Protein AF-0000000086846928 (afdb_homodimer)

Sequence (1374 aa):
MERRYPPLRPLAPAAESDSENLTSAAFEYKRRRVGVSVACNACRRRKIRCDGQRPTCANCRDQTSHCEYRDDAPLSDESKKLVVEMVKLFNTLPAADLIRIMPSLGEEPEASTILSILRGDPTSHQTFKSAAATNITSGNFEHVELAAQHPIAYPVLTPFDPKALQSEPYRRLTEPAIGNIPIFTAWHRSTTPETNELNINRWTNVNIDNYMAAKCISLYLETDHPLLGHFDPELFVSHLTAGQGEFCSSLLVNALLYWACQMYSGIDPETEGQTTSLCAEAERLWNHERSKNRDSIQTMAAAEFLSLGYLGQGRDHKMLVYLSEATDMGIRLGLFGVERRALPDEDSKLSAEAKGARGYAAWGVFNWITLMSLFYHQPGLKCPQHPPQVPIPETQPNSADSTTDGPPTPASLGAPHVSLLPWYMGQTFPHLCRFWSIVHEVSWVYYAGGQPPMGSRGYLPFAEYKFRELLAWSNGLPVQLTQRDQSPHHVQILHLWFHAAILDIFRPCIKEDAKTRLRTFSHVGGSPEVVSAASVAQLKRLIFDYRFRYQSSSYSILWHTALMYVANAILDSVMDENWYSCLLLCIYGYESLGRSWRVAEAITKALLSMTLRKKDVSSDAARRIVRDLENKNWARIPGSIRATFMADLDLAMSDPGSATVECLAAQFEENAMLRDYTNLLDDDEIEMERRYPPLRPLAPAAESDSENLTSAAFEYKRRRVGVSVACNACRRRKIRCDGQRPTCANCRDQTSHCEYRDDAPLSDESKKLVVEMVKLFNTLPAADLIRIMPSLGEEPEASTILSILRGDPTSHQTFKSAAATNITSGNFEHVELAAQHPIAYPVLTPFDPKALQSEPYRRLTEPAIGNIPIFTAWHRSTTPETNELNINRWTNVNIDNYMAAKCISLYLETDHPLLGHFDPELFVSHLTAGQGEFCSSLLVNALLYWACQMYSGIDPETEGQTTSLCAEAERLWNHERSKNRDSIQTMAAAEFLSLGYLGQGRDHKMLVYLSEATDMGIRLGLFGVERRALPDEDSKLSAEAKGARGYAAWGVFNWITLMSLFYHQPGLKCPQHPPQVPIPETQPNSADSTTDGPPTPASLGAPHVSLLPWYMGQTFPHLCRFWSIVHEVSWVYYAGGQPPMGSRGYLPFAEYKFRELLAWSNGLPVQLTQRDQSPHHVQILHLWFHAAILDIFRPCIKEDAKTRLRTFSHVGGSPEVVSAASVAQLKRLIFDYRFRYQSSSYSILWHTALMYVANAILDSVMDENWYSCLLLCIYGYESLGRSWRVAEAITKALLSMTLRKKDVSSDAARRIVRDLENKNWARIPGSIRATFMADLDLAMSDPGSATVECLAAQFEENAMLRDYTNLLDDDEIE

Structure (mmCIF, N/CA/C/O backbone):
data_AF-0000000086846928-model_v1
#
loop_
_entity.id
_entity.type
_entity.pdbx_description
1 polymer 'Zn(2)-C6 fungal-type domain-containing protein'
#
loop_
_atom_site.group_PDB
_atom_site.id
_atom_site.type_symbol
_atom_site.label_atom_id
_atom_site.label_alt_id
_atom_site.label_comp_id
_atom_site.label_asym_id
_atom_site.label_entity_id
_atom_site.label_seq_id
_atom_site.pdbx_PDB_ins_code
_atom_site.Cartn_x
_atom_site.Cartn_y
_atom_site.Cartn_z
_atom_site.occupancy
_atom_site.B_iso_or_equiv
_atom_site.auth_seq_id
_atom_site.auth_comp_id
_atom_site.auth_asym_id
_atom_site.auth_atom_id
_atom_site.pdbx_PDB_model_num
ATOM 1 N N . MET A 1 1 ? 82.938 34.406 -9.336 1 22.78 1 MET A N 1
ATOM 2 C CA . MET A 1 1 ? 82.688 35.094 -10.594 1 22.78 1 MET A CA 1
ATOM 3 C C . MET A 1 1 ? 81.188 35.188 -10.852 1 22.78 1 MET A C 1
ATOM 5 O O . MET A 1 1 ? 80.438 34.188 -10.695 1 22.78 1 MET A O 1
ATOM 9 N N . GLU A 1 2 ? 80.562 36.438 -10.977 1 20.27 2 GLU A N 1
ATOM 10 C CA . GLU A 1 2 ? 79.438 37.281 -10.695 1 20.27 2 GLU A CA 1
ATOM 11 C C . GLU A 1 2 ? 78.375 37.156 -11.797 1 20.27 2 GLU A C 1
ATOM 13 O O . GLU A 1 2 ? 78.438 37.906 -12.789 1 20.27 2 GLU A O 1
ATOM 18 N N . ARG A 1 3 ? 78.25 35.812 -12.312 1 24.53 3 ARG A N 1
ATOM 19 C CA . ARG A 1 3 ? 77.562 35.75 -13.617 1 24.53 3 ARG A CA 1
ATOM 20 C C . ARG A 1 3 ? 76.312 36.562 -13.602 1 24.53 3 ARG A C 1
ATOM 22 O O . ARG A 1 3 ? 75.438 36.344 -12.75 1 24.53 3 ARG A O 1
ATOM 29 N N . ARG A 1 4 ? 76.188 37.719 -14.211 1 21.36 4 ARG A N 1
ATOM 30 C CA . ARG A 1 4 ? 75.5 39 -14.258 1 21.36 4 ARG A CA 1
ATOM 31 C C . ARG A 1 4 ? 74.062 38.875 -14.828 1 21.36 4 ARG A C 1
ATOM 33 O O . ARG A 1 4 ? 73.875 39.031 -16.031 1 21.36 4 ARG A O 1
ATOM 40 N N . TYR A 1 5 ? 73.438 37.688 -14.625 1 26.45 5 TYR A N 1
ATOM 41 C CA . TYR A 1 5 ? 72.25 37.312 -15.461 1 26.45 5 TYR A CA 1
ATOM 42 C C . TYR A 1 5 ? 71.188 38.375 -15.367 1 26.45 5 TYR A C 1
ATOM 44 O O . TYR A 1 5 ? 70.875 38.875 -14.281 1 26.45 5 TYR A O 1
ATOM 52 N N . PRO A 1 6 ? 70.938 39.094 -16.469 1 26.91 6 PRO A N 1
ATOM 53 C CA . PRO A 1 6 ? 70.188 40.375 -16.484 1 26.91 6 PRO A CA 1
ATOM 54 C C . PRO A 1 6 ? 68.75 40.25 -15.953 1 26.91 6 PRO A C 1
ATOM 56 O O . PRO A 1 6 ? 68.125 39.219 -16.094 1 26.91 6 PRO A O 1
ATOM 59 N N . PRO A 1 7 ? 68.375 40.969 -14.906 1 24.42 7 PRO A N 1
ATOM 60 C CA . PRO A 1 7 ? 67.188 40.906 -14.07 1 24.42 7 PRO A CA 1
ATOM 61 C C . PRO A 1 7 ? 65.938 41.25 -14.836 1 24.42 7 PRO A C 1
ATOM 63 O O . PRO A 1 7 ? 65.875 42.281 -15.523 1 24.42 7 PRO A O 1
ATOM 66 N N . LEU A 1 8 ? 65.312 40.219 -15.461 1 26.19 8 LEU A N 1
ATOM 67 C CA . LEU A 1 8 ? 64.188 40.375 -16.391 1 26.19 8 LEU A CA 1
ATOM 68 C C . LEU A 1 8 ? 63.219 41.406 -15.875 1 26.19 8 LEU A C 1
ATOM 70 O O . LEU A 1 8 ? 62.875 41.406 -14.688 1 26.19 8 LEU A O 1
ATOM 74 N N . ARG A 1 9 ? 63.125 42.5 -16.484 1 25 9 ARG A N 1
ATOM 75 C CA . ARG A 1 9 ? 62.469 43.781 -16.234 1 25 9 ARG A CA 1
ATOM 76 C C . ARG A 1 9 ? 61 43.625 -15.93 1 25 9 ARG A C 1
ATOM 78 O O . ARG A 1 9 ? 60.312 42.75 -16.516 1 25 9 ARG A O 1
ATOM 85 N N . PRO A 1 10 ? 60.531 44.188 -14.844 1 23.77 10 PRO A N 1
ATOM 86 C CA . PRO A 1 10 ? 59.219 44.156 -14.195 1 23.77 10 PRO A CA 1
ATOM 87 C C . PRO A 1 10 ? 58.094 44.625 -15.109 1 23.77 10 PRO A C 1
ATOM 89 O O . PRO A 1 10 ? 58.219 45.656 -15.742 1 23.77 10 PRO A O 1
ATOM 92 N N . LEU A 1 11 ? 57.562 43.719 -15.922 1 24.84 11 LEU A N 1
ATOM 93 C CA . LEU A 1 11 ? 56.625 44.062 -16.984 1 24.84 11 LEU A CA 1
ATOM 94 C C . LEU A 1 11 ? 55.656 45.156 -16.5 1 24.84 11 LEU A C 1
ATOM 96 O O . LEU A 1 11 ? 55.156 45.094 -15.367 1 24.84 11 LEU A O 1
ATOM 100 N N . ALA A 1 12 ? 55.719 46.25 -17.094 1 24.41 12 ALA A N 1
ATOM 101 C CA . ALA A 1 12 ? 55.094 47.562 -16.844 1 24.41 12 ALA A CA 1
ATOM 102 C C . ALA A 1 12 ? 53.594 47.438 -16.609 1 24.41 12 ALA A C 1
ATOM 104 O O . ALA A 1 12 ? 52.969 46.469 -17.078 1 24.41 12 ALA A O 1
ATOM 105 N N . PRO A 1 13 ? 53.094 48.375 -15.812 1 23.84 13 PRO A N 1
ATOM 106 C CA . PRO A 1 13 ? 51.75 48.5 -15.25 1 23.84 13 PRO A CA 1
ATOM 107 C C . PRO A 1 13 ? 50.688 48.656 -16.328 1 23.84 13 PRO A C 1
ATOM 109 O O . PRO A 1 13 ? 50.844 49.406 -17.297 1 23.84 13 PRO A O 1
ATOM 112 N N . ALA A 1 14 ? 50.094 47.625 -16.781 1 23.27 14 ALA A N 1
ATOM 113 C CA . ALA A 1 14 ? 49.188 47.594 -17.922 1 23.27 14 ALA A CA 1
ATOM 114 C C . ALA A 1 14 ? 48.312 48.844 -17.969 1 23.27 14 ALA A C 1
ATOM 116 O O . ALA A 1 14 ? 47.812 49.281 -16.938 1 23.27 14 ALA A O 1
ATOM 117 N N . ALA A 1 15 ? 48.438 49.562 -18.969 1 24.08 15 ALA A N 1
ATOM 118 C CA . ALA A 1 15 ? 47.844 50.812 -19.453 1 24.08 15 ALA A CA 1
ATOM 119 C C . ALA A 1 15 ? 46.344 50.875 -19.172 1 24.08 15 ALA A C 1
ATOM 121 O O . ALA A 1 15 ? 45.656 49.844 -19.219 1 24.08 15 ALA A O 1
ATOM 122 N N . GLU A 1 16 ? 45.812 51.906 -18.594 1 23.59 16 GLU A N 1
ATOM 123 C CA . GLU A 1 16 ? 44.531 52.406 -18.094 1 23.59 16 GLU A CA 1
ATOM 124 C C . GLU A 1 16 ? 43.469 52.406 -19.188 1 23.59 16 GLU A C 1
ATOM 126 O O . GLU A 1 16 ? 43.219 53.438 -19.828 1 23.59 16 GLU A O 1
ATOM 131 N N . SER A 1 17 ? 43.594 51.531 -20.219 1 24.31 17 SER A N 1
ATOM 132 C CA . SER A 1 17 ? 42.812 51.75 -21.422 1 24.31 17 SER A CA 1
ATOM 133 C C . SER A 1 17 ? 41.375 52.188 -21.078 1 24.31 17 SER A C 1
ATOM 135 O O . SER A 1 17 ? 40.812 51.719 -20.094 1 24.31 17 SER A O 1
ATOM 137 N N . ASP A 1 18 ? 40.969 53.375 -21.625 1 24.02 18 ASP A N 1
ATOM 138 C CA . ASP A 1 18 ? 39.75 54.188 -21.688 1 24.02 18 ASP A CA 1
ATOM 139 C C . ASP A 1 18 ? 38.531 53.344 -21.969 1 24.02 18 ASP A C 1
ATOM 141 O O . ASP A 1 18 ? 38.438 52.688 -23 1 24.02 18 ASP A O 1
ATOM 145 N N . SER A 1 19 ? 38.062 52.688 -21.062 1 24.48 19 SER A N 1
ATOM 146 C CA . SER A 1 19 ? 36.906 51.812 -21 1 24.48 19 SER A CA 1
ATOM 147 C C . SER A 1 19 ? 35.656 52.469 -21.609 1 24.48 19 SER A C 1
ATOM 149 O O . SER A 1 19 ? 35.031 53.312 -20.984 1 24.48 19 SER A O 1
ATOM 151 N N . GLU A 1 20 ? 35.875 53.062 -22.859 1 24.28 20 GLU A N 1
ATOM 152 C CA . GLU A 1 20 ? 34.75 53.656 -23.547 1 24.28 20 GLU A CA 1
ATOM 153 C C . GLU A 1 20 ? 33.469 52.844 -23.312 1 24.28 20 GLU A C 1
ATOM 155 O O . GLU A 1 20 ? 33.5 51.625 -23.297 1 24.28 20 GLU A O 1
ATOM 160 N N . ASN A 1 21 ? 32.531 53.531 -22.703 1 22.69 21 ASN A N 1
ATOM 161 C CA . ASN A 1 21 ? 31.141 53.25 -22.328 1 22.69 21 ASN A CA 1
ATOM 162 C C . ASN A 1 21 ? 30.344 52.656 -23.484 1 22.69 21 ASN A C 1
ATOM 164 O O . ASN A 1 21 ? 29.812 53.406 -24.312 1 22.69 21 ASN A O 1
ATOM 168 N N . LEU A 1 22 ? 31 51.844 -24.281 1 24.31 22 LEU A N 1
ATOM 169 C CA . LEU A 1 22 ? 30.219 51.281 -25.375 1 24.31 22 LEU A CA 1
ATOM 170 C C . LEU A 1 22 ? 28.812 50.938 -24.922 1 24.31 22 LEU A C 1
ATOM 172 O O . LEU A 1 22 ? 28.641 50.062 -24.062 1 24.31 22 LEU A O 1
ATOM 176 N N . THR A 1 23 ? 27.938 51.938 -24.891 1 23.73 23 THR A N 1
ATOM 177 C CA . THR A 1 23 ? 26.484 51.938 -24.781 1 23.73 23 THR A CA 1
ATOM 178 C C . THR A 1 23 ? 25.859 50.844 -25.641 1 23.73 23 THR A C 1
ATOM 180 O O . THR A 1 23 ? 25.906 50.906 -26.875 1 23.73 23 THR A O 1
ATOM 183 N N . SER A 1 24 ? 26.266 49.688 -25.422 1 23.91 24 SER A N 1
ATOM 184 C CA . SER A 1 24 ? 25.734 48.562 -26.141 1 23.91 24 SER A CA 1
ATOM 185 C C . SER A 1 24 ? 24.25 48.75 -26.469 1 23.91 24 SER A C 1
ATOM 187 O O . SER A 1 24 ? 23.422 48.875 -25.547 1 23.91 24 SER A O 1
ATOM 189 N N . ALA A 1 25 ? 23.938 49.5 -27.469 1 26.52 25 ALA A N 1
ATOM 190 C CA . ALA A 1 25 ? 22.641 49.719 -28.094 1 26.52 25 ALA A CA 1
ATOM 191 C C . ALA A 1 25 ? 21.844 48.406 -28.125 1 26.52 25 ALA A C 1
ATOM 193 O O . ALA A 1 25 ? 22.328 47.375 -28.594 1 26.52 25 ALA A O 1
ATOM 194 N N . ALA A 1 26 ? 20.938 48.312 -27.281 1 27.95 26 ALA A N 1
ATOM 195 C CA . ALA A 1 26 ? 19.859 47.344 -27.094 1 27.95 26 ALA A CA 1
ATOM 196 C C . ALA A 1 26 ? 19.281 46.906 -28.438 1 27.95 26 ALA A C 1
ATOM 198 O O . ALA A 1 26 ? 18.688 47.719 -29.156 1 27.95 26 ALA A O 1
ATOM 199 N N . PHE A 1 27 ? 20.078 46.25 -29.234 1 25.45 27 PHE A N 1
ATOM 200 C CA . PHE A 1 27 ? 19.438 45.656 -30.422 1 25.45 27 PHE A CA 1
ATOM 201 C C . PHE A 1 27 ? 18.016 45.25 -30.125 1 25.45 27 PHE A C 1
ATOM 203 O O . PHE A 1 27 ? 17.781 44.375 -29.297 1 25.45 27 PHE A O 1
ATOM 210 N N . GLU A 1 28 ? 17.156 46.219 -30.156 1 24.56 28 GLU A N 1
ATOM 211 C CA . GLU A 1 28 ? 15.719 45.969 -30.094 1 24.56 28 GLU A CA 1
ATOM 212 C C . GLU A 1 28 ? 15.32 44.812 -30.984 1 24.56 28 GLU A C 1
ATOM 214 O O . GLU A 1 28 ? 15.438 44.875 -32.219 1 24.56 28 GLU A O 1
ATOM 219 N N . TYR A 1 29 ? 15.766 43.688 -30.625 1 25.84 29 TYR A N 1
ATOM 220 C CA . TYR A 1 29 ? 15.219 42.531 -31.328 1 25.84 29 TYR A CA 1
ATOM 221 C C . TYR A 1 29 ? 13.781 42.812 -31.781 1 25.84 29 TYR A C 1
ATOM 223 O O . TYR A 1 29 ? 12.93 43.188 -30.953 1 25.84 29 TYR A O 1
ATOM 231 N N . LYS A 1 30 ? 13.648 43.344 -32.938 1 29.16 30 LYS A N 1
ATOM 232 C CA . LYS A 1 30 ? 12.305 43.438 -33.5 1 29.16 30 LYS A CA 1
ATOM 233 C C . LYS A 1 30 ? 11.484 42.188 -33.188 1 29.16 30 LYS A C 1
ATOM 235 O O . LYS A 1 30 ? 11.875 41.062 -33.562 1 29.16 30 LYS A O 1
ATOM 240 N N . ARG A 1 31 ? 10.859 42.188 -32.125 1 28.89 31 ARG A N 1
ATOM 241 C CA . ARG A 1 31 ? 9.875 41.156 -31.844 1 28.89 31 ARG A CA 1
ATOM 242 C C . ARG A 1 31 ? 9.125 40.781 -33.125 1 28.89 31 ARG A C 1
ATOM 244 O O . ARG A 1 31 ? 8.453 41.594 -33.719 1 28.89 31 ARG A O 1
ATOM 251 N N . ARG A 1 32 ? 9.703 39.938 -33.844 1 30.53 32 ARG A N 1
ATOM 252 C CA . ARG A 1 32 ? 8.852 39.438 -34.906 1 30.53 32 ARG A CA 1
ATOM 253 C C . ARG A 1 32 ? 7.422 39.25 -34.438 1 30.53 32 ARG A C 1
ATOM 255 O O . ARG A 1 32 ? 7.199 38.719 -33.344 1 30.53 32 ARG A O 1
ATOM 262 N N . ARG A 1 33 ? 6.531 40.062 -34.969 1 30.73 33 ARG A N 1
ATOM 263 C CA . ARG A 1 33 ? 5.09 40 -34.719 1 30.73 33 ARG A CA 1
ATOM 264 C C . ARG A 1 33 ? 4.617 38.531 -34.688 1 30.73 33 ARG A C 1
ATOM 266 O O . ARG A 1 33 ? 4.758 37.812 -35.688 1 30.73 33 ARG A O 1
ATOM 273 N N . VAL A 1 34 ? 4.953 37.906 -33.75 1 33.12 34 VAL A N 1
ATOM 274 C CA . VAL A 1 34 ? 4.266 36.625 -33.688 1 33.12 34 VAL A CA 1
ATOM 275 C C . VAL A 1 34 ? 2.799 36.781 -34.062 1 33.12 34 VAL A C 1
ATOM 277 O O . VAL A 1 34 ? 2.041 37.469 -33.375 1 33.12 34 VAL A O 1
ATOM 280 N N . GLY A 1 35 ? 2.566 37.125 -35.344 1 35.09 35 GLY A N 1
ATOM 281 C CA . GLY A 1 35 ? 1.206 37.125 -35.875 1 35.09 35 GLY A CA 1
ATOM 282 C C . GLY A 1 35 ? 0.354 36 -35.281 1 35.09 35 GLY A C 1
ATOM 283 O O . GLY A 1 35 ? 0.746 34.844 -35.281 1 35.09 35 GLY A O 1
ATOM 284 N N . VAL A 1 36 ? -0.229 36.344 -34.219 1 41.19 36 VAL A N 1
ATOM 285 C CA . VAL A 1 36 ? -1.248 35.438 -33.719 1 41.19 36 VAL A CA 1
ATOM 286 C C . VAL A 1 36 ? -2.121 34.938 -34.875 1 41.19 36 VAL A C 1
ATOM 288 O O . VAL A 1 36 ? -2.732 35.75 -35.562 1 41.19 36 VAL A O 1
ATOM 291 N N . SER A 1 37 ? -1.793 34 -35.531 1 47.34 37 SER A N 1
ATOM 292 C CA . SER A 1 37 ? -2.453 33.531 -36.75 1 47.34 37 SER A CA 1
ATOM 293 C C . SER A 1 37 ? -3.965 33.469 -36.562 1 47.34 37 SER A C 1
ATOM 295 O O . SER A 1 37 ? -4.723 33.625 -37.5 1 47.34 37 SER A O 1
ATOM 297 N N . VAL A 1 38 ? -4.562 33.125 -35.344 1 53.12 38 VAL A N 1
ATOM 298 C CA . VAL A 1 38 ? -6.02 33.031 -35.312 1 53.12 38 VAL A CA 1
ATOM 299 C C . VAL A 1 38 ? -6.574 33.906 -34.188 1 53.12 38 VAL A C 1
ATOM 301 O O . VAL A 1 38 ? -6.285 33.656 -33.031 1 53.12 38 VAL A O 1
ATOM 304 N N . ALA A 1 39 ? -6.988 35.062 -34.438 1 63.75 39 ALA A N 1
ATOM 305 C CA . ALA A 1 39 ? -7.668 36 -33.562 1 63.75 39 ALA A CA 1
ATOM 306 C C . ALA A 1 39 ? -9.109 35.562 -33.312 1 63.75 39 ALA A C 1
ATOM 308 O O . ALA A 1 39 ? -9.742 34.969 -34.188 1 63.75 39 ALA A O 1
ATOM 309 N N . CYS A 1 40 ? -9.562 35.719 -32.094 1 66.19 40 CYS A N 1
ATOM 310 C CA . CYS A 1 40 ? -10.977 35.469 -31.859 1 66.19 40 CYS A CA 1
ATOM 311 C C . CYS A 1 40 ? -11.859 36.375 -32.656 1 66.19 40 CYS A C 1
ATOM 313 O O . CYS A 1 40 ? -11.406 37.438 -33.125 1 66.19 40 CYS A O 1
ATOM 315 N N . ASN A 1 41 ? -13.023 35.938 -33 1 68.62 41 ASN A N 1
ATOM 316 C CA . ASN A 1 41 ? -13.922 36.719 -33.844 1 68.62 41 ASN A CA 1
ATOM 317 C C . ASN A 1 41 ? -14.148 38.125 -33.281 1 68.62 41 ASN A C 1
ATOM 319 O O . ASN A 1 41 ? -14.258 39.094 -34 1 68.62 41 ASN A O 1
ATOM 323 N N . ALA A 1 42 ? -14.031 38.219 -31.969 1 71.19 42 ALA A N 1
ATOM 324 C CA . ALA A 1 42 ? -14.289 39.531 -31.344 1 71.19 42 ALA A CA 1
ATOM 325 C C . ALA A 1 42 ? -13.094 40.469 -31.516 1 71.19 42 ALA A C 1
ATOM 327 O O . ALA A 1 42 ? -13.266 41.656 -31.828 1 71.19 42 ALA A O 1
ATOM 328 N N . CYS A 1 43 ? -12.039 39.875 -31.375 1 71.31 43 CYS A N 1
ATOM 329 C CA . CYS A 1 43 ? -10.844 40.688 -31.531 1 71.31 43 CYS A CA 1
ATOM 330 C C . CYS A 1 43 ? -10.625 41.062 -33 1 71.31 43 CYS A C 1
ATOM 332 O O . CYS A 1 43 ? -10.164 42.156 -33.281 1 71.31 43 CYS A O 1
ATOM 334 N N . ARG A 1 44 ? -11.031 40.188 -33.875 1 70 44 ARG A N 1
ATOM 335 C CA . ARG A 1 44 ? -10.969 40.438 -35.312 1 70 44 ARG A CA 1
ATOM 336 C C . ARG A 1 44 ? -11.922 41.562 -35.688 1 70 44 ARG A C 1
ATOM 338 O O . ARG A 1 44 ? -11.578 42.438 -36.5 1 70 44 ARG A O 1
ATOM 345 N N . ARG A 1 45 ? -13.047 41.438 -35.125 1 70.25 45 ARG A N 1
ATOM 346 C CA . ARG A 1 45 ? -14.047 42.469 -35.438 1 70.25 45 ARG A CA 1
ATOM 347 C C . ARG A 1 45 ? -13.594 43.844 -34.938 1 70.25 45 ARG A C 1
ATOM 349 O O . ARG A 1 45 ? -13.836 44.844 -35.625 1 70.25 45 ARG A O 1
ATOM 356 N N . ARG A 1 46 ? -12.883 43.781 -33.875 1 71.56 46 ARG A N 1
ATOM 357 C CA . ARG A 1 46 ? -12.492 45.062 -33.281 1 71.56 46 ARG A CA 1
ATOM 358 C C . ARG A 1 46 ? -11.102 45.469 -33.75 1 71.56 46 ARG A C 1
ATOM 360 O O . ARG A 1 46 ? -10.625 46.562 -33.406 1 71.56 46 ARG A O 1
ATOM 367 N N . LYS A 1 47 ? -10.508 44.625 -34.625 1 64.19 47 LYS A N 1
ATOM 368 C CA . LYS A 1 47 ? -9.203 44.875 -35.219 1 64.19 47 LYS A CA 1
ATOM 369 C C . LYS A 1 47 ? -8.156 45.188 -34.156 1 64.19 47 LYS A C 1
ATOM 371 O O . LYS A 1 47 ? -7.348 46.094 -34.312 1 64.19 47 LYS A O 1
ATOM 376 N N . ILE A 1 48 ? -8.344 44.531 -32.938 1 74.19 48 ILE A N 1
ATOM 377 C CA . ILE A 1 48 ? -7.355 44.719 -31.891 1 74.19 48 ILE A CA 1
ATOM 378 C C . ILE A 1 48 ? -6.457 43.469 -31.812 1 74.19 48 ILE A C 1
ATOM 380 O O . ILE A 1 48 ? -6.832 42.406 -32.281 1 74.19 48 ILE A O 1
ATOM 384 N N . ARG A 1 49 ? -5.34 43.625 -31.281 1 68.75 49 ARG A N 1
ATOM 385 C CA . ARG A 1 49 ? -4.367 42.562 -31.141 1 68.75 49 ARG A CA 1
ATOM 386 C C . ARG A 1 49 ? -4.844 41.5 -30.125 1 68.75 49 ARG A C 1
ATOM 388 O O . ARG A 1 49 ? -5.109 41.844 -28.969 1 68.75 49 ARG A O 1
ATOM 395 N N . CYS A 1 50 ? -5.199 40.25 -30.609 1 64.81 50 CYS A N 1
ATOM 396 C CA . CYS A 1 50 ? -5.633 39.125 -29.797 1 64.81 50 CYS A CA 1
ATOM 397 C C . CYS A 1 50 ? -4.445 38.312 -29.328 1 64.81 50 CYS A C 1
ATOM 399 O O . CYS A 1 50 ? -3.504 38.062 -30.094 1 64.81 50 CYS A O 1
ATOM 401 N N . ASP A 1 51 ? -4.203 38.094 -28.172 1 67.19 51 ASP A N 1
ATOM 402 C CA . ASP A 1 51 ? -3.08 37.312 -27.672 1 67.19 51 ASP A CA 1
ATOM 403 C C . ASP A 1 51 ? -3.262 35.844 -28 1 67.19 51 ASP A C 1
ATOM 405 O O . ASP A 1 51 ? -2.396 35.031 -27.688 1 67.19 51 ASP A O 1
ATOM 409 N N . GLY A 1 52 ? -4.391 35.406 -28.703 1 62.53 52 GLY A N 1
ATOM 410 C CA . GLY A 1 52 ? -4.66 34.062 -29.203 1 62.53 52 GLY A CA 1
ATOM 411 C C . GLY A 1 52 ? -4.887 33.062 -28.109 1 62.53 52 GLY A C 1
ATOM 412 O O . GLY A 1 52 ? -4.938 31.844 -28.375 1 62.53 52 GLY A O 1
ATOM 413 N N . GLN A 1 53 ? -5 33.562 -26.953 1 66.12 53 GLN A N 1
ATOM 414 C CA . GLN A 1 53 ? -5.191 32.625 -25.844 1 66.12 53 GLN A CA 1
ATOM 415 C C . GLN A 1 53 ? -6.609 32.062 -25.844 1 66.12 53 GLN A C 1
ATOM 417 O O . GLN A 1 53 ? -7.574 32.812 -26.078 1 66.12 53 GLN A O 1
ATOM 422 N N . ARG A 1 54 ? -6.766 30.672 -25.906 1 61.22 54 ARG A N 1
ATOM 423 C CA . ARG A 1 54 ? -8.047 29.984 -25.828 1 61.22 54 ARG A CA 1
ATOM 424 C C . ARG A 1 54 ? -8.312 29.469 -24.422 1 61.22 54 ARG A C 1
ATOM 426 O O . ARG A 1 54 ? -7.379 29.188 -23.672 1 61.22 54 ARG A O 1
ATOM 433 N N . PRO A 1 55 ? -9.586 29.516 -24.016 1 61.06 55 PRO A N 1
ATOM 434 C CA . PRO A 1 55 ? -10.734 29.75 -24.875 1 61.06 55 PRO A CA 1
ATOM 435 C C . PRO A 1 55 ? -11.031 31.234 -25.062 1 61.06 55 PRO A C 1
ATOM 437 O O . PRO A 1 55 ? -11.781 31.609 -25.969 1 61.06 55 PRO A O 1
ATOM 440 N N . THR A 1 56 ? -10.492 31.984 -24.141 1 68.62 56 THR A N 1
ATOM 441 C CA . THR A 1 56 ? -10.766 33.406 -24.219 1 68.62 56 THR A CA 1
ATOM 442 C C . THR A 1 56 ? -9.461 34.219 -24.234 1 68.62 56 THR A C 1
ATOM 444 O O . THR A 1 56 ? -8.594 34 -23.391 1 68.62 56 THR A O 1
ATOM 447 N N . CYS A 1 57 ? -9.359 34.938 -25.234 1 68.12 57 CYS A N 1
ATOM 448 C CA . CYS A 1 57 ? -8.164 35.781 -25.344 1 68.12 57 CYS A CA 1
ATOM 449 C C . CYS A 1 57 ? -8.188 36.875 -24.297 1 68.12 57 CYS A C 1
ATOM 451 O O . CYS A 1 57 ? -9.234 37.188 -23.719 1 68.12 57 CYS A O 1
ATOM 453 N N . ALA A 1 58 ? -7.055 37.344 -23.906 1 71.12 58 ALA A N 1
ATOM 454 C CA . ALA A 1 58 ? -6.906 38.344 -22.844 1 71.12 58 ALA A CA 1
ATOM 455 C C . ALA A 1 58 ? -7.836 39.531 -23.078 1 71.12 58 ALA A C 1
ATOM 457 O O . ALA A 1 58 ? -8.367 40.125 -22.109 1 71.12 58 ALA A O 1
ATOM 458 N N . ASN A 1 59 ? -8.055 39.875 -24.328 1 71.12 59 ASN A N 1
ATOM 459 C CA . ASN A 1 59 ? -8.891 41 -24.656 1 71.12 59 ASN A CA 1
ATOM 460 C C . ASN A 1 59 ? -10.367 40.719 -24.422 1 71.12 59 ASN A C 1
ATOM 462 O O . ASN A 1 59 ? -11.133 41.625 -24.094 1 71.12 59 ASN A O 1
ATOM 466 N N . CYS A 1 60 ? -10.742 39.438 -24.734 1 64.56 60 CYS A N 1
ATOM 467 C CA . CYS A 1 60 ? -12.141 39.062 -24.562 1 64.56 60 CYS A CA 1
ATOM 468 C C . CYS A 1 60 ? -12.438 38.688 -23.109 1 64.56 60 CYS A C 1
ATOM 470 O O . CYS A 1 60 ? -13.602 38.656 -22.703 1 64.56 60 CYS A O 1
ATOM 472 N N . ARG A 1 61 ? -11.5 38.375 -22.375 1 65.69 61 ARG A N 1
ATOM 473 C CA . ARG A 1 61 ? -11.68 38.031 -20.969 1 65.69 61 ARG A CA 1
ATOM 474 C C . ARG A 1 61 ? -12.219 39.219 -20.172 1 65.69 61 ARG A C 1
ATOM 476 O O . ARG A 1 61 ? -13.023 39.062 -19.266 1 65.69 61 ARG A O 1
ATOM 483 N N . ASP A 1 62 ? -11.719 40.438 -20.438 1 57.78 62 ASP A N 1
ATOM 484 C CA . ASP A 1 62 ? -12.094 41.656 -19.734 1 57.78 62 ASP A CA 1
ATOM 485 C C . ASP A 1 62 ? -13.438 42.188 -20.234 1 57.78 62 ASP A C 1
ATOM 487 O O . ASP A 1 62 ? -14.008 43.094 -19.641 1 57.78 62 ASP A O 1
ATOM 491 N N . GLN A 1 63 ? -13.852 41.875 -21.484 1 54.59 63 GLN A N 1
ATOM 492 C CA . GLN A 1 63 ? -15.094 42.375 -22.047 1 54.59 63 GLN A CA 1
ATOM 493 C C . GLN A 1 63 ? -16.156 41.281 -22.141 1 54.59 63 GLN A C 1
ATOM 495 O O . GLN A 1 63 ? -15.82 40.094 -22.266 1 54.59 63 GLN A O 1
ATOM 500 N N . THR A 1 64 ? -17.422 41.562 -21.656 1 50.66 64 THR A N 1
ATOM 501 C CA . THR A 1 64 ? -18.625 40.719 -21.656 1 50.66 64 THR A CA 1
ATOM 502 C C . THR A 1 64 ? -18.844 40.094 -23.031 1 50.66 64 THR A C 1
ATOM 504 O O . THR A 1 64 ? -19.922 39.562 -23.312 1 50.66 64 THR A O 1
ATOM 507 N N . SER A 1 65 ? -17.906 40.281 -24.047 1 52.25 65 SER A N 1
ATOM 508 C CA . SER A 1 65 ? -18.219 39.781 -25.375 1 52.25 65 SER A CA 1
ATOM 509 C C . SER A 1 65 ? -17.766 38.312 -25.547 1 52.25 65 SER A C 1
ATOM 511 O O . SER A 1 65 ? -16.828 37.875 -24.875 1 52.25 65 SER A O 1
ATOM 513 N N . HIS A 1 66 ? -18.625 37.438 -26.172 1 55.53 66 HIS A N 1
ATOM 514 C CA . HIS A 1 66 ? -18.375 36.031 -26.5 1 55.53 66 HIS A CA 1
ATOM 515 C C . HIS A 1 66 ? -17.109 35.875 -27.328 1 55.53 66 HIS A C 1
ATOM 517 O O . HIS A 1 66 ? -17.031 36.406 -28.438 1 55.53 66 HIS A O 1
ATOM 523 N N . CYS A 1 67 ? -16.031 35.625 -26.766 1 59.31 67 CYS A N 1
ATOM 524 C CA . CYS A 1 67 ? -14.758 35.375 -27.453 1 59.31 67 CYS A CA 1
ATOM 525 C C . CYS A 1 67 ? -14.859 34.125 -28.328 1 59.31 67 CYS A C 1
ATOM 527 O O . CYS A 1 67 ? -14.891 33 -27.797 1 59.31 67 CYS A O 1
ATOM 529 N N . GLU A 1 68 ? -15.438 34.25 -29.531 1 60.66 68 GLU A N 1
ATOM 530 C CA . GLU A 1 68 ? -15.578 33.156 -30.484 1 60.66 68 GLU A CA 1
ATOM 531 C C . GLU A 1 68 ? -14.43 33.125 -31.484 1 60.66 68 GLU A C 1
ATOM 533 O O . GLU A 1 68 ? -14.062 34.188 -32.031 1 60.66 68 GLU A O 1
ATOM 538 N N . TYR A 1 69 ? -13.672 32.25 -31.438 1 54.69 69 TYR A N 1
ATOM 539 C CA . TYR A 1 69 ? -12.664 32.094 -32.5 1 54.69 69 TYR A CA 1
ATOM 540 C C . TYR A 1 69 ? -13.258 31.484 -33.75 1 54.69 69 TYR A C 1
ATOM 542 O O . TYR A 1 69 ? -14.125 30.609 -33.656 1 54.69 69 TYR A O 1
ATOM 550 N N . ARG A 1 70 ? -13.359 32.156 -34.812 1 46.06 70 ARG A N 1
ATOM 551 C CA . ARG A 1 70 ? -13.812 31.531 -36.062 1 46.06 70 ARG A CA 1
ATOM 552 C C . ARG A 1 70 ? -13.289 30.094 -36.156 1 46.06 70 ARG A C 1
ATOM 554 O O . ARG A 1 70 ? -12.125 29.828 -35.844 1 46.06 70 ARG A O 1
ATOM 561 N N . ASP A 1 71 ? -14.211 29.188 -36.156 1 43.44 71 ASP A N 1
ATOM 562 C CA . ASP A 1 71 ? -13.922 27.812 -36.531 1 43.44 71 ASP A CA 1
ATOM 563 C C . ASP A 1 71 ? -12.797 27.734 -37.562 1 43.44 71 ASP A C 1
ATOM 565 O O . ASP A 1 71 ? -12.844 28.422 -38.594 1 43.44 71 ASP A O 1
ATOM 569 N N . ASP A 1 72 ? -11.57 27.625 -37.188 1 44.53 72 ASP A N 1
ATOM 570 C CA . ASP A 1 72 ? -10.445 27.484 -38.094 1 44.53 72 ASP A CA 1
ATOM 571 C C . ASP A 1 72 ? -10.922 26.984 -39.469 1 44.53 72 ASP A C 1
ATOM 573 O O . ASP A 1 72 ? -11.953 26.312 -39.562 1 44.53 72 ASP A O 1
ATOM 577 N N . ALA A 1 73 ? -10.477 27.547 -40.531 1 45.5 73 ALA A N 1
ATOM 578 C CA . ALA A 1 73 ? -10.578 26.953 -41.875 1 45.5 73 ALA A CA 1
ATOM 579 C C . AL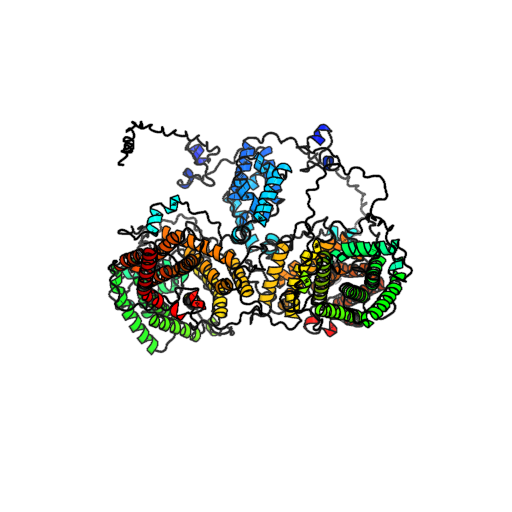A A 1 73 ? -10.734 25.438 -41.781 1 45.5 73 ALA A C 1
ATOM 581 O O . ALA A 1 73 ? -10.156 24.797 -40.906 1 45.5 73 ALA A O 1
ATOM 582 N N . PRO A 1 74 ? -11.836 24.938 -42.344 1 53.09 74 PRO A N 1
ATOM 583 C CA . PRO A 1 74 ? -11.945 23.469 -42.344 1 53.09 74 PRO A CA 1
ATOM 584 C C . PRO A 1 74 ? -10.586 22.781 -42.5 1 53.09 74 PRO A C 1
ATOM 586 O O . PRO A 1 74 ? -9.773 23.188 -43.344 1 53.09 74 PRO A O 1
ATOM 589 N N . LEU A 1 75 ? -10.18 22.203 -41.406 1 62.03 75 LEU A N 1
ATOM 590 C CA . LEU A 1 75 ? -8.961 21.422 -41.531 1 62.03 75 LEU A CA 1
ATOM 591 C C . LEU A 1 75 ? -8.867 20.781 -42.906 1 62.03 75 LEU A C 1
ATOM 593 O O . LEU A 1 75 ? -9.875 20.344 -43.469 1 62.03 75 LEU A O 1
ATOM 597 N N . SER A 1 76 ? -7.848 21.125 -43.531 1 71.25 76 SER A N 1
ATOM 598 C CA . SER A 1 76 ? -7.645 20.406 -44.781 1 71.25 76 SER A CA 1
ATOM 599 C C . SER A 1 76 ? -7.84 18.906 -44.562 1 71.25 76 SER A C 1
ATOM 601 O O . SER A 1 76 ? -7.758 18.406 -43.438 1 71.25 76 SER A O 1
ATOM 603 N N . ASP A 1 77 ? -8.266 18.297 -45.5 1 70.06 77 ASP A N 1
ATOM 604 C CA . ASP A 1 77 ? -8.477 16.844 -45.438 1 70.06 77 ASP A CA 1
ATOM 605 C C . ASP A 1 77 ? -7.23 16.125 -44.906 1 70.06 77 ASP A C 1
ATOM 607 O O . ASP A 1 77 ? -7.328 15.148 -44.188 1 70.06 77 ASP A O 1
ATOM 611 N N . GLU A 1 78 ? -6.148 16.766 -45.188 1 72.12 78 GLU A N 1
ATOM 612 C CA . GLU A 1 78 ? -4.898 16.188 -44.719 1 72.12 78 GLU A CA 1
ATOM 613 C C . GLU A 1 78 ? -4.746 16.375 -43.188 1 72.12 78 GLU A C 1
ATOM 615 O O . GLU A 1 78 ? -4.328 15.445 -42.5 1 72.12 78 GLU A O 1
ATOM 620 N N . SER A 1 79 ? -5.168 17.469 -42.75 1 73.88 79 SER A N 1
ATOM 621 C CA . SER A 1 79 ? -5.066 17.766 -41.312 1 73.88 79 SER A CA 1
ATOM 622 C C . SER A 1 79 ? -6.051 16.938 -40.5 1 73.88 79 SER A C 1
ATOM 624 O O . SER A 1 79 ? -5.723 16.469 -39.406 1 73.88 79 SER A O 1
ATOM 626 N N . LYS A 1 80 ? -7.121 16.719 -41.062 1 75.12 80 LYS A N 1
ATOM 627 C CA . LYS A 1 80 ? -8.117 15.891 -40.406 1 75.12 80 LYS A CA 1
ATOM 628 C C . LYS A 1 80 ? -7.625 14.453 -40.25 1 75.12 80 LYS A C 1
ATOM 630 O O . LYS A 1 80 ? -7.746 13.859 -39.188 1 75.12 80 LYS A O 1
ATOM 635 N N . LYS A 1 81 ? -7.117 13.992 -41.312 1 77.56 81 LYS A N 1
ATOM 636 C CA . LYS A 1 81 ? -6.594 12.633 -41.281 1 77.56 81 LYS A CA 1
ATOM 637 C C . LYS A 1 81 ? -5.434 12.508 -40.312 1 77.56 81 LYS A C 1
ATOM 639 O O . LYS A 1 81 ? -5.312 11.5 -39.594 1 77.56 81 LYS A O 1
ATOM 644 N N . LEU A 1 82 ? -4.695 13.539 -40.219 1 77.25 82 LEU A N 1
ATOM 645 C CA . LEU A 1 82 ? -3.537 13.523 -39.344 1 77.25 82 LEU A CA 1
ATOM 646 C C . LEU A 1 82 ? -3.969 13.523 -37.875 1 77.25 82 LEU A C 1
ATOM 648 O O . LEU A 1 82 ? -3.377 12.828 -37.062 1 77.25 82 LEU A O 1
ATOM 652 N N . VAL A 1 83 ? -4.969 14.258 -37.562 1 78.38 83 VAL A N 1
ATOM 653 C CA . VAL A 1 83 ? -5.492 14.305 -36.188 1 78.38 83 VAL A CA 1
ATOM 654 C C . VAL A 1 83 ? -5.988 12.922 -35.781 1 78.38 83 VAL A C 1
ATOM 656 O O . VAL A 1 83 ? -5.652 12.43 -34.719 1 78.38 83 VAL A O 1
ATOM 659 N N . VAL A 1 84 ? -6.715 12.359 -36.656 1 77.38 84 VAL A N 1
ATOM 660 C CA . VAL A 1 84 ? -7.27 11.039 -36.375 1 77.38 84 VAL A CA 1
ATOM 661 C C . VAL A 1 84 ? -6.141 10.016 -36.312 1 77.38 84 VAL A C 1
ATOM 663 O O . VAL A 1 84 ? -6.137 9.164 -35.406 1 77.38 84 VAL A O 1
ATOM 666 N N . GLU A 1 85 ? -5.207 10.156 -37.125 1 77.88 85 GLU A N 1
ATOM 667 C CA . GLU A 1 85 ? -4.059 9.25 -37.125 1 77.88 85 GLU A CA 1
ATOM 668 C C . GLU A 1 85 ? -3.268 9.391 -35.812 1 77.88 85 GLU A C 1
ATOM 670 O O . GLU A 1 85 ? -2.867 8.398 -35.219 1 77.88 85 GLU A O 1
ATOM 675 N N . MET A 1 86 ? -3.049 10.578 -35.344 1 77.5 86 MET A N 1
ATOM 676 C CA . MET A 1 86 ? -2.283 10.812 -34.125 1 77.5 86 MET A CA 1
ATOM 677 C C . MET A 1 86 ? -2.992 10.219 -32.906 1 77.5 86 MET A C 1
ATOM 679 O O . MET A 1 86 ? -2.361 9.57 -32.062 1 77.5 86 MET A O 1
ATOM 683 N N . VAL A 1 87 ? -4.23 10.469 -32.938 1 77.75 87 VAL A N 1
ATOM 684 C CA . VAL A 1 87 ? -5.008 9.922 -31.828 1 77.75 87 VAL A CA 1
ATOM 685 C C . VAL A 1 87 ? -4.973 8.391 -31.875 1 77.75 87 VAL A C 1
ATOM 687 O O . VAL A 1 87 ? -4.824 7.738 -30.844 1 77.75 87 VAL A O 1
ATOM 690 N N . LYS A 1 88 ? -5.039 7.836 -33.062 1 74.62 88 LYS A N 1
ATOM 691 C CA . LYS A 1 88 ? -4.949 6.387 -33.219 1 74.62 88 LYS A CA 1
ATOM 692 C C . LYS A 1 88 ? -3.57 5.879 -32.812 1 74.62 88 LYS A C 1
ATOM 694 O O . LYS A 1 88 ? -3.453 4.848 -32.156 1 74.62 88 LYS A O 1
ATOM 699 N N . LEU A 1 89 ? -2.562 6.613 -33.156 1 74.06 89 LEU A N 1
ATOM 700 C CA . LEU A 1 89 ? -1.198 6.238 -32.781 1 74.06 89 LEU A CA 1
ATOM 701 C C . LEU A 1 89 ? -0.995 6.297 -31.281 1 74.06 89 LEU A C 1
ATOM 703 O O . LEU A 1 89 ? -0.39 5.395 -30.703 1 74.06 89 LEU A O 1
ATOM 707 N N . PHE A 1 90 ? -1.579 7.293 -30.703 1 76.56 90 PHE A N 1
ATOM 708 C CA . PHE A 1 90 ? -1.487 7.418 -29.25 1 76.56 90 PHE A CA 1
ATOM 709 C C . PHE A 1 90 ? -2.232 6.281 -28.562 1 76.56 90 PHE A C 1
ATOM 711 O O . PHE A 1 90 ? -1.776 5.762 -27.531 1 76.56 90 PHE A O 1
ATOM 718 N N . ASN A 1 91 ? -3.262 5.895 -29.219 1 67.69 91 ASN A N 1
ATOM 719 C CA . ASN A 1 91 ? -4.105 4.848 -28.641 1 67.69 91 ASN A CA 1
ATOM 720 C C . ASN A 1 91 ? -3.477 3.467 -28.812 1 67.69 91 ASN A C 1
ATOM 722 O O . ASN A 1 91 ? -3.895 2.508 -28.156 1 67.69 91 ASN A O 1
ATOM 726 N N . THR A 1 92 ? -2.51 3.393 -29.672 1 66.88 92 THR A N 1
ATOM 727 C CA . THR A 1 92 ? -1.782 2.141 -29.844 1 66.88 92 THR A CA 1
ATOM 728 C C . THR A 1 92 ? -0.698 1.992 -28.781 1 66.88 92 THR A C 1
ATOM 730 O O . THR A 1 92 ? -0.174 0.896 -28.562 1 66.88 92 THR A O 1
ATOM 733 N N . LEU A 1 93 ? -0.392 3.113 -28.141 1 64 93 LEU A N 1
ATOM 734 C CA . LEU A 1 93 ? 0.635 3.107 -27.109 1 64 93 LEU A CA 1
ATOM 735 C C . LEU A 1 93 ? 0.038 2.736 -25.75 1 64 93 LEU A C 1
ATOM 737 O O . LEU A 1 93 ? -1.046 3.207 -25.391 1 64 93 LEU A O 1
ATOM 741 N N . PRO A 1 94 ? 0.746 1.805 -25.141 1 58.91 94 PRO A N 1
ATOM 742 C CA . PRO A 1 94 ? 0.291 1.576 -23.766 1 58.91 94 PRO A CA 1
ATOM 743 C C . PRO A 1 94 ? 0.228 2.861 -22.938 1 58.91 94 PRO A C 1
ATOM 745 O O . PRO A 1 94 ? 1.017 3.783 -23.156 1 58.91 94 PRO A O 1
ATOM 748 N N . ALA A 1 95 ? -0.736 2.955 -22.109 1 58.41 95 ALA A N 1
ATOM 749 C CA . ALA A 1 95 ? -0.988 4.16 -21.312 1 58.41 95 ALA A CA 1
ATOM 750 C C . ALA A 1 95 ? 0.281 4.629 -20.609 1 58.41 95 ALA A C 1
ATOM 752 O O . ALA A 1 95 ? 0.57 5.828 -20.578 1 58.41 95 ALA A O 1
ATOM 753 N N . ALA A 1 96 ? 0.974 3.713 -20.141 1 58 96 ALA A N 1
ATOM 754 C CA . ALA A 1 96 ? 2.223 4.055 -19.469 1 58 96 ALA A CA 1
ATOM 755 C C . ALA A 1 96 ? 3.195 4.742 -20.422 1 58 96 ALA A C 1
ATOM 757 O O . ALA A 1 96 ? 3.859 5.711 -20.047 1 58 96 ALA A O 1
ATOM 758 N N . ASP A 1 97 ? 3.203 4.238 -21.578 1 60.38 97 ASP A N 1
ATOM 759 C CA . ASP A 1 97 ? 4.094 4.801 -22.594 1 60.38 97 ASP A CA 1
ATOM 760 C C . ASP A 1 97 ? 3.611 6.18 -23.047 1 60.38 97 ASP A C 1
ATOM 762 O O . ASP A 1 97 ? 4.418 7.082 -23.281 1 60.38 97 ASP A O 1
ATOM 766 N N . LEU A 1 98 ? 2.426 6.273 -23.094 1 66.81 98 LEU A N 1
ATOM 767 C CA . LEU A 1 98 ? 1.837 7.547 -23.484 1 66.81 98 LEU A CA 1
ATOM 768 C C . LEU A 1 98 ? 2.195 8.641 -22.484 1 66.81 98 LEU A C 1
ATOM 770 O O . LEU A 1 98 ? 2.602 9.742 -22.875 1 66.81 98 LEU A O 1
ATOM 774 N N . ILE A 1 99 ? 2.072 8.32 -21.328 1 63.31 99 ILE A N 1
ATOM 775 C CA . ILE A 1 99 ? 2.352 9.281 -20.266 1 63.31 99 ILE A CA 1
ATOM 776 C C . ILE A 1 99 ? 3.84 9.617 -20.25 1 63.31 99 ILE A C 1
ATOM 778 O O . ILE A 1 99 ? 4.219 10.766 -20.016 1 63.31 99 ILE A O 1
ATOM 782 N N . ARG A 1 100 ? 4.531 8.648 -20.578 1 60.47 100 ARG A N 1
ATOM 783 C CA . ARG A 1 100 ? 5.98 8.805 -20.594 1 60.47 100 ARG A CA 1
ATOM 784 C C . ARG A 1 100 ? 6.438 9.656 -21.766 1 60.47 100 ARG A C 1
ATOM 786 O O . ARG A 1 100 ? 7.336 10.492 -21.641 1 60.47 100 ARG A O 1
ATOM 793 N N . ILE A 1 101 ? 5.797 9.484 -2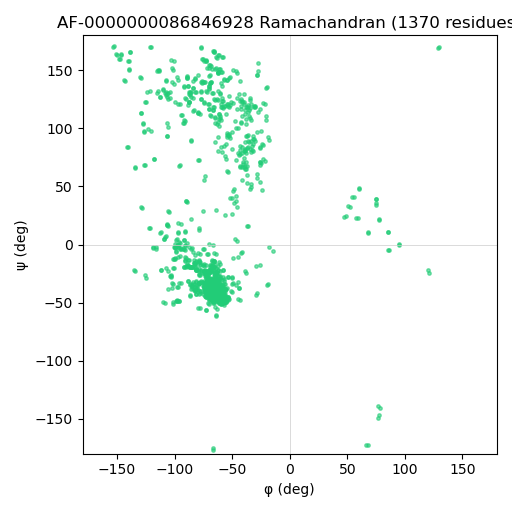2.812 1 65.75 101 ILE A N 1
ATOM 794 C CA . ILE A 1 101 ? 6.309 10.062 -24.062 1 65.75 101 ILE A CA 1
ATOM 795 C C . ILE A 1 101 ? 5.742 11.469 -24.234 1 65.75 101 ILE A C 1
ATOM 797 O O . ILE A 1 101 ? 6.371 12.32 -24.875 1 65.75 101 ILE A O 1
ATOM 801 N N . MET A 1 102 ? 4.742 11.68 -23.562 1 71.44 102 MET A N 1
ATOM 802 C CA . MET A 1 102 ? 3.984 12.891 -23.875 1 71.44 102 MET A CA 1
ATOM 803 C C . MET A 1 102 ? 4.77 14.133 -23.484 1 71.44 102 MET A C 1
ATOM 805 O O . MET A 1 102 ? 4.859 15.086 -24.266 1 71.44 102 MET A O 1
ATOM 809 N N . PRO A 1 103 ? 5.34 14.102 -22.344 1 68.5 103 PRO A N 1
ATOM 810 C CA . PRO A 1 103 ? 6.117 15.305 -22.031 1 68.5 103 PRO A CA 1
ATOM 811 C C . PRO A 1 103 ? 7.262 15.539 -23.016 1 68.5 103 PRO A C 1
ATOM 813 O O . PRO A 1 103 ? 7.531 16.688 -23.391 1 68.5 103 PRO A O 1
ATOM 816 N N . SER A 1 104 ? 7.922 14.508 -23.406 1 68.06 104 SER A N 1
ATOM 817 C CA . SER A 1 104 ? 9.008 14.625 -24.375 1 68.06 104 SER A CA 1
ATOM 818 C C . SER A 1 104 ? 8.492 15.078 -25.734 1 68.06 104 SER A C 1
ATOM 820 O O . SER A 1 104 ? 9.148 15.859 -26.438 1 68.06 104 SER A O 1
ATOM 822 N N . LEU A 1 105 ? 7.379 14.594 -26.031 1 74.25 105 LEU A N 1
ATOM 823 C CA . LEU A 1 105 ? 6.77 14.992 -27.297 1 74.25 105 LEU A CA 1
ATOM 824 C C . LEU A 1 105 ? 6.375 16.469 -27.266 1 74.25 105 LEU A C 1
ATOM 826 O O . LEU A 1 105 ? 6.438 17.156 -28.281 1 74.25 105 LEU A O 1
ATOM 830 N N . GLY A 1 106 ? 6.051 16.859 -26.094 1 72.88 106 GLY A N 1
ATOM 831 C CA . GLY A 1 106 ? 5.656 18.25 -25.922 1 72.88 106 GLY A CA 1
ATOM 832 C C . GLY A 1 106 ? 6.809 19.219 -26.094 1 72.88 106 GLY A C 1
ATOM 833 O O . GLY A 1 106 ? 6.598 20.375 -26.438 1 72.88 106 GLY A O 1
ATOM 834 N N . GLU A 1 107 ? 7.945 18.703 -25.891 1 66.06 107 GLU A N 1
ATOM 835 C CA . GLU A 1 107 ? 9.141 19.531 -26.016 1 66.06 107 GLU A CA 1
ATOM 836 C C . GLU A 1 107 ? 9.688 19.5 -27.438 1 66.06 107 GLU A C 1
ATOM 838 O O . GLU A 1 107 ? 10.578 20.281 -27.797 1 66.06 107 GLU A O 1
ATOM 843 N N . GLU A 1 108 ? 9.25 18.688 -28.219 1 66 108 GLU A N 1
ATOM 844 C CA . GLU A 1 108 ? 9.695 18.562 -29.609 1 66 108 GLU A CA 1
ATOM 845 C C . GLU A 1 108 ? 9.031 19.625 -30.484 1 66 108 GLU A C 1
ATOM 847 O O . GLU A 1 108 ? 7.805 19.656 -30.625 1 66 108 GLU A O 1
ATOM 852 N N . PRO A 1 109 ? 9.859 20.5 -30.938 1 70.06 109 PRO A N 1
ATOM 853 C CA . PRO A 1 109 ? 9.281 21.578 -31.734 1 70.06 109 PRO A CA 1
ATOM 854 C C . PRO A 1 109 ? 8.93 21.141 -33.156 1 70.06 109 PRO A C 1
ATOM 856 O O . PRO A 1 109 ? 8.148 21.812 -33.844 1 70.06 109 PRO A O 1
ATOM 859 N N . GLU A 1 110 ? 9.5 20.156 -33.656 1 71.69 110 GLU A N 1
ATOM 860 C CA . GLU A 1 110 ? 9.305 19.75 -35.062 1 71.69 110 GLU A CA 1
ATOM 861 C C . GLU A 1 110 ? 8.242 18.672 -35.156 1 71.69 110 GLU A C 1
ATOM 863 O O . GLU A 1 110 ? 8.391 17.578 -34.625 1 71.69 110 GLU A O 1
ATOM 868 N N . ALA A 1 111 ? 7.18 18.938 -35.906 1 75 111 ALA A N 1
ATOM 869 C CA . ALA A 1 111 ? 6.051 18.031 -36.125 1 75 111 ALA A CA 1
ATOM 870 C C . ALA A 1 111 ? 6.504 16.734 -36.781 1 75 111 ALA A C 1
ATOM 872 O O . ALA A 1 111 ? 5.992 15.656 -36.438 1 75 111 ALA A O 1
ATOM 873 N N . SER A 1 112 ? 7.449 16.828 -37.594 1 71.12 112 SER A N 1
ATOM 874 C CA . SER A 1 112 ? 7.941 15.641 -38.281 1 71.12 112 SER A CA 1
ATOM 875 C C . SER A 1 112 ? 8.602 14.664 -37.312 1 71.12 112 SER A C 1
ATOM 877 O O . SER A 1 112 ? 8.43 13.453 -37.438 1 71.12 112 SER A O 1
ATOM 879 N N . THR A 1 113 ? 9.234 15.219 -36.406 1 71.31 113 THR A N 1
ATOM 880 C CA . THR A 1 113 ? 9.883 14.398 -35.375 1 71.31 113 THR A CA 1
ATOM 881 C C . THR A 1 113 ? 8.852 13.758 -34.469 1 71.31 113 THR A C 1
ATOM 883 O O . THR A 1 113 ? 8.961 12.578 -34.125 1 71.31 113 THR A O 1
ATOM 886 N N . ILE A 1 114 ? 7.848 14.461 -34.125 1 74.75 114 ILE A N 1
ATOM 887 C CA . ILE A 1 114 ? 6.77 13.953 -33.281 1 74.75 114 ILE A CA 1
ATOM 888 C C . ILE A 1 114 ? 6.09 12.773 -33.969 1 74.75 114 ILE A C 1
ATOM 890 O O . ILE A 1 114 ? 5.891 11.719 -33.375 1 74.75 114 ILE A O 1
ATOM 894 N N . LEU A 1 115 ? 5.816 12.938 -35.219 1 72.38 115 LEU A N 1
ATOM 895 C CA . LEU A 1 115 ? 5.098 11.906 -35.969 1 72.38 115 LEU A CA 1
ATOM 896 C C . LEU A 1 115 ? 5.988 10.695 -36.188 1 72.38 115 LEU A C 1
ATOM 898 O O . LEU A 1 115 ? 5.512 9.555 -36.188 1 72.38 115 LEU A O 1
ATOM 902 N N . SER A 1 116 ? 7.254 10.93 -36.375 1 68.69 116 SER A N 1
ATOM 903 C CA . SER A 1 116 ? 8.18 9.812 -36.531 1 68.69 116 SER A CA 1
ATOM 904 C C . SER A 1 116 ? 8.281 8.977 -35.281 1 68.69 116 SER A C 1
ATOM 906 O O . SER A 1 116 ? 8.344 7.746 -35.344 1 68.69 116 SER A O 1
ATOM 908 N N . ILE A 1 117 ? 8.195 9.664 -34.156 1 67.69 117 ILE A N 1
ATOM 909 C CA . ILE A 1 117 ? 8.242 8.984 -32.875 1 67.69 117 ILE A CA 1
ATOM 910 C C . ILE A 1 117 ? 6.973 8.164 -32.688 1 67.69 117 ILE A C 1
ATOM 912 O O . ILE A 1 117 ? 7.031 7.016 -32.219 1 67.69 117 ILE A O 1
ATOM 916 N N . LEU A 1 118 ? 5.93 8.766 -33.062 1 70 118 LEU A N 1
ATOM 917 C CA . LEU A 1 118 ? 4.637 8.117 -32.875 1 70 118 LEU A CA 1
ATOM 918 C C . LEU A 1 118 ? 4.449 6.965 -33.844 1 70 118 LEU A C 1
ATOM 920 O O . LEU A 1 118 ? 3.846 5.945 -33.531 1 70 118 LEU A O 1
ATOM 924 N N . ARG A 1 119 ? 4.922 7.133 -35.156 1 63.38 119 ARG A N 1
ATOM 925 C CA . ARG A 1 119 ? 4.758 6.137 -36.219 1 63.38 119 ARG A CA 1
ATOM 926 C C . ARG A 1 119 ? 5.777 5.012 -36.062 1 63.38 119 ARG A C 1
ATOM 928 O O . ARG A 1 119 ? 5.719 4.016 -36.781 1 63.38 119 ARG A O 1
ATOM 935 N N . GLY A 1 120 ? 6.52 4.82 -34.969 1 51.66 120 GLY A N 1
ATOM 936 C CA . GLY A 1 120 ? 7.457 3.742 -34.688 1 51.66 120 GLY A CA 1
ATOM 937 C C . GLY A 1 120 ? 8.578 3.666 -35.719 1 51.66 120 GLY A C 1
ATOM 938 O O . GLY A 1 120 ? 9.086 2.582 -36 1 51.66 120 GLY A O 1
ATOM 939 N N . ASP A 1 121 ? 9.039 4.574 -36.5 1 44.16 121 ASP A N 1
ATOM 940 C CA . ASP A 1 121 ? 10.18 4.449 -37.375 1 44.16 121 ASP A CA 1
ATOM 941 C C . ASP A 1 121 ? 11.414 3.951 -36.656 1 44.16 121 ASP A C 1
ATOM 943 O O . ASP A 1 121 ? 11.75 4.465 -35.562 1 44.16 121 ASP A O 1
ATOM 947 N N . PRO A 1 122 ? 12.047 2.764 -37.031 1 39.41 122 PRO A N 1
ATOM 948 C CA . PRO A 1 122 ? 13.156 2.072 -36.344 1 39.41 122 PRO A CA 1
ATOM 949 C C . PRO A 1 122 ? 14.266 3.023 -35.906 1 39.41 122 PRO A C 1
ATOM 951 O O . PRO A 1 122 ? 14.953 2.764 -34.938 1 39.41 122 PRO A O 1
ATOM 954 N N . THR A 1 123 ? 14.797 3.957 -36.688 1 37.94 123 THR A N 1
ATOM 955 C CA . THR A 1 123 ? 15.93 4.809 -36.344 1 37.94 123 THR A CA 1
ATOM 956 C C . THR A 1 123 ? 15.578 5.68 -35.125 1 37.94 123 THR A C 1
ATOM 958 O O . THR A 1 123 ? 16.453 6.008 -34.312 1 37.94 123 THR A O 1
ATOM 961 N N . SER A 1 124 ? 14.508 6.281 -35.094 1 35.19 124 SER A N 1
ATOM 962 C CA . SER A 1 124 ? 14.117 7.219 -34.031 1 35.19 124 SER A CA 1
ATOM 963 C C . SER A 1 124 ? 13.594 6.488 -32.812 1 35.19 124 SER A C 1
ATOM 965 O O . SER A 1 124 ? 13.398 7.098 -31.75 1 35.19 124 SER A O 1
ATOM 967 N N . HIS A 1 125 ? 13.141 5.316 -32.875 1 35 125 HIS A N 1
ATOM 968 C CA . HIS A 1 125 ? 12.734 4.453 -31.766 1 35 125 HIS A CA 1
ATOM 969 C C . HIS A 1 125 ? 13.914 4.105 -30.859 1 35 125 HIS A C 1
ATOM 971 O O . HIS A 1 125 ? 13.727 3.668 -29.734 1 35 125 HIS A O 1
ATOM 977 N N . GLN A 1 126 ? 15.062 3.863 -31.406 1 34.81 126 GLN A N 1
ATOM 978 C CA . GLN A 1 126 ? 16.266 3.564 -30.656 1 34.81 126 GLN A CA 1
ATOM 979 C C . GLN A 1 126 ? 16.562 4.66 -29.641 1 34.81 126 GLN A C 1
ATOM 981 O O . GLN A 1 126 ? 17.094 4.383 -28.547 1 34.81 126 GLN A O 1
ATOM 986 N N . THR A 1 127 ? 16.516 5.902 -30.062 1 33.53 127 THR A N 1
ATOM 987 C CA . THR A 1 127 ? 16.844 6.973 -29.141 1 33.53 127 THR A CA 1
ATOM 988 C C . THR A 1 127 ? 15.82 7.039 -28 1 33.53 127 THR A C 1
ATOM 990 O O . THR A 1 127 ? 16.141 7.434 -26.891 1 33.53 127 THR A O 1
ATOM 993 N N . PHE A 1 128 ? 14.57 6.859 -28.266 1 30.94 128 PHE A N 1
ATOM 994 C CA . PHE A 1 128 ? 13.586 7.023 -27.203 1 30.94 128 PHE A CA 1
ATOM 995 C C . PHE A 1 128 ? 13.516 5.77 -26.344 1 30.94 128 PHE A C 1
ATOM 997 O O . PHE A 1 128 ? 13.195 5.844 -25.156 1 30.94 128 PHE A O 1
ATOM 1004 N N . LYS A 1 129 ? 13.523 4.539 -26.891 1 37.03 129 LYS A N 1
ATOM 1005 C CA . LYS A 1 129 ? 13.648 3.371 -26.031 1 37.03 129 LYS A CA 1
ATOM 1006 C C . LYS A 1 129 ? 14.875 3.494 -25.125 1 37.03 129 LYS A C 1
ATOM 1008 O O . LYS A 1 129 ? 14.867 2.992 -24 1 37.03 129 LYS A O 1
ATOM 1013 N N . SER A 1 130 ? 16.031 3.887 -25.625 1 31.5 130 SER A N 1
ATOM 1014 C CA . SER A 1 130 ? 17.219 4.121 -24.797 1 31.5 130 SER A CA 1
ATOM 1015 C C . SER A 1 130 ? 16.984 5.246 -23.797 1 31.5 130 SER A C 1
ATOM 1017 O O . SER A 1 130 ? 17.484 5.203 -22.672 1 31.5 130 SER A O 1
ATOM 1019 N N . ALA A 1 131 ? 16.422 6.352 -24.203 1 31.59 131 ALA A N 1
ATOM 1020 C CA . ALA A 1 131 ? 16.141 7.402 -23.219 1 31.59 131 ALA A CA 1
ATOM 1021 C C . ALA A 1 131 ? 14.969 7.027 -22.328 1 31.59 131 ALA A C 1
ATOM 1023 O O . ALA A 1 131 ? 14.969 7.336 -21.125 1 31.59 131 ALA A O 1
ATOM 1024 N N . ALA A 1 132 ? 13.906 6.441 -22.734 1 31.48 132 ALA A N 1
ATOM 1025 C CA . ALA A 1 132 ? 12.781 5.98 -21.938 1 31.48 132 ALA A CA 1
ATOM 1026 C C . ALA A 1 132 ? 13.148 4.738 -21.125 1 31.48 132 ALA A C 1
ATOM 1028 O O . ALA A 1 132 ? 12.727 4.582 -19.984 1 31.48 132 ALA A O 1
ATOM 1029 N N . ALA A 1 133 ? 13.586 3.686 -21.641 1 33.81 133 ALA A N 1
ATOM 1030 C CA . ALA A 1 133 ? 14.141 2.557 -20.906 1 33.81 133 ALA A CA 1
ATOM 1031 C C . ALA A 1 133 ? 15.258 3.014 -19.969 1 33.81 133 ALA A C 1
ATOM 1033 O O . ALA A 1 133 ? 15.391 2.496 -18.859 1 33.81 133 ALA A O 1
ATOM 1034 N N . THR A 1 134 ? 16.156 3.836 -20.406 1 32.38 134 THR A N 1
ATOM 1035 C CA . THR A 1 134 ? 17.172 4.398 -19.531 1 32.38 134 THR A CA 1
ATOM 1036 C C . THR A 1 134 ? 16.547 5.363 -18.516 1 32.38 134 THR A C 1
ATOM 1038 O O . THR A 1 134 ? 17.047 5.512 -17.406 1 32.38 134 THR A O 1
ATOM 1041 N N . ASN A 1 135 ? 15.531 6.195 -18.859 1 31.55 135 ASN A N 1
ATOM 1042 C CA . ASN A 1 135 ? 14.922 7.113 -17.891 1 31.55 135 ASN A CA 1
ATOM 1043 C C . ASN A 1 135 ? 13.836 6.426 -17.078 1 31.55 135 ASN A C 1
ATOM 1045 O O . ASN A 1 135 ? 13.414 6.941 -16.047 1 31.55 135 ASN A O 1
ATOM 1049 N N . ILE A 1 136 ? 13.008 5.531 -17.438 1 36.69 136 ILE A N 1
ATOM 1050 C CA . ILE A 1 136 ? 12.062 4.766 -16.641 1 36.69 136 ILE A CA 1
ATOM 1051 C C . ILE A 1 136 ? 12.828 3.885 -15.648 1 36.69 136 ILE A C 1
ATOM 1053 O O . ILE A 1 136 ? 12.43 3.764 -14.484 1 36.69 136 ILE A O 1
ATOM 1057 N N . THR A 1 137 ? 13.641 2.984 -16.125 1 37.94 137 THR A N 1
ATOM 1058 C CA . THR A 1 137 ? 14.508 2.201 -15.25 1 37.94 137 THR A CA 1
ATOM 1059 C C . THR A 1 137 ? 15.375 3.115 -14.391 1 37.94 137 THR A C 1
ATOM 1061 O O . THR A 1 137 ? 15.703 2.777 -13.25 1 37.94 137 THR A O 1
ATOM 1064 N N . SER A 1 138 ? 16.016 4.102 -15.047 1 44.5 138 SER A N 1
ATOM 1065 C CA . SER A 1 138 ? 17 4.922 -14.359 1 44.5 138 SER A CA 1
ATOM 1066 C C . SER A 1 138 ? 16.344 6.121 -13.68 1 44.5 138 SER A C 1
ATOM 1068 O O . SER A 1 138 ? 17.031 6.953 -13.078 1 44.5 138 SER A O 1
ATOM 1070 N N . GLY A 1 139 ? 15.07 6.387 -14.031 1 57.75 139 GLY A N 1
ATOM 1071 C CA . GLY A 1 139 ? 14.602 7.605 -13.398 1 57.75 139 GLY A CA 1
ATOM 1072 C C . GLY A 1 139 ? 14.422 7.473 -11.898 1 57.75 139 GLY A C 1
ATOM 1073 O O . GLY A 1 139 ? 14.367 6.363 -11.367 1 57.75 139 GLY A O 1
ATOM 1074 N N . ASN A 1 140 ? 14.539 8.625 -11.289 1 80.25 140 ASN A N 1
ATOM 1075 C CA . ASN A 1 140 ? 14.5 8.727 -9.836 1 80.25 140 ASN A CA 1
ATOM 1076 C C . ASN A 1 140 ? 13.125 8.367 -9.281 1 80.25 140 ASN A C 1
ATOM 1078 O O . ASN A 1 140 ? 12.109 8.617 -9.93 1 80.25 140 ASN A O 1
ATOM 1082 N N . PHE A 1 141 ? 12.961 7.414 -8.508 1 88.25 141 PHE A N 1
ATOM 1083 C CA . PHE A 1 141 ? 11.773 6.992 -7.777 1 88.25 141 PHE A CA 1
ATOM 1084 C C . PHE A 1 141 ? 10.766 8.141 -7.668 1 88.25 141 PHE A C 1
ATOM 1086 O O . PHE A 1 141 ? 9.57 7.941 -7.867 1 88.25 141 PHE A O 1
ATOM 1093 N N . GLU A 1 142 ? 11.211 9.312 -7.551 1 88.75 142 GLU A N 1
ATOM 1094 C CA . GLU A 1 142 ? 10.375 10.484 -7.348 1 88.75 142 GLU A CA 1
ATOM 1095 C C . GLU A 1 142 ? 9.57 10.82 -8.602 1 88.75 142 GLU A C 1
ATOM 1097 O O . GLU A 1 142 ? 8.375 11.094 -8.523 1 88.75 142 GLU A O 1
ATOM 1102 N N . HIS A 1 143 ? 10.133 10.68 -9.68 1 85.06 143 HIS A N 1
ATOM 1103 C CA . HIS A 1 143 ? 9.477 11.086 -10.914 1 85.06 143 HIS A CA 1
ATOM 1104 C C . HIS A 1 143 ? 8.578 9.977 -11.453 1 85.06 143 HIS A C 1
ATOM 1106 O O . HIS A 1 143 ? 7.445 10.234 -11.859 1 85.06 143 HIS A O 1
ATOM 1112 N N . VAL A 1 144 ? 9.094 8.75 -11.297 1 80.81 144 VAL A N 1
ATOM 1113 C CA . VAL A 1 144 ? 8.43 7.641 -11.969 1 80.81 144 VAL A CA 1
ATOM 1114 C C . VAL A 1 144 ? 7.258 7.148 -11.125 1 80.81 144 VAL A C 1
ATOM 1116 O O . VAL A 1 144 ? 6.223 6.746 -11.672 1 80.81 144 VAL A O 1
ATOM 1119 N N . GLU A 1 145 ? 7.414 7.219 -9.852 1 89.44 145 GLU A N 1
ATOM 1120 C CA . GLU A 1 145 ? 6.387 6.645 -8.984 1 89.44 145 GLU A CA 1
ATOM 1121 C C . GLU A 1 145 ? 5.578 7.738 -8.289 1 89.44 145 GLU A C 1
ATOM 1123 O O . GLU A 1 145 ? 4.352 7.77 -8.391 1 89.44 145 GLU A O 1
ATOM 1128 N N . LEU A 1 146 ? 6.223 8.68 -7.68 1 93.25 146 LEU A N 1
ATOM 1129 C CA . LEU A 1 146 ? 5.523 9.648 -6.844 1 93.25 146 LEU A CA 1
ATOM 1130 C C . LEU A 1 146 ? 4.863 10.727 -7.699 1 93.25 146 LEU A C 1
ATOM 1132 O O . LEU A 1 146 ? 3.641 10.875 -7.68 1 93.25 146 LEU A O 1
ATOM 1136 N N . ALA A 1 147 ? 5.605 11.398 -8.562 1 90.81 147 ALA A N 1
ATOM 1137 C CA . ALA A 1 147 ? 5.062 12.5 -9.344 1 90.81 147 ALA A CA 1
ATOM 1138 C C . ALA A 1 147 ? 4.059 12 -10.383 1 90.81 147 ALA A C 1
ATOM 1140 O O . ALA A 1 147 ? 3.041 12.648 -10.633 1 90.81 147 ALA A O 1
ATOM 1141 N N . ALA A 1 148 ? 4.348 10.867 -10.93 1 84.19 148 ALA A N 1
ATOM 1142 C CA . ALA A 1 148 ? 3.518 10.328 -12.008 1 84.19 148 ALA A CA 1
ATOM 1143 C C . ALA A 1 148 ? 2.176 9.836 -11.477 1 84.19 148 ALA A C 1
ATOM 1145 O O . ALA A 1 148 ? 1.131 10.07 -12.086 1 84.19 148 ALA A O 1
ATOM 1146 N N . GLN A 1 149 ? 2.223 9.25 -10.359 1 86.75 149 GLN A N 1
ATOM 1147 C CA . GLN A 1 149 ? 1.014 8.594 -9.867 1 86.75 149 GLN A CA 1
ATOM 1148 C C . GLN A 1 149 ? 0.312 9.453 -8.812 1 86.75 149 GLN A C 1
ATOM 1150 O O . GLN A 1 149 ? -0.874 9.258 -8.539 1 86.75 149 GLN A O 1
ATOM 1155 N N . HIS A 1 150 ? 1.021 10.375 -8.219 1 92.19 150 HIS A N 1
ATOM 1156 C CA . HIS A 1 150 ? 0.482 11.219 -7.156 1 92.19 150 HIS A CA 1
ATOM 1157 C C . HIS A 1 150 ? 0.849 12.68 -7.367 1 92.19 150 HIS A C 1
ATOM 1159 O O . HIS A 1 150 ? 1.478 13.297 -6.504 1 92.19 150 HIS A O 1
ATOM 1165 N N . PRO A 1 151 ? 0.347 13.266 -8.367 1 89.38 151 PRO A N 1
ATOM 1166 C CA . PRO A 1 151 ? 0.776 14.617 -8.75 1 89.38 151 PRO A CA 1
ATOM 1167 C C . PRO A 1 151 ? 0.272 15.688 -7.793 1 89.38 151 PRO A C 1
ATOM 1169 O O . PRO A 1 151 ? 0.844 16.781 -7.73 1 89.38 151 PRO A O 1
ATOM 1172 N N . ILE A 1 152 ? -0.771 15.445 -7.082 1 92.69 152 ILE A N 1
ATOM 1173 C CA . ILE A 1 152 ? -1.277 16.422 -6.133 1 92.69 152 ILE A CA 1
ATOM 1174 C C . ILE A 1 152 ? -0.303 16.562 -4.965 1 92.69 152 ILE A C 1
ATOM 1176 O O . ILE A 1 152 ? 0.009 17.688 -4.539 1 92.69 152 ILE A O 1
ATOM 1180 N N . ALA A 1 153 ? 0.192 15.43 -4.5 1 95.31 153 ALA A N 1
ATOM 1181 C CA . ALA A 1 153 ? 1.106 15.422 -3.361 1 95.31 153 ALA A CA 1
ATOM 1182 C C . ALA A 1 153 ? 2.529 15.758 -3.801 1 95.31 153 ALA A C 1
ATOM 1184 O O . ALA A 1 153 ? 3.279 16.406 -3.061 1 95.31 153 ALA A O 1
ATOM 1185 N N . TYR A 1 154 ? 2.871 15.219 -4.969 1 95.19 154 TYR A N 1
ATOM 1186 C CA . TYR A 1 154 ? 4.238 15.375 -5.449 1 95.19 154 TYR A CA 1
ATOM 1187 C C . TYR A 1 154 ? 4.262 15.969 -6.852 1 95.19 154 TYR A C 1
ATOM 1189 O O . TYR A 1 154 ? 4.723 15.32 -7.797 1 95.19 154 TYR A O 1
ATOM 1197 N N . PRO A 1 155 ? 3.873 17.188 -6.887 1 91.06 155 PRO A N 1
ATOM 1198 C CA . PRO A 1 155 ? 4.027 17.828 -8.188 1 91.06 155 PRO A CA 1
ATOM 1199 C C . PRO A 1 155 ? 5.488 17.969 -8.609 1 91.06 155 PRO A C 1
ATOM 1201 O O . PRO A 1 155 ? 6.375 18.078 -7.758 1 91.06 155 PRO A O 1
ATOM 1204 N N . VAL A 1 156 ? 5.711 17.969 -9.844 1 87.94 156 VAL A N 1
ATOM 1205 C CA . VAL A 1 156 ? 7.07 18.141 -10.352 1 87.94 156 VAL A CA 1
ATOM 1206 C C . VAL A 1 156 ? 7.586 19.531 -10 1 87.94 156 VAL A C 1
ATOM 1208 O O . VAL A 1 156 ? 6.914 20.531 -10.258 1 87.94 156 VAL A O 1
ATOM 1211 N N . LEU A 1 157 ? 8.664 19.531 -9.367 1 86.75 157 LEU A N 1
ATOM 1212 C CA . LEU A 1 157 ? 9.234 20.797 -8.898 1 86.75 157 LEU A CA 1
ATOM 1213 C C . LEU A 1 157 ? 10.172 21.391 -9.938 1 86.75 157 LEU A C 1
ATOM 1215 O O . LEU A 1 157 ? 11.031 20.688 -10.477 1 86.75 157 LEU A O 1
ATOM 1219 N N . THR A 1 158 ? 9.914 22.531 -10.266 1 77.38 158 THR A N 1
ATOM 1220 C CA . THR A 1 158 ? 10.836 23.266 -11.117 1 77.38 158 THR A CA 1
ATOM 1221 C C . THR A 1 158 ? 11.977 23.859 -10.297 1 77.38 158 THR A C 1
ATOM 1223 O O . THR A 1 158 ? 11.75 24.375 -9.195 1 77.38 158 THR A O 1
ATOM 1226 N N . PRO A 1 159 ? 13.188 23.641 -10.758 1 73.12 159 PRO A N 1
ATOM 1227 C CA . PRO A 1 159 ? 14.297 24.234 -10.008 1 73.12 159 PRO A CA 1
ATOM 1228 C C . PRO A 1 159 ? 14.133 25.75 -9.805 1 73.12 159 PRO A C 1
ATOM 1230 O O . PRO A 1 159 ? 13.562 26.422 -10.656 1 73.12 159 PRO A O 1
ATOM 1233 N N . PHE A 1 160 ? 14.539 26.156 -8.609 1 69.12 160 PHE A N 1
ATOM 1234 C CA . PHE A 1 160 ? 14.492 27.594 -8.352 1 69.12 160 PHE A CA 1
ATOM 1235 C C . PHE A 1 160 ? 15.422 28.344 -9.297 1 69.12 160 PHE A C 1
ATOM 1237 O O . PHE A 1 160 ? 16.547 27.891 -9.562 1 69.12 160 PHE A O 1
ATOM 1244 N N . ASP A 1 161 ? 14.945 29.25 -9.977 1 59.56 161 ASP A N 1
ATOM 1245 C CA . ASP A 1 161 ? 15.812 30.109 -10.781 1 59.56 161 ASP A CA 1
ATOM 1246 C C . ASP A 1 161 ? 16.828 30.828 -9.906 1 59.56 161 ASP A C 1
ATOM 1248 O O . ASP A 1 161 ? 16.453 31.594 -9.016 1 59.56 161 ASP A O 1
ATOM 1252 N N . PRO A 1 162 ? 18.078 30.375 -10.008 1 58 162 PRO A N 1
ATOM 1253 C CA . PRO A 1 162 ? 19.094 31.047 -9.195 1 58 162 PRO A CA 1
ATOM 1254 C C . PRO A 1 162 ? 18.969 32.562 -9.219 1 58 162 PRO A C 1
ATOM 1256 O O . PRO A 1 162 ? 19.219 33.219 -8.211 1 58 162 PRO A O 1
ATOM 1259 N N . LYS A 1 163 ? 18.625 33.031 -10.367 1 60.19 163 LYS A N 1
ATOM 1260 C CA . LYS A 1 163 ? 18.406 34.469 -10.469 1 60.19 163 LYS A CA 1
ATOM 1261 C C . LYS A 1 163 ? 17.25 34.938 -9.602 1 60.19 163 LYS A C 1
ATOM 1263 O O . LYS A 1 163 ? 17.297 36 -9 1 60.19 163 LYS A O 1
ATOM 1268 N N . ALA A 1 164 ? 16.328 34.062 -9.492 1 62.59 164 ALA A N 1
ATOM 1269 C CA . ALA A 1 164 ? 15.156 34.375 -8.672 1 62.59 164 ALA A CA 1
ATOM 1270 C C . ALA A 1 164 ? 15.523 34.406 -7.188 1 62.59 164 ALA A C 1
ATOM 1272 O O . ALA A 1 164 ? 15.008 35.25 -6.441 1 62.59 164 ALA A O 1
ATOM 1273 N N . LEU A 1 165 ? 16.469 33.625 -6.883 1 65.69 165 LEU A N 1
ATOM 1274 C CA . LEU A 1 165 ? 16.891 33.562 -5.492 1 65.69 165 LEU A CA 1
ATOM 1275 C C . LEU A 1 165 ? 17.688 34.812 -5.109 1 65.69 165 LEU A C 1
ATOM 1277 O O . LEU A 1 165 ? 17.812 35.156 -3.926 1 65.69 165 LEU A O 1
ATOM 1281 N N . GLN A 1 166 ? 18.109 35.469 -6.191 1 61.91 166 GLN A N 1
ATOM 1282 C CA . GLN A 1 166 ? 18.875 36.688 -5.949 1 61.91 166 GLN A CA 1
ATOM 1283 C C . GLN A 1 166 ? 17.984 37.938 -6.074 1 61.91 166 GLN A C 1
ATOM 1285 O O . GLN A 1 166 ? 18.391 39.031 -5.684 1 61.91 166 GLN A O 1
ATOM 1290 N N . SER A 1 167 ? 16.844 37.625 -6.484 1 65.38 167 SER A N 1
ATOM 1291 C CA . SER A 1 167 ? 15.93 38.75 -6.695 1 65.38 167 SER A CA 1
ATOM 1292 C C . SER A 1 167 ? 15.461 39.312 -5.367 1 65.38 167 SER A C 1
ATOM 1294 O O . SER A 1 167 ? 15.578 38.688 -4.324 1 65.38 167 SER A O 1
ATOM 1296 N N . GLU A 1 168 ? 15.008 40.594 -5.418 1 64.56 168 GLU A N 1
ATOM 1297 C CA . GLU A 1 168 ? 14.609 41.375 -4.234 1 64.56 168 GLU A CA 1
ATOM 1298 C C . GLU A 1 168 ? 13.5 40.656 -3.469 1 64.56 168 GLU A C 1
ATOM 1300 O O . GLU A 1 168 ? 13.539 40.562 -2.24 1 64.56 168 GLU A O 1
ATOM 1305 N N . PRO A 1 169 ? 12.641 40.062 -4.203 1 67.56 169 PRO A N 1
ATOM 1306 C CA . PRO A 1 169 ? 11.578 39.375 -3.453 1 67.56 169 PRO A CA 1
ATOM 1307 C C . PRO A 1 169 ? 12.094 38.188 -2.631 1 67.56 169 PRO A C 1
ATOM 1309 O O . PRO A 1 169 ? 11.602 37.938 -1.528 1 67.56 169 PRO A O 1
ATOM 1312 N N . TYR A 1 170 ? 13.055 37.594 -3.084 1 69.75 170 TYR A N 1
ATOM 1313 C CA . TYR A 1 170 ? 13.633 36.5 -2.354 1 69.75 170 TYR A CA 1
ATOM 1314 C C . TYR A 1 170 ? 14.516 36.969 -1.212 1 69.75 170 TYR A C 1
ATOM 1316 O O . TYR A 1 170 ? 14.5 36.406 -0.119 1 69.75 170 TYR A O 1
ATOM 1324 N N . ARG A 1 171 ? 15.242 37.938 -1.502 1 72.19 171 ARG A N 1
ATOM 1325 C CA . ARG A 1 171 ? 16.125 38.469 -0.48 1 72.19 171 ARG A CA 1
ATOM 1326 C C . ARG A 1 171 ? 15.328 38.938 0.742 1 72.19 171 ARG A C 1
ATOM 1328 O O . ARG A 1 171 ? 15.789 38.781 1.875 1 72.19 171 ARG A O 1
ATOM 1335 N N . ARG A 1 172 ? 14.188 39.344 0.481 1 74.12 172 ARG A N 1
ATOM 1336 C CA . ARG A 1 172 ? 13.352 39.812 1.585 1 74.12 172 ARG A CA 1
ATOM 1337 C C . ARG A 1 172 ? 12.953 38.656 2.492 1 74.12 172 ARG A C 1
ATOM 1339 O O . ARG A 1 172 ? 12.656 38.844 3.67 1 74.12 172 ARG A O 1
ATOM 1346 N N . LEU A 1 173 ? 13.016 37.562 1.935 1 77.19 173 LEU A N 1
ATOM 1347 C CA . LEU A 1 173 ? 12.617 36.375 2.697 1 77.19 173 LEU A CA 1
ATOM 1348 C C . LEU A 1 173 ? 13.773 35.844 3.533 1 77.19 173 LEU A C 1
ATOM 1350 O O . LEU A 1 173 ? 13.57 35.125 4.5 1 77.19 173 LEU A O 1
ATOM 1354 N N . THR A 1 174 ? 15.039 36.25 3.143 1 71 174 THR A N 1
ATOM 1355 C CA . THR A 1 174 ? 16.219 35.656 3.779 1 71 174 THR A CA 1
ATOM 1356 C C . THR A 1 174 ? 17.047 36.719 4.492 1 71 174 THR A C 1
ATOM 1358 O O . THR A 1 174 ? 18.156 36.469 4.938 1 71 174 THR A O 1
ATOM 1361 N N . GLU A 1 175 ? 16.625 37.906 4.387 1 69.44 175 GLU A N 1
ATOM 1362 C CA . GLU A 1 175 ? 17.312 39 5.07 1 69.44 175 GLU A CA 1
ATOM 1363 C C . GLU A 1 175 ? 16.406 39.625 6.133 1 69.44 175 GLU A C 1
ATOM 1365 O O . GLU A 1 175 ? 15.18 39.562 6.039 1 69.44 175 GLU A O 1
ATOM 1370 N N . PRO A 1 176 ? 17.156 40.094 7.148 1 62.72 176 PRO A N 1
ATOM 1371 C CA . PRO A 1 176 ? 16.359 40.719 8.211 1 62.72 176 PRO A CA 1
ATOM 1372 C C . PRO A 1 176 ? 15.453 41.812 7.688 1 62.72 176 PRO A C 1
ATOM 1374 O O . PRO A 1 176 ? 15.82 42.531 6.75 1 62.72 176 PRO A O 1
ATOM 1377 N N . ALA A 1 177 ? 14.227 41.812 7.797 1 56.62 177 ALA A N 1
ATOM 1378 C CA . ALA A 1 177 ? 13.281 42.844 7.363 1 56.62 177 ALA A CA 1
ATOM 1379 C C . ALA A 1 177 ? 13.789 44.25 7.723 1 56.62 177 ALA A C 1
ATOM 1381 O O . ALA A 1 177 ? 13.969 44.562 8.898 1 56.62 177 ALA A O 1
ATOM 1382 N N . ILE A 1 178 ? 14.812 44.719 6.828 1 44.84 178 I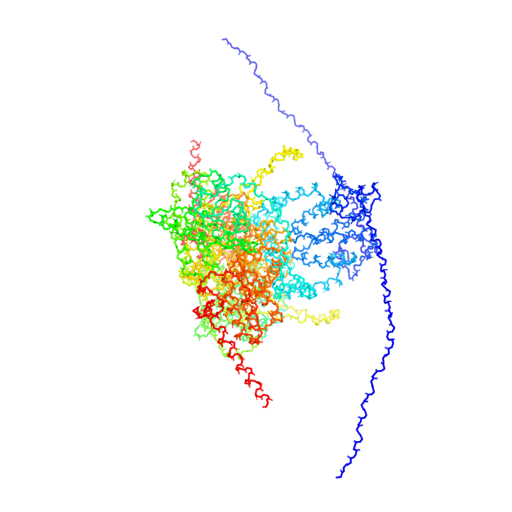LE A N 1
ATOM 1383 C CA . ILE A 1 178 ? 15.109 46.156 7.008 1 44.84 178 ILE A CA 1
ATOM 1384 C C . ILE A 1 178 ? 13.852 46.969 6.766 1 44.84 178 ILE A C 1
ATOM 1386 O O . ILE A 1 178 ? 13.266 46.906 5.68 1 44.84 178 ILE A O 1
ATOM 1390 N N . GLY A 1 179 ? 13.266 47.75 7.707 1 41.91 179 GLY A N 1
ATOM 1391 C CA . GLY A 1 179 ? 12.094 48.594 7.746 1 41.91 179 GLY A CA 1
ATOM 1392 C C . GLY A 1 179 ? 10.789 47.844 7.656 1 41.91 179 GLY A C 1
ATOM 1393 O O . GLY A 1 179 ? 10.789 46.594 7.652 1 41.91 179 GLY A O 1
ATOM 1394 N N . ASN A 1 180 ? 9.531 48.688 7.516 1 37.44 180 ASN A N 1
ATOM 1395 C CA . ASN A 1 180 ? 8.133 48.25 7.512 1 37.44 180 ASN A CA 1
ATOM 1396 C C . ASN A 1 180 ? 7.871 47.219 6.43 1 37.44 180 ASN A C 1
ATOM 1398 O O . ASN A 1 180 ? 8.133 47.438 5.25 1 37.44 180 ASN A O 1
ATOM 1402 N N . ILE A 1 181 ? 8.234 46.031 6.551 1 41.47 181 ILE A N 1
ATOM 1403 C CA . ILE A 1 181 ? 7.695 45.094 5.574 1 41.47 181 ILE A CA 1
ATOM 1404 C C . ILE A 1 181 ? 6.465 45.688 4.898 1 41.47 181 ILE A C 1
ATOM 1406 O O . ILE A 1 181 ? 5.484 46.031 5.57 1 41.47 181 ILE A O 1
ATOM 1410 N N . PRO A 1 182 ? 6.711 46.375 3.812 1 36.31 182 PRO A N 1
ATOM 1411 C CA . PRO A 1 182 ? 5.406 46.75 3.273 1 36.31 182 PRO A CA 1
ATOM 1412 C C . PRO A 1 182 ? 4.363 45.656 3.373 1 36.31 182 PRO A C 1
ATOM 1414 O O . PRO A 1 182 ? 4.613 44.531 2.943 1 36.31 182 PRO A O 1
ATOM 1417 N N . ILE A 1 183 ? 3.801 45.531 4.5 1 36.41 183 ILE A N 1
ATOM 1418 C CA . ILE A 1 183 ? 2.582 44.75 4.5 1 36.41 183 ILE A CA 1
ATOM 1419 C C . ILE A 1 183 ? 1.931 44.781 3.119 1 36.41 183 ILE A C 1
ATOM 1421 O O . ILE A 1 183 ? 1.527 45.844 2.656 1 36.41 183 ILE A O 1
ATOM 1425 N N . PHE A 1 184 ? 2.521 44.156 2.162 1 33.75 184 PHE A N 1
ATOM 1426 C CA . PHE A 1 184 ? 1.639 44.094 1.004 1 33.75 184 PHE A CA 1
ATOM 1427 C C . PHE A 1 184 ? 0.181 44.25 1.427 1 33.75 184 PHE A C 1
ATOM 1429 O O . PHE A 1 184 ? -0.349 43.375 2.139 1 33.75 184 PHE A O 1
ATOM 1436 N N . THR A 1 185 ? -0.155 45.406 1.767 1 34.56 185 THR A N 1
ATOM 1437 C CA . THR A 1 185 ? -1.56 45.781 1.907 1 34.56 185 THR A CA 1
ATOM 1438 C C . THR A 1 185 ? -2.406 45.094 0.837 1 34.56 185 THR A C 1
ATOM 1440 O O . THR A 1 185 ? -2.682 45.688 -0.212 1 34.56 185 THR A O 1
ATOM 1443 N N . ALA A 1 186 ? -1.929 44.156 0.229 1 35.16 186 ALA A N 1
ATOM 1444 C CA . ALA A 1 186 ? -2.994 43.625 -0.628 1 35.16 186 ALA A CA 1
ATOM 1445 C C . ALA A 1 186 ? -4.367 43.906 -0.016 1 35.16 186 ALA A C 1
ATOM 1447 O O . ALA A 1 186 ? -4.488 44.062 1.2 1 35.16 186 ALA A O 1
ATOM 1448 N N . TRP A 1 187 ? -5.285 44.062 -0.96 1 32.94 187 TRP A N 1
ATOM 1449 C CA . TRP A 1 187 ? -6.711 44.375 -0.861 1 32.94 187 TRP A CA 1
ATOM 1450 C C . TRP A 1 187 ? -7.375 43.5 0.205 1 32.94 187 TRP A C 1
ATOM 1452 O O . TRP A 1 187 ? -7.645 42.344 -0.024 1 32.94 187 TRP A O 1
ATOM 1462 N N . HIS A 1 188 ? -6.688 43.344 1.289 1 36.94 188 HIS A N 1
ATOM 1463 C CA . HIS A 1 188 ? -7.734 42.906 2.199 1 36.94 188 HIS A CA 1
ATOM 1464 C C . HIS A 1 188 ? -9.062 43.562 1.882 1 36.94 188 HIS A C 1
ATOM 1466 O O . HIS A 1 188 ? -9.273 44.75 2.213 1 36.94 188 HIS A O 1
ATOM 1472 N N . ARG A 1 189 ? -9.43 43.469 0.742 1 36.09 189 ARG A N 1
ATOM 1473 C CA . ARG A 1 189 ? -10.82 43.906 0.662 1 36.09 189 ARG A CA 1
ATOM 1474 C C . ARG A 1 189 ? -11.523 43.719 2.004 1 36.09 189 ARG A C 1
ATOM 1476 O O . ARG A 1 189 ? -11.758 42.594 2.449 1 36.09 189 ARG A O 1
ATOM 1483 N N . SER A 1 190 ? -11.039 44.562 2.908 1 36.41 190 SER A N 1
ATOM 1484 C CA . SER A 1 190 ? -11.844 44.75 4.113 1 36.41 190 SER A CA 1
ATOM 1485 C C . SER A 1 190 ? -13.32 44.469 3.84 1 36.41 190 SER A C 1
ATOM 1487 O O . SER A 1 190 ? -13.992 45.25 3.176 1 36.41 190 SER A O 1
ATOM 1489 N N . THR A 1 191 ? -13.578 43.438 3.365 1 37.53 191 THR A N 1
ATOM 1490 C CA . THR A 1 191 ? -15.016 43.344 3.586 1 37.53 191 THR A CA 1
ATOM 1491 C C . THR A 1 191 ? -15.391 43.938 4.941 1 37.53 191 THR A C 1
ATOM 1493 O O . THR A 1 191 ? -14.961 43.438 5.984 1 37.53 191 THR A O 1
ATOM 1496 N N . THR A 1 192 ? -15.219 45.25 5.039 1 41.09 192 THR A N 1
ATOM 1497 C CA . THR A 1 192 ? -15.742 45.906 6.234 1 41.09 192 THR A CA 1
ATOM 1498 C C . THR A 1 192 ? -16.875 45.094 6.844 1 41.09 192 THR A C 1
ATOM 1500 O O . THR A 1 192 ? -17.938 44.906 6.223 1 41.09 192 THR A O 1
ATOM 1503 N N . PRO A 1 193 ? -16.578 44.188 7.648 1 44.22 193 PRO A N 1
ATOM 1504 C CA . PRO A 1 193 ? -17.672 43.438 8.266 1 44.22 193 PRO A CA 1
ATOM 1505 C C . PRO A 1 193 ? -18.875 44.312 8.617 1 44.22 193 PRO A C 1
ATOM 1507 O O . PRO A 1 193 ? -18.703 45.469 9.047 1 44.22 193 PRO A O 1
ATOM 1510 N N . GLU A 1 194 ? -19.797 44.469 7.922 1 42.81 194 GLU A N 1
ATOM 1511 C CA . GLU A 1 194 ? -21 45.094 8.43 1 42.81 194 GLU A CA 1
ATOM 1512 C C . GLU A 1 194 ? -21.188 44.875 9.922 1 42.81 194 GLU A C 1
ATOM 1514 O O . GLU A 1 194 ? -21.656 43.812 10.336 1 42.81 194 GLU A O 1
ATOM 1519 N N . THR A 1 195 ? -20.203 45.281 10.656 1 50.75 195 THR A N 1
ATOM 1520 C CA . THR A 1 195 ? -20.125 45.312 12.117 1 50.75 195 THR A CA 1
ATOM 1521 C C . THR A 1 195 ? -21.438 45.781 12.727 1 50.75 195 THR A C 1
ATOM 1523 O O . THR A 1 195 ? -21.562 45.844 13.945 1 50.75 195 THR A O 1
ATOM 1526 N N . ASN A 1 196 ? -22.312 46.188 11.82 1 54 196 ASN A N 1
ATOM 1527 C CA . ASN A 1 196 ? -23.406 46.938 12.398 1 54 196 ASN A CA 1
ATOM 1528 C C . ASN A 1 196 ? -24.25 46.094 13.336 1 54 196 ASN A C 1
ATOM 1530 O O . ASN A 1 196 ? -24.984 46.625 14.172 1 54 196 ASN A O 1
ATOM 1534 N N . GLU A 1 197 ? -23.875 44.75 13.273 1 73.25 197 GLU A N 1
ATOM 1535 C CA . GLU A 1 197 ? -24.812 44 14.109 1 73.25 197 GLU A CA 1
ATOM 1536 C C . GLU A 1 197 ? -24.094 43.344 15.297 1 73.25 197 GLU A C 1
ATOM 1538 O O . GLU A 1 197 ? -24.75 42.812 16.203 1 73.25 197 GLU A O 1
ATOM 1543 N N . LEU A 1 198 ? -22.688 43.531 15.352 1 87.62 198 LEU A N 1
ATOM 1544 C CA . LEU A 1 198 ? -22.047 42.906 16.5 1 87.62 198 LEU A CA 1
ATOM 1545 C C . LEU A 1 198 ? -22.047 43.844 17.703 1 87.62 198 LEU A C 1
ATOM 1547 O O . LEU A 1 198 ? -21.656 45 17.594 1 87.62 198 LEU A O 1
ATOM 1551 N N . ASN A 1 199 ? -22.609 43.375 18.719 1 92.31 199 ASN A N 1
ATOM 1552 C CA . ASN A 1 199 ? -22.469 44 20.016 1 92.31 199 ASN A CA 1
ATOM 1553 C C . ASN A 1 199 ? -21.562 43.219 20.953 1 92.31 199 ASN A C 1
ATOM 1555 O O . ASN A 1 199 ? -22.047 42.406 21.75 1 92.31 199 ASN A O 1
ATOM 1559 N N . ILE A 1 200 ? -20.281 43.562 20.984 1 95.44 200 ILE A N 1
ATOM 1560 C CA . ILE A 1 200 ? -19.266 42.75 21.641 1 95.44 200 ILE A CA 1
ATOM 1561 C C . ILE A 1 200 ? -19.391 42.906 23.156 1 95.44 200 ILE A C 1
ATOM 1563 O O . ILE A 1 200 ? -18.969 42.031 23.922 1 95.44 200 ILE A O 1
ATOM 1567 N N . ASN A 1 201 ? -19.969 43.969 23.562 1 94.69 201 ASN A N 1
ATOM 1568 C CA . ASN A 1 201 ? -20.094 44.25 24.984 1 94.69 201 ASN A CA 1
ATOM 1569 C C . ASN A 1 201 ? -21 43.25 25.688 1 94.69 201 ASN A C 1
ATOM 1571 O O . ASN A 1 201 ? -20.969 43.125 26.906 1 94.69 201 ASN A O 1
ATOM 1575 N N . ARG A 1 202 ? -21.734 42.656 24.953 1 95 202 ARG A N 1
ATOM 1576 C CA . ARG A 1 202 ? -22.609 41.625 25.5 1 95 202 ARG A CA 1
ATOM 1577 C C . ARG A 1 202 ? -21.812 40.406 25.969 1 95 202 ARG A C 1
ATOM 1579 O O . ARG A 1 202 ? -22.281 39.625 26.797 1 95 202 ARG A O 1
ATOM 1586 N N . TRP A 1 203 ? -20.656 40.25 25.422 1 97.38 203 TRP A N 1
ATOM 1587 C CA . TRP A 1 203 ? -19.938 39 25.594 1 97.38 203 TRP A CA 1
ATOM 1588 C C . TRP A 1 203 ? -18.688 39.188 26.438 1 97.38 203 TRP A C 1
ATOM 1590 O O . TRP A 1 203 ? -18.141 38.219 27 1 97.38 203 TRP A O 1
ATOM 1600 N N . THR A 1 204 ? -18.188 40.375 26.516 1 97.19 204 THR A N 1
ATOM 1601 C CA . THR A 1 204 ? -16.922 40.594 27.203 1 97.19 204 THR A CA 1
ATOM 1602 C C . THR A 1 204 ? -16.953 41.875 28.031 1 97.19 204 THR A C 1
ATOM 1604 O O . THR A 1 204 ? -17.641 42.844 27.656 1 97.19 204 THR A O 1
ATOM 1607 N N . ASN A 1 205 ? -16.203 41.875 29.109 1 95.5 205 ASN A N 1
ATOM 1608 C CA . ASN A 1 205 ? -16.031 43.062 29.938 1 95.5 205 ASN A CA 1
ATOM 1609 C C . ASN A 1 205 ? -14.797 43.875 29.531 1 95.5 205 ASN A C 1
ATOM 1611 O O . ASN A 1 205 ? -14.523 44.938 30.094 1 95.5 205 ASN A O 1
ATOM 1615 N N . VAL A 1 206 ? -14.07 43.344 28.594 1 96.44 206 VAL A N 1
ATOM 1616 C CA . VAL A 1 206 ? -12.867 44 28.125 1 96.44 206 VAL A CA 1
ATOM 1617 C C . VAL A 1 206 ? -13.266 45.156 27.188 1 96.44 206 VAL A C 1
ATOM 1619 O O . VAL A 1 206 ? -14.195 45.031 26.391 1 96.44 206 VAL A O 1
ATOM 1622 N N . ASN A 1 207 ? -12.578 46.281 27.297 1 92.94 207 ASN A N 1
ATOM 1623 C CA . ASN A 1 207 ? -12.883 47.469 26.5 1 92.94 207 ASN A CA 1
ATOM 1624 C C . ASN A 1 207 ? -12.336 47.344 25.078 1 92.94 207 ASN A C 1
ATOM 1626 O O . ASN A 1 207 ? -11.344 48 24.734 1 92.94 207 ASN A O 1
ATOM 1630 N N . ILE A 1 208 ? -12.938 46.531 24.297 1 93.19 208 ILE A N 1
ATOM 1631 C CA . ILE A 1 208 ? -12.617 46.375 22.875 1 93.19 208 ILE A CA 1
ATOM 1632 C C . ILE A 1 208 ? -13.812 46.844 22.031 1 93.19 208 ILE A C 1
ATOM 1634 O O . ILE A 1 208 ? -14.961 46.594 22.391 1 93.19 208 ILE A O 1
ATOM 1638 N N . ASP A 1 209 ? -13.602 47.656 21.016 1 90.75 209 ASP A N 1
ATOM 1639 C CA . ASP A 1 209 ? -14.703 48.156 20.203 1 90.75 209 ASP A CA 1
ATOM 1640 C C . ASP A 1 209 ? -15.227 47.062 19.266 1 90.75 209 ASP A C 1
ATOM 1642 O O . ASP A 1 209 ? -14.508 46.094 18.969 1 90.75 209 ASP A O 1
ATOM 1646 N N . ASN A 1 210 ? -16.453 47.219 18.828 1 92 210 ASN A N 1
ATOM 1647 C CA . ASN A 1 210 ? -17.125 46.25 17.984 1 92 210 ASN A CA 1
ATOM 1648 C C . ASN A 1 210 ? -16.359 46.031 16.688 1 92 210 ASN A C 1
ATOM 1650 O O . ASN A 1 210 ? -16.266 44.875 16.188 1 92 210 ASN A O 1
ATOM 1654 N N . TYR A 1 211 ? -15.867 47.031 16.219 1 89.5 211 TYR A N 1
ATOM 1655 C CA . TYR A 1 211 ? -15.172 46.969 14.938 1 89.5 211 TYR A CA 1
ATOM 1656 C C . TYR A 1 211 ? -13.898 46.125 15.047 1 89.5 211 TYR A C 1
ATOM 1658 O O . TYR A 1 211 ? -13.656 45.25 14.227 1 89.5 211 TYR A O 1
ATOM 1666 N N . MET A 1 212 ? -13.141 46.406 16.047 1 91.38 212 MET A N 1
ATOM 1667 C CA . MET A 1 212 ? -11.898 45.656 16.25 1 91.38 212 MET A CA 1
ATOM 1668 C C . MET A 1 212 ? -12.172 44.188 16.562 1 91.38 212 MET A C 1
ATOM 1670 O O . MET A 1 212 ? -11.492 43.312 16.047 1 91.38 212 MET A O 1
ATOM 1674 N N . ALA A 1 213 ? -13.086 44 17.359 1 94.31 213 ALA A N 1
ATOM 1675 C CA . ALA A 1 213 ? -13.453 42.625 17.688 1 94.31 213 ALA A CA 1
ATOM 1676 C C . ALA A 1 213 ? -13.883 41.844 16.438 1 94.31 213 ALA A C 1
ATOM 1678 O O . ALA A 1 213 ? -13.492 40.688 16.234 1 94.31 213 ALA A O 1
ATOM 1679 N N . ALA A 1 214 ? -14.664 42.469 15.625 1 93.25 214 ALA A N 1
ATOM 1680 C CA . ALA A 1 214 ? -15.148 41.875 14.398 1 93.25 214 ALA A CA 1
ATOM 1681 C C . ALA A 1 214 ? -13.992 41.531 13.453 1 93.25 214 ALA A C 1
ATOM 1683 O O . ALA A 1 214 ? -13.992 40.5 12.797 1 93.25 214 ALA A O 1
ATOM 1684 N N . LYS A 1 215 ? -13.086 42.406 13.422 1 92.06 215 LYS A N 1
ATOM 1685 C CA . LYS A 1 215 ? -11.93 42.188 12.562 1 92.06 215 LYS A CA 1
ATOM 1686 C C . LYS A 1 215 ? -11.109 40.969 13.039 1 92.06 215 LYS A C 1
ATOM 1688 O O . LYS A 1 215 ? -10.656 40.156 12.234 1 92.06 215 LYS A O 1
ATOM 1693 N N . CYS A 1 216 ? -10.922 40.938 14.289 1 94.44 216 CYS A N 1
ATOM 1694 C CA . CYS A 1 216 ? -10.164 39.812 14.859 1 94.44 216 CYS A CA 1
ATOM 1695 C C . CYS A 1 216 ? -10.875 38.5 14.617 1 94.44 216 CYS A C 1
ATOM 1697 O O . CYS A 1 216 ? -10.25 37.531 14.188 1 94.44 216 CYS A O 1
ATOM 1699 N N . ILE A 1 217 ? -12.102 38.469 14.883 1 95.31 217 ILE A N 1
ATOM 1700 C CA . ILE A 1 217 ? -12.883 37.25 14.719 1 95.31 217 ILE A CA 1
ATOM 1701 C C . ILE A 1 217 ? -12.914 36.844 13.242 1 95.31 217 ILE A C 1
ATOM 1703 O O . ILE A 1 217 ? -12.758 35.656 12.898 1 95.31 217 ILE A O 1
ATOM 1707 N N . SER A 1 218 ? -13.102 37.844 12.391 1 93.5 218 SER A N 1
ATOM 1708 C CA . SER A 1 218 ? -13.109 37.562 10.961 1 93.5 218 SER A CA 1
ATOM 1709 C C . SER A 1 218 ? -11.781 37 10.484 1 93.5 218 SER A C 1
ATOM 1711 O O . SER A 1 218 ? -11.742 36.125 9.609 1 93.5 218 SER A O 1
ATOM 1713 N N . LEU A 1 219 ? -10.742 37.5 11.039 1 94.69 219 LEU A N 1
ATOM 1714 C CA . LEU A 1 219 ? -9.422 37 10.672 1 94.69 219 LEU A CA 1
ATOM 1715 C C . LEU A 1 219 ? -9.289 35.531 11.031 1 94.69 219 LEU A C 1
ATOM 1717 O O . LEU A 1 219 ? -8.781 34.75 10.227 1 94.69 219 LEU A O 1
ATOM 1721 N N . TYR A 1 220 ? -9.727 35.188 12.188 1 96.44 220 TYR A N 1
ATOM 1722 C CA . TYR A 1 220 ? -9.688 33.781 12.594 1 96.44 220 TYR A CA 1
ATOM 1723 C C . TYR A 1 220 ? -10.523 32.906 11.656 1 96.44 220 TYR A C 1
ATOM 1725 O O . TYR A 1 220 ? -10.086 31.844 11.258 1 96.44 220 TYR A O 1
ATOM 1733 N N . LEU A 1 221 ? -11.68 33.344 11.383 1 95.56 221 LEU A N 1
ATOM 1734 C CA . LEU A 1 221 ? -12.586 32.594 10.547 1 95.56 221 LEU A CA 1
ATOM 1735 C C . LEU A 1 221 ? -12.016 32.406 9.141 1 95.56 221 LEU A C 1
ATOM 1737 O O . LEU A 1 221 ? -12.242 31.375 8.5 1 95.56 221 LEU A O 1
ATOM 1741 N N . GLU A 1 222 ? -11.281 33.312 8.758 1 93.25 222 GLU A N 1
ATOM 1742 C CA . GLU A 1 222 ? -10.703 33.281 7.418 1 93.25 222 GLU A CA 1
ATOM 1743 C C . GLU A 1 222 ? -9.445 32.406 7.391 1 93.25 222 GLU A C 1
ATOM 1745 O O . GLU A 1 222 ? -9.227 31.672 6.43 1 93.25 222 GLU A O 1
ATOM 1750 N N . THR A 1 223 ? -8.656 32.469 8.383 1 94.94 223 THR A N 1
ATOM 1751 C CA . THR A 1 223 ? -7.312 31.922 8.297 1 94.94 223 THR A CA 1
ATOM 1752 C C . THR A 1 223 ? -7.238 30.562 8.992 1 94.94 223 THR A C 1
ATOM 1754 O O . THR A 1 223 ? -6.785 29.578 8.406 1 94.94 223 THR A O 1
ATOM 1757 N N . ASP A 1 224 ? -7.707 30.5 10.211 1 96.81 224 ASP A N 1
ATOM 1758 C CA . ASP A 1 224 ? -7.41 29.344 11.031 1 96.81 224 ASP A CA 1
ATOM 1759 C C . ASP A 1 224 ? -8.602 28.391 11.078 1 96.81 224 ASP A C 1
ATOM 1761 O O . ASP A 1 224 ? -8.43 27.172 11.211 1 96.81 224 ASP A O 1
ATOM 1765 N N . HIS A 1 225 ? -9.781 28.922 11.047 1 96.88 225 HIS A N 1
ATOM 1766 C CA . HIS A 1 225 ? -10.953 28.078 11.25 1 96.88 225 HIS A CA 1
ATOM 1767 C C . HIS A 1 225 ? -11.016 26.953 10.211 1 96.88 225 HIS A C 1
ATOM 1769 O O . HIS A 1 225 ? -11.359 25.828 10.539 1 96.88 225 HIS A O 1
ATOM 1775 N N . PRO A 1 226 ? -10.727 27.234 8.953 1 95.69 226 PRO A N 1
ATOM 1776 C CA . PRO A 1 226 ? -10.789 26.156 7.965 1 95.69 226 PRO A CA 1
ATOM 1777 C C . PRO A 1 226 ? -9.867 24.984 8.305 1 95.69 226 PRO A C 1
ATOM 1779 O O . PRO A 1 226 ? -10.094 23.875 7.848 1 95.69 226 PRO A O 1
ATOM 1782 N N . LEU A 1 227 ? -8.867 25.266 9.102 1 97.31 227 LEU A N 1
ATOM 1783 C CA . LEU A 1 227 ? -7.863 24.266 9.445 1 97.31 227 LEU A CA 1
ATOM 1784 C C . LEU A 1 227 ? -8.188 23.609 10.789 1 97.31 227 LEU A C 1
ATOM 1786 O O . LEU A 1 227 ? -8.016 22.391 10.945 1 97.31 227 LEU A O 1
ATOM 1790 N N . LEU A 1 228 ? -8.703 24.359 11.734 1 97 228 LEU A N 1
ATOM 1791 C CA . LEU A 1 228 ? -8.883 23.891 13.102 1 97 228 LEU A CA 1
ATOM 1792 C C . LEU A 1 228 ? -10.32 23.422 13.328 1 97 228 LEU A C 1
ATOM 1794 O O . LEU A 1 228 ? -10.547 22.375 13.93 1 97 228 LEU A O 1
ATOM 1798 N N . GLY A 1 229 ? -11.266 24.203 12.922 1 96.44 229 GLY A N 1
ATOM 1799 C CA . GLY A 1 229 ? -12.672 23.828 12.93 1 96.44 229 GLY A CA 1
ATOM 1800 C C . GLY A 1 229 ? -13.195 23.5 14.312 1 96.44 229 GLY A C 1
ATOM 1801 O O . GLY A 1 229 ? -13.898 22.5 14.5 1 96.44 229 GLY A O 1
ATOM 1802 N N . HIS A 1 230 ? -12.977 24.266 15.359 1 97 230 HIS A N 1
ATOM 1803 C CA . HIS A 1 230 ? -13.312 23.953 16.75 1 97 230 HIS A CA 1
ATOM 1804 C C . HIS A 1 230 ? -14.797 24.156 17.016 1 97 230 HIS A C 1
ATOM 1806 O O . HIS A 1 230 ? -15.32 23.703 18.031 1 97 230 HIS A O 1
ATOM 1812 N N . PHE A 1 231 ? -15.492 24.859 16.188 1 97.38 231 PHE A N 1
ATOM 1813 C CA . PHE A 1 231 ? -16.922 25.078 16.281 1 97.38 231 PHE A CA 1
ATOM 1814 C C . PHE A 1 231 ? -17.547 25.266 14.906 1 97.38 231 PHE A C 1
ATOM 1816 O O . PHE A 1 231 ? -16.828 25.484 13.93 1 97.38 231 PHE A O 1
ATOM 1823 N N . ASP A 1 232 ? -18.844 25.125 14.875 1 95.56 232 ASP A N 1
ATOM 1824 C CA . ASP A 1 232 ? -19.562 25.438 13.641 1 95.56 232 ASP A CA 1
ATOM 1825 C C . ASP A 1 232 ? -19.562 26.938 13.359 1 95.56 232 ASP A C 1
ATOM 1827 O O . ASP A 1 232 ? -20.141 27.719 14.117 1 95.56 232 ASP A O 1
ATOM 1831 N N . PRO A 1 233 ? -18.938 27.328 12.242 1 94.56 233 PRO A N 1
ATOM 1832 C CA . PRO A 1 233 ? -18.75 28.75 12.023 1 94.56 233 PRO A CA 1
ATOM 1833 C C . PRO A 1 233 ? -20.062 29.5 11.758 1 94.56 233 PRO A C 1
ATOM 1835 O O . PRO A 1 233 ? -20.219 30.641 12.195 1 94.56 233 PRO A O 1
ATOM 1838 N N . GLU A 1 234 ? -21.031 28.891 11.109 1 91.81 234 GLU A N 1
ATOM 1839 C CA . GLU A 1 234 ? -22.297 29.547 10.797 1 91.81 234 GLU A CA 1
ATOM 1840 C C . GLU A 1 234 ? -23.141 29.734 12.055 1 91.81 234 GLU A C 1
ATOM 1842 O O . GLU A 1 234 ? -23.688 30.812 12.273 1 91.81 234 GLU A O 1
ATOM 1847 N N . LEU A 1 235 ? -23.172 28.719 12.797 1 94 235 LEU A N 1
ATOM 1848 C CA . LEU A 1 235 ? -23.969 28.797 14.023 1 94 235 LEU A CA 1
ATOM 1849 C C . LEU A 1 235 ? -23.328 29.766 15.008 1 94 235 LEU A C 1
ATOM 1851 O O . LEU A 1 235 ? -24.031 30.531 15.688 1 94 235 LEU A O 1
ATOM 1855 N N . PHE A 1 236 ? -22.078 29.766 15.086 1 95.69 236 PHE A N 1
ATOM 1856 C CA . PHE A 1 236 ? -21.375 30.672 15.984 1 95.69 236 PHE A CA 1
ATOM 1857 C C . PHE A 1 236 ? -21.656 32.125 15.609 1 95.69 236 PHE A C 1
ATOM 1859 O O . PHE A 1 236 ? -22.016 32.938 16.469 1 95.69 236 PHE A O 1
ATOM 1866 N N . VAL A 1 237 ? -21.484 32.438 14.359 1 94 237 VAL A N 1
ATOM 1867 C CA . VAL A 1 237 ? -21.641 33.812 13.898 1 94 237 VAL A CA 1
ATOM 1868 C C . VAL A 1 237 ? -23.078 34.25 14.109 1 94 237 VAL A C 1
ATOM 1870 O O . VAL A 1 237 ? -23.328 35.375 14.547 1 94 237 VAL A O 1
ATOM 1873 N N . SER A 1 238 ? -23.984 33.375 13.781 1 91.75 238 SER A N 1
ATOM 1874 C CA . SER A 1 238 ? -25.406 33.719 13.953 1 91.75 238 SER A CA 1
ATOM 1875 C C . SER A 1 238 ? -25.734 34 15.414 1 91.75 238 SER A C 1
ATOM 1877 O O . SER A 1 238 ? -26.391 35 15.727 1 91.75 238 SER A O 1
ATOM 1879 N N . HIS A 1 239 ? -25.203 33.188 16.297 1 94.44 239 HIS A N 1
ATOM 1880 C CA . HIS A 1 239 ? -25.5 33.375 17.703 1 94.44 239 HIS A CA 1
ATOM 1881 C C . HIS A 1 239 ? -24.703 34.531 18.312 1 94.44 239 HIS A C 1
ATOM 1883 O O . HIS A 1 239 ? -25.188 35.219 19.219 1 94.44 239 HIS A O 1
ATOM 1889 N N . LEU A 1 240 ? -23.547 34.75 17.844 1 95.44 240 LEU A N 1
ATOM 1890 C CA . LEU A 1 240 ? -22.719 35.844 18.281 1 95.44 240 LEU A CA 1
ATOM 1891 C C . LEU A 1 240 ? -23.422 37.188 18 1 95.44 240 LEU A C 1
ATOM 1893 O O . LEU A 1 240 ? -23.469 38.062 18.875 1 95.44 240 LEU A O 1
ATOM 1897 N N . THR A 1 241 ? -24 37.312 16.812 1 92.44 241 THR A N 1
ATOM 1898 C CA . THR A 1 241 ? -24.625 38.562 16.391 1 92.44 241 THR A CA 1
ATOM 1899 C C . THR A 1 241 ? -26 38.719 17.031 1 92.44 241 THR A C 1
ATOM 1901 O O . THR A 1 241 ? -26.422 39.812 17.359 1 92.44 241 THR A O 1
ATOM 1904 N N . ALA A 1 242 ? -26.656 37.562 17.219 1 91.69 242 ALA A N 1
ATOM 1905 C CA . ALA A 1 242 ? -28.016 37.594 17.781 1 91.69 242 ALA A CA 1
ATOM 1906 C C . ALA A 1 242 ? -27.969 37.688 19.297 1 91.69 242 ALA A C 1
ATOM 1908 O O . ALA A 1 242 ? -28.984 37.969 19.938 1 91.69 242 ALA A O 1
ATOM 1909 N N . GLY A 1 243 ? -26.922 37.438 19.859 1 92.94 243 GLY A N 1
ATOM 1910 C CA . GLY A 1 243 ? -26.797 37.438 21.297 1 92.94 243 GLY A CA 1
ATOM 1911 C C . GLY A 1 243 ? -27.422 36.219 21.953 1 92.94 243 GLY A C 1
ATOM 1912 O O . GLY A 1 243 ? -28 36.312 23.031 1 92.94 243 GLY A O 1
ATOM 1913 N N . GLN A 1 244 ? -27.328 35.125 21.312 1 93.5 244 GLN A N 1
ATOM 1914 C CA . GLN A 1 244 ? -27.891 33.875 21.828 1 93.5 244 GLN A CA 1
ATOM 1915 C C . GLN A 1 244 ? -26.797 33 22.422 1 93.5 244 GLN A C 1
ATOM 1917 O O . GLN A 1 244 ? -25.688 32.938 21.906 1 93.5 244 GLN A O 1
ATOM 1922 N N . GLY A 1 245 ? -27.125 32.156 23.406 1 92.62 245 GLY A N 1
ATOM 1923 C CA . GLY A 1 245 ? -26.109 31.453 24.172 1 92.62 245 GLY A CA 1
ATOM 1924 C C . GLY A 1 245 ? -26.062 29.969 23.844 1 92.62 245 GLY A C 1
ATOM 1925 O O . GLY A 1 245 ? -25.344 29.203 24.5 1 92.62 245 GLY A O 1
ATOM 1926 N N . GLU A 1 246 ? -26.766 29.531 22.906 1 92.56 246 GLU A N 1
ATOM 1927 C CA . GLU A 1 246 ? -26.812 28.109 22.625 1 92.56 246 GLU A CA 1
ATOM 1928 C C . GLU A 1 246 ? -25.516 27.625 21.969 1 92.56 246 GLU A C 1
ATOM 1930 O O . GLU A 1 246 ? -25.016 26.547 22.297 1 92.56 246 GLU A O 1
ATOM 1935 N N . PHE A 1 247 ? -25 28.391 20.984 1 95.44 247 PHE A N 1
ATOM 1936 C CA . PHE A 1 247 ? -23.797 27.984 20.281 1 95.44 247 PHE A CA 1
ATOM 1937 C C . PHE A 1 247 ? -22.703 29.047 20.422 1 95.44 247 PHE A C 1
ATOM 1939 O O . PHE A 1 247 ? -21.75 29.062 19.641 1 95.44 247 PHE A O 1
ATOM 1946 N N . CYS A 1 248 ? -22.891 29.906 21.297 1 95.94 248 CYS A N 1
ATOM 1947 C CA . CYS A 1 248 ? -21.938 30.953 21.641 1 95.94 248 CYS A CA 1
ATOM 1948 C C . CYS A 1 248 ? -21.938 31.234 23.141 1 95.94 248 CYS A C 1
ATOM 1950 O O . CYS A 1 248 ? -22.969 31.062 23.812 1 95.94 248 CYS A O 1
ATOM 1952 N N . SER A 1 249 ? -20.859 31.469 23.734 1 97.12 249 SER A N 1
ATOM 1953 C CA . SER A 1 249 ? -20.75 31.828 25.141 1 97.12 249 SER A CA 1
ATOM 1954 C C . SER A 1 249 ? -19.703 32.906 25.359 1 97.12 249 SER A C 1
ATOM 1956 O O . SER A 1 249 ? -18.828 33.125 24.531 1 97.12 249 SER A O 1
ATOM 1958 N N . SER A 1 250 ? -19.859 33.594 26.484 1 97.88 250 SER A N 1
ATOM 1959 C CA . SER A 1 250 ? -18.891 34.625 26.828 1 97.88 250 SER A CA 1
ATOM 1960 C C . SER A 1 250 ? -17.484 34.031 26.938 1 97.88 250 SER A C 1
ATOM 1962 O O . SER A 1 250 ? -16.516 34.688 26.5 1 97.88 250 SER A O 1
ATOM 1964 N N . LEU A 1 251 ? -17.375 32.875 27.5 1 98.06 251 LEU A N 1
ATOM 1965 C CA . LEU A 1 251 ? -16.078 32.219 27.625 1 98.06 251 LEU A CA 1
ATOM 1966 C C . LEU A 1 251 ? -15.477 31.953 26.25 1 98.06 251 LEU A C 1
ATOM 1968 O O . LEU A 1 251 ? -14.305 32.25 26.016 1 98.06 251 LEU A O 1
ATOM 1972 N N . LEU A 1 252 ? -16.266 31.359 25.344 1 98.44 252 LEU A N 1
ATOM 1973 C CA . LEU A 1 252 ? -15.781 31.031 24.016 1 98.44 252 LEU A CA 1
ATOM 1974 C C . LEU A 1 252 ? -15.336 32.312 23.281 1 98.44 252 LEU A C 1
ATOM 1976 O O . LEU A 1 252 ? -14.281 32.312 22.641 1 98.44 252 LEU A O 1
ATOM 1980 N N . VAL A 1 253 ? -16.125 33.344 23.359 1 98.31 253 VAL A N 1
ATOM 1981 C CA . VAL A 1 253 ? -15.828 34.594 22.656 1 98.31 253 VAL A CA 1
ATOM 1982 C C . VAL A 1 253 ? -14.531 35.188 23.188 1 98.31 253 VAL A C 1
ATOM 1984 O O . VAL A 1 253 ? -13.672 35.625 22.422 1 98.31 253 VAL A O 1
ATOM 1987 N N . ASN A 1 254 ? -14.352 35.25 24.484 1 98.5 254 ASN A N 1
ATOM 1988 C CA . ASN A 1 254 ? -13.141 35.812 25.062 1 98.5 254 ASN A CA 1
ATOM 1989 C C . ASN A 1 254 ? -11.906 34.969 24.766 1 98.5 254 ASN A C 1
ATOM 1991 O O . ASN A 1 254 ? -10.828 35.531 24.5 1 98.5 254 ASN A O 1
ATOM 1995 N N . ALA A 1 255 ? -12.055 33.656 24.875 1 98.5 255 ALA A N 1
ATOM 1996 C CA . ALA A 1 255 ? -10.938 32.781 24.531 1 98.5 255 ALA A CA 1
ATOM 1997 C C . ALA A 1 255 ? -10.547 32.938 23.062 1 98.5 255 ALA A C 1
ATOM 1999 O O . ALA A 1 255 ? -9.359 33 22.734 1 98.5 255 ALA A O 1
ATOM 2000 N N . LEU A 1 256 ? -11.539 32.969 22.203 1 98.44 256 LEU A N 1
ATOM 2001 C CA . LEU A 1 256 ? -11.305 33.156 20.781 1 98.44 256 LEU A CA 1
ATOM 2002 C C . LEU A 1 256 ? -10.617 34.5 20.516 1 98.44 256 LEU A C 1
ATOM 2004 O O . LEU A 1 256 ? -9.656 34.562 19.75 1 98.44 256 LEU A O 1
ATOM 2008 N N . LEU A 1 257 ? -11.125 35.531 21.109 1 97.94 257 LEU A N 1
ATOM 2009 C CA . LEU A 1 257 ? -10.547 36.844 20.922 1 97.94 257 LEU A CA 1
ATOM 2010 C C . LEU A 1 257 ? -9.117 36.906 21.453 1 97.94 257 LEU A C 1
ATOM 2012 O O . LEU A 1 257 ? -8.266 37.594 20.891 1 97.94 257 LEU A O 1
ATOM 2016 N N . TYR A 1 258 ? -8.875 36.156 22.547 1 97.19 258 TYR A N 1
ATOM 2017 C CA . TYR A 1 258 ? -7.508 36.062 23.062 1 97.19 258 TYR A CA 1
ATOM 2018 C C . TYR A 1 258 ? -6.562 35.531 21.984 1 97.19 258 TYR A C 1
ATOM 2020 O O . TYR A 1 258 ? -5.488 36.094 21.766 1 97.19 258 TYR A O 1
ATOM 2028 N N . TRP A 1 259 ? -6.965 34.531 21.297 1 97 259 TRP A N 1
ATOM 2029 C CA . TRP A 1 259 ? -6.172 33.938 20.219 1 97 259 TRP A CA 1
ATOM 2030 C C . TRP A 1 259 ? -6.117 34.875 19.016 1 97 259 TRP A C 1
ATOM 2032 O O . TRP A 1 259 ? -5.039 35.156 18.5 1 97 259 TRP A O 1
ATOM 2042 N N . ALA A 1 260 ? -7.254 35.344 18.578 1 96.62 260 ALA A N 1
ATOM 2043 C CA . ALA A 1 260 ? -7.379 36.125 17.359 1 96.62 260 ALA A CA 1
ATOM 2044 C C . ALA A 1 260 ? -6.668 37.469 17.484 1 96.62 260 ALA A C 1
ATOM 2046 O O . ALA A 1 260 ? -6.09 37.969 16.516 1 96.62 260 ALA A O 1
ATOM 2047 N N . CYS A 1 261 ? -6.73 38.062 18.641 1 95.38 261 CYS A N 1
ATOM 2048 C CA . CYS A 1 261 ? -6.074 39.344 18.859 1 95.38 261 CYS A CA 1
ATOM 2049 C C . CYS A 1 261 ? -4.559 39.188 18.781 1 95.38 261 CYS A C 1
ATOM 2051 O O . CYS A 1 261 ? -3.865 40.094 18.312 1 95.38 261 CYS A O 1
ATOM 2053 N N . GLN A 1 262 ? -4.066 38.125 19.328 1 94.25 262 GLN A N 1
ATOM 2054 C CA . GLN A 1 262 ? -2.635 37.875 19.203 1 94.25 262 GLN A CA 1
ATOM 2055 C C . GLN A 1 262 ? -2.225 37.781 17.734 1 94.25 262 GLN A C 1
ATOM 2057 O O . GLN A 1 262 ? -1.238 38.406 17.328 1 94.25 262 GLN A O 1
ATOM 2062 N N . MET A 1 263 ? -3.004 37.094 17 1 95 263 MET A N 1
ATOM 2063 C CA . MET A 1 263 ? -2.729 36.938 15.578 1 95 263 MET A CA 1
ATOM 2064 C C . MET A 1 263 ? -2.828 38.281 14.859 1 95 263 MET A C 1
ATOM 2066 O O . MET A 1 263 ? -1.966 38.625 14.055 1 95 263 MET A O 1
ATOM 2070 N N . TYR A 1 264 ? -3.854 39 15.234 1 94.19 264 TYR A N 1
ATOM 2071 C CA . TYR A 1 264 ? -4.129 40.281 14.578 1 94.19 264 TYR A CA 1
ATOM 2072 C C . TYR A 1 264 ? -3.062 41.312 14.93 1 94.19 264 TYR A C 1
ATOM 2074 O O . TYR A 1 264 ? -2.883 42.312 14.211 1 94.19 264 TYR A O 1
ATOM 2082 N N . SER A 1 265 ? -2.359 41.188 15.953 1 90.88 265 SER A N 1
ATOM 2083 C CA . SER A 1 265 ? -1.302 42.094 16.344 1 90.88 265 SER A CA 1
ATOM 2084 C C . SER A 1 265 ? -0.198 42.156 15.297 1 90.88 265 SER A C 1
ATOM 2086 O O . SER A 1 265 ? 0.549 43.156 15.234 1 90.88 265 SER A O 1
ATOM 2088 N N . GLY A 1 266 ? -0.112 41.125 14.508 1 88.19 266 GLY A N 1
ATOM 2089 C CA . GLY A 1 266 ? 0.815 41.156 13.391 1 88.19 266 GLY A CA 1
ATOM 2090 C C . GLY A 1 266 ? 0.405 42.125 12.289 1 88.19 266 GLY A C 1
ATOM 2091 O O . GLY A 1 266 ? 1.245 42.594 11.516 1 88.19 266 GLY A O 1
ATOM 2092 N N . ILE A 1 267 ? -0.825 42.406 12.273 1 88.81 267 ILE A N 1
ATOM 2093 C CA . ILE A 1 267 ? -1.371 43.344 11.281 1 88.81 267 ILE A CA 1
ATOM 2094 C C . ILE A 1 267 ? -1.48 44.75 11.883 1 88.81 267 ILE A C 1
ATOM 2096 O O . ILE A 1 267 ? -1.045 45.719 11.273 1 88.81 267 ILE A O 1
ATOM 2100 N N . ASP A 1 268 ? -2.08 44.75 13.078 1 88.75 268 ASP A N 1
ATOM 2101 C CA . ASP A 1 268 ? -2.256 46 13.812 1 88.75 268 ASP A CA 1
ATOM 2102 C C . ASP A 1 268 ? -1.704 45.875 15.227 1 88.75 268 ASP A C 1
ATOM 2104 O O . ASP A 1 268 ? -2.385 45.375 16.125 1 88.75 268 ASP A O 1
ATOM 2108 N N . PRO A 1 269 ? -0.608 46.406 15.484 1 84.75 269 PRO A N 1
ATOM 2109 C CA . PRO A 1 269 ? 0.073 46.281 16.766 1 84.75 269 PRO A CA 1
ATOM 2110 C C . PRO A 1 269 ? -0.72 46.875 17.922 1 84.75 269 PRO A C 1
ATOM 2112 O O . PRO A 1 269 ? -0.492 46.531 19.094 1 84.75 269 PRO A O 1
ATOM 2115 N N . GLU A 1 270 ? -1.636 47.688 17.625 1 78.94 270 GLU A N 1
ATOM 2116 C CA . GLU A 1 270 ? -2.41 48.344 18.672 1 78.94 270 GLU A CA 1
ATOM 2117 C C . GLU A 1 270 ? -3.309 47.375 19.406 1 78.94 270 GLU A C 1
ATOM 2119 O O . GLU A 1 270 ? -3.729 47.625 20.547 1 78.94 270 GLU A O 1
ATOM 2124 N N . THR A 1 271 ? -3.516 46.312 18.828 1 85.56 271 THR A N 1
ATOM 2125 C CA . THR A 1 271 ? -4.406 45.312 19.422 1 85.56 271 THR A CA 1
ATOM 2126 C C . THR A 1 271 ? -3.688 44.531 20.516 1 85.56 271 THR A C 1
ATOM 2128 O O . THR A 1 271 ? -4.324 43.812 21.297 1 85.56 271 THR A O 1
ATOM 2131 N N . GLU A 1 272 ? -2.422 44.594 20.625 1 83 272 GLU A N 1
ATOM 2132 C CA . GLU A 1 272 ? -1.618 43.844 21.578 1 83 272 GLU A CA 1
ATOM 2133 C C . GLU A 1 272 ? -2.016 44.156 23.016 1 83 272 GLU A C 1
ATOM 2135 O O . GLU A 1 272 ? -1.981 43.281 23.875 1 83 272 GLU A O 1
ATOM 2140 N N . GLY A 1 273 ? -2.336 45.375 23.188 1 81.44 273 GLY A N 1
ATOM 2141 C CA . GLY A 1 273 ? -2.695 45.781 24.531 1 81.44 273 GLY A CA 1
ATOM 2142 C C . GLY A 1 273 ? -3.938 45.094 25.062 1 81.44 273 GLY A C 1
ATOM 2143 O O . GLY A 1 273 ? -4.078 44.906 26.281 1 81.44 273 GLY A O 1
ATOM 2144 N N . GLN A 1 274 ? -4.75 44.656 24.219 1 89 274 GLN A N 1
ATOM 2145 C CA . GLN A 1 274 ? -6.008 44.031 24.609 1 89 274 GLN A CA 1
ATOM 2146 C C . GLN A 1 274 ? -5.812 42.562 24.922 1 89 274 GLN A C 1
ATOM 2148 O O . GLN A 1 274 ? -6.637 41.938 25.609 1 89 274 GLN A O 1
ATOM 2153 N N . THR A 1 275 ? -4.773 41.969 24.484 1 90.69 275 THR A N 1
ATOM 2154 C CA . THR A 1 275 ? -4.539 40.531 24.578 1 90.69 275 THR A CA 1
ATOM 2155 C C . THR A 1 275 ? -4.469 40.094 26.031 1 90.69 275 THR A C 1
ATOM 2157 O O . THR A 1 275 ? -5.066 39.062 26.406 1 90.69 275 THR A O 1
ATOM 2160 N N . THR A 1 276 ? -3.83 40.844 26.828 1 89.12 276 THR A N 1
ATOM 2161 C CA . THR A 1 276 ? -3.676 40.469 28.219 1 89.12 276 THR A CA 1
ATOM 2162 C C . THR A 1 276 ? -5.016 40.562 28.953 1 89.12 276 THR A C 1
ATOM 2164 O O . THR A 1 276 ? -5.332 39.688 29.766 1 89.12 276 THR A O 1
ATOM 2167 N N . SER A 1 277 ? -5.73 41.625 28.625 1 94.31 277 SER A N 1
ATOM 2168 C CA . SER A 1 277 ? -7.039 41.781 29.25 1 94.31 277 SER A CA 1
ATOM 2169 C C . SER A 1 277 ? -7.996 40.656 28.828 1 94.31 277 SER A C 1
ATOM 2171 O O . SER A 1 277 ? -8.773 40.156 29.641 1 94.31 277 SER A O 1
ATOM 2173 N N . LEU A 1 278 ? -7.902 40.344 27.609 1 96.62 278 LEU A N 1
ATOM 2174 C CA . LEU A 1 278 ? -8.758 39.25 27.094 1 96.62 278 LEU A CA 1
ATOM 2175 C C . LEU A 1 278 ? -8.375 37.906 27.703 1 96.62 278 LEU A C 1
ATOM 2177 O O . LEU A 1 278 ? -9.25 37.094 28 1 96.62 278 LEU A O 1
ATOM 2181 N N . CYS A 1 279 ? -7.141 37.656 27.875 1 95.25 279 CYS A N 1
ATOM 2182 C CA . CYS A 1 279 ? -6.664 36.438 28.531 1 95.25 279 CYS A CA 1
ATOM 2183 C C . CYS A 1 279 ? -7.191 36.344 29.953 1 95.25 279 CYS A C 1
ATOM 2185 O O . CYS A 1 279 ? -7.734 35.312 30.344 1 95.25 279 CYS A O 1
ATOM 2187 N N . ALA A 1 280 ? -7.055 37.438 30.641 1 95.81 280 ALA A N 1
ATOM 2188 C CA . ALA A 1 280 ? -7.496 37.438 32.031 1 95.81 280 ALA A CA 1
ATOM 2189 C C . ALA A 1 280 ? -9 37.219 32.125 1 95.81 280 ALA A C 1
ATOM 2191 O O . ALA A 1 280 ? -9.461 36.469 33.031 1 95.81 280 ALA A O 1
ATOM 2192 N N . GLU A 1 281 ? -9.703 37.875 31.266 1 98.06 281 GLU A N 1
ATOM 2193 C CA . GLU A 1 281 ? -11.156 37.719 31.266 1 98.06 281 GLU A CA 1
ATOM 2194 C C . GLU A 1 281 ? -11.539 36.281 30.922 1 98.06 281 GLU A C 1
ATOM 2196 O O . GLU A 1 281 ? -12.445 35.688 31.531 1 98.06 281 GLU A O 1
ATOM 2201 N N . ALA A 1 282 ? -10.898 35.688 29.953 1 98.12 282 ALA A N 1
ATOM 2202 C CA . ALA A 1 282 ? -11.164 34.281 29.562 1 98.12 282 ALA A CA 1
ATOM 2203 C C . ALA A 1 282 ? -10.875 33.344 30.719 1 98.12 282 ALA A C 1
ATOM 2205 O O . ALA A 1 282 ? -11.641 32.406 30.953 1 98.12 282 ALA A O 1
ATOM 2206 N N . GLU A 1 283 ? -9.797 33.562 31.438 1 97.75 283 GLU A N 1
ATOM 2207 C CA . GLU A 1 283 ? -9.453 32.719 32.594 1 97.75 283 GLU A CA 1
ATOM 2208 C C . GLU A 1 283 ? -10.484 32.844 33.688 1 97.75 283 GLU A C 1
ATOM 2210 O O . GLU A 1 283 ? -10.828 31.844 34.344 1 97.75 283 GLU A O 1
ATOM 2215 N N . ARG A 1 284 ? -10.867 34.031 33.938 1 97.75 284 ARG A N 1
ATOM 2216 C CA . ARG A 1 284 ? -11.898 34.25 34.938 1 97.75 284 ARG A CA 1
ATOM 2217 C C . ARG A 1 284 ? -13.172 33.469 34.594 1 97.75 284 ARG A C 1
ATOM 2219 O O . ARG A 1 284 ? -13.742 32.812 35.438 1 97.75 284 ARG A O 1
ATOM 2226 N N . LEU A 1 285 ? -13.609 33.656 33.406 1 97.94 285 LEU A N 1
ATOM 2227 C CA . LEU A 1 285 ? -14.812 32.969 32.938 1 97.94 285 LEU A CA 1
ATOM 2228 C C . LEU A 1 285 ? -14.633 31.453 32.969 1 97.94 285 LEU A C 1
ATOM 2230 O O . LEU A 1 285 ? -15.562 30.719 33.281 1 97.94 285 LEU A O 1
ATOM 2234 N N . TRP A 1 286 ? -13.422 30.969 32.625 1 97.88 286 TRP A N 1
ATOM 2235 C CA . TRP A 1 286 ? -13.094 29.547 32.656 1 97.88 286 TRP A CA 1
ATOM 2236 C C . TRP A 1 286 ? -13.273 29 34.062 1 97.88 286 TRP A C 1
ATOM 2238 O O . TRP A 1 286 ? -13.93 27.969 34.281 1 97.88 286 TRP A O 1
ATOM 2248 N N . ASN A 1 287 ? -12.695 29.703 35 1 96.81 287 ASN A N 1
ATOM 2249 C CA . ASN A 1 287 ? -12.789 29.281 36.375 1 96.81 287 ASN A CA 1
ATOM 2250 C C . ASN A 1 287 ? -14.234 29.25 36.875 1 96.81 287 ASN A C 1
ATOM 2252 O O . ASN A 1 287 ? -14.633 28.359 37.625 1 96.81 287 ASN A O 1
ATOM 2256 N N . HIS A 1 288 ? -14.93 30.203 36.438 1 95.88 288 HIS A N 1
ATOM 2257 C CA . HIS A 1 288 ? -16.344 30.266 36.781 1 95.88 288 HIS A CA 1
ATOM 2258 C C . HIS A 1 288 ? -17.109 29.062 36.219 1 95.88 288 HIS A C 1
ATOM 2260 O O . HIS A 1 288 ? -17.906 28.438 36.938 1 95.88 288 HIS A O 1
ATOM 2266 N N . GLU A 1 289 ? -16.844 28.734 34.969 1 94.88 289 GLU A N 1
ATOM 2267 C CA . GLU A 1 289 ? -17.531 27.625 34.312 1 94.88 289 GLU A CA 1
ATOM 2268 C C . GLU A 1 289 ? -17.125 26.297 34.938 1 94.88 289 GLU A C 1
ATOM 2270 O O . GLU A 1 289 ? -17.953 25.391 35.062 1 94.88 289 GLU A O 1
ATOM 2275 N N . ARG A 1 290 ? -15.891 26.141 35.219 1 94.38 290 ARG A N 1
ATOM 2276 C CA . ARG A 1 290 ? -15.391 24.875 35.781 1 94.38 290 ARG A CA 1
ATOM 2277 C C . ARG A 1 290 ? -15.93 24.641 37.188 1 94.38 290 ARG A C 1
ATOM 2279 O O . ARG A 1 290 ? -16.078 23.5 37.625 1 94.38 290 ARG A O 1
ATOM 2286 N N . SER A 1 291 ? -16.156 25.672 37.844 1 93.62 291 SER A N 1
ATOM 2287 C CA . SER A 1 291 ? -16.734 25.547 39.188 1 93.62 291 SER A CA 1
ATOM 2288 C C . SER A 1 291 ? -18.141 24.953 39.125 1 93.62 291 SER A C 1
ATOM 2290 O O . SER A 1 291 ? -18.578 24.312 40.094 1 93.62 291 SER A O 1
ATOM 2292 N N . LYS A 1 292 ? -18.75 25.172 38.062 1 91.31 292 LYS A N 1
ATOM 2293 C CA . LYS A 1 292 ? -20.094 24.641 37.906 1 91.31 292 LYS A CA 1
ATOM 2294 C C . LYS A 1 292 ? -20.047 23.188 37.438 1 91.31 292 LYS A C 1
ATOM 2296 O O . LYS A 1 292 ? -21.078 22.5 37.438 1 91.31 292 LYS A O 1
ATOM 2301 N N . ASN A 1 293 ? -18.938 22.672 37.125 1 87.94 293 ASN A N 1
ATOM 2302 C CA . ASN A 1 293 ? -18.672 21.297 36.688 1 87.94 293 ASN A CA 1
ATOM 2303 C C . ASN A 1 293 ? -19.531 20.906 35.5 1 87.94 293 ASN A C 1
ATOM 2305 O O . ASN A 1 293 ? -20.109 19.812 35.5 1 87.94 293 ASN A O 1
ATOM 2309 N N . ARG A 1 294 ? -19.688 21.812 34.594 1 88.62 294 ARG A N 1
ATOM 2310 C CA . ARG A 1 294 ? -20.5 21.5 33.438 1 88.62 294 ARG A CA 1
ATOM 2311 C C . ARG A 1 294 ? -19.641 21.438 32.156 1 88.62 294 ARG A C 1
ATOM 2313 O O . ARG A 1 294 ? -18.859 22.344 31.891 1 88.62 294 ARG A O 1
ATOM 2320 N N . ASP A 1 295 ? -19.812 20.297 31.5 1 94 295 ASP A N 1
ATOM 2321 C CA . ASP A 1 295 ? -19.125 20.125 30.219 1 94 295 ASP A CA 1
ATOM 2322 C C . ASP A 1 295 ? -20 20.578 29.062 1 94 295 ASP A C 1
ATOM 2324 O O . ASP A 1 295 ? -21.219 20.359 29.062 1 94 295 ASP A O 1
ATOM 2328 N N . SER A 1 296 ? -19.453 21.281 28.172 1 95.44 296 SER A N 1
ATOM 2329 C CA . SER A 1 296 ? -20.141 21.703 26.953 1 95.44 296 SER A CA 1
ATOM 2330 C C . SER A 1 296 ? -19.156 21.797 25.781 1 95.44 296 SER A C 1
ATOM 2332 O O . SER A 1 296 ? -17.953 21.906 25.984 1 95.44 296 SER A O 1
ATOM 2334 N N . ILE A 1 297 ? -19.719 21.75 24.578 1 96.19 297 ILE A N 1
ATOM 2335 C CA . ILE A 1 297 ? -18.859 21.828 23.406 1 96.19 297 ILE A CA 1
ATOM 2336 C C . ILE A 1 297 ? -18.25 23.234 23.312 1 96.19 297 ILE A C 1
ATOM 2338 O O . ILE A 1 297 ? -17.125 23.375 22.828 1 96.19 297 ILE A O 1
ATOM 2342 N N . GLN A 1 298 ? -18.922 24.281 23.797 1 96.56 298 GLN A N 1
ATOM 2343 C CA . GLN A 1 298 ? -18.391 25.641 23.797 1 96.56 298 GLN A CA 1
ATOM 2344 C C . GLN A 1 298 ? -17.203 25.766 24.75 1 96.56 298 GLN A C 1
ATOM 2346 O O . GLN A 1 298 ? -16.203 26.391 24.406 1 96.56 298 GLN A O 1
ATOM 2351 N N . THR A 1 299 ? -17.391 25.141 25.906 1 97.69 299 THR A N 1
ATOM 2352 C CA . THR A 1 299 ? -16.328 25.188 26.891 1 97.69 299 THR A CA 1
ATOM 2353 C C . THR A 1 299 ? -15.094 24.422 26.406 1 97.69 299 THR A C 1
ATOM 2355 O O . THR A 1 299 ? -13.961 24.844 26.641 1 97.69 299 THR A O 1
ATOM 2358 N N . MET A 1 300 ? -15.328 23.328 25.766 1 97.69 300 MET A N 1
ATOM 2359 C CA . MET A 1 300 ? -14.242 22.547 25.188 1 97.69 300 MET A CA 1
ATOM 2360 C C . MET A 1 300 ? -13.484 23.359 24.141 1 97.69 300 MET A C 1
ATOM 2362 O O . MET A 1 300 ? -12.25 23.375 24.141 1 97.69 300 MET A O 1
ATOM 2366 N N . ALA A 1 301 ? -14.234 23.969 23.266 1 97.88 301 ALA A N 1
ATOM 2367 C CA . ALA A 1 301 ? -13.625 24.828 22.25 1 97.88 301 ALA A CA 1
ATOM 2368 C C . ALA A 1 301 ? -12.836 25.969 22.891 1 97.88 301 ALA A C 1
ATOM 2370 O O . ALA A 1 301 ? -11.75 26.312 22.422 1 97.88 301 ALA A O 1
ATOM 2371 N N . ALA A 1 302 ? -13.367 26.547 23.891 1 98.31 302 ALA A N 1
ATOM 2372 C CA . ALA A 1 302 ? -12.688 27.625 24.594 1 98.31 302 ALA A CA 1
ATOM 2373 C C . ALA A 1 302 ? -11.359 27.156 25.172 1 98.31 302 ALA A C 1
ATOM 2375 O O . ALA A 1 302 ? -10.367 27.891 25.141 1 98.31 302 ALA A O 1
ATOM 2376 N N . ALA A 1 303 ? -11.406 25.984 25.734 1 97.94 303 ALA A N 1
ATOM 2377 C CA . ALA A 1 303 ? -10.172 25.406 26.281 1 97.94 303 ALA A CA 1
ATOM 2378 C C . ALA A 1 303 ? -9.102 25.281 25.203 1 97.94 303 ALA A C 1
ATOM 2380 O O . ALA A 1 303 ? -7.922 25.531 25.469 1 97.94 303 ALA A O 1
ATOM 2381 N N . GLU A 1 304 ? -9.492 24.922 24.047 1 97.31 304 GLU A N 1
ATOM 2382 C CA . GLU A 1 304 ? -8.555 24.812 22.938 1 97.31 304 GLU A CA 1
ATOM 2383 C C . GLU A 1 304 ? -7.953 26.172 22.594 1 97.31 304 GLU A C 1
ATOM 2385 O O . GLU A 1 304 ? -6.758 26.266 22.312 1 97.31 304 GLU A O 1
ATOM 2390 N N . PHE A 1 305 ? -8.789 27.172 22.547 1 98.19 305 PHE A N 1
ATOM 2391 C CA . PHE A 1 305 ? -8.289 28.5 22.219 1 98.19 305 PHE A CA 1
ATOM 2392 C C . PHE A 1 305 ? -7.34 29 23.312 1 98.19 305 PHE A C 1
ATOM 2394 O O . PHE A 1 305 ? -6.344 29.672 23 1 98.19 305 PHE A O 1
ATOM 2401 N N . LEU A 1 306 ? -7.684 28.719 24.547 1 97.75 306 LEU A N 1
ATOM 2402 C CA . LEU A 1 306 ? -6.766 29.078 25.625 1 97.75 306 LEU A CA 1
ATOM 2403 C C . LEU A 1 306 ? -5.441 28.344 25.469 1 97.75 306 LEU A C 1
ATOM 2405 O O . LEU A 1 306 ? -4.371 28.938 25.625 1 97.75 306 LEU A O 1
ATOM 2409 N N . SER A 1 307 ? -5.57 27.078 25.141 1 95.38 307 SER A N 1
ATOM 2410 C CA . SER A 1 307 ? -4.371 26.281 24.922 1 95.38 307 SER A CA 1
ATOM 2411 C C . SER A 1 307 ? -3.527 26.875 23.781 1 95.38 307 SER A C 1
ATOM 2413 O O . SER A 1 307 ? -2.314 27.031 23.938 1 95.38 307 SER A O 1
ATOM 2415 N N . LEU A 1 308 ? -4.137 27.234 22.719 1 95.81 308 LEU A N 1
ATOM 2416 C CA . LEU A 1 308 ? -3.461 27.812 21.578 1 95.81 308 LEU A CA 1
ATOM 2417 C C . LEU A 1 308 ? -2.791 29.141 21.953 1 95.81 308 LEU A C 1
ATOM 2419 O O . LEU A 1 308 ? -1.64 29.375 21.578 1 95.81 308 LEU A O 1
ATOM 2423 N N . GLY A 1 309 ? -3.551 29.938 22.609 1 94.62 309 GLY A N 1
ATOM 2424 C CA . GLY A 1 309 ? -3.012 31.234 23.016 1 94.62 309 GLY A CA 1
ATOM 2425 C C . GLY A 1 309 ? -1.755 31.109 23.859 1 94.62 309 GLY A C 1
ATOM 2426 O O . GLY A 1 309 ? -0.78 31.828 23.641 1 94.62 309 GLY A O 1
ATOM 2427 N N . TYR A 1 310 ? -1.79 30.188 24.766 1 93.75 310 TYR A N 1
ATOM 2428 C CA . TYR A 1 310 ? -0.643 29.984 25.641 1 93.75 310 TYR A CA 1
ATOM 2429 C C . TYR A 1 310 ? 0.52 29.359 24.891 1 93.75 310 TYR A C 1
ATOM 2431 O O . TYR A 1 310 ? 1.685 29.625 25.188 1 93.75 310 TYR A O 1
ATOM 2439 N N . LEU A 1 311 ? 0.221 28.531 23.969 1 91.88 311 LEU A N 1
ATOM 2440 C CA . LEU A 1 311 ? 1.263 27.953 23.125 1 91.88 311 LEU A CA 1
ATOM 2441 C C . LEU A 1 311 ? 2.039 29.047 22.391 1 91.88 311 LEU A C 1
ATOM 2443 O O . LEU A 1 311 ? 3.271 29.016 22.344 1 91.88 311 LEU A O 1
ATOM 2447 N N . GLY A 1 312 ? 1.321 29.984 21.828 1 91 312 GLY A N 1
ATOM 2448 C CA . GLY A 1 312 ? 1.942 31.078 21.094 1 91 312 GLY A CA 1
ATOM 2449 C C . GLY A 1 312 ? 2.816 31.953 21.969 1 91 312 GLY A C 1
ATOM 2450 O O . GLY A 1 312 ? 3.764 32.562 21.484 1 91 312 GLY A O 1
ATOM 2451 N N . GLN A 1 313 ? 2.498 31.938 23.234 1 90.62 313 GLN A N 1
ATOM 2452 C CA . GLN A 1 313 ? 3.23 32.781 24.172 1 90.62 313 GLN A CA 1
ATOM 2453 C C . GLN A 1 313 ? 4.363 32.031 24.844 1 90.62 313 GLN A C 1
ATOM 2455 O O . GLN A 1 313 ? 5.133 32.594 25.609 1 90.62 313 GLN A O 1
ATOM 2460 N N . GLY A 1 314 ? 4.457 30.781 24.562 1 89.88 314 GLY A N 1
ATOM 2461 C CA . GLY A 1 314 ? 5.512 29.969 25.141 1 89.88 314 GLY A CA 1
ATOM 2462 C C . GLY A 1 314 ? 5.27 29.625 26.609 1 89.88 314 GLY A C 1
ATOM 2463 O O . GLY A 1 314 ? 6.18 29.734 27.438 1 89.88 314 GLY A O 1
ATOM 2464 N N . ARG A 1 315 ? 4.113 29.359 26.922 1 90.25 315 ARG A N 1
ATOM 2465 C CA . ARG A 1 315 ? 3.723 28.938 28.25 1 90.25 315 ARG A CA 1
ATOM 2466 C C . ARG A 1 315 ? 3.137 27.531 28.234 1 90.25 315 ARG A C 1
ATOM 2468 O O . ARG A 1 315 ? 1.955 27.328 28.516 1 90.25 315 ARG A O 1
ATOM 2475 N N . ASP A 1 316 ? 3.949 26.594 28.078 1 86.38 316 ASP A N 1
ATOM 2476 C CA . ASP A 1 316 ? 3.562 25.234 27.75 1 86.38 316 ASP A CA 1
ATOM 2477 C C . ASP A 1 316 ? 2.854 24.562 28.922 1 86.38 316 ASP A C 1
ATOM 2479 O O . ASP A 1 316 ? 1.979 23.719 28.719 1 86.38 316 ASP A O 1
ATOM 2483 N N . HIS A 1 317 ? 3.225 24.938 30.125 1 87.56 317 HIS A N 1
ATOM 2484 C CA . HIS A 1 317 ? 2.564 24.312 31.266 1 87.56 317 HIS A CA 1
ATOM 2485 C C . HIS A 1 317 ? 1.067 24.594 31.266 1 87.56 317 HIS A C 1
ATOM 2487 O O . HIS A 1 317 ? 0.254 23.703 31.469 1 87.56 317 HIS A O 1
ATOM 2493 N N . LYS A 1 318 ? 0.734 25.859 31.016 1 91.19 318 LYS A N 1
ATOM 2494 C CA . LYS A 1 318 ? -0.676 26.234 30.953 1 91.19 318 LYS A CA 1
ATOM 2495 C C . LYS A 1 318 ? -1.347 25.641 29.719 1 91.19 318 LYS A C 1
ATOM 2497 O O . LYS A 1 318 ? -2.492 25.188 29.781 1 91.19 318 LYS A O 1
ATOM 2502 N N . MET A 1 319 ? -0.603 25.703 28.656 1 92.69 319 MET A N 1
ATOM 2503 C CA . MET A 1 319 ? -1.117 25.156 27.406 1 92.69 319 MET A CA 1
ATOM 2504 C C . MET A 1 319 ? -1.523 23.688 27.594 1 92.69 319 MET A C 1
ATOM 2506 O O . MET A 1 319 ? -2.615 23.297 27.172 1 92.69 319 MET A O 1
ATOM 2510 N N . LEU A 1 320 ? -0.693 22.859 28.203 1 91.75 320 LEU A N 1
ATOM 2511 C CA . LEU A 1 320 ? -0.919 21.422 28.375 1 91.75 320 LEU A CA 1
ATOM 2512 C C . LEU A 1 320 ? -2.1 21.172 29.312 1 91.75 320 LEU A C 1
ATOM 2514 O O . LEU A 1 320 ? -2.834 20.203 29.125 1 91.75 320 LEU A O 1
ATOM 2518 N N . VAL A 1 321 ? -2.301 22.078 30.25 1 93.44 321 VAL A N 1
ATOM 2519 C CA . VAL A 1 321 ? -3.424 21.938 31.172 1 93.44 321 VAL A CA 1
ATOM 2520 C C . VAL A 1 321 ? -4.738 22.078 30.406 1 93.44 321 VAL A C 1
ATOM 2522 O O . VAL A 1 321 ? -5.637 21.25 30.547 1 93.44 321 VAL A O 1
ATOM 2525 N N . TYR A 1 322 ? -4.844 23.094 29.641 1 95.5 322 TYR A N 1
ATOM 2526 C CA . TYR A 1 322 ? -6.078 23.328 28.906 1 95.5 322 TYR A CA 1
ATOM 2527 C C . TYR A 1 322 ? -6.293 22.266 27.828 1 95.5 322 TYR A C 1
ATOM 2529 O O . TYR A 1 322 ? -7.426 21.859 27.578 1 95.5 322 TYR A O 1
ATOM 2537 N N . LEU A 1 323 ? -5.219 21.844 27.25 1 94.44 323 LEU A N 1
ATOM 2538 C CA . LEU A 1 323 ? -5.324 20.797 26.25 1 94.44 323 LEU A CA 1
ATOM 2539 C C . LEU A 1 323 ? -5.836 19.5 26.875 1 94.44 323 LEU A C 1
ATOM 2541 O O . LEU A 1 323 ? -6.699 18.828 26.312 1 94.44 323 LEU A O 1
ATOM 2545 N N . SER A 1 324 ? -5.281 19.156 27.969 1 93.25 324 SER A N 1
ATOM 2546 C CA . SER A 1 324 ? -5.707 17.953 28.688 1 93.25 324 SER A CA 1
ATOM 2547 C C . SER A 1 324 ? -7.172 18.047 29.094 1 93.25 324 SER A C 1
ATOM 2549 O O . SER A 1 324 ? -7.91 17.062 29.016 1 93.25 324 SER A O 1
ATOM 2551 N N . GLU A 1 325 ? -7.512 19.219 29.562 1 94.81 325 GLU A N 1
ATOM 2552 C CA . GLU A 1 325 ? -8.906 19.422 29.969 1 94.81 325 GLU A CA 1
ATOM 2553 C C . GLU A 1 325 ? -9.844 19.281 28.766 1 94.81 325 GLU A C 1
ATOM 2555 O O . GLU A 1 325 ? -10.93 18.719 28.891 1 94.81 325 GLU A O 1
ATOM 2560 N N . ALA A 1 326 ? -9.461 19.859 27.688 1 95.69 326 ALA A N 1
ATOM 2561 C CA . ALA A 1 326 ? -10.273 19.734 26.484 1 95.69 326 ALA A CA 1
ATOM 2562 C C . ALA A 1 326 ? -10.414 18.281 26.078 1 95.69 326 ALA A C 1
ATOM 2564 O O . ALA A 1 326 ? -11.508 17.844 25.703 1 95.69 326 ALA A O 1
ATOM 2565 N N . THR A 1 327 ? -9.344 17.531 26.156 1 94.19 327 THR A N 1
ATOM 2566 C CA . THR A 1 327 ? -9.344 16.125 25.781 1 94.19 327 THR A CA 1
ATOM 2567 C C . THR A 1 327 ? -10.266 15.32 26.703 1 94.19 327 THR A C 1
ATOM 2569 O O . THR A 1 327 ? -11.109 14.555 26.234 1 94.19 327 THR A O 1
ATOM 2572 N N . ASP A 1 328 ? -10.094 15.539 27.938 1 93.94 328 ASP A N 1
ATOM 2573 C CA . ASP A 1 328 ? -10.906 14.82 28.922 1 93.94 328 ASP A CA 1
ATOM 2574 C C . ASP A 1 328 ? -12.383 15.172 28.781 1 93.94 328 ASP A C 1
ATOM 2576 O O . ASP A 1 328 ? -13.25 14.305 28.891 1 93.94 328 ASP A O 1
ATOM 2580 N N . MET A 1 329 ? -12.609 16.422 28.594 1 95 329 MET A N 1
ATOM 2581 C CA . MET A 1 329 ? -13.992 16.859 28.406 1 95 329 MET A CA 1
ATOM 2582 C C . MET A 1 329 ? -14.617 16.188 27.188 1 95 329 MET A C 1
ATOM 2584 O O . MET A 1 329 ? -15.773 15.758 27.25 1 95 329 MET A O 1
ATOM 2588 N N . GLY A 1 330 ? -13.875 16.156 26.078 1 94.75 330 GLY A N 1
ATOM 2589 C CA . GLY A 1 330 ? -14.375 15.469 24.906 1 94.75 330 GLY A CA 1
ATOM 2590 C C . GLY A 1 330 ? -14.688 14.008 25.141 1 94.75 330 GLY A C 1
ATOM 2591 O O . GLY A 1 330 ? -15.695 13.492 24.641 1 94.75 330 GLY A O 1
ATOM 2592 N N . ILE A 1 331 ? -13.891 13.352 25.875 1 92.69 331 ILE A N 1
ATOM 2593 C CA . ILE A 1 331 ? -14.094 11.945 26.219 1 92.69 331 ILE A CA 1
ATOM 2594 C C . ILE A 1 331 ? -15.336 11.805 27.094 1 92.69 331 ILE A C 1
ATOM 2596 O O . ILE A 1 331 ? -16.172 10.938 26.859 1 92.69 331 ILE A O 1
ATOM 2600 N N . ARG A 1 332 ? -15.484 12.727 28.078 1 92.88 332 ARG A N 1
ATOM 2601 C CA . ARG A 1 332 ? -16.625 12.68 28.984 1 92.88 332 ARG A CA 1
ATOM 2602 C C . ARG A 1 332 ? -17.922 12.953 28.234 1 92.88 332 ARG A C 1
ATOM 2604 O O . ARG A 1 332 ? -18.969 12.398 28.578 1 92.88 332 ARG A O 1
ATOM 2611 N N . LEU A 1 333 ? -17.812 13.805 27.234 1 92.69 333 LEU A N 1
ATOM 2612 C CA . LEU A 1 333 ? -18.984 14.141 26.438 1 92.69 333 LEU A CA 1
ATOM 2613 C C . LEU A 1 333 ? -19.297 13.031 25.438 1 92.69 333 LEU A C 1
ATOM 2615 O O . LEU A 1 333 ? -20.312 13.086 24.734 1 92.69 333 LEU A O 1
ATOM 2619 N N . GLY A 1 334 ? -18.344 12.031 25.344 1 90.38 334 GLY A N 1
ATOM 2620 C CA . GLY A 1 334 ? -18.531 10.898 24.453 1 90.38 334 GLY A CA 1
ATOM 2621 C C . GLY A 1 334 ? -18.25 11.227 23 1 90.38 334 GLY A C 1
ATOM 2622 O O . GLY A 1 334 ? -18.766 10.57 22.094 1 90.38 334 GLY A O 1
ATOM 2623 N N . LEU A 1 335 ? -17.5 12.242 22.797 1 92.75 335 LEU A N 1
ATOM 2624 C CA . LEU A 1 335 ? -17.25 12.688 21.422 1 92.75 335 LEU A CA 1
ATOM 2625 C C . LEU A 1 335 ? -16.188 11.836 20.766 1 92.75 335 LEU A C 1
ATOM 2627 O O . LEU A 1 335 ? -16.266 11.562 19.562 1 92.75 335 LEU A O 1
ATOM 2631 N N . PHE A 1 336 ? -15.156 11.43 21.422 1 91.12 336 PHE A N 1
ATOM 2632 C CA . PHE A 1 336 ? -14.086 10.562 20.938 1 91.12 336 PHE A CA 1
ATOM 2633 C C . PHE A 1 336 ? -13.461 9.789 22.094 1 91.12 336 PHE A C 1
ATOM 2635 O O . PHE A 1 336 ? -13.828 9.977 23.25 1 91.12 336 PHE A O 1
ATOM 2642 N N . GLY A 1 337 ? -12.586 8.797 21.75 1 86.38 337 GLY A N 1
ATOM 2643 C CA . GLY A 1 337 ? -11.875 8.023 22.766 1 86.38 337 GLY A CA 1
ATOM 2644 C C . GLY A 1 337 ? -12.672 6.844 23.281 1 86.38 337 GLY A C 1
ATOM 2645 O O . GLY A 1 337 ? -12.18 6.082 24.125 1 86.38 337 GLY A O 1
ATOM 2646 N N . VAL A 1 338 ? -13.805 6.789 22.828 1 80.12 338 VAL A N 1
ATOM 2647 C CA . VAL A 1 338 ? -14.664 5.715 23.312 1 80.12 338 VAL A CA 1
ATOM 2648 C C . VAL A 1 338 ? -14.898 4.703 22.188 1 80.12 338 VAL A C 1
ATOM 2650 O O . VAL A 1 338 ? -14.969 5.074 21.016 1 80.12 338 VAL A O 1
ATOM 2653 N N . GLU A 1 339 ? -14.758 3.438 22.562 1 71.56 339 GLU A N 1
ATOM 2654 C CA . GLU A 1 339 ? -14.977 2.367 21.594 1 71.56 339 GLU A CA 1
ATOM 2655 C C . GLU A 1 339 ? -16.391 2.416 21.031 1 71.56 339 GLU A C 1
ATOM 2657 O O . GLU A 1 339 ? -17.328 2.795 21.734 1 71.56 339 GLU A O 1
ATOM 2662 N N . ARG A 1 340 ? -16.484 2.174 19.656 1 60.06 340 ARG A N 1
ATOM 2663 C CA . ARG A 1 340 ? -17.719 2.223 18.859 1 60.06 340 ARG A CA 1
ATOM 2664 C C . ARG A 1 340 ? -18.875 1.597 19.625 1 60.06 340 ARG A C 1
ATOM 2666 O O . ARG A 1 340 ? -18.906 0.381 19.828 1 60.06 340 ARG A O 1
ATOM 2673 N N . ARG A 1 341 ? -19.359 2.137 20.625 1 53.34 341 ARG A N 1
ATOM 2674 C CA . ARG A 1 341 ? -20.641 1.62 21.109 1 53.34 341 ARG A CA 1
ATOM 2675 C C . ARG A 1 341 ? -21.797 2.168 20.281 1 53.34 341 ARG A C 1
ATOM 2677 O O . ARG A 1 341 ? -21.656 3.188 19.609 1 53.34 341 ARG A O 1
ATOM 2684 N N . ALA A 1 342 ? -22.906 1.354 20.047 1 50.28 342 ALA A N 1
ATOM 2685 C CA . ALA A 1 342 ? -24.203 1.774 19.484 1 50.28 342 ALA A CA 1
ATOM 2686 C C . ALA A 1 342 ? -24.484 3.238 19.812 1 50.28 342 ALA A C 1
ATOM 2688 O O . ALA A 1 342 ? -24.312 3.672 20.953 1 50.28 342 ALA A O 1
ATOM 2689 N N . LEU A 1 343 ? -24.188 4.074 18.891 1 51.34 343 LEU A N 1
ATOM 2690 C CA . LEU A 1 343 ? -24.5 5.484 19.094 1 51.34 343 LEU A CA 1
ATOM 2691 C C . LEU A 1 343 ? -25.578 5.652 20.156 1 51.34 343 LEU A C 1
ATOM 2693 O O . LEU A 1 343 ? -26.641 5.02 20.078 1 51.34 343 LEU A O 1
ATOM 2697 N N . PRO A 1 344 ? -25.219 6.09 21.25 1 49.97 344 PRO A N 1
ATOM 2698 C CA . PRO A 1 344 ? -26.312 6.281 22.188 1 49.97 344 PRO A CA 1
ATOM 2699 C C . PRO A 1 344 ? -27.547 6.891 21.547 1 49.97 344 PRO A C 1
ATOM 2701 O O . PRO A 1 344 ? -27.438 7.645 20.578 1 49.97 344 PRO A O 1
ATOM 2704 N N . ASP A 1 345 ? -28.656 6.273 21.672 1 54.62 345 ASP A N 1
ATOM 2705 C CA . ASP A 1 345 ? -30 6.746 21.422 1 54.62 345 ASP A CA 1
ATOM 2706 C C . ASP A 1 345 ? -30.094 8.258 21.562 1 54.62 345 ASP A C 1
ATOM 2708 O O . ASP A 1 345 ? -30.984 8.891 21 1 54.62 345 ASP A O 1
ATOM 2712 N N . GLU A 1 346 ? -29.141 8.836 22.203 1 57.28 346 GLU A N 1
ATOM 2713 C CA . GLU A 1 346 ? -29.281 10.25 22.516 1 57.28 346 GLU A CA 1
ATOM 2714 C C . GLU A 1 346 ? -28.984 11.125 21.312 1 57.28 346 GLU A C 1
ATOM 2716 O O . GLU A 1 346 ? -29.531 12.219 21.172 1 57.28 346 GLU A O 1
ATOM 2721 N N . ASP A 1 347 ? -28.219 10.742 20.359 1 60.81 347 ASP A N 1
ATOM 2722 C CA . ASP A 1 347 ? -27.875 11.531 19.188 1 60.81 347 ASP A CA 1
ATOM 2723 C C . ASP A 1 347 ? -29.062 11.617 18.219 1 60.81 347 ASP A C 1
ATOM 2725 O O . ASP A 1 347 ? -29.188 12.586 17.469 1 60.81 347 ASP A O 1
ATOM 2729 N N . SER A 1 348 ? -29.781 10.648 18.328 1 64.69 348 SER A N 1
ATOM 2730 C CA . SER A 1 348 ? -30.953 10.633 17.469 1 64.69 348 SER A CA 1
ATOM 2731 C C . SER A 1 348 ? -31.938 11.734 17.844 1 64.69 348 SER A C 1
ATOM 2733 O O . SER A 1 348 ? -32.75 12.172 17.031 1 64.69 348 SER A O 1
ATOM 2735 N N . LYS A 1 349 ? -31.766 12.297 19.047 1 72.56 349 LYS A N 1
ATOM 2736 C CA . LYS A 1 349 ? -32.719 13.289 19.516 1 72.56 349 LYS A CA 1
ATOM 2737 C C . LYS A 1 349 ? -32.219 14.703 19.266 1 72.56 349 LYS A C 1
ATOM 2739 O O . LYS A 1 349 ? -32.938 15.68 19.438 1 72.56 349 LYS A O 1
ATOM 2744 N N . LEU A 1 350 ? -31.078 14.844 18.703 1 83.5 350 LEU A N 1
ATOM 2745 C CA . LEU A 1 350 ? -30.484 16.172 18.516 1 83.5 350 LEU A CA 1
ATOM 2746 C C . LEU A 1 350 ? -30.922 16.766 17.188 1 83.5 350 LEU A C 1
ATOM 2748 O O . LEU A 1 350 ? -31.172 16.047 16.219 1 83.5 350 LEU A O 1
ATOM 2752 N N . SER A 1 351 ? -31.078 18.094 17.25 1 86.56 351 SER A N 1
ATOM 2753 C CA . SER A 1 351 ? -31.359 18.797 16 1 86.56 351 SER A CA 1
ATOM 2754 C C . SER A 1 351 ? -30.203 18.688 15.023 1 86.56 351 SER A C 1
ATOM 2756 O O . SER A 1 351 ? -29.078 18.375 15.422 1 86.56 351 SER A O 1
ATOM 2758 N N . ALA A 1 352 ? -30.516 18.953 13.789 1 85.25 352 ALA A N 1
ATOM 2759 C CA . ALA A 1 352 ? -29.484 18.906 12.758 1 85.25 352 ALA A CA 1
ATOM 2760 C C . ALA A 1 352 ? -28.375 19.922 13.047 1 85.25 352 ALA A C 1
ATOM 2762 O O . ALA A 1 352 ? -27.188 19.641 12.812 1 85.25 352 ALA A O 1
ATOM 2763 N N . GLU A 1 353 ? -28.812 20.969 13.57 1 88.31 353 GLU A N 1
ATOM 2764 C CA . GLU A 1 353 ? -27.844 22.016 13.938 1 88.31 353 GLU A CA 1
ATOM 2765 C C . GLU A 1 353 ? -26.938 21.547 15.07 1 88.31 353 GLU A C 1
ATOM 2767 O O . GLU A 1 353 ? -25.719 21.75 15.023 1 88.31 353 GLU A O 1
ATOM 2772 N N . ALA A 1 354 ? -27.531 20.938 15.953 1 91 354 ALA A N 1
ATOM 2773 C CA . ALA A 1 354 ? -26.781 20.453 17.109 1 91 354 ALA A CA 1
ATOM 2774 C C . ALA A 1 354 ? -25.812 19.359 16.703 1 91 354 ALA A C 1
ATOM 2776 O O . ALA A 1 354 ? -24.703 19.266 17.234 1 91 354 ALA A O 1
ATOM 2777 N N . LYS A 1 355 ? -26.25 18.562 15.797 1 90.31 355 LYS A N 1
ATOM 2778 C CA . LYS A 1 355 ? -25.391 17.5 15.305 1 90.31 355 LYS A CA 1
ATOM 2779 C C . LYS A 1 355 ? -24.188 18.062 14.555 1 90.31 355 LYS A C 1
ATOM 2781 O O . LYS A 1 355 ? -23.062 17.578 14.719 1 90.31 355 LYS A O 1
ATOM 2786 N N . GLY A 1 356 ? -24.453 19.047 13.781 1 91.19 356 GLY A N 1
ATOM 2787 C CA . GLY A 1 356 ? -23.375 19.719 13.07 1 91.19 356 GLY A CA 1
ATOM 2788 C C . GLY A 1 356 ? -22.359 20.375 14 1 91.19 356 GLY A C 1
ATOM 2789 O O . GLY A 1 356 ? -21.156 20.25 13.797 1 91.19 356 GLY A O 1
ATOM 2790 N N . ALA A 1 357 ? -22.859 21.047 14.961 1 94.44 357 ALA A N 1
ATOM 2791 C CA . ALA A 1 357 ? -22 21.703 15.945 1 94.44 357 ALA A CA 1
ATOM 2792 C C . ALA A 1 357 ? -21.172 20.672 16.703 1 94.44 357 ALA A C 1
ATOM 2794 O O . ALA A 1 357 ? -19.984 20.922 16.984 1 94.44 357 ALA A O 1
ATOM 2795 N N . ARG A 1 358 ? -21.781 19.594 16.984 1 94.31 358 ARG A N 1
ATOM 2796 C CA . ARG A 1 358 ? -21.078 18.516 17.688 1 94.31 358 ARG A CA 1
ATOM 2797 C C . ARG A 1 358 ? -19.984 17.922 16.828 1 94.31 358 ARG A C 1
ATOM 2799 O O . ARG A 1 358 ? -18.922 17.562 17.312 1 94.31 358 ARG A O 1
ATOM 2806 N N . GLY A 1 359 ? -20.281 17.797 15.57 1 95.38 359 GLY A N 1
ATOM 2807 C CA . GLY A 1 359 ? -19.281 17.297 14.633 1 95.38 359 GLY A CA 1
ATOM 2808 C C . GLY A 1 359 ? -18.047 18.172 14.57 1 95.38 359 GLY A C 1
ATOM 2809 O O . GLY A 1 359 ? -16.922 17.672 14.68 1 95.38 359 GLY A O 1
ATOM 2810 N N . TYR A 1 360 ? -18.25 19.453 14.477 1 96.69 360 TYR A N 1
ATOM 2811 C CA . TYR A 1 360 ? -17.141 20.391 14.461 1 96.69 360 TYR A CA 1
ATOM 2812 C C . TYR A 1 360 ? -16.344 20.312 15.75 1 96.69 360 TYR A C 1
ATOM 2814 O O . TYR A 1 360 ? -15.109 20.234 15.727 1 96.69 360 TYR A O 1
ATOM 2822 N N . ALA A 1 361 ? -17.016 20.297 16.797 1 96.62 361 ALA A N 1
ATOM 2823 C CA . ALA A 1 361 ? -16.359 20.266 18.094 1 96.62 361 ALA A CA 1
ATOM 2824 C C . ALA A 1 361 ? -15.531 19 18.281 1 96.62 361 ALA A C 1
ATOM 2826 O O . ALA A 1 361 ? -14.383 19.047 18.719 1 96.62 361 ALA A O 1
ATOM 2827 N N . ALA A 1 362 ? -16.094 17.906 17.953 1 96.62 362 ALA A N 1
ATOM 2828 C CA . ALA A 1 362 ? -15.445 16.625 18.141 1 96.62 362 ALA A CA 1
ATOM 2829 C C . ALA A 1 362 ? -14.203 16.516 17.25 1 96.62 362 ALA A C 1
ATOM 2831 O O . ALA A 1 362 ? -13.102 16.234 17.75 1 96.62 362 ALA A O 1
ATOM 2832 N N . TRP A 1 363 ? -14.391 16.734 16.016 1 97.56 363 TRP A N 1
ATOM 2833 C CA . TRP A 1 363 ? -13.305 16.547 15.062 1 97.56 363 TRP A CA 1
ATOM 2834 C C . TRP A 1 363 ? -12.258 17.641 15.211 1 97.56 363 TRP A C 1
ATOM 2836 O O . TRP A 1 363 ? -11.055 17.391 15.07 1 97.56 363 TRP A O 1
ATOM 2846 N N . GLY A 1 364 ? -12.727 18.859 15.469 1 97.5 364 GLY A N 1
ATOM 2847 C CA . GLY A 1 364 ? -11.781 19.953 15.664 1 97.5 364 GLY A CA 1
ATOM 2848 C C . GLY A 1 364 ? -10.797 19.688 16.781 1 97.5 364 GLY A C 1
ATOM 2849 O O . GLY A 1 364 ? -9.586 19.844 16.609 1 97.5 364 GLY A O 1
ATOM 2850 N N . VAL A 1 365 ? -11.281 19.266 17.859 1 96.25 365 VAL A N 1
ATOM 2851 C CA . VAL A 1 365 ? -10.43 19.016 19.016 1 96.25 365 VAL A CA 1
ATOM 2852 C C . VAL A 1 365 ? -9.578 17.781 18.781 1 96.25 365 VAL A C 1
ATOM 2854 O O . VAL A 1 365 ? -8.383 17.766 19.078 1 96.25 365 VAL A O 1
ATOM 2857 N N . PHE A 1 366 ? -10.172 16.781 18.234 1 95.94 366 PHE A N 1
ATOM 2858 C CA . PHE A 1 366 ? -9.453 15.547 17.922 1 95.94 366 PHE A CA 1
ATOM 2859 C C . PHE A 1 366 ? -8.273 15.828 17 1 95.94 366 PHE A C 1
ATOM 2861 O O . PHE A 1 366 ? -7.168 15.344 17.234 1 95.94 366 PHE A O 1
ATOM 2868 N N . ASN A 1 367 ? -8.547 16.578 15.953 1 96.5 367 ASN A N 1
ATOM 2869 C CA . ASN A 1 367 ? -7.504 16.922 14.984 1 96.5 367 ASN A CA 1
ATOM 2870 C C . ASN A 1 367 ? -6.352 17.672 15.641 1 96.5 367 ASN A C 1
ATOM 2872 O O . ASN A 1 367 ? -5.184 17.375 15.383 1 96.5 367 ASN A O 1
ATOM 2876 N N . TRP A 1 368 ? -6.727 18.562 16.406 1 94.69 368 TRP A N 1
ATOM 2877 C CA . TRP A 1 368 ? -5.699 19.375 17.047 1 94.69 368 TRP A CA 1
ATOM 2878 C C . TRP A 1 368 ? -4.852 18.547 18 1 94.69 368 TRP A C 1
ATOM 2880 O O . TRP A 1 368 ? -3.625 18.688 18.031 1 94.69 368 TRP A O 1
ATOM 2890 N N . ILE A 1 369 ? -5.449 17.703 18.719 1 92.31 369 ILE A N 1
ATOM 2891 C CA . ILE A 1 369 ? -4.723 16.859 19.656 1 92.31 369 ILE A CA 1
ATOM 2892 C C . ILE A 1 369 ? -3.775 15.938 18.891 1 92.31 369 ILE A C 1
ATOM 2894 O O . ILE A 1 369 ? -2.654 15.68 19.344 1 92.31 369 ILE A O 1
ATOM 2898 N N . THR A 1 370 ? -4.254 15.461 17.828 1 92.75 370 THR A N 1
ATOM 2899 C CA . THR A 1 370 ? -3.416 14.609 17 1 92.75 370 THR A CA 1
ATOM 2900 C C . THR A 1 370 ? -2.197 15.383 16.5 1 92.75 370 THR A C 1
ATOM 2902 O O . THR A 1 370 ? -1.071 14.883 16.562 1 92.75 370 THR A O 1
ATOM 2905 N N . LEU A 1 371 ? -2.438 16.562 15.992 1 92.69 371 LEU A N 1
ATOM 2906 C CA . LEU A 1 371 ? -1.341 17.406 15.516 1 92.69 371 LEU A CA 1
ATOM 2907 C C . LEU A 1 371 ? -0.351 17.688 16.641 1 92.69 371 LEU A C 1
ATOM 2909 O O . LEU A 1 371 ? 0.863 17.625 16.438 1 92.69 371 LEU A O 1
ATOM 2913 N N . MET A 1 372 ? -0.869 17.969 17.781 1 90.56 372 MET A N 1
ATOM 2914 C CA . MET A 1 372 ? -0.016 18.281 18.922 1 90.56 372 MET A CA 1
ATOM 2915 C C . MET A 1 372 ? 0.812 17.078 19.344 1 90.56 372 MET A C 1
ATOM 2917 O O . MET A 1 372 ? 1.972 17.219 19.734 1 90.56 372 MET A O 1
ATOM 2921 N N . SER A 1 373 ? 0.208 15.969 19.234 1 86.19 373 SER A N 1
ATOM 2922 C CA . SER A 1 373 ? 0.933 14.758 19.594 1 86.19 373 SER A CA 1
ATOM 2923 C C . SER A 1 373 ? 2.109 14.516 18.656 1 86.19 373 SER A C 1
ATOM 2925 O O . SER A 1 373 ? 3.178 14.07 19.078 1 86.19 373 SER A O 1
ATOM 2927 N N . LEU A 1 374 ? 1.934 14.773 17.469 1 83.19 374 LEU A N 1
ATOM 2928 C CA . LEU A 1 374 ? 2.992 14.586 16.484 1 83.19 374 LEU A CA 1
ATOM 2929 C C . LEU A 1 374 ? 4.059 15.672 16.609 1 83.19 374 LEU A C 1
ATOM 2931 O O . LEU A 1 374 ? 5.238 15.422 16.359 1 83.19 374 LEU A O 1
ATOM 2935 N N . PHE A 1 375 ? 3.586 16.844 16.953 1 80.44 375 PHE A N 1
ATOM 2936 C CA . PHE A 1 375 ? 4.484 17.984 17.062 1 80.44 375 PHE A CA 1
ATOM 2937 C C . PHE A 1 375 ? 5.324 17.891 18.328 1 80.44 375 PHE A C 1
ATOM 2939 O O . PHE A 1 375 ? 6.516 18.203 18.312 1 80.44 375 PHE A O 1
ATOM 2946 N N . TYR A 1 376 ? 4.727 17.5 19.359 1 77 376 TYR A N 1
ATOM 2947 C CA . TYR A 1 376 ? 5.422 17.469 20.641 1 77 376 TYR A CA 1
ATOM 2948 C C . TYR A 1 376 ? 6.273 16.203 20.766 1 77 376 TYR A C 1
ATOM 2950 O O . TYR A 1 376 ? 7.289 16.203 21.469 1 77 376 TYR A O 1
ATOM 2958 N N . HIS A 1 377 ? 5.977 15.211 20.047 1 71.88 377 HIS A N 1
ATOM 2959 C CA . HIS A 1 377 ? 6.703 13.945 20.062 1 71.88 377 HIS A CA 1
ATOM 2960 C C . HIS A 1 377 ? 6.91 13.438 21.484 1 71.88 377 HIS A C 1
ATOM 2962 O O . HIS A 1 377 ? 8.016 13.016 21.844 1 71.88 377 HIS A O 1
ATOM 2968 N N . GLN A 1 378 ? 6.113 13.836 22.328 1 65.19 378 GLN A N 1
ATOM 2969 C CA . GLN A 1 378 ? 6.324 13.461 23.734 1 65.19 378 GLN A CA 1
ATOM 2970 C C . GLN A 1 378 ? 5.352 12.359 24.156 1 65.19 378 GLN A C 1
ATOM 2972 O O . GLN A 1 378 ? 4.145 12.469 23.906 1 65.19 378 GLN A O 1
ATOM 2977 N N . PRO A 1 379 ? 6.008 11.414 24.625 1 61.38 379 PRO A N 1
ATOM 2978 C CA . PRO A 1 379 ? 5.137 10.414 25.25 1 61.38 379 PRO A CA 1
ATOM 2979 C C . PRO A 1 379 ? 4.312 10.977 26.406 1 61.38 379 PRO A C 1
ATOM 2981 O O . PRO A 1 379 ? 4.793 11.844 27.141 1 61.38 379 PRO A O 1
ATOM 2984 N N . GLY A 1 380 ? 3.131 10.789 26.422 1 61.5 380 GLY A N 1
ATOM 2985 C CA . GLY A 1 380 ? 2.309 11.203 27.547 1 61.5 380 GLY A CA 1
ATOM 2986 C C . GLY A 1 380 ? 1.211 12.172 27.172 1 61.5 380 GLY A C 1
ATOM 2987 O O . GLY A 1 380 ? 0.289 12.422 27.953 1 61.5 380 GLY A O 1
ATOM 2988 N N . LEU A 1 381 ? 1.497 12.883 26.031 1 76.5 381 LEU A N 1
ATOM 2989 C CA . LEU A 1 381 ? 0.335 13.648 25.594 1 76.5 381 LEU A CA 1
ATOM 2990 C C . LEU A 1 381 ? -0.857 12.734 25.344 1 76.5 381 LEU A C 1
ATOM 2992 O O . LEU A 1 381 ? -0.724 11.711 24.672 1 76.5 381 LEU A O 1
ATOM 2996 N N . LYS A 1 382 ? -1.843 12.969 26.094 1 76.12 382 LYS A N 1
ATOM 2997 C CA . LYS A 1 382 ? -3.02 12.109 26 1 76.12 382 LYS A CA 1
ATOM 2998 C C . LYS A 1 382 ? -3.621 12.156 24.594 1 76.12 382 LYS A C 1
ATOM 3000 O O . LYS A 1 382 ? -3.979 13.227 24.094 1 76.12 382 LYS A O 1
ATOM 3005 N N . CYS A 1 383 ? -3.504 11.117 23.938 1 78.12 383 CYS A N 1
ATOM 3006 C CA . CYS A 1 383 ? -4.156 10.969 22.641 1 78.12 383 CYS A CA 1
ATOM 3007 C C . CYS A 1 383 ? -5.359 10.031 22.734 1 78.12 383 CYS A C 1
ATOM 3009 O O . CYS A 1 383 ? -5.273 8.969 23.359 1 78.12 383 CYS A O 1
ATOM 3011 N N . PRO A 1 384 ? -6.418 10.586 22.188 1 86.44 384 PRO A N 1
ATOM 3012 C CA . PRO A 1 384 ? -7.59 9.703 22.25 1 86.44 384 PRO A CA 1
ATOM 3013 C C . PRO A 1 384 ? -7.34 8.359 21.578 1 86.44 384 PRO A C 1
ATOM 3015 O O . PRO A 1 384 ? -6.66 8.289 20.547 1 86.44 384 PRO A O 1
ATOM 3018 N N . GLN A 1 385 ? -7.859 7.355 22.141 1 83.5 385 GLN A N 1
ATOM 3019 C CA . GLN A 1 385 ? -7.652 6.008 21.625 1 83.5 385 GLN A CA 1
ATOM 3020 C C . GLN A 1 385 ? -8.383 5.809 20.297 1 83.5 385 GLN A C 1
ATOM 3022 O O . GLN A 1 385 ? -7.914 5.066 19.422 1 83.5 385 GLN A O 1
ATOM 3027 N N . HIS A 1 386 ? -9.547 6.48 20.25 1 88.38 386 HIS A N 1
ATOM 3028 C CA . HIS A 1 386 ? -10.367 6.289 19.062 1 88.38 386 HIS A CA 1
ATOM 3029 C C . HIS A 1 386 ? -10.812 7.625 18.469 1 88.38 386 HIS A C 1
ATOM 3031 O O . HIS A 1 386 ? -11.07 8.578 19.219 1 88.38 386 HIS A O 1
ATOM 3037 N N . PRO A 1 387 ? -10.875 7.66 17.141 1 92.94 387 PRO A N 1
ATOM 3038 C CA . PRO A 1 387 ? -11.406 8.867 16.516 1 92.94 387 PRO A CA 1
ATOM 3039 C C . PRO A 1 387 ? -12.883 9.094 16.828 1 92.94 387 PRO A C 1
ATOM 3041 O O . PRO A 1 387 ? -13.547 8.195 17.359 1 92.94 387 PRO A O 1
ATOM 3044 N N . PRO A 1 388 ? -13.336 10.266 16.547 1 94.5 388 PRO A N 1
ATOM 3045 C CA . PRO A 1 388 ? -14.758 10.547 16.781 1 94.5 388 PRO A CA 1
ATOM 3046 C C . PRO A 1 388 ? -15.68 9.609 15.984 1 94.5 388 PRO A C 1
ATOM 3048 O O . PRO A 1 388 ? -15.352 9.227 14.859 1 94.5 388 PRO A O 1
ATOM 3051 N N . GLN A 1 389 ? -16.75 9.352 16.531 1 87.31 389 GLN A N 1
ATOM 3052 C CA . GLN A 1 389 ? -17.734 8.492 15.867 1 87.31 389 GLN A CA 1
ATOM 3053 C C . GLN A 1 389 ? -18.844 9.312 15.211 1 87.31 389 GLN A C 1
ATOM 3055 O O . GLN A 1 389 ? -19.625 8.789 14.422 1 87.31 389 GLN A O 1
ATOM 3060 N N . VAL A 1 390 ? -18.828 10.57 15.594 1 90.31 390 VAL A N 1
ATOM 3061 C CA . VAL A 1 390 ? -19.812 11.461 14.977 1 90.31 390 VAL A CA 1
ATOM 3062 C C . VAL A 1 390 ? -19.422 11.719 13.523 1 90.31 390 VAL A C 1
ATOM 3064 O O . VAL A 1 390 ? -18.25 11.664 13.164 1 90.31 390 VAL A O 1
ATOM 3067 N N . PRO A 1 391 ? -20.344 11.984 12.711 1 90.69 391 PRO A N 1
ATOM 3068 C CA . PRO A 1 391 ? -20.031 12.234 11.297 1 90.69 391 PRO A CA 1
ATOM 3069 C C . PRO A 1 391 ? -19.141 13.453 11.094 1 90.69 391 PRO A C 1
ATOM 3071 O O . PRO A 1 391 ? -19.25 14.43 11.844 1 90.69 391 PRO A O 1
ATOM 3074 N N . ILE A 1 392 ? -18.312 13.453 10.102 1 94.62 392 ILE A N 1
ATOM 3075 C CA . ILE A 1 392 ? -17.5 14.594 9.688 1 94.62 392 ILE A CA 1
ATOM 3076 C C . ILE A 1 392 ? -18.406 15.688 9.133 1 94.62 392 ILE A C 1
ATOM 3078 O O . ILE A 1 392 ? -19.297 15.422 8.328 1 94.62 392 ILE A O 1
ATOM 3082 N N . PRO A 1 393 ? -18.188 16.797 9.609 1 91 393 PRO A N 1
ATOM 3083 C CA . PRO A 1 393 ? -19.031 17.891 9.102 1 91 393 PRO A CA 1
ATOM 3084 C C . PRO A 1 393 ? -18.859 18.109 7.602 1 91 393 PRO A C 1
ATOM 3086 O O . PRO A 1 393 ? -17.734 18.188 7.109 1 91 393 PRO A O 1
ATOM 3089 N N . GLU A 1 394 ? -19.906 17.828 6.766 1 79.06 394 GLU A N 1
ATOM 3090 C CA . GLU A 1 394 ? -19.828 18.031 5.324 1 79.06 394 GLU A CA 1
ATOM 3091 C C . GLU A 1 394 ? -20.672 19.234 4.895 1 79.06 394 GLU A C 1
ATOM 3093 O O . GLU A 1 394 ? -21.688 19.547 5.527 1 79.06 394 GLU A O 1
ATOM 3098 N N . THR A 1 395 ? -20.062 20.156 4.129 1 61.03 395 THR A N 1
ATOM 3099 C CA . THR A 1 395 ? -20.875 21.219 3.57 1 61.03 395 THR A CA 1
ATOM 3100 C C . THR A 1 395 ? -21.891 20.656 2.574 1 61.03 395 THR A C 1
ATOM 3102 O O . THR A 1 395 ? -21.547 19.828 1.735 1 61.03 395 THR A O 1
ATOM 3105 N N . GLN A 1 396 ? -23.172 20.625 2.867 1 49.12 396 GLN A N 1
ATOM 3106 C CA . GLN A 1 396 ? -24.203 20.312 1.876 1 49.12 396 GLN A CA 1
ATOM 3107 C C . GLN A 1 396 ? -23.922 21.016 0.555 1 49.12 396 GLN A C 1
ATOM 3109 O O . GLN A 1 396 ? -23.594 22.203 0.541 1 49.12 396 GLN A O 1
ATOM 3114 N N . PRO A 1 397 ? -23.719 20.297 -0.604 1 42.31 397 PRO A N 1
ATOM 3115 C CA . PRO A 1 397 ? -23.609 21.062 -1.853 1 42.31 397 PRO A CA 1
ATOM 3116 C C . PRO A 1 397 ? -24.641 22.188 -1.954 1 42.31 397 PRO A C 1
ATOM 3118 O O . PRO A 1 397 ? -25.812 21.969 -1.62 1 42.31 397 PRO A O 1
ATOM 3121 N N . ASN A 1 398 ? -24.406 23.328 -1.822 1 35.78 398 ASN A N 1
ATOM 3122 C CA . ASN A 1 398 ? -25.391 24.297 -2.299 1 35.78 398 ASN A CA 1
ATOM 3123 C C . ASN A 1 398 ? -26.062 23.812 -3.582 1 35.78 398 ASN A C 1
ATOM 3125 O O . ASN A 1 398 ? -25.406 23.281 -4.473 1 35.78 398 ASN A O 1
ATOM 3129 N N . SER A 1 399 ? -27.344 23.625 -3.67 1 33.03 399 SER A N 1
ATOM 3130 C CA . SER A 1 399 ? -28.109 23.547 -4.914 1 33.03 399 SER A CA 1
ATOM 3131 C C . SER A 1 399 ? -27.609 24.547 -5.938 1 33.03 399 SER A C 1
ATOM 3133 O O . SER A 1 399 ? -27.812 25.75 -5.785 1 33.03 399 SER A O 1
ATOM 3135 N N . ALA A 1 400 ? -26.719 24.391 -6.574 1 34.03 400 ALA A N 1
ATOM 3136 C CA . ALA A 1 400 ? -26.453 25.188 -7.773 1 34.03 400 ALA A CA 1
ATOM 3137 C C . ALA A 1 400 ? -27.75 25.469 -8.539 1 34.03 400 ALA A C 1
ATOM 3139 O O . ALA A 1 400 ? -27.719 26.141 -9.57 1 34.03 400 ALA A O 1
ATOM 3140 N N . ASP A 1 401 ? -28.859 24.719 -8.445 1 31.5 401 ASP A N 1
ATOM 3141 C CA . ASP A 1 401 ? -29.891 25.125 -9.398 1 31.5 401 ASP A CA 1
ATOM 3142 C C . ASP A 1 401 ? -30.375 26.547 -9.109 1 31.5 401 ASP A C 1
ATOM 3144 O O . ASP A 1 401 ? -31.375 26.984 -9.68 1 31.5 401 ASP A O 1
ATOM 3148 N N . SER A 1 402 ? -30.25 27.141 -8.031 1 30.14 402 SER A N 1
ATOM 3149 C CA . SER A 1 402 ? -30.828 28.469 -8.195 1 30.14 402 SER A CA 1
ATOM 3150 C C . SER A 1 402 ? -29.938 29.375 -9.031 1 30.14 402 SER A C 1
ATOM 3152 O O . SER A 1 402 ? -29.094 30.094 -8.492 1 30.14 402 SER A O 1
ATOM 3154 N N . THR A 1 403 ? -29.672 28.953 -10.266 1 30.69 403 THR A N 1
ATOM 3155 C CA . THR A 1 403 ? -29.438 29.859 -11.383 1 30.69 403 THR A CA 1
ATOM 3156 C C . THR A 1 403 ? -30.547 30.906 -11.469 1 30.69 403 THR A C 1
ATOM 3158 O O . THR A 1 403 ? -31.562 30.703 -12.148 1 30.69 403 THR A O 1
ATOM 3161 N N . THR A 1 404 ? -31.125 31.531 -10.523 1 29.53 404 THR A N 1
ATOM 3162 C CA . THR A 1 404 ? -31.656 32.781 -11.094 1 29.53 404 THR A CA 1
ATOM 3163 C C . THR A 1 404 ? -30.609 33.469 -11.961 1 29.53 404 THR A C 1
ATOM 3165 O O . THR A 1 404 ? -29.5 33.719 -11.508 1 29.53 404 THR A O 1
ATOM 3168 N N . ASP A 1 405 ? -30.719 33.312 -13.281 1 30.92 405 ASP A N 1
ATOM 3169 C CA . ASP A 1 405 ? -30.219 34.031 -14.461 1 30.92 405 ASP A CA 1
ATOM 3170 C C . ASP A 1 405 ? -30.031 35.5 -14.188 1 30.92 405 ASP A C 1
ATOM 3172 O O . ASP A 1 405 ? -29.625 36.281 -15.07 1 30.92 405 ASP A O 1
ATOM 3176 N N . GLY A 1 406 ? -31.062 36.094 -13.469 1 28.7 406 GLY A N 1
ATOM 3177 C CA . GLY A 1 406 ? -30.953 37.531 -13.617 1 28.7 406 GLY A CA 1
ATOM 3178 C C . GLY A 1 406 ? -29.672 38.094 -13.062 1 28.7 406 GLY A C 1
ATOM 3179 O O . GLY A 1 406 ? -28.984 37.438 -12.273 1 28.7 406 GLY A O 1
ATOM 3180 N N . PRO A 1 407 ? -29.031 38.969 -13.945 1 28.67 407 PRO A N 1
ATOM 3181 C CA . PRO A 1 407 ? -27.984 39.812 -13.367 1 28.67 407 PRO A CA 1
ATOM 3182 C C . PRO A 1 407 ? -28.203 40.094 -11.883 1 28.67 407 PRO A C 1
ATOM 3184 O O . PRO A 1 407 ? -29.344 40.094 -11.406 1 28.67 407 PRO A O 1
ATOM 3187 N N . PRO A 1 408 ? -27.312 39.594 -11.039 1 30.23 408 PRO A N 1
ATOM 3188 C CA . PRO A 1 408 ? -27.719 40.125 -9.742 1 30.23 408 PRO A CA 1
ATOM 3189 C C . PRO A 1 408 ? -28.484 41.438 -9.867 1 30.23 408 PRO A C 1
ATOM 3191 O O . PRO A 1 408 ? -28.047 42.344 -10.586 1 30.23 408 PRO A O 1
ATOM 3194 N N . THR A 1 409 ? -29.781 41.312 -10.117 1 28.17 409 THR A N 1
ATOM 3195 C CA . THR A 1 409 ? -30.375 42.625 -9.969 1 28.17 409 THR A CA 1
ATOM 3196 C C . THR A 1 409 ? -29.625 43.469 -8.93 1 28.17 409 THR A C 1
ATOM 3198 O O . THR A 1 409 ? -29.203 42.938 -7.898 1 28.17 409 THR A O 1
ATOM 3201 N N . PRO A 1 410 ? -29.047 44.656 -9.414 1 26.33 410 PRO A N 1
ATOM 3202 C CA . PRO A 1 410 ? -28.484 45.594 -8.422 1 26.33 410 PRO A CA 1
ATOM 3203 C C . PRO A 1 410 ? -29.266 45.594 -7.109 1 26.33 410 PRO A C 1
ATOM 3205 O O . PRO A 1 410 ? -30.406 46.094 -7.062 1 26.33 410 PRO A O 1
ATOM 3208 N N . ALA A 1 411 ? -29.531 44.469 -6.562 1 28.61 411 ALA A N 1
ATOM 3209 C CA . ALA A 1 411 ? -30.344 44.719 -5.367 1 28.61 411 ALA A CA 1
ATOM 3210 C C . ALA A 1 411 ? -30.031 46.094 -4.766 1 28.61 411 ALA A C 1
ATOM 3212 O O . ALA A 1 411 ? -28.953 46.625 -5 1 28.61 411 ALA A O 1
ATOM 3213 N N . SER A 1 412 ? -31.109 46.688 -4.223 1 27.25 412 SER A N 1
ATOM 3214 C CA . SER A 1 412 ? -31.062 48.062 -3.752 1 27.25 412 SER A CA 1
ATOM 3215 C C . SER A 1 412 ? -29.703 48.406 -3.164 1 27.25 412 SER A C 1
ATOM 3217 O O . SER A 1 412 ? -28.984 47.531 -2.674 1 27.25 412 SER A O 1
ATOM 3219 N N . LEU A 1 413 ? -28.906 49.406 -3.494 1 29.27 413 LEU A N 1
ATOM 3220 C CA . LEU A 1 413 ? -27.844 50.281 -2.986 1 29.27 413 LEU A CA 1
ATOM 3221 C C . LEU A 1 413 ? -27.75 50.188 -1.466 1 29.27 413 LEU A C 1
ATOM 3223 O O . LEU A 1 413 ? -27.219 51.094 -0.82 1 29.27 413 LEU A O 1
ATOM 3227 N N . GLY A 1 414 ? -28.703 49.438 -0.812 1 30.3 414 GLY A N 1
ATOM 3228 C CA . GLY A 1 414 ? -28.547 49.594 0.624 1 30.3 414 GLY A CA 1
ATOM 3229 C C . GLY A 1 414 ? -27.25 49 1.145 1 30.3 414 GLY A C 1
ATOM 3230 O O . GLY A 1 414 ? -26.516 48.344 0.396 1 30.3 414 GLY A O 1
ATOM 3231 N N . ALA A 1 415 ? -26.969 48.969 2.498 1 33.16 415 ALA A N 1
ATOM 3232 C CA . ALA A 1 415 ? -25.672 48.781 3.154 1 33.16 415 ALA A CA 1
ATOM 3233 C C . ALA A 1 415 ? -25.109 47.375 2.861 1 33.16 415 ALA A C 1
ATOM 3235 O O . ALA A 1 415 ? -25.844 46.375 2.861 1 33.16 415 ALA A O 1
ATOM 3236 N N . PRO A 1 416 ? -24.172 47.156 2.045 1 34.66 416 PRO A N 1
ATOM 3237 C CA . PRO A 1 416 ? -23.516 45.906 1.637 1 34.66 416 PRO A CA 1
ATOM 3238 C C . PRO A 1 416 ? -23.469 44.875 2.762 1 34.66 416 PRO A C 1
ATOM 3240 O O . PRO A 1 416 ? -22.938 45.156 3.84 1 34.66 416 PRO A O 1
ATOM 3243 N N . HIS A 1 417 ? -24.281 43.938 3.035 1 35.84 417 HIS A N 1
ATOM 3244 C CA . HIS A 1 417 ? -24.375 42.844 3.992 1 35.84 417 HIS A CA 1
ATOM 3245 C C . HIS A 1 417 ? -23.094 42.031 4.02 1 35.84 417 HIS A C 1
ATOM 3247 O O . HIS A 1 417 ? -22.703 41.438 3.008 1 35.84 417 HIS A O 1
ATOM 3253 N N . VAL A 1 418 ? -21.875 42.344 4.762 1 39.41 418 VAL A N 1
ATOM 3254 C CA . VAL A 1 418 ? -20.609 41.656 4.949 1 39.41 418 VAL A CA 1
ATOM 3255 C C . VAL A 1 418 ? -20.859 40.219 5.441 1 39.41 418 VAL A C 1
ATOM 3257 O O . VAL A 1 418 ? -21.375 40.031 6.543 1 39.41 418 VAL A O 1
ATOM 3260 N N . SER A 1 419 ? -20.953 39.25 4.859 1 58.25 419 SER A N 1
ATOM 3261 C CA . SER A 1 419 ? -20.969 37.844 5.32 1 58.25 419 SER A CA 1
ATOM 3262 C C . SER A 1 419 ? -19.641 37.5 5.984 1 58.25 419 SER A C 1
ATOM 3264 O O . SER A 1 419 ? -18.578 37.719 5.422 1 58.25 419 SER A O 1
ATOM 3266 N N . LEU A 1 420 ? -19.406 37.375 7.441 1 70.75 420 LEU A N 1
ATOM 3267 C CA . LEU A 1 420 ? -18.234 37 8.234 1 70.75 420 LEU A CA 1
ATOM 3268 C C . LEU A 1 420 ? -17.609 35.719 7.719 1 70.75 420 LEU A C 1
ATOM 3270 O O . LEU A 1 420 ? -16.438 35.438 8 1 70.75 420 LEU A O 1
ATOM 3274 N N . LEU A 1 421 ? -18.266 35.094 6.902 1 80 421 LEU A N 1
ATOM 3275 C CA . LEU A 1 421 ? -17.734 33.812 6.52 1 80 421 LEU A CA 1
ATOM 3276 C C . LEU A 1 421 ? -17.141 33.844 5.117 1 80 421 LEU A C 1
ATOM 3278 O O . LEU A 1 421 ? -17.75 34.375 4.191 1 80 421 LEU A O 1
ATOM 3282 N N . PRO A 1 422 ? -15.875 33.406 4.961 1 80.88 422 PRO A N 1
ATOM 3283 C CA . PRO A 1 422 ? -15.289 33.312 3.619 1 80.88 422 PRO A CA 1
ATOM 3284 C C . PRO A 1 422 ? -16.031 32.312 2.727 1 80.88 422 PRO A C 1
ATOM 3286 O O . PRO A 1 422 ? -16.719 31.438 3.229 1 80.88 422 PRO A O 1
ATOM 3289 N N . TRP A 1 423 ? -15.812 32.406 1.4 1 76.25 423 TRP A N 1
ATOM 3290 C CA . TRP A 1 423 ? -16.531 31.594 0.431 1 76.25 423 TRP A CA 1
ATOM 3291 C C . TRP A 1 423 ? -16.109 30.125 0.524 1 76.25 423 TRP A C 1
ATOM 3293 O O . TRP A 1 423 ? -16.844 29.234 0.126 1 76.25 423 TRP A O 1
ATOM 3303 N N . TYR A 1 424 ? -14.93 29.953 1.067 1 83.62 424 TYR A N 1
ATOM 3304 C CA . TYR A 1 424 ? -14.383 28.594 1.092 1 83.62 424 TYR A CA 1
ATOM 3305 C C . TYR A 1 424 ? -14.656 27.938 2.434 1 83.62 424 TYR A C 1
ATOM 3307 O O . TYR A 1 424 ? -14.148 26.844 2.703 1 83.62 424 TYR A O 1
ATOM 3315 N N . MET A 1 425 ? -15.445 28.547 3.213 1 86.06 425 MET A N 1
ATOM 3316 C CA . MET A 1 425 ? -15.727 28 4.535 1 86.06 425 MET A CA 1
ATOM 3317 C C . MET A 1 425 ? -16.297 26.594 4.434 1 86.06 425 MET A C 1
ATOM 3319 O O . MET A 1 425 ? -17.234 26.344 3.652 1 86.06 425 MET A O 1
ATOM 3323 N N . GLY A 1 426 ? -15.641 25.609 5.09 1 86.81 426 GLY A N 1
ATOM 3324 C CA . GLY A 1 426 ? -16.156 24.266 5.16 1 86.81 426 GLY A CA 1
ATOM 3325 C C . GLY A 1 426 ? -15.602 23.344 4.09 1 86.81 426 GLY A C 1
ATOM 3326 O O . GLY A 1 426 ? -15.883 22.141 4.082 1 86.81 426 GLY A O 1
ATOM 3327 N N . GLN A 1 427 ? -14.773 23.828 3.277 1 87.44 427 GLN A N 1
ATOM 3328 C CA . GLN A 1 427 ? -14.305 23.031 2.146 1 87.44 427 GLN A CA 1
ATOM 3329 C C . GLN A 1 427 ? -13.102 22.172 2.535 1 87.44 427 GLN A C 1
ATOM 3331 O O . GLN A 1 427 ? -12.969 21.031 2.088 1 87.44 427 GLN A O 1
ATOM 3336 N N . THR A 1 428 ? -12.297 22.641 3.355 1 94.25 428 THR A N 1
ATOM 3337 C CA . THR A 1 428 ? -11.023 22 3.643 1 94.25 428 THR A CA 1
ATOM 3338 C C . THR A 1 428 ? -11.141 21.094 4.863 1 94.25 428 THR A C 1
ATOM 3340 O O . THR A 1 428 ? -10.57 20 4.887 1 94.25 428 THR A O 1
ATOM 3343 N N . PHE A 1 429 ? -11.969 21.469 5.801 1 96.19 429 PHE A N 1
ATOM 3344 C CA . PHE A 1 429 ? -11.992 20.875 7.129 1 96.19 429 PHE A CA 1
ATOM 3345 C C . PHE A 1 429 ? -12.367 19.391 7.051 1 96.19 429 PHE A C 1
ATOM 3347 O O . PHE A 1 429 ? -11.75 18.547 7.703 1 96.19 429 PHE A O 1
ATOM 3354 N N . PRO A 1 430 ? -13.328 19.016 6.238 1 95.75 430 PRO A N 1
ATOM 3355 C CA . PRO A 1 430 ? -13.68 17.594 6.172 1 95.75 430 PRO A CA 1
ATOM 3356 C C . PRO A 1 430 ? -12.523 16.719 5.703 1 95.75 430 PRO A C 1
ATOM 3358 O O . PRO A 1 430 ? -12.359 15.594 6.195 1 95.75 430 PRO A O 1
ATOM 3361 N N . HIS A 1 431 ? -11.781 17.219 4.809 1 96.25 431 HIS A N 1
ATOM 3362 C CA . HIS A 1 431 ? -10.648 16.453 4.301 1 96.25 431 HIS A CA 1
ATOM 3363 C C . HIS A 1 431 ? -9.531 16.359 5.344 1 96.25 431 HIS A C 1
ATOM 3365 O O . HIS A 1 431 ? -8.844 15.344 5.43 1 96.25 431 HIS A O 1
ATOM 3371 N N . LEU A 1 432 ? -9.438 17.375 6.117 1 97.69 432 LEU A N 1
ATOM 3372 C CA . LEU A 1 432 ? -8.445 17.344 7.191 1 97.69 432 LEU A CA 1
ATOM 3373 C C . LEU A 1 432 ? -8.844 16.344 8.273 1 97.69 432 LEU A C 1
ATOM 3375 O O . LEU A 1 432 ? -7.977 15.719 8.883 1 97.69 432 LEU A O 1
ATOM 3379 N N . CYS A 1 433 ? -10.117 16.234 8.484 1 97.56 433 CYS A N 1
ATOM 3380 C CA . CYS A 1 433 ? -10.578 15.25 9.461 1 97.56 433 CYS A CA 1
ATOM 3381 C C . CYS A 1 433 ? -10.141 13.852 9.062 1 97.56 433 CYS A C 1
ATOM 3383 O O . CYS A 1 433 ? -9.641 13.086 9.898 1 97.56 433 CYS A O 1
ATOM 3385 N N . ARG A 1 434 ? -10.242 13.555 7.84 1 96.38 434 ARG A N 1
ATOM 3386 C CA . ARG A 1 434 ? -9.82 12.25 7.344 1 96.38 434 ARG A CA 1
ATOM 3387 C C . ARG A 1 434 ? -8.297 12.109 7.398 1 96.38 434 ARG A C 1
ATOM 3389 O O . ARG A 1 434 ? -7.781 11.047 7.746 1 96.38 434 ARG A O 1
ATOM 3396 N N . PHE A 1 435 ? -7.676 13.156 7.016 1 97.62 435 PHE A N 1
ATOM 3397 C CA . PHE A 1 435 ? -6.215 13.188 7.043 1 97.62 435 PHE A CA 1
ATOM 3398 C C . PHE A 1 435 ? -5.695 12.891 8.445 1 97.62 435 PHE A C 1
ATOM 3400 O O . PHE A 1 435 ? -4.855 12 8.625 1 97.62 435 PHE A O 1
ATOM 3407 N N . TRP A 1 436 ? -6.219 13.547 9.383 1 96.81 436 TRP A N 1
ATOM 3408 C CA . TRP A 1 436 ? -5.723 13.414 10.75 1 96.81 436 TRP A CA 1
ATOM 3409 C C . TRP A 1 436 ? -6.133 12.07 11.352 1 96.81 436 TRP A C 1
ATOM 3411 O O . TRP A 1 436 ? -5.457 11.547 12.242 1 96.81 436 TRP A O 1
ATOM 3421 N N . SER A 1 437 ? -7.195 11.508 10.883 1 95.81 437 SER A N 1
ATOM 3422 C CA . SER A 1 437 ? -7.555 10.156 11.312 1 95.81 437 SER A CA 1
ATOM 3423 C C . SER A 1 437 ? -6.477 9.148 10.922 1 95.81 437 SER A C 1
ATOM 3425 O O . SER A 1 437 ? -6.168 8.234 11.695 1 95.81 437 SER A O 1
ATOM 3427 N N . ILE A 1 438 ? -5.922 9.32 9.75 1 95.56 438 ILE A N 1
ATOM 3428 C CA . ILE A 1 438 ? -4.852 8.445 9.289 1 95.56 438 ILE A CA 1
ATOM 3429 C C . ILE A 1 438 ? -3.605 8.656 10.148 1 95.56 438 ILE A C 1
ATOM 3431 O O . ILE A 1 438 ? -2.994 7.691 10.617 1 95.56 438 ILE A O 1
ATOM 3435 N N . VAL A 1 439 ? -3.289 9.898 10.406 1 95.5 439 VAL A N 1
ATOM 3436 C CA . VAL A 1 439 ? -2.062 10.242 11.117 1 95.5 439 VAL A CA 1
ATOM 3437 C C . VAL A 1 439 ? -2.189 9.852 12.586 1 95.5 439 VAL A C 1
ATOM 3439 O O . VAL A 1 439 ? -1.196 9.523 13.234 1 95.5 439 VAL A O 1
ATOM 3442 N N . HIS A 1 440 ? -3.439 9.922 13.078 1 93.31 440 HIS A N 1
ATOM 3443 C CA . HIS A 1 440 ? -3.684 9.523 14.461 1 93.31 440 HIS A CA 1
ATOM 3444 C C . HIS A 1 440 ? -3.211 8.094 14.711 1 93.31 440 HIS A C 1
ATOM 3446 O O . HIS A 1 440 ? -2.67 7.797 15.781 1 93.31 440 HIS A O 1
ATOM 3452 N N . GLU A 1 441 ? -3.4 7.227 13.781 1 89.75 441 GLU A N 1
ATOM 3453 C CA . GLU A 1 441 ? -2.965 5.84 13.93 1 89.75 441 GLU A CA 1
ATOM 3454 C C . GLU A 1 441 ? -1.446 5.75 14.055 1 89.75 441 GLU A C 1
ATOM 3456 O O . GLU A 1 441 ? -0.927 4.887 14.766 1 89.75 441 GLU A O 1
ATOM 3461 N N . VAL A 1 442 ? -0.751 6.609 13.367 1 89.38 442 VAL A N 1
ATOM 3462 C CA . VAL A 1 442 ? 0.705 6.668 13.445 1 89.38 442 VAL A CA 1
ATOM 3463 C C . VAL A 1 442 ? 1.132 7.105 14.844 1 89.38 442 VAL A C 1
ATOM 3465 O O . VAL A 1 442 ? 2.004 6.48 15.461 1 89.38 442 VAL A O 1
ATOM 3468 N N . SER A 1 443 ? 0.443 8.219 15.258 1 86.88 443 SER A N 1
ATOM 3469 C CA . SER A 1 443 ? 0.754 8.727 16.578 1 86.88 443 SER A CA 1
ATOM 3470 C C . SER A 1 443 ? 0.498 7.676 17.656 1 86.88 443 SER A C 1
ATOM 3472 O O . SER A 1 443 ? 1.249 7.578 18.625 1 86.88 443 SER A O 1
ATOM 3474 N N . TRP A 1 444 ? -0.513 6.984 17.453 1 83.94 444 TRP A N 1
ATOM 3475 C CA . TRP A 1 444 ? -0.887 5.977 18.438 1 83.94 444 TRP A CA 1
ATOM 3476 C C . TRP A 1 444 ? 0.145 4.855 18.5 1 83.94 444 TRP A C 1
ATOM 3478 O O . TRP A 1 444 ? 0.51 4.391 19.578 1 83.94 444 TRP A O 1
ATOM 3488 N N . VAL A 1 445 ? 0.633 4.402 17.375 1 82.5 445 VAL A N 1
ATOM 3489 C CA . VAL A 1 445 ? 1.597 3.309 17.281 1 82.5 445 VAL A CA 1
ATOM 3490 C C . VAL A 1 445 ? 2.955 3.779 17.797 1 82.5 445 VAL A C 1
ATOM 3492 O O . VAL A 1 445 ? 3.637 3.051 18.531 1 82.5 445 VAL A O 1
ATOM 3495 N N . TYR A 1 446 ? 3.312 4.957 17.453 1 80.69 446 TYR A N 1
ATOM 3496 C CA . TYR A 1 446 ? 4.664 5.426 17.766 1 80.69 446 TYR A CA 1
ATOM 3497 C C . TYR A 1 446 ? 4.766 5.91 19.203 1 80.69 446 TYR A C 1
ATOM 3499 O O . TYR A 1 446 ? 5.809 5.754 19.844 1 80.69 446 TYR A O 1
ATOM 3507 N N . TYR A 1 447 ? 3.646 6.457 19.734 1 77.12 447 TYR A N 1
ATOM 3508 C CA . TYR A 1 447 ? 3.836 7.191 20.984 1 77.12 447 TYR A CA 1
ATOM 3509 C C . TYR A 1 447 ? 2.9 6.676 22.062 1 77.12 447 TYR A C 1
ATOM 3511 O O . TYR A 1 447 ? 3.111 6.938 23.25 1 77.12 447 TYR A O 1
ATOM 3519 N N . ALA A 1 448 ? 1.826 6.129 21.75 1 70.06 448 ALA A N 1
ATOM 3520 C CA . ALA A 1 448 ? 0.854 5.758 22.781 1 70.06 448 ALA A CA 1
ATOM 3521 C C . ALA A 1 448 ? 0.994 4.285 23.156 1 70.06 448 ALA A C 1
ATOM 3523 O O . ALA A 1 448 ? 0.081 3.701 23.75 1 70.06 448 ALA A O 1
ATOM 3524 N N . GLY A 1 449 ? 2.262 3.686 22.766 1 63.47 449 GLY A N 1
ATOM 3525 C CA . GLY A 1 449 ? 2.5 2.316 23.203 1 63.47 449 GLY A CA 1
ATOM 3526 C C . GLY A 1 449 ? 1.915 1.284 22.25 1 63.47 449 GLY A C 1
ATOM 3527 O O . GLY A 1 449 ? 1.718 0.128 22.641 1 63.47 449 GLY A O 1
ATOM 3528 N N . GLY A 1 450 ? 1.528 1.744 21.188 1 61.5 450 GLY A N 1
ATOM 3529 C CA . GLY A 1 450 ? 1.037 0.771 20.219 1 61.5 450 GLY A CA 1
ATOM 3530 C C . GLY A 1 450 ? 2.135 -0.103 19.641 1 61.5 450 GLY A C 1
ATOM 3531 O O . GLY A 1 450 ? 3.311 0.265 19.688 1 61.5 450 GLY A O 1
ATOM 3532 N N . GLN A 1 451 ? 1.973 -1.407 19.547 1 60.75 451 GLN A N 1
ATOM 3533 C CA . GLN A 1 451 ? 2.943 -2.307 18.938 1 60.75 451 GLN A CA 1
ATOM 3534 C C . GLN A 1 451 ? 2.873 -2.234 17.422 1 60.75 451 GLN A C 1
ATOM 3536 O O . GLN A 1 451 ? 1.799 -2.029 16.844 1 60.75 451 GLN A O 1
ATOM 3541 N N . PRO A 1 452 ? 4.23 -2.064 16.891 1 60.25 452 PRO A N 1
ATOM 3542 C CA . PRO A 1 452 ? 4.145 -2.109 15.438 1 60.25 452 PRO A CA 1
ATOM 3543 C C . PRO A 1 452 ? 3.434 -3.361 14.93 1 60.25 452 PRO A C 1
ATOM 3545 O O . PRO A 1 452 ? 3.74 -4.473 15.367 1 60.25 452 PRO A O 1
ATOM 3548 N N . PRO A 1 453 ? 2.326 -3.076 14.234 1 55.44 453 PRO A N 1
ATOM 3549 C CA . PRO A 1 453 ? 1.435 -4.191 13.914 1 55.44 453 PRO A CA 1
ATOM 3550 C C . PRO A 1 453 ? 2.096 -5.238 13.016 1 55.44 453 PRO A C 1
ATOM 3552 O O . PRO A 1 453 ? 1.569 -6.34 12.859 1 55.44 453 PRO A O 1
ATOM 3555 N N . MET A 1 454 ? 3.055 -4.762 12.062 1 56 454 MET A N 1
ATOM 3556 C CA . MET A 1 454 ? 3.336 -5.738 11.008 1 56 454 MET A CA 1
ATOM 3557 C C . MET A 1 454 ? 4.492 -6.648 11.406 1 56 454 MET A C 1
ATOM 3559 O O . MET A 1 454 ? 5.25 -7.105 10.555 1 56 454 MET A O 1
ATOM 3563 N N . GLY A 1 455 ? 4.605 -7.074 12.773 1 52.75 455 GLY A N 1
ATOM 3564 C CA . GLY A 1 455 ? 5.438 -8.148 13.289 1 52.75 455 GLY A CA 1
ATOM 3565 C C . GLY A 1 455 ? 6.902 -7.777 13.391 1 52.75 455 GLY A C 1
ATOM 3566 O O . GLY A 1 455 ? 7.238 -6.652 13.766 1 52.75 455 GLY A O 1
ATOM 3567 N N . SER A 1 456 ? 7.785 -8.812 12.992 1 52.66 456 SER A N 1
ATOM 3568 C CA . SER A 1 456 ? 9.234 -8.828 13.141 1 52.66 456 SER A CA 1
ATOM 3569 C C . SER A 1 456 ? 9.906 -7.859 12.18 1 52.66 456 SER A C 1
ATOM 3571 O O . SER A 1 456 ? 11.094 -7.566 12.312 1 52.66 456 SER A O 1
ATOM 3573 N N . ARG A 1 457 ? 9.125 -7.324 11.312 1 62.56 457 ARG A N 1
ATOM 3574 C CA . ARG A 1 457 ? 9.781 -6.551 10.266 1 62.56 457 ARG A CA 1
ATOM 3575 C C . ARG A 1 457 ? 9.906 -5.082 10.664 1 62.56 457 ARG A C 1
ATOM 3577 O O . ARG A 1 457 ? 10.281 -4.242 9.844 1 62.56 457 ARG A O 1
ATOM 3584 N N . GLY A 1 458 ? 9.641 -4.84 11.938 1 72.88 458 GLY A N 1
ATOM 3585 C CA . GLY A 1 458 ? 9.859 -3.484 12.414 1 72.88 458 GLY A CA 1
ATOM 3586 C C . GLY A 1 458 ? 8.773 -2.518 11.992 1 72.88 458 GLY A C 1
ATOM 3587 O O . GLY A 1 458 ? 7.621 -2.918 11.805 1 72.88 458 GLY A O 1
ATOM 3588 N N . TYR A 1 459 ? 9.102 -1.294 11.805 1 85.31 459 TYR A N 1
ATOM 3589 C CA . TYR A 1 459 ? 8.141 -0.225 11.578 1 85.31 459 TYR A CA 1
ATOM 3590 C C . TYR A 1 459 ? 7.953 0.04 10.094 1 85.31 459 TYR A C 1
ATOM 3592 O O . TYR A 1 459 ? 7 0.708 9.688 1 85.31 459 TYR A O 1
ATOM 3600 N N . LEU A 1 460 ? 8.781 -0.548 9.32 1 90.88 460 LEU A N 1
ATOM 3601 C CA . LEU A 1 460 ? 8.828 -0.132 7.922 1 90.88 460 LEU A CA 1
ATOM 3602 C C . LEU A 1 460 ? 7.559 -0.55 7.191 1 90.88 460 LEU A C 1
ATOM 3604 O O . LEU A 1 460 ? 6.957 0.253 6.473 1 90.88 460 LEU A O 1
ATOM 3608 N N . PRO A 1 461 ? 7.078 -1.833 7.34 1 88.75 461 PRO A N 1
ATOM 3609 C CA . PRO A 1 461 ? 5.832 -2.178 6.652 1 88.75 461 PRO A CA 1
ATOM 3610 C C . PRO A 1 461 ? 4.664 -1.294 7.078 1 88.75 461 PRO A C 1
ATOM 3612 O O . PRO A 1 461 ? 3.814 -0.947 6.25 1 88.75 461 PRO A O 1
ATOM 3615 N N . PHE A 1 462 ? 4.625 -0.892 8.336 1 90.06 462 PHE A N 1
ATOM 3616 C CA . PHE A 1 462 ? 3.586 0.001 8.836 1 90.06 462 PHE A CA 1
ATOM 3617 C C . PHE A 1 462 ? 3.721 1.388 8.219 1 90.06 462 PHE A C 1
ATOM 3619 O O . PHE A 1 462 ? 2.732 1.972 7.77 1 90.06 462 PHE A O 1
ATOM 3626 N N . ALA A 1 463 ? 4.926 1.877 8.258 1 93.75 463 ALA A N 1
ATOM 3627 C CA . ALA A 1 463 ? 5.188 3.191 7.676 1 93.75 463 ALA A CA 1
ATOM 3628 C C . ALA A 1 463 ? 4.805 3.223 6.199 1 93.75 463 ALA A C 1
ATOM 3630 O O . ALA A 1 463 ? 4.188 4.18 5.73 1 93.75 463 ALA A O 1
ATOM 3631 N N . GLU A 1 464 ? 5.199 2.154 5.535 1 95.06 464 GLU A N 1
ATOM 3632 C CA . GLU A 1 464 ? 4.891 2.061 4.109 1 95.06 464 GLU A CA 1
ATOM 3633 C C . GLU A 1 464 ? 3.383 1.994 3.877 1 95.06 464 GLU A C 1
ATOM 3635 O O . GLU A 1 464 ? 2.867 2.613 2.943 1 95.06 464 GLU A O 1
ATOM 3640 N N . TYR A 1 465 ? 2.682 1.269 4.672 1 93.12 465 TYR A N 1
ATOM 3641 C CA . TYR A 1 465 ? 1.229 1.165 4.578 1 93.12 465 TYR A CA 1
ATOM 3642 C C . TYR A 1 465 ? 0.571 2.523 4.785 1 93.12 465 TYR A C 1
ATOM 3644 O O . TYR A 1 465 ? -0.328 2.906 4.031 1 93.12 465 TYR A O 1
ATOM 3652 N N . LYS A 1 466 ? 0.965 3.203 5.801 1 94.62 466 LYS A N 1
ATOM 3653 C CA . LYS A 1 466 ? 0.403 4.52 6.094 1 94.62 466 LYS A CA 1
ATOM 3654 C C . LYS A 1 466 ? 0.756 5.523 5 1 94.62 466 LYS A C 1
ATOM 3656 O O . LYS A 1 466 ? -0.046 6.398 4.672 1 94.62 466 LYS A O 1
ATOM 3661 N N . PHE A 1 467 ? 1.98 5.402 4.5 1 97.44 467 PHE A N 1
ATOM 3662 C CA . PHE A 1 467 ? 2.383 6.25 3.381 1 97.44 467 PHE A CA 1
ATOM 3663 C C . PHE A 1 467 ? 1.466 6.035 2.184 1 97.44 467 PHE A C 1
ATOM 3665 O O . PHE A 1 467 ? 1.002 7 1.571 1 97.44 467 PHE A O 1
ATOM 3672 N N . ARG A 1 468 ? 1.154 4.77 1.871 1 97.19 468 ARG A N 1
ATOM 3673 C CA . ARG A 1 468 ? 0.234 4.449 0.785 1 97.19 468 ARG A CA 1
ATOM 3674 C C . ARG A 1 468 ? -1.155 5.016 1.058 1 97.19 468 ARG A C 1
ATOM 3676 O O . ARG A 1 468 ? -1.832 5.48 0.138 1 97.19 468 ARG A O 1
ATOM 3683 N N . GLU A 1 469 ? -1.599 4.934 2.242 1 96.75 469 GLU A N 1
ATOM 3684 C CA . GLU A 1 469 ? -2.9 5.477 2.617 1 96.75 469 GLU A CA 1
ATOM 3685 C C . GLU A 1 469 ? -2.953 6.984 2.393 1 96.75 469 GLU A C 1
ATOM 3687 O O . GLU A 1 469 ? -3.949 7.508 1.888 1 96.75 469 GLU A O 1
ATOM 3692 N N . LEU A 1 470 ? -1.898 7.672 2.814 1 98.25 470 LEU A N 1
ATOM 3693 C CA . LEU A 1 470 ? -1.841 9.117 2.639 1 98.25 470 LEU A CA 1
ATOM 3694 C C . LEU A 1 470 ? -1.812 9.484 1.158 1 98.25 470 LEU A C 1
ATOM 3696 O O . LEU A 1 470 ? -2.434 10.469 0.745 1 98.25 470 LEU A O 1
ATOM 3700 N N . LEU A 1 471 ? -1.047 8.703 0.391 1 97.44 471 LEU A N 1
ATOM 3701 C CA . LEU A 1 471 ? -1.015 8.945 -1.046 1 97.44 471 LEU A CA 1
ATOM 3702 C C . LEU A 1 471 ? -2.4 8.766 -1.659 1 97.44 471 LEU A C 1
A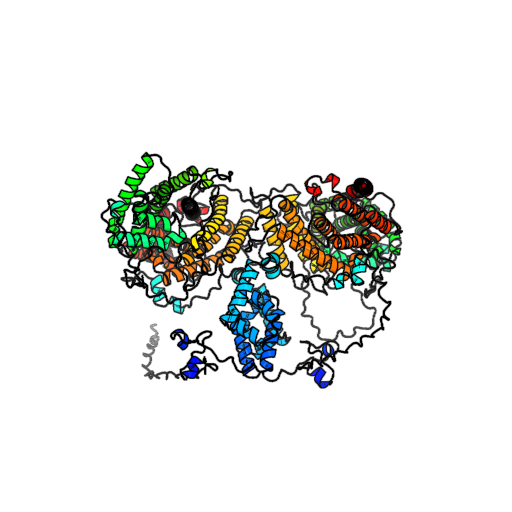TOM 3704 O O . LEU A 1 471 ? -2.822 9.57 -2.492 1 97.44 471 LEU A O 1
ATOM 3708 N N . ALA A 1 472 ? -3.105 7.715 -1.256 1 95.38 472 ALA A N 1
ATOM 3709 C CA . ALA A 1 472 ? -4.469 7.492 -1.729 1 95.38 472 ALA A CA 1
ATOM 3710 C C . ALA A 1 472 ? -5.383 8.648 -1.339 1 95.38 472 ALA A C 1
ATOM 3712 O O . ALA A 1 472 ? -6.195 9.109 -2.146 1 95.38 472 ALA A O 1
ATOM 3713 N N . TRP A 1 473 ? -5.25 9.109 -0.115 1 96.75 473 TRP A N 1
ATOM 3714 C CA . TRP A 1 473 ? -6.012 10.266 0.357 1 96.75 473 TRP A CA 1
ATOM 3715 C C . TRP A 1 473 ? -5.75 11.484 -0.52 1 96.75 473 TRP A C 1
ATOM 3717 O O . TRP A 1 473 ? -6.688 12.18 -0.922 1 96.75 473 TRP A O 1
ATOM 3727 N N . SER A 1 474 ? -4.5 11.758 -0.834 1 96.81 474 SER A N 1
ATOM 3728 C CA . SER A 1 474 ? -4.141 12.93 -1.631 1 96.81 474 SER A CA 1
ATOM 3729 C C . SER A 1 474 ? -4.738 12.852 -3.031 1 96.81 474 SER A C 1
ATOM 3731 O O . SER A 1 474 ? -5.168 13.859 -3.586 1 96.81 474 SER A O 1
ATOM 3733 N N . ASN A 1 475 ? -4.734 11.641 -3.547 1 91.19 475 ASN A N 1
ATOM 3734 C CA . ASN A 1 475 ? -5.309 11.453 -4.875 1 91.19 475 ASN A CA 1
ATOM 3735 C C . ASN A 1 475 ? -6.809 11.734 -4.883 1 91.19 475 ASN A C 1
ATOM 3737 O O . ASN A 1 475 ? -7.371 12.086 -5.922 1 91.19 475 ASN A O 1
ATOM 3741 N N . GLY A 1 476 ? -7.418 11.625 -3.742 1 88.81 476 GLY A N 1
ATOM 3742 C CA . GLY A 1 476 ? -8.859 11.805 -3.639 1 88.81 476 GLY A CA 1
ATOM 3743 C C . GLY A 1 476 ? -9.258 13.242 -3.334 1 88.81 476 GLY A C 1
ATOM 3744 O O . GLY A 1 476 ? -10.445 13.555 -3.258 1 88.81 476 GLY A O 1
ATOM 3745 N N . LEU A 1 477 ? -8.289 14.141 -3.193 1 92.88 477 LEU A N 1
ATOM 3746 C CA . LEU A 1 477 ? -8.594 15.531 -2.891 1 92.88 477 LEU A CA 1
ATOM 3747 C C . LEU A 1 477 ? -9.273 16.203 -4.078 1 92.88 477 LEU A C 1
ATOM 3749 O O . LEU A 1 477 ? -8.898 15.977 -5.23 1 92.88 477 LEU A O 1
ATOM 3753 N N . PRO A 1 478 ? -10.258 17.016 -3.82 1 88.31 478 PRO A N 1
ATOM 3754 C CA . PRO A 1 478 ? -10.875 17.781 -4.906 1 88.31 478 PRO A CA 1
ATOM 3755 C C . PRO A 1 478 ? -9.93 18.797 -5.523 1 88.31 478 PRO A C 1
ATOM 3757 O O . PRO A 1 478 ? -8.914 19.156 -4.918 1 88.31 478 PRO A O 1
ATOM 3760 N N . VAL A 1 479 ? -10.273 19.297 -6.613 1 83 479 VAL A N 1
ATOM 3761 C CA . VAL A 1 479 ? -9.422 20.172 -7.41 1 83 479 VAL A CA 1
ATOM 3762 C C . VAL A 1 479 ? -9.172 21.469 -6.656 1 83 479 VAL A C 1
ATOM 3764 O O . VAL A 1 479 ? -8.094 22.062 -6.758 1 83 479 VAL A O 1
ATOM 3767 N N . GLN A 1 480 ? -10.156 21.828 -5.84 1 86.56 480 GLN A N 1
ATOM 3768 C CA . GLN A 1 480 ? -10.047 23.078 -5.09 1 86.56 480 GLN A CA 1
ATOM 3769 C C . GLN A 1 480 ? -8.945 23 -4.039 1 86.56 480 GLN A C 1
ATOM 3771 O O . GLN A 1 480 ? -8.461 24.031 -3.561 1 86.56 480 GLN A O 1
ATOM 3776 N N . LEU A 1 481 ? -8.57 21.797 -3.732 1 93.62 481 LEU A N 1
ATOM 3777 C CA . LEU A 1 481 ? -7.562 21.625 -2.689 1 93.62 481 LEU A CA 1
ATOM 3778 C C . LEU A 1 481 ? -6.219 21.219 -3.291 1 93.62 481 LEU A C 1
ATOM 3780 O O . LEU A 1 481 ? -5.332 20.75 -2.578 1 93.62 481 LEU A O 1
ATOM 3784 N N . THR A 1 482 ? -6.125 21.453 -4.57 1 89.75 482 THR A N 1
ATOM 3785 C CA . THR A 1 482 ? -4.836 21.266 -5.23 1 89.75 482 THR A CA 1
ATOM 3786 C C . THR A 1 482 ? -4.016 22.547 -5.188 1 89.75 482 THR A C 1
ATOM 3788 O O . THR A 1 482 ? -4.574 23.641 -5.242 1 89.75 482 THR A O 1
ATOM 3791 N N . GLN A 1 483 ? -2.762 22.328 -5.035 1 88.06 483 GLN A N 1
ATOM 3792 C CA . GLN A 1 483 ? -1.877 23.5 -4.984 1 88.06 483 GLN A CA 1
ATOM 3793 C C . GLN A 1 483 ? -1.842 24.219 -6.328 1 88.06 483 GLN A C 1
ATOM 3795 O O . GLN A 1 483 ? -1.444 23.641 -7.34 1 88.06 483 GLN A O 1
ATOM 3800 N N . ARG A 1 484 ? -2.318 25.406 -6.277 1 77.25 484 ARG A N 1
ATOM 3801 C CA . ARG A 1 484 ? -2.266 26.297 -7.445 1 77.25 484 ARG A CA 1
ATOM 3802 C C . ARG A 1 484 ? -1.903 27.719 -7.039 1 77.25 484 ARG A C 1
ATOM 3804 O O . ARG A 1 484 ? -1.896 28.047 -5.855 1 77.25 484 ARG A O 1
ATOM 3811 N N . ASP A 1 485 ? -1.572 28.469 -7.941 1 72.5 485 ASP A N 1
ATOM 3812 C CA . ASP A 1 485 ? -1.158 29.844 -7.664 1 72.5 485 ASP A CA 1
ATOM 3813 C C . ASP A 1 485 ? -2.279 30.625 -6.988 1 72.5 485 ASP A C 1
ATOM 3815 O O . ASP A 1 485 ? -2.023 31.453 -6.109 1 72.5 485 ASP A O 1
ATOM 3819 N N . GLN A 1 486 ? -3.441 30.203 -7.324 1 79.81 486 GLN A N 1
ATOM 3820 C CA . GLN A 1 486 ? -4.559 30.984 -6.805 1 79.81 486 GLN A CA 1
ATOM 3821 C C . GLN A 1 486 ? -5.27 30.25 -5.676 1 79.81 486 GLN A C 1
ATOM 3823 O O . GLN A 1 486 ? -6.344 30.672 -5.234 1 79.81 486 GLN A O 1
ATOM 3828 N N . SER A 1 487 ? -4.656 29.312 -5.184 1 88.31 487 SER A N 1
ATOM 3829 C CA . SER A 1 487 ? -5.285 28.562 -4.098 1 88.31 487 SER A CA 1
ATOM 3830 C C . SER A 1 487 ? -5.242 29.359 -2.793 1 88.31 487 SER A C 1
ATOM 3832 O O . SER A 1 487 ? -4.281 30.078 -2.531 1 88.31 487 SER A O 1
ATOM 3834 N N . PRO A 1 488 ? -6.34 29.281 -2.07 1 90.94 488 PRO A N 1
ATOM 3835 C CA . PRO A 1 488 ? -6.32 29.969 -0.776 1 90.94 488 PRO A CA 1
ATOM 3836 C C . PRO A 1 488 ? -5.215 29.469 0.145 1 90.94 488 PRO A C 1
ATOM 3838 O O . PRO A 1 488 ? -4.68 28.375 -0.07 1 90.94 488 PRO A O 1
ATOM 3841 N N . HIS A 1 489 ? -4.852 30.234 1.158 1 93.94 489 HIS A N 1
ATOM 3842 C CA . HIS A 1 489 ? -3.719 29.969 2.039 1 93.94 489 HIS A CA 1
ATOM 3843 C C . HIS A 1 489 ? -3.861 28.625 2.74 1 93.94 489 HIS A C 1
ATOM 3845 O O . HIS A 1 489 ? -2.871 27.922 2.951 1 93.94 489 HIS A O 1
ATOM 3851 N N . HIS A 1 490 ? -5.074 28.297 3.102 1 94.38 490 HIS A N 1
ATOM 3852 C CA . HIS A 1 490 ? -5.293 27.094 3.889 1 94.38 490 HIS A CA 1
ATOM 3853 C C . HIS A 1 490 ? -4.934 25.844 3.09 1 94.38 490 HIS A C 1
ATOM 3855 O O . HIS A 1 490 ? -4.574 24.812 3.668 1 94.38 490 HIS A O 1
ATOM 3861 N N . VAL A 1 491 ? -4.992 25.906 1.795 1 95.94 491 VAL A N 1
ATOM 3862 C CA . VAL A 1 491 ? -4.609 24.781 0.939 1 95.94 491 VAL A CA 1
ATOM 3863 C C . VAL A 1 491 ? -3.105 24.547 1.043 1 95.94 491 VAL A C 1
ATOM 3865 O O . VAL A 1 491 ? -2.652 23.406 1.09 1 95.94 491 VAL A O 1
ATOM 3868 N N . GLN A 1 492 ? -2.355 25.594 1.115 1 95.44 492 GLN A N 1
ATOM 3869 C CA . GLN A 1 492 ? -0.911 25.469 1.278 1 95.44 492 GLN A CA 1
ATOM 3870 C C . GLN A 1 492 ? -0.56 24.812 2.605 1 95.44 492 GLN A C 1
ATOM 3872 O O . GLN A 1 492 ? 0.305 23.938 2.656 1 95.44 492 GLN A O 1
ATOM 3877 N N . ILE A 1 493 ? -1.256 25.234 3.57 1 96.88 493 ILE A N 1
ATOM 3878 C CA . ILE A 1 493 ? -0.968 24.719 4.906 1 96.88 493 ILE A CA 1
ATOM 3879 C C . ILE A 1 493 ? -1.317 23.234 4.973 1 96.88 493 ILE A C 1
ATOM 3881 O O . ILE A 1 493 ? -0.603 22.453 5.602 1 96.88 493 ILE A O 1
ATOM 3885 N N . LEU A 1 494 ? -2.406 22.875 4.324 1 97.56 494 LEU A N 1
ATOM 3886 C CA . LEU A 1 494 ? -2.785 21.469 4.234 1 97.56 494 LEU A CA 1
ATOM 3887 C C . LEU A 1 494 ? -1.646 20.641 3.658 1 97.56 494 LEU A C 1
ATOM 3889 O O . LEU A 1 494 ? -1.304 19.578 4.203 1 97.56 494 LEU A O 1
ATOM 3893 N N . HIS A 1 495 ? -1.045 21.078 2.652 1 97.69 495 HIS A N 1
ATOM 3894 C CA . HIS A 1 495 ? 0.024 20.328 1.995 1 97.69 495 HIS A CA 1
ATOM 3895 C C . HIS A 1 495 ? 1.31 20.375 2.814 1 97.69 495 HIS A C 1
ATOM 3897 O O . HIS A 1 495 ? 2.092 19.422 2.799 1 97.69 495 HIS A O 1
ATOM 3903 N N . LEU A 1 496 ? 1.525 21.484 3.5 1 97.44 496 LEU A N 1
ATOM 3904 C CA . LEU A 1 496 ? 2.648 21.531 4.43 1 97.44 496 LEU A CA 1
ATOM 3905 C C . LEU A 1 496 ? 2.518 20.453 5.5 1 97.44 496 LEU A C 1
ATOM 3907 O O . LEU A 1 496 ? 3.475 19.719 5.777 1 97.44 496 LEU A O 1
ATOM 3911 N N . TRP A 1 497 ? 1.305 20.344 6.031 1 97.5 497 TRP A N 1
ATOM 3912 C CA . TRP A 1 497 ? 1.056 19.328 7.051 1 97.5 497 TRP A CA 1
ATOM 3913 C C . TRP A 1 497 ? 1.206 17.938 6.473 1 97.5 497 TRP A C 1
ATOM 3915 O O . TRP A 1 497 ? 1.696 17.031 7.148 1 97.5 497 TRP A O 1
ATOM 3925 N N . PHE A 1 498 ? 0.831 17.766 5.25 1 97.88 498 PHE A N 1
ATOM 3926 C CA . PHE A 1 498 ? 0.91 16.469 4.578 1 97.88 498 PHE A CA 1
ATOM 3927 C C . PHE A 1 498 ? 2.35 15.977 4.535 1 97.88 498 PHE A C 1
ATOM 3929 O O . PHE A 1 498 ? 2.637 14.852 4.957 1 97.88 498 PHE A O 1
ATOM 3936 N N . HIS A 1 499 ? 3.193 16.781 4.094 1 97.81 499 HIS A N 1
ATOM 3937 C CA . HIS A 1 499 ? 4.578 16.359 3.924 1 97.81 499 HIS A CA 1
ATOM 3938 C C . HIS A 1 499 ? 5.293 16.25 5.27 1 97.81 499 HIS A C 1
ATOM 3940 O O . HIS A 1 499 ? 6.164 15.398 5.449 1 97.81 499 HIS A O 1
ATOM 3946 N N . ALA A 1 500 ? 4.91 17.094 6.18 1 96 500 ALA A N 1
ATOM 3947 C CA . ALA A 1 500 ? 5.453 16.953 7.527 1 96 500 ALA A CA 1
ATOM 3948 C C . ALA A 1 500 ? 5.074 15.602 8.133 1 96 500 ALA A C 1
ATOM 3950 O O . ALA A 1 500 ? 5.895 14.945 8.773 1 96 500 ALA A O 1
ATOM 3951 N N . ALA A 1 501 ? 3.85 15.219 7.891 1 96.44 501 ALA A N 1
ATOM 3952 C CA . ALA A 1 501 ? 3.379 13.93 8.398 1 96.44 501 ALA A CA 1
ATOM 3953 C C . ALA A 1 501 ? 4.18 12.781 7.793 1 96.44 501 ALA A C 1
ATOM 3955 O O . ALA A 1 501 ? 4.492 11.805 8.477 1 96.44 501 ALA A O 1
ATOM 3956 N N . ILE A 1 502 ? 4.477 12.906 6.527 1 97.19 502 ILE A N 1
ATOM 3957 C CA . ILE A 1 502 ? 5.242 11.859 5.859 1 97.19 502 ILE A CA 1
ATOM 3958 C C . ILE A 1 502 ? 6.613 11.727 6.52 1 97.19 502 ILE A C 1
ATOM 3960 O O . ILE A 1 502 ? 7.094 10.617 6.754 1 97.19 502 ILE A O 1
ATOM 3964 N N . LEU A 1 503 ? 7.227 12.828 6.828 1 95.06 503 LEU A N 1
ATOM 3965 C CA . LEU A 1 503 ? 8.531 12.789 7.484 1 95.06 503 LEU A CA 1
ATOM 3966 C C . LEU A 1 503 ? 8.43 12.125 8.852 1 95.06 503 LEU A C 1
ATOM 3968 O O . LEU A 1 503 ? 9.32 11.375 9.258 1 95.06 503 LEU A O 1
ATOM 3972 N N . ASP A 1 504 ? 7.336 12.32 9.492 1 92 504 ASP A N 1
ATOM 3973 C CA . ASP A 1 504 ? 7.129 11.703 10.797 1 92 504 ASP A CA 1
ATOM 3974 C C . ASP A 1 504 ? 6.902 10.195 10.656 1 92 504 ASP A C 1
ATOM 3976 O O . ASP A 1 504 ? 7.355 9.414 11.492 1 92 504 ASP A O 1
ATOM 3980 N N . ILE A 1 505 ? 6.211 9.836 9.711 1 93.94 505 ILE A N 1
ATOM 3981 C CA . ILE A 1 505 ? 5.879 8.438 9.484 1 93.94 505 ILE A CA 1
ATOM 3982 C C . ILE A 1 505 ? 7.156 7.625 9.273 1 93.94 505 ILE A C 1
ATOM 3984 O O . ILE A 1 505 ? 7.285 6.516 9.789 1 93.94 505 ILE A O 1
ATOM 3988 N N . PHE A 1 506 ? 8.125 8.156 8.578 1 94.25 506 PHE A N 1
ATOM 3989 C CA . PHE A 1 506 ? 9.312 7.398 8.211 1 94.25 506 PHE A CA 1
ATOM 3990 C C . PHE A 1 506 ? 10.453 7.668 9.18 1 94.25 506 PHE A C 1
ATOM 3992 O O . PHE A 1 506 ? 11.531 7.078 9.062 1 94.25 506 PHE A O 1
ATOM 3999 N N . ARG A 1 507 ? 10.266 8.516 10.125 1 89.06 507 ARG A N 1
ATOM 4000 C CA . ARG A 1 507 ? 11.328 8.93 11.031 1 89.06 507 ARG A CA 1
ATOM 4001 C C . ARG A 1 507 ? 11.969 7.727 11.719 1 89.06 507 ARG A C 1
ATOM 4003 O O . ARG A 1 507 ? 13.188 7.605 11.766 1 89.06 507 ARG A O 1
ATOM 4010 N N . PRO A 1 508 ? 11.172 6.812 12.211 1 85.94 508 PRO A N 1
ATOM 4011 C CA . PRO A 1 508 ? 11.789 5.672 12.883 1 85.94 508 PRO A CA 1
ATOM 4012 C C . PRO A 1 508 ? 12.602 4.789 11.938 1 85.94 508 PRO A C 1
ATOM 4014 O O . PRO A 1 508 ? 13.445 4.016 12.383 1 85.94 508 PRO A O 1
ATOM 4017 N N . CYS A 1 509 ? 12.336 4.898 10.68 1 90.62 509 CYS A N 1
ATOM 4018 C CA . CYS A 1 509 ? 12.938 4.008 9.695 1 90.62 509 CYS A CA 1
ATOM 4019 C C . CYS A 1 509 ? 14.242 4.598 9.156 1 90.62 509 CYS A C 1
ATOM 4021 O O . CYS A 1 509 ? 15.031 3.896 8.523 1 90.62 509 CYS A O 1
ATOM 4023 N N . ILE A 1 510 ? 14.531 5.801 9.352 1 88.12 510 ILE A N 1
ATOM 4024 C CA . ILE A 1 510 ? 15.648 6.5 8.727 1 88.12 510 ILE A CA 1
ATOM 4025 C C . ILE A 1 510 ? 16.953 6.031 9.352 1 88.12 510 ILE A C 1
ATOM 4027 O O . ILE A 1 510 ? 18 6 8.68 1 88.12 510 ILE A O 1
ATOM 4031 N N . LYS A 1 511 ? 17 5.551 10.461 1 79 511 LYS A N 1
ATOM 4032 C CA . LYS A 1 511 ? 18.25 5.121 11.07 1 79 511 LYS A CA 1
ATOM 4033 C C . LYS A 1 511 ? 18.594 3.684 10.68 1 79 511 LYS A C 1
ATOM 4035 O O . LYS A 1 511 ? 19.703 3.402 10.25 1 79 511 LYS A O 1
ATOM 4040 N N . GLU A 1 512 ? 17.594 2.836 10.719 1 81.06 512 GLU A N 1
ATOM 4041 C CA . GLU A 1 512 ? 17.875 1.414 10.539 1 81.06 512 GLU A CA 1
ATOM 4042 C C . GLU A 1 512 ? 17.484 0.953 9.141 1 81.06 512 GLU A C 1
ATOM 4044 O O . GLU A 1 512 ? 18.141 0.075 8.57 1 81.06 512 GLU A O 1
ATOM 4049 N N . ASP A 1 513 ? 16.562 1.599 8.539 1 86.75 513 ASP A N 1
ATOM 4050 C CA . ASP A 1 513 ? 15.992 1.099 7.285 1 86.75 513 ASP A CA 1
ATOM 4051 C C . ASP A 1 513 ? 15.992 2.182 6.211 1 86.75 513 ASP A C 1
ATOM 4053 O O . ASP A 1 513 ? 15.125 2.195 5.336 1 86.75 513 ASP A O 1
ATOM 4057 N N . ALA A 1 514 ? 16.969 3.027 6.258 1 90.69 514 ALA A N 1
ATOM 4058 C CA . ALA A 1 514 ? 16.953 4.207 5.398 1 90.69 514 ALA A CA 1
ATOM 4059 C C . ALA A 1 514 ? 16.984 3.814 3.924 1 90.69 514 ALA A C 1
ATOM 4061 O O . ALA A 1 514 ? 16.312 4.426 3.092 1 90.69 514 ALA A O 1
ATOM 4062 N N . LYS A 1 515 ? 17.719 2.754 3.611 1 92.62 515 LYS A N 1
ATOM 4063 C CA . LYS A 1 515 ? 17.938 2.398 2.211 1 92.62 515 LYS A CA 1
ATOM 4064 C C . LYS A 1 515 ? 17.172 1.129 1.842 1 92.62 515 LYS A C 1
ATOM 4066 O O . LYS A 1 515 ? 17.297 0.623 0.726 1 92.62 515 LYS A O 1
ATOM 4071 N N . THR A 1 516 ? 16.406 0.661 2.756 1 93.31 516 THR A N 1
ATOM 4072 C CA . THR A 1 516 ? 15.625 -0.539 2.492 1 93.31 516 THR A CA 1
ATOM 4073 C C . THR A 1 516 ? 14.531 -0.254 1.467 1 93.31 516 THR A C 1
ATOM 4075 O O . THR A 1 516 ? 13.852 0.77 1.547 1 93.31 516 THR A O 1
ATOM 4078 N N . ARG A 1 517 ? 14.344 -1.164 0.588 1 93.44 517 ARG A N 1
ATOM 4079 C CA . ARG A 1 517 ? 13.398 -0.985 -0.507 1 93.44 517 ARG A CA 1
ATOM 4080 C C . ARG A 1 517 ? 11.961 -1.007 0.003 1 93.44 517 ARG A C 1
ATOM 4082 O O . ARG A 1 517 ? 11.609 -1.835 0.845 1 93.44 517 ARG A O 1
ATOM 4089 N N . LEU A 1 518 ? 11.18 -0.077 -0.505 1 95.25 518 LEU A N 1
ATOM 4090 C CA . LEU A 1 518 ? 9.742 -0.115 -0.264 1 95.25 518 LEU A CA 1
ATOM 4091 C C . LEU A 1 518 ? 9.07 -1.157 -1.151 1 95.25 518 LEU A C 1
ATOM 4093 O O . LEU A 1 518 ? 9.062 -1.024 -2.377 1 95.25 518 LEU A O 1
ATOM 4097 N N . ARG A 1 519 ? 8.383 -2.033 -0.619 1 93.62 519 ARG A N 1
ATOM 4098 C CA . ARG A 1 519 ? 7.969 -3.248 -1.312 1 93.62 519 ARG A CA 1
ATOM 4099 C C . ARG A 1 519 ? 6.668 -3.025 -2.074 1 93.62 519 ARG A C 1
ATOM 4101 O O . ARG A 1 519 ? 6.32 -3.811 -2.959 1 93.62 519 ARG A O 1
ATOM 4108 N N . THR A 1 520 ? 5.91 -2.037 -1.758 1 95.56 520 THR A N 1
ATOM 4109 C CA . THR A 1 520 ? 4.617 -1.823 -2.391 1 95.56 520 THR A CA 1
ATOM 4110 C C . THR A 1 520 ? 4.754 -0.913 -3.609 1 95.56 520 THR A C 1
ATOM 4112 O O . THR A 1 520 ? 3.752 -0.526 -4.215 1 95.56 520 THR A O 1
ATOM 4115 N N . PHE A 1 521 ? 5.961 -0.553 -3.938 1 94.12 521 PHE A N 1
ATOM 4116 C CA . PHE A 1 521 ? 6.242 0.241 -5.129 1 94.12 521 PHE A CA 1
ATOM 4117 C C . PHE A 1 521 ? 7.043 -0.569 -6.141 1 94.12 521 PHE A C 1
ATOM 4119 O O . PHE A 1 521 ? 7.828 -1.441 -5.766 1 94.12 521 PHE A O 1
ATOM 4126 N N . SER A 1 522 ? 6.852 -0.281 -7.363 1 88.19 522 SER A N 1
ATOM 4127 C CA . SER A 1 522 ? 7.484 -1.061 -8.422 1 88.19 522 SER A CA 1
ATOM 4128 C C . SER A 1 522 ? 8.945 -0.666 -8.602 1 88.19 522 SER A C 1
ATOM 4130 O O . SER A 1 522 ? 9.797 -1.515 -8.883 1 88.19 522 SER A O 1
ATOM 4132 N N . HIS A 1 523 ? 9.211 0.583 -8.383 1 88.88 523 HIS A N 1
ATOM 4133 C CA . HIS A 1 523 ? 10.57 1.07 -8.578 1 88.88 523 HIS A CA 1
ATOM 4134 C C . HIS A 1 523 ? 11.492 0.574 -7.469 1 88.88 523 HIS A C 1
ATOM 4136 O O . HIS A 1 523 ? 11.195 0.741 -6.285 1 88.88 523 HIS A O 1
ATOM 4142 N N . VAL A 1 524 ? 12.602 0.07 -7.797 1 87.31 524 VAL A N 1
ATOM 4143 C CA . VAL A 1 524 ? 13.508 -0.571 -6.855 1 87.31 524 VAL A CA 1
ATOM 4144 C C . VAL A 1 524 ? 14.219 0.492 -6.02 1 87.31 524 VAL A C 1
ATOM 4146 O O . VAL A 1 524 ? 14.672 0.215 -4.906 1 87.31 524 VAL A O 1
ATOM 4149 N N . GLY A 1 525 ? 14.219 1.732 -6.473 1 89.94 525 GLY A N 1
ATOM 4150 C CA . GLY A 1 525 ? 14.93 2.793 -5.781 1 89.94 525 GLY A CA 1
ATOM 4151 C C . GLY A 1 525 ? 14.117 3.438 -4.676 1 89.94 525 GLY A C 1
ATOM 4152 O O . GLY A 1 525 ? 14.617 4.305 -3.953 1 89.94 525 GLY A O 1
ATOM 4153 N N . GLY A 1 526 ? 12.898 3.035 -4.527 1 93.75 526 GLY A N 1
ATOM 4154 C CA . GLY A 1 526 ? 12.07 3.604 -3.471 1 93.75 526 GLY A CA 1
ATOM 4155 C C . GLY A 1 526 ? 12.5 3.17 -2.082 1 93.75 526 GLY A C 1
ATOM 4156 O O . GLY A 1 526 ? 12.609 1.973 -1.805 1 93.75 526 GLY A O 1
ATOM 4157 N N . SER A 1 527 ? 12.828 4.078 -1.253 1 96.06 527 SER A N 1
ATOM 4158 C CA . SER A 1 527 ? 13.242 3.834 0.124 1 96.06 527 SER A CA 1
ATOM 4159 C C . SER A 1 527 ? 12.789 4.961 1.046 1 96.06 527 SER A C 1
ATOM 4161 O O . SER A 1 527 ? 12.391 6.027 0.579 1 96.06 527 SER A O 1
ATOM 4163 N N . PRO A 1 528 ? 12.797 4.734 2.35 1 95.75 528 PRO A N 1
ATOM 4164 C CA . PRO A 1 528 ? 12.438 5.809 3.283 1 95.75 528 PRO A CA 1
ATOM 4165 C C . PRO A 1 528 ? 13.281 7.066 3.086 1 95.75 528 PRO A C 1
ATOM 4167 O O . PRO A 1 528 ? 12.758 8.18 3.154 1 95.75 528 PRO A O 1
ATOM 4170 N N . GLU A 1 529 ? 14.508 6.875 2.809 1 94.69 529 GLU A N 1
ATOM 4171 C CA . GLU A 1 529 ? 15.406 8.008 2.602 1 94.69 529 GLU A CA 1
ATOM 4172 C C . GLU A 1 529 ? 15 8.82 1.374 1 94.69 529 GLU A C 1
ATOM 4174 O O . GLU A 1 529 ? 14.969 10.055 1.415 1 94.69 529 GLU A O 1
ATOM 4179 N N . VAL A 1 530 ? 14.68 8.148 0.336 1 95.44 530 VAL A N 1
ATOM 4180 C CA . VAL A 1 530 ? 14.32 8.805 -0.916 1 95.44 530 VAL A CA 1
ATOM 4181 C C . VAL A 1 530 ? 12.977 9.516 -0.761 1 95.44 530 VAL A C 1
ATOM 4183 O O . VAL A 1 530 ? 12.797 10.633 -1.25 1 95.44 530 VAL A O 1
ATOM 4186 N N . VAL A 1 531 ? 12.016 8.898 -0.118 1 97.19 531 VAL A N 1
ATOM 4187 C CA . VAL A 1 531 ? 10.703 9.484 0.122 1 97.19 531 VAL A CA 1
ATOM 4188 C C . VAL A 1 531 ? 10.852 10.734 0.99 1 97.19 531 VAL A C 1
ATOM 4190 O O . VAL A 1 531 ? 10.234 11.766 0.714 1 97.19 531 VAL A O 1
ATOM 4193 N N . SER A 1 532 ? 11.648 10.617 2.041 1 96.06 532 SER A N 1
ATOM 4194 C CA . SER A 1 532 ? 11.875 11.75 2.934 1 96.06 532 SER A CA 1
ATOM 4195 C C . SER A 1 532 ? 12.516 12.914 2.195 1 96.06 532 SER A C 1
ATOM 4197 O O . SER A 1 532 ? 12.125 14.07 2.387 1 96.06 532 SER A O 1
ATOM 4199 N N . ALA A 1 533 ? 13.445 12.578 1.374 1 93.31 533 ALA A N 1
ATOM 4200 C CA . ALA A 1 533 ? 14.102 13.617 0.594 1 93.31 533 ALA A CA 1
ATOM 4201 C C . ALA A 1 533 ? 13.117 14.312 -0.346 1 93.31 533 ALA A C 1
ATOM 4203 O O . ALA A 1 533 ? 13.164 15.531 -0.515 1 93.31 533 ALA A O 1
ATOM 4204 N N . ALA A 1 534 ? 12.305 13.547 -0.946 1 95.56 534 ALA A N 1
ATOM 4205 C CA . ALA A 1 534 ? 11.289 14.094 -1.845 1 95.56 534 ALA A CA 1
ATOM 4206 C C . ALA A 1 534 ? 10.328 15.008 -1.093 1 95.56 534 ALA A C 1
ATOM 4208 O O . ALA A 1 534 ? 9.953 16.078 -1.592 1 95.56 534 ALA A O 1
ATOM 4209 N N . SER A 1 535 ? 9.914 14.617 0.04 1 97.12 535 SER A N 1
ATOM 4210 C CA . SER A 1 535 ? 8.984 15.414 0.837 1 97.12 535 SER A CA 1
ATOM 4211 C C . SER A 1 535 ? 9.648 16.688 1.355 1 97.12 535 SER A C 1
ATOM 4213 O O . SER A 1 535 ? 9 17.734 1.447 1 97.12 535 SER A O 1
ATOM 4215 N N . VAL A 1 536 ? 10.883 16.594 1.717 1 94.62 536 VAL A N 1
ATOM 4216 C CA . VAL A 1 536 ? 11.617 17.781 2.141 1 94.62 536 VAL A CA 1
ATOM 4217 C C . VAL A 1 536 ? 11.688 18.781 0.99 1 94.62 536 VAL A C 1
ATOM 4219 O O . VAL A 1 536 ? 11.516 19.984 1.195 1 94.62 536 VAL A O 1
ATOM 4222 N N . ALA A 1 537 ? 11.922 18.25 -0.167 1 93.25 537 ALA A N 1
ATOM 4223 C CA . ALA A 1 537 ? 11.969 19.125 -1.339 1 93.25 537 ALA A CA 1
ATOM 4224 C C . ALA A 1 537 ? 10.633 19.828 -1.551 1 93.25 537 ALA A C 1
ATOM 4226 O O . ALA A 1 537 ? 10.594 21.016 -1.861 1 93.25 537 ALA A O 1
ATOM 4227 N N . GLN A 1 538 ? 9.602 19.094 -1.399 1 95.88 538 GLN A N 1
ATOM 4228 C CA . GLN A 1 538 ? 8.273 19.688 -1.512 1 95.88 538 GLN A CA 1
ATOM 4229 C C . GLN A 1 538 ? 8.055 20.75 -0.437 1 95.88 538 GLN A C 1
ATOM 4231 O O . GLN A 1 538 ? 7.508 21.812 -0.716 1 95.88 538 GLN A O 1
ATOM 4236 N N . LEU A 1 539 ? 8.445 20.469 0.786 1 96.5 539 LEU A N 1
ATOM 4237 C CA . LEU A 1 539 ? 8.266 21.391 1.899 1 96.5 539 LEU A CA 1
ATOM 4238 C C . LEU A 1 539 ? 9.023 22.688 1.651 1 96.5 539 LEU A C 1
ATOM 4240 O O . LEU A 1 539 ? 8.508 23.781 1.928 1 96.5 539 LEU A O 1
ATOM 4244 N N . LYS A 1 540 ? 10.234 22.547 1.175 1 91.56 540 LYS A N 1
ATOM 4245 C CA . LYS A 1 540 ? 11.016 23.75 0.869 1 91.56 540 LYS A CA 1
ATOM 4246 C C . LYS A 1 540 ? 10.281 24.656 -0.113 1 91.56 540 LYS A C 1
ATOM 4248 O O . LYS A 1 540 ? 10.188 25.859 0.103 1 91.56 540 LYS A O 1
ATOM 4253 N N . ARG A 1 541 ? 9.758 24.047 -1.115 1 91.12 541 ARG A N 1
ATOM 4254 C CA . ARG A 1 541 ? 9.031 24.812 -2.121 1 91.12 541 ARG A CA 1
ATOM 4255 C C . ARG A 1 541 ? 7.762 25.422 -1.534 1 91.12 541 ARG A C 1
ATOM 4257 O O . ARG A 1 541 ? 7.465 26.594 -1.771 1 91.12 541 ARG A O 1
ATOM 4264 N N . LEU A 1 542 ? 7.051 24.672 -0.805 1 94.81 542 LEU A N 1
ATOM 4265 C CA . LEU A 1 542 ? 5.801 25.125 -0.206 1 94.81 542 LEU A CA 1
ATOM 4266 C C . LEU A 1 542 ? 6.051 26.281 0.758 1 94.81 542 LEU A C 1
ATOM 4268 O O . LEU A 1 542 ? 5.277 27.234 0.8 1 94.81 542 LEU A O 1
ATOM 4272 N N . ILE A 1 543 ? 7.109 26.172 1.523 1 93.56 543 ILE A N 1
ATOM 4273 C CA . ILE A 1 543 ? 7.457 27.219 2.463 1 93.56 543 ILE A CA 1
ATOM 4274 C C . ILE A 1 543 ? 7.793 28.5 1.696 1 93.56 543 ILE A C 1
ATOM 4276 O O . ILE A 1 543 ? 7.32 29.578 2.045 1 93.56 543 ILE A O 1
ATOM 4280 N N . PHE A 1 544 ? 8.562 28.297 0.688 1 88.69 544 PHE A N 1
ATOM 4281 C CA . PHE A 1 544 ? 8.922 29.438 -0.139 1 88.69 544 PHE A CA 1
ATOM 4282 C C . PHE A 1 544 ? 7.676 30.109 -0.712 1 88.69 544 PHE A C 1
ATOM 4284 O O . PHE A 1 544 ? 7.504 31.328 -0.596 1 88.69 544 PHE A O 1
ATOM 4291 N N . ASP A 1 545 ? 6.836 29.328 -1.3 1 88.56 545 ASP A N 1
ATOM 4292 C CA . ASP A 1 545 ? 5.629 29.844 -1.941 1 88.56 545 ASP A CA 1
ATOM 4293 C C . ASP A 1 545 ? 4.699 30.5 -0.92 1 88.56 545 ASP A C 1
ATOM 4295 O O . ASP A 1 545 ? 4.113 31.547 -1.188 1 88.56 545 ASP A O 1
ATOM 4299 N N . TYR A 1 546 ? 4.555 29.922 0.204 1 93.06 546 TYR A N 1
ATOM 4300 C CA . TYR A 1 546 ? 3.658 30.438 1.227 1 93.06 546 TYR A CA 1
ATOM 4301 C C . TYR A 1 546 ? 4.141 31.797 1.732 1 93.06 546 TYR A C 1
ATOM 4303 O O . TYR A 1 546 ? 3.352 32.75 1.866 1 93.06 546 TYR A O 1
ATOM 4311 N N . ARG A 1 547 ? 5.395 31.922 1.995 1 90.5 547 ARG A N 1
ATOM 4312 C CA . ARG A 1 547 ? 5.953 33.156 2.51 1 90.5 547 ARG A CA 1
ATOM 4313 C C . ARG A 1 547 ? 5.969 34.25 1.432 1 90.5 547 ARG A C 1
ATOM 4315 O O . ARG A 1 547 ? 5.836 35.438 1.733 1 90.5 547 ARG A O 1
ATOM 4322 N N . PHE A 1 548 ? 6.066 33.75 0.243 1 84.69 548 PHE A N 1
ATOM 4323 C CA . PHE A 1 548 ? 6.18 34.688 -0.87 1 84.69 548 PHE A CA 1
ATOM 4324 C C . PHE A 1 548 ? 4.809 35.25 -1.268 1 84.69 548 PHE A C 1
ATOM 4326 O O . PHE A 1 548 ? 4.672 36.406 -1.601 1 84.69 548 PHE A O 1
ATOM 4333 N N . ARG A 1 549 ? 3.824 34.406 -1.173 1 84.81 549 ARG A N 1
ATOM 4334 C CA . ARG A 1 549 ? 2.561 34.719 -1.821 1 84.81 549 ARG A CA 1
ATOM 4335 C C . ARG A 1 549 ? 1.501 35.125 -0.793 1 84.81 549 ARG A C 1
ATOM 4337 O O . ARG A 1 549 ? 0.535 35.812 -1.118 1 84.81 549 ARG A O 1
ATOM 4344 N N . TYR A 1 550 ? 1.651 34.719 0.44 1 90.94 550 TYR A N 1
ATOM 4345 C CA . TYR A 1 550 ? 0.548 34.875 1.381 1 90.94 550 TYR A CA 1
ATOM 4346 C C . TYR A 1 550 ? 0.971 35.719 2.584 1 90.94 550 TYR A C 1
ATOM 4348 O O . TYR A 1 550 ? 1.933 35.375 3.275 1 90.94 550 TYR A O 1
ATOM 4356 N N . GLN A 1 551 ? 0.167 36.625 2.891 1 89.38 551 GLN A N 1
ATOM 4357 C CA . GLN A 1 551 ? 0.431 37.5 4.047 1 89.38 551 GLN A CA 1
ATOM 4358 C C . GLN A 1 551 ? 0.219 36.719 5.352 1 89.38 551 GLN A C 1
ATOM 4360 O O . GLN A 1 551 ? 0.828 37.031 6.375 1 89.38 551 GLN A O 1
ATOM 4365 N N . SER A 1 552 ? -0.617 35.781 5.293 1 94 552 SER A N 1
ATOM 4366 C CA . SER A 1 552 ? -0.93 35 6.488 1 94 552 SER A CA 1
ATOM 4367 C C . SER A 1 552 ? 0.308 34.281 7.027 1 94 552 SER A C 1
ATOM 4369 O O . SER A 1 552 ? 0.337 33.875 8.188 1 94 552 SER A O 1
ATOM 4371 N N . SER A 1 553 ? 1.352 34.188 6.227 1 93.88 553 SER A N 1
ATOM 4372 C CA . SER A 1 553 ? 2.582 33.531 6.668 1 93.88 553 SER A CA 1
ATOM 4373 C C . SER A 1 553 ? 3.26 34.344 7.781 1 93.88 553 SER A C 1
ATOM 4375 O O . SER A 1 553 ? 4.094 33.812 8.516 1 93.88 553 SER A O 1
ATOM 4377 N N . SER A 1 554 ? 2.826 35.594 7.945 1 91.81 554 SER A N 1
ATOM 4378 C CA . SER A 1 554 ? 3.492 36.438 8.914 1 91.81 554 SER A CA 1
ATOM 4379 C C . SER A 1 554 ? 2.717 36.5 10.227 1 91.81 554 SER A C 1
ATOM 4381 O O . SER A 1 554 ? 3.24 36.969 11.242 1 91.81 554 SER A O 1
ATOM 4383 N N . TYR A 1 555 ? 1.485 36 10.219 1 94.12 555 TYR A N 1
ATOM 4384 C CA . TYR A 1 555 ? 0.766 36.156 11.469 1 94.12 555 TYR A CA 1
ATOM 4385 C C . TYR A 1 555 ? 0.055 34.875 11.875 1 94.12 555 TYR A C 1
ATOM 4387 O O . TYR A 1 555 ? -0.331 34.719 13.031 1 94.12 555 TYR A O 1
ATOM 4395 N N . SER A 1 556 ? -0.253 33.969 10.992 1 95 556 SER A N 1
ATOM 4396 C CA . SER A 1 556 ? -0.766 32.656 11.375 1 95 556 SER A CA 1
ATOM 4397 C C . SER A 1 556 ? 0.37 31.672 11.664 1 95 556 SER A C 1
ATOM 4399 O O . SER A 1 556 ? 1.248 31.469 10.828 1 95 556 SER A O 1
ATOM 4401 N N . ILE A 1 557 ? 0.388 31.016 12.734 1 94.94 557 ILE A N 1
ATOM 4402 C CA . ILE A 1 557 ? 1.536 30.219 13.156 1 94.94 557 ILE A CA 1
ATOM 4403 C C . ILE A 1 557 ? 1.289 28.75 12.844 1 94.94 557 ILE A C 1
ATOM 4405 O O . ILE A 1 557 ? 2.182 27.922 13 1 94.94 557 ILE A O 1
ATOM 4409 N N . LEU A 1 558 ? 0.196 28.359 12.336 1 95.75 558 LEU A N 1
ATOM 4410 C CA . LEU A 1 558 ? -0.219 26.969 12.188 1 95.75 558 LEU A CA 1
ATOM 4411 C C . LEU A 1 558 ? 0.682 26.219 11.203 1 95.75 558 LEU A C 1
ATOM 4413 O O . LEU A 1 558 ? 0.718 25 11.195 1 95.75 558 LEU A O 1
ATOM 4417 N N . TRP A 1 559 ? 1.494 26.891 10.406 1 96.06 559 TRP A N 1
ATOM 4418 C CA . TRP A 1 559 ? 2.307 26.266 9.367 1 96.06 559 TRP A CA 1
ATOM 4419 C C . TRP A 1 559 ? 3.744 26.078 9.836 1 96.06 559 TRP A C 1
ATOM 4421 O O . TRP A 1 559 ? 4.543 25.422 9.164 1 96.06 559 TRP A O 1
ATOM 4431 N N . HIS A 1 560 ? 4.109 26.516 11.016 1 93.75 560 HIS A N 1
ATOM 4432 C CA . HIS A 1 560 ? 5.504 26.641 11.422 1 93.75 560 HIS A CA 1
ATOM 4433 C C . HIS A 1 560 ? 6.16 25.281 11.594 1 93.75 560 HIS A C 1
ATOM 4435 O O . HIS A 1 560 ? 7.387 25.156 11.523 1 93.75 560 HIS A O 1
ATOM 4441 N N . THR A 1 561 ? 5.348 24.25 11.828 1 89.88 561 THR A N 1
ATOM 4442 C CA . THR A 1 561 ? 5.906 22.922 11.977 1 89.88 561 THR A CA 1
ATOM 4443 C C . THR A 1 561 ? 6.723 22.531 10.75 1 89.88 561 THR A C 1
ATOM 4445 O O . THR A 1 561 ? 7.73 21.828 10.859 1 89.88 561 THR A O 1
ATOM 4448 N N . ALA A 1 562 ? 6.258 23 9.672 1 94.31 562 ALA A N 1
ATOM 4449 C CA . ALA A 1 562 ? 6.984 22.719 8.438 1 94.31 562 ALA A CA 1
ATOM 4450 C C . ALA A 1 562 ? 8.383 23.328 8.477 1 94.31 562 ALA A C 1
ATOM 4452 O O . ALA A 1 562 ? 9.344 22.719 7.98 1 94.31 562 ALA A O 1
ATOM 4453 N N . LEU A 1 563 ? 8.516 24.5 9.062 1 95.5 563 LEU A N 1
ATOM 4454 C CA . LEU A 1 563 ? 9.82 25.141 9.211 1 95.5 563 LEU A CA 1
ATOM 4455 C C . LEU A 1 563 ? 10.75 24.297 10.062 1 95.5 563 LEU A C 1
ATOM 4457 O O . LEU A 1 563 ? 11.922 24.125 9.727 1 95.5 563 LEU A O 1
ATOM 4461 N N . MET A 1 564 ? 10.172 23.781 11.055 1 94.31 564 MET A N 1
ATOM 4462 C CA . MET A 1 564 ? 10.953 22.953 11.969 1 94.31 564 MET A CA 1
ATOM 4463 C C . MET A 1 564 ? 11.453 21.703 11.266 1 94.31 564 MET A C 1
ATOM 4465 O O . MET A 1 564 ? 12.609 21.312 11.422 1 94.31 564 MET A O 1
ATOM 4469 N N . TYR A 1 565 ? 10.648 21.109 10.516 1 94.62 565 TYR A N 1
ATOM 4470 C CA . TYR A 1 565 ? 11 19.875 9.82 1 94.62 565 TYR A CA 1
ATOM 4471 C C . TYR A 1 565 ? 12.07 20.141 8.758 1 94.62 565 TYR A C 1
ATOM 4473 O O . TYR A 1 565 ? 13.023 19.375 8.633 1 94.62 565 TYR A O 1
ATOM 4481 N N . VAL A 1 566 ? 11.914 21.188 8.055 1 94.62 566 VAL A N 1
ATOM 4482 C CA . VAL A 1 566 ? 12.883 21.516 7.012 1 94.62 566 VAL A CA 1
ATOM 4483 C C . VAL A 1 566 ? 14.219 21.891 7.648 1 94.62 566 VAL A C 1
ATOM 4485 O O . VAL A 1 566 ? 15.281 21.453 7.176 1 94.62 566 VAL A O 1
ATOM 4488 N N . ALA A 1 567 ? 14.148 22.641 8.695 1 94.75 567 ALA A N 1
ATOM 4489 C CA . ALA A 1 567 ? 15.383 23.016 9.391 1 94.75 567 ALA A CA 1
ATOM 4490 C C . ALA A 1 567 ? 16.141 21.781 9.875 1 94.75 567 ALA A C 1
ATOM 4492 O O . ALA A 1 567 ? 17.359 21.688 9.734 1 94.75 567 ALA A O 1
ATOM 4493 N N . ASN A 1 568 ? 15.422 20.844 10.414 1 93.62 568 ASN A N 1
ATOM 4494 C CA . ASN A 1 568 ? 16.047 19.609 10.875 1 93.62 568 ASN A CA 1
ATOM 4495 C C . ASN A 1 568 ? 16.641 18.828 9.719 1 93.62 568 ASN A C 1
ATOM 4497 O O . ASN A 1 568 ? 17.75 18.297 9.828 1 93.62 568 ASN A O 1
ATOM 4501 N N . ALA A 1 569 ? 15.914 18.797 8.672 1 91.94 569 ALA A N 1
ATOM 4502 C CA . ALA A 1 569 ? 16.375 18.031 7.516 1 91.94 569 ALA A CA 1
ATOM 4503 C C . ALA A 1 569 ? 17.656 18.641 6.938 1 91.94 569 ALA A C 1
ATOM 4505 O O . ALA A 1 569 ? 18.578 17.906 6.57 1 91.94 569 ALA A O 1
ATOM 4506 N N . ILE A 1 570 ? 17.688 19.891 6.898 1 90 570 ILE A N 1
ATOM 4507 C CA . ILE A 1 570 ? 18.812 20.594 6.289 1 90 570 ILE A CA 1
ATOM 4508 C C . ILE A 1 570 ? 20.031 20.5 7.207 1 90 570 ILE A C 1
ATOM 4510 O O . ILE A 1 570 ? 21.156 20.359 6.734 1 90 570 ILE A O 1
ATOM 4514 N N . LEU A 1 571 ? 19.812 20.578 8.406 1 91.12 571 LEU A N 1
ATOM 4515 C CA . LEU A 1 571 ? 20.906 20.562 9.359 1 91.12 571 LEU A CA 1
ATOM 4516 C C . LEU A 1 571 ? 21.484 19.156 9.5 1 91.12 571 LEU A C 1
ATOM 4518 O O . LEU A 1 571 ? 22.672 19 9.844 1 91.12 571 LEU A O 1
ATOM 4522 N N . ASP A 1 572 ? 20.75 18.156 9.18 1 86.12 572 ASP A N 1
ATOM 4523 C CA . ASP A 1 572 ? 21.219 16.766 9.289 1 86.12 572 ASP A CA 1
ATOM 4524 C C . ASP A 1 572 ? 21.844 16.297 7.973 1 86.12 572 ASP A C 1
ATOM 4526 O O . ASP A 1 572 ? 22.562 15.305 7.945 1 86.12 572 ASP A O 1
ATOM 4530 N N . SER A 1 573 ? 21.484 17.016 6.965 1 76.56 573 SER A N 1
ATOM 4531 C CA . SER A 1 573 ? 21.984 16.625 5.652 1 76.56 573 SER A CA 1
ATOM 4532 C C . SER A 1 573 ? 23.375 17.188 5.402 1 76.56 573 SER A C 1
ATOM 4534 O O . SER A 1 573 ? 23.641 18.359 5.695 1 76.56 573 SER A O 1
ATOM 4536 N N . VAL A 1 574 ? 24.25 16.391 4.902 1 58 574 VAL A N 1
ATOM 4537 C CA . VAL A 1 574 ? 25.625 16.812 4.656 1 58 574 VAL A CA 1
ATOM 4538 C C . VAL A 1 574 ? 25.734 17.406 3.252 1 58 574 VAL A C 1
ATOM 4540 O O . VAL A 1 574 ? 26.547 18.312 3.014 1 58 574 VAL A O 1
ATOM 4543 N N . MET A 1 575 ? 24.797 17.156 2.469 1 59.91 575 MET A N 1
ATOM 4544 C CA . MET A 1 575 ? 25.078 17.359 1.051 1 59.91 575 MET A CA 1
ATOM 4545 C C . MET A 1 575 ? 24.25 18.516 0.497 1 59.91 575 MET A C 1
ATOM 4547 O O . MET A 1 575 ? 24.344 18.828 -0.691 1 59.91 575 MET A O 1
ATOM 4551 N N . ASP A 1 576 ? 23.672 19.188 1.247 1 68.19 576 ASP A N 1
ATOM 4552 C CA . ASP A 1 576 ? 22.828 20.234 0.672 1 68.19 576 ASP A CA 1
ATOM 4553 C C . ASP A 1 576 ? 23.609 21.547 0.528 1 68.19 576 ASP A C 1
ATOM 4555 O O . ASP A 1 576 ? 23.922 22.203 1.525 1 68.19 576 ASP A O 1
ATOM 4559 N N . GLU A 1 577 ? 23.953 21.891 -0.687 1 66.88 577 GLU A N 1
ATOM 4560 C CA . GLU A 1 577 ? 24.766 23.078 -0.966 1 66.88 577 GLU A CA 1
ATOM 4561 C C . GLU A 1 577 ? 24.016 24.344 -0.591 1 66.88 577 GLU A C 1
ATOM 4563 O O . GLU A 1 577 ? 24.625 25.359 -0.233 1 66.88 577 GLU A O 1
ATOM 4568 N N . ASN A 1 578 ? 22.734 24.344 -0.594 1 75.81 578 ASN A N 1
ATOM 4569 C CA . ASN A 1 578 ? 21.953 25.547 -0.318 1 75.81 578 ASN A CA 1
ATOM 4570 C C . ASN A 1 578 ? 21.328 25.5 1.079 1 75.81 578 ASN A C 1
ATOM 4572 O O . ASN A 1 578 ? 20.312 26.141 1.331 1 75.81 578 ASN A O 1
ATOM 4576 N N . TRP A 1 579 ? 22 24.812 1.962 1 83.38 579 TRP A N 1
ATOM 4577 C CA . TRP A 1 579 ? 21.406 24.594 3.275 1 83.38 579 TRP A CA 1
ATOM 4578 C C . TRP A 1 579 ? 21.297 25.891 4.055 1 83.38 579 TRP A C 1
ATOM 4580 O O . TRP A 1 579 ? 20.312 26.109 4.77 1 83.38 579 TRP A O 1
ATOM 4590 N N . TYR A 1 580 ? 22.281 26.781 3.873 1 84.88 580 TYR A N 1
ATOM 4591 C CA . TYR A 1 580 ? 22.297 28 4.664 1 84.88 580 TYR A CA 1
ATOM 4592 C C . TYR A 1 580 ? 21.172 28.938 4.246 1 84.88 580 TYR A C 1
ATOM 4594 O O . TYR A 1 580 ? 20.5 29.531 5.094 1 84.88 580 TYR A O 1
ATOM 4602 N N . SER A 1 581 ? 20.969 29.078 2.939 1 83.19 581 SER A N 1
ATOM 4603 C CA . SER A 1 581 ? 19.875 29.906 2.443 1 83.19 581 SER A CA 1
ATOM 4604 C C . SER A 1 581 ? 18.531 29.375 2.902 1 83.19 581 SER A C 1
ATOM 4606 O O . SER A 1 581 ? 17.625 30.156 3.236 1 83.19 581 SER A O 1
ATOM 4608 N N . CYS A 1 582 ? 18.406 28.109 2.91 1 87.19 582 CYS A N 1
ATOM 4609 C CA . CYS A 1 582 ? 17.156 27.5 3.355 1 87.19 582 CYS A CA 1
ATOM 4610 C C . CYS A 1 582 ? 16.953 27.703 4.852 1 87.19 582 CYS A C 1
ATOM 4612 O O . CYS A 1 582 ? 15.82 27.875 5.309 1 87.19 582 CYS A O 1
ATOM 4614 N N . LEU A 1 583 ? 18.047 27.609 5.559 1 90 583 LEU A N 1
ATOM 4615 C CA . LEU A 1 583 ? 17.969 27.859 6.992 1 90 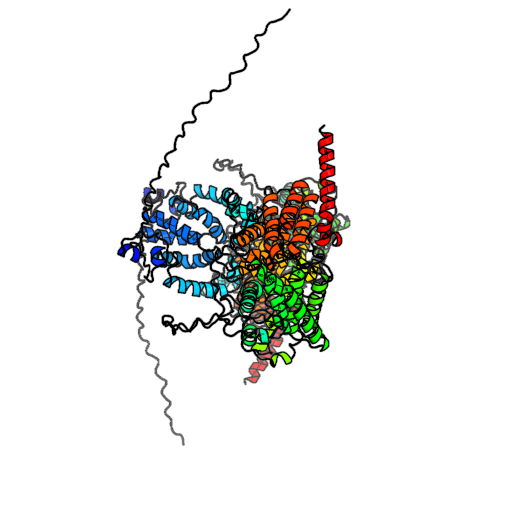583 LEU A CA 1
ATOM 4616 C C . LEU A 1 583 ? 17.516 29.281 7.273 1 90 583 LEU A C 1
ATOM 4618 O O . LEU A 1 583 ? 16.672 29.516 8.148 1 90 583 LEU A O 1
ATOM 4622 N N . LEU A 1 584 ? 18.062 30.203 6.52 1 88.06 584 LEU A N 1
ATOM 4623 C CA . LEU A 1 584 ? 17.672 31.609 6.695 1 88.06 584 LEU A CA 1
ATOM 4624 C C . LEU A 1 584 ? 16.203 31.797 6.348 1 88.06 584 LEU A C 1
ATOM 4626 O O . LEU A 1 584 ? 15.516 32.594 6.984 1 88.06 584 LEU A O 1
ATOM 4630 N N . LEU A 1 585 ? 15.781 31.078 5.332 1 88.25 585 LEU A N 1
ATOM 4631 C CA . LEU A 1 585 ? 14.367 31.125 4.98 1 88.25 585 LEU A CA 1
ATOM 4632 C C . LEU A 1 585 ? 13.5 30.703 6.168 1 88.25 585 LEU A C 1
ATOM 4634 O O . LEU A 1 585 ? 12.461 31.312 6.422 1 88.25 585 LEU A O 1
ATOM 4638 N N . CYS A 1 586 ? 13.922 29.734 6.934 1 92.88 586 CYS A N 1
ATOM 4639 C CA . CYS A 1 586 ? 13.195 29.266 8.109 1 92.88 586 CYS A CA 1
ATOM 4640 C C . CYS A 1 586 ? 13.289 30.266 9.25 1 92.88 586 CYS A C 1
ATOM 4642 O O . CYS A 1 586 ? 12.281 30.609 9.867 1 92.88 586 CYS A O 1
ATOM 4644 N N . ILE A 1 587 ? 14.477 30.75 9.461 1 91.06 587 ILE A N 1
ATOM 4645 C CA . ILE A 1 587 ? 14.742 31.641 10.586 1 91.06 587 ILE A CA 1
ATOM 4646 C C . ILE A 1 587 ? 13.938 32.938 10.414 1 91.06 587 ILE A C 1
ATOM 4648 O O . ILE A 1 587 ? 13.281 33.375 11.352 1 91.06 587 ILE A O 1
ATOM 4652 N N . TYR A 1 588 ? 13.914 33.438 9.273 1 88.94 588 TYR A N 1
ATOM 4653 C CA . TYR A 1 588 ? 13.219 34.719 9.07 1 88.94 588 TYR A CA 1
ATOM 4654 C C . TYR A 1 588 ? 11.719 34.5 8.914 1 88.94 588 TYR A C 1
ATOM 4656 O O . TYR A 1 588 ? 10.938 35.438 9.047 1 88.94 588 TYR A O 1
ATOM 4664 N N . GLY A 1 589 ? 11.375 33.281 8.586 1 91.69 589 GLY A N 1
ATOM 4665 C CA . GLY A 1 589 ? 9.969 32.938 8.75 1 91.69 589 GLY A CA 1
ATOM 4666 C C . GLY A 1 589 ? 9.492 33.062 10.18 1 91.69 589 GLY A C 1
ATOM 4667 O O . GLY A 1 589 ? 8.43 33.656 10.438 1 91.69 589 GLY A O 1
ATOM 4668 N N . TYR A 1 590 ? 10.289 32.562 11.094 1 92.75 590 TYR A N 1
ATOM 4669 C CA . TYR A 1 590 ? 9.969 32.688 12.508 1 92.75 590 TYR A CA 1
ATOM 4670 C C . TYR A 1 590 ? 10.07 34.156 12.961 1 92.75 590 TYR A C 1
ATOM 4672 O O . TYR A 1 590 ? 9.305 34.594 13.82 1 92.75 590 TYR A O 1
ATOM 4680 N N . GLU A 1 591 ? 10.984 34.844 12.406 1 89.12 591 GLU A N 1
ATOM 4681 C CA . GLU A 1 591 ? 11.102 36.281 12.75 1 89.12 591 GLU A CA 1
ATOM 4682 C C . GLU A 1 591 ? 9.82 37.031 12.398 1 89.12 591 GLU A C 1
ATOM 4684 O O . GLU A 1 591 ? 9.352 37.844 13.18 1 89.12 591 GLU A O 1
ATOM 4689 N N . SER A 1 592 ? 9.336 36.719 11.219 1 88.69 592 SER A N 1
ATOM 4690 C CA . SER A 1 592 ? 8.109 37.375 10.781 1 88.69 592 SER A CA 1
ATOM 4691 C C . SER A 1 592 ? 6.941 37.031 11.703 1 88.69 592 SER A C 1
ATOM 4693 O O . SER A 1 592 ? 6.031 37.844 11.891 1 88.69 592 SER A O 1
ATOM 4695 N N . LEU A 1 593 ? 6.945 35.906 12.266 1 92.31 593 LEU A N 1
ATOM 4696 C CA . LEU A 1 593 ? 5.891 35.438 13.164 1 92.31 593 LEU A CA 1
ATOM 4697 C C . LEU A 1 593 ? 6.086 36 14.562 1 92.31 593 LEU A C 1
ATOM 4699 O O . LEU A 1 593 ? 5.156 36 15.375 1 92.31 593 LEU A O 1
ATOM 4703 N N . GLY A 1 594 ? 7.242 36.531 14.859 1 88.94 594 GLY A N 1
ATOM 4704 C CA . GLY A 1 594 ? 7.625 36.938 16.188 1 88.94 594 GLY A CA 1
ATOM 4705 C C . GLY A 1 594 ? 6.82 38.125 16.688 1 88.94 594 GLY A C 1
ATOM 4706 O O . GLY A 1 594 ? 6.66 38.312 17.906 1 88.94 594 GLY A O 1
ATOM 4707 N N . ARG A 1 595 ? 6.273 38.844 15.828 1 84.44 595 ARG A N 1
ATOM 4708 C CA . ARG A 1 595 ? 5.457 39.969 16.234 1 84.44 595 ARG A CA 1
ATOM 4709 C C . ARG A 1 595 ? 4.195 39.5 16.969 1 84.44 595 ARG A C 1
ATOM 4711 O O . ARG A 1 595 ? 3.791 40.094 17.969 1 84.44 595 ARG A O 1
ATOM 4718 N N . SER A 1 596 ? 3.621 38.469 16.422 1 89.75 596 SER A N 1
ATOM 4719 C CA . SER A 1 596 ? 2.377 37.938 16.984 1 89.75 596 SER A CA 1
ATOM 4720 C C . SER A 1 596 ? 2.646 36.906 18.047 1 89.75 596 SER A C 1
ATOM 4722 O O . SER A 1 596 ? 1.854 36.719 18.984 1 89.75 596 SER A O 1
ATOM 4724 N N . TRP A 1 597 ? 3.77 36.188 17.875 1 92.69 597 TRP A N 1
ATOM 4725 C CA . TRP A 1 597 ? 3.967 35 18.688 1 92.69 597 TRP A CA 1
ATOM 4726 C C . TRP A 1 597 ? 5.332 35 19.359 1 92.69 597 TRP A C 1
ATOM 4728 O O . TRP A 1 597 ? 6.359 34.781 18.703 1 92.69 597 TRP A O 1
ATOM 4738 N N . ARG A 1 598 ? 5.34 35.094 20.594 1 89.44 598 ARG A N 1
ATOM 4739 C CA . ARG A 1 598 ? 6.551 35.219 21.406 1 89.44 598 ARG A CA 1
ATOM 4740 C C . ARG A 1 598 ? 7.398 33.938 21.312 1 89.44 598 ARG A C 1
ATOM 4742 O O . ARG A 1 598 ? 8.633 34 21.328 1 89.44 598 ARG A O 1
ATOM 4749 N N . VAL A 1 599 ? 6.84 32.844 21.188 1 91.94 599 VAL A N 1
ATOM 4750 C CA . VAL A 1 599 ? 7.527 31.547 21.172 1 91.94 599 VAL A CA 1
ATOM 4751 C C . VAL A 1 599 ? 8.484 31.469 19.984 1 91.94 599 VAL A C 1
ATOM 4753 O O . VAL A 1 599 ? 9.469 30.719 20.016 1 91.94 599 VAL A O 1
ATOM 4756 N N . ALA A 1 600 ? 8.203 32.188 18.922 1 91.88 600 ALA A N 1
ATOM 4757 C CA . ALA A 1 600 ? 9.047 32.188 17.734 1 91.88 600 ALA A CA 1
ATOM 4758 C C . ALA A 1 600 ? 10.477 32.625 18.078 1 91.88 600 ALA A C 1
ATOM 4760 O O . ALA A 1 600 ? 11.43 32.125 17.453 1 91.88 600 ALA A O 1
ATOM 4761 N N . GLU A 1 601 ? 10.633 33.406 19.062 1 89.25 601 GLU A N 1
ATOM 4762 C CA . GLU A 1 601 ? 11.961 33.844 19.484 1 89.25 601 GLU A CA 1
ATOM 4763 C C . GLU A 1 601 ? 12.766 32.688 20.047 1 89.25 601 GLU A C 1
ATOM 4765 O O . GLU A 1 601 ? 13.945 32.531 19.719 1 89.25 601 GLU A O 1
ATOM 4770 N N . ALA A 1 602 ? 12.094 31.984 20.891 1 91.25 602 ALA A N 1
ATOM 4771 C CA . ALA A 1 602 ? 12.766 30.828 21.469 1 91.25 602 ALA A CA 1
ATOM 4772 C C . ALA A 1 602 ? 13.109 29.781 20.406 1 91.25 602 ALA A C 1
ATOM 4774 O O . ALA A 1 602 ? 14.156 29.141 20.469 1 91.25 602 ALA A O 1
ATOM 4775 N N . ILE A 1 603 ? 12.25 29.594 19.484 1 94 603 ILE A N 1
ATOM 4776 C CA . ILE A 1 603 ? 12.469 28.609 18.422 1 94 603 ILE A CA 1
ATOM 4777 C C . ILE A 1 603 ? 13.672 29.031 17.578 1 94 603 ILE A C 1
ATOM 4779 O O . ILE A 1 603 ? 14.523 28.188 17.25 1 94 603 ILE A O 1
ATOM 4783 N N . THR A 1 604 ? 13.734 30.297 17.25 1 92.75 604 THR A N 1
ATOM 4784 C CA . THR A 1 604 ? 14.852 30.797 16.453 1 92.75 604 THR A CA 1
ATOM 4785 C C . THR A 1 604 ? 16.172 30.562 17.172 1 92.75 604 THR A C 1
ATOM 4787 O O . THR A 1 604 ? 17.141 30.094 16.562 1 92.75 604 THR A O 1
ATOM 4790 N N . LYS A 1 605 ? 16.188 30.875 18.391 1 92.69 605 LYS A N 1
ATOM 4791 C CA . LYS A 1 605 ? 17.406 30.656 19.188 1 92.69 605 LYS A CA 1
ATOM 4792 C C . LYS A 1 605 ? 17.766 29.188 19.234 1 92.69 605 LYS A C 1
ATOM 4794 O O . LYS A 1 605 ? 18.938 28.812 19.172 1 92.69 605 LYS A O 1
ATOM 4799 N N . ALA A 1 606 ? 16.797 28.391 19.422 1 95.31 606 ALA A N 1
ATOM 4800 C CA . ALA A 1 606 ? 17.016 26.938 19.453 1 95.31 606 ALA A CA 1
ATOM 4801 C C . ALA A 1 606 ? 17.594 26.453 18.125 1 95.31 606 ALA A C 1
ATOM 4803 O O . ALA A 1 606 ? 18.516 25.625 18.109 1 95.31 606 ALA A O 1
ATOM 4804 N N . LEU A 1 607 ? 17.062 26.938 17.031 1 94.75 607 LEU A N 1
ATOM 4805 C CA . LEU A 1 607 ? 17.531 26.531 15.703 1 94.75 607 LEU A CA 1
ATOM 4806 C C . LEU A 1 607 ? 18.984 26.984 15.5 1 94.75 607 LEU A C 1
ATOM 4808 O O . LEU A 1 607 ? 19.781 26.25 14.93 1 94.75 607 LEU A O 1
ATOM 4812 N N . LEU A 1 608 ? 19.25 28.156 15.961 1 94 608 LEU A N 1
ATOM 4813 C CA . LEU A 1 608 ? 20.609 28.656 15.836 1 94 608 LEU A CA 1
ATOM 4814 C C . LEU A 1 608 ? 21.562 27.859 16.719 1 94 608 LEU A C 1
ATOM 4816 O O . LEU A 1 608 ? 22.703 27.594 16.328 1 94 608 LEU A O 1
ATOM 4820 N N . SER A 1 609 ? 21.078 27.5 17.844 1 94.5 609 SER A N 1
ATOM 4821 C CA . SER A 1 609 ? 21.859 26.625 18.703 1 94.5 609 SER A CA 1
ATOM 4822 C C . SER A 1 609 ? 22.172 25.297 18.016 1 94.5 609 SER A C 1
ATOM 4824 O O . SER A 1 609 ? 23.312 24.828 18.062 1 94.5 609 SER A O 1
ATOM 4826 N N . MET A 1 610 ? 21.203 24.734 17.438 1 94.31 610 MET A N 1
ATOM 4827 C CA . MET A 1 610 ? 21.391 23.5 16.688 1 94.31 610 MET A CA 1
ATOM 4828 C C . MET A 1 610 ? 22.375 23.688 15.539 1 94.31 610 MET A C 1
ATOM 4830 O O . MET A 1 610 ? 23.188 22.812 15.266 1 94.31 610 MET A O 1
ATOM 4834 N N . THR A 1 611 ? 22.25 24.812 14.914 1 92.56 611 THR A N 1
ATOM 4835 C CA . THR A 1 611 ? 23.109 25.125 13.781 1 92.56 611 THR A CA 1
ATOM 4836 C C . THR A 1 611 ? 24.578 25.188 14.234 1 92.56 611 THR A C 1
ATOM 4838 O O . THR A 1 611 ? 25.453 24.672 13.547 1 92.56 611 THR A O 1
ATOM 4841 N N . LEU A 1 612 ? 24.797 25.734 15.344 1 92.31 612 LEU A N 1
ATOM 4842 C CA . LEU A 1 612 ? 26.156 25.859 15.883 1 92.31 612 LEU A CA 1
ATOM 4843 C C . LEU A 1 612 ? 26.719 24.5 16.234 1 92.31 612 LEU A C 1
ATOM 4845 O O . LEU A 1 612 ? 27.922 24.266 16.078 1 92.31 612 LEU A O 1
ATOM 4849 N N . ARG A 1 613 ? 25.891 23.594 16.562 1 90.25 613 ARG A N 1
ATOM 4850 C CA . ARG A 1 613 ? 26.328 22.25 16.969 1 90.25 613 ARG A CA 1
ATOM 4851 C C . ARG A 1 613 ? 26.547 21.375 15.742 1 90.25 613 ARG A C 1
ATOM 4853 O O . ARG A 1 613 ? 27.469 20.547 15.727 1 90.25 613 ARG A O 1
ATOM 4860 N N . LYS A 1 614 ? 25.734 21.562 14.75 1 89.06 614 LYS A N 1
ATOM 4861 C CA . LYS A 1 614 ? 25.688 20.578 13.672 1 89.06 614 LYS A CA 1
ATOM 4862 C C . LYS A 1 614 ? 26.422 21.078 12.438 1 89.06 614 LYS A C 1
ATOM 4864 O O . LYS A 1 614 ? 26.812 20.281 11.578 1 89.06 614 LYS A O 1
ATOM 4869 N N . LYS A 1 615 ? 26.453 22.375 12.312 1 88 615 LYS A N 1
ATOM 4870 C CA . LYS A 1 615 ? 27.062 22.938 11.117 1 88 615 LYS A CA 1
ATOM 4871 C C . LYS A 1 615 ? 28.219 23.859 11.469 1 88 615 LYS A C 1
ATOM 4873 O O . LYS A 1 615 ? 28.422 24.203 12.641 1 88 615 LYS A O 1
ATOM 4878 N N . ASP A 1 616 ? 28.969 24.25 10.453 1 79.62 616 ASP A N 1
ATOM 4879 C CA . ASP A 1 616 ? 30.141 25.109 10.633 1 79.62 616 ASP A CA 1
ATOM 4880 C C . ASP A 1 616 ? 29.766 26.578 10.414 1 79.62 616 ASP A C 1
ATOM 4882 O O . ASP A 1 616 ? 30.125 27.172 9.383 1 79.62 616 ASP A O 1
ATOM 4886 N N . VAL A 1 617 ? 28.984 27.109 11.297 1 84.06 617 VAL A N 1
ATOM 4887 C CA . VAL A 1 617 ? 28.609 28.516 11.242 1 84.06 617 VAL A CA 1
ATOM 4888 C C . VAL A 1 617 ? 29.328 29.281 12.367 1 84.06 617 VAL A C 1
ATOM 4890 O O . VAL A 1 617 ? 29.516 28.75 13.461 1 84.06 617 VAL A O 1
ATOM 4893 N N . SER A 1 618 ? 29.75 30.453 12.047 1 84.31 618 SER A N 1
ATOM 4894 C CA . SER A 1 618 ? 30.453 31.25 13.047 1 84.31 618 SER A CA 1
ATOM 4895 C C . SER A 1 618 ? 29.5 31.719 14.148 1 84.31 618 SER A C 1
ATOM 4897 O O . SER A 1 618 ? 28.344 32 13.883 1 84.31 618 SER A O 1
ATOM 4899 N N . SER A 1 619 ? 30.031 31.781 15.352 1 89.19 619 SER A N 1
ATOM 4900 C CA . SER A 1 619 ? 29.266 32.25 16.5 1 89.19 619 SER A CA 1
ATOM 4901 C C . SER A 1 619 ? 28.844 33.719 16.312 1 89.19 619 SER A C 1
ATOM 4903 O O . SER A 1 619 ? 27.75 34.125 16.719 1 89.19 619 SER A O 1
ATOM 4905 N N . ASP A 1 620 ? 29.625 34.469 15.617 1 85.5 620 ASP A N 1
ATOM 4906 C CA . ASP A 1 620 ? 29.328 35.875 15.398 1 85.5 620 ASP A CA 1
ATOM 4907 C C . ASP A 1 620 ? 28.125 36.031 14.477 1 85.5 620 ASP A C 1
ATOM 4909 O O . ASP A 1 620 ? 27.266 36.906 14.711 1 85.5 620 ASP A O 1
ATOM 4913 N N . ALA A 1 621 ? 28.141 35.281 13.516 1 83.06 621 ALA A N 1
ATOM 4914 C CA . ALA A 1 621 ? 27.016 35.344 12.594 1 83.06 621 ALA A CA 1
ATOM 4915 C C . ALA A 1 621 ? 25.719 34.938 13.289 1 83.06 621 ALA A C 1
ATOM 4917 O O . ALA A 1 621 ? 24.688 35.594 13.078 1 83.06 621 ALA A O 1
ATOM 4918 N N . ALA A 1 622 ? 25.75 33.938 14.102 1 89.62 622 ALA A N 1
ATOM 4919 C CA . ALA A 1 622 ? 24.578 33.5 14.852 1 89.62 622 ALA A CA 1
ATOM 4920 C C . ALA A 1 622 ? 24.125 34.562 15.844 1 89.62 622 ALA A C 1
ATOM 4922 O O . ALA A 1 622 ? 22.922 34.812 15.969 1 89.62 622 ALA A O 1
ATOM 4923 N N . ARG A 1 623 ? 25.094 35.188 16.5 1 89.31 623 ARG A N 1
ATOM 4924 C CA . ARG A 1 623 ? 24.766 36.25 17.453 1 89.31 623 ARG A CA 1
ATOM 4925 C C . ARG A 1 623 ? 24.156 37.469 16.766 1 89.31 623 ARG A C 1
ATOM 4927 O O . ARG A 1 623 ? 23.281 38.125 17.328 1 89.31 623 ARG A O 1
ATOM 4934 N N . ARG A 1 624 ? 24.625 37.688 15.656 1 84.38 624 ARG A N 1
ATOM 4935 C CA . ARG A 1 624 ? 24.078 38.812 14.891 1 84.38 624 ARG A CA 1
ATOM 4936 C C . ARG A 1 624 ? 22.609 38.594 14.57 1 84.38 624 ARG A C 1
ATOM 4938 O O . ARG A 1 624 ? 21.812 39.531 14.664 1 84.38 624 ARG A O 1
ATOM 4945 N N . ILE A 1 625 ? 22.312 37.438 14.227 1 84.06 625 ILE A N 1
ATOM 4946 C CA . ILE A 1 625 ? 20.922 37.125 13.906 1 84.06 625 ILE A CA 1
ATOM 4947 C C . ILE A 1 625 ? 20.047 37.25 15.148 1 84.06 625 ILE A C 1
ATOM 4949 O O . ILE A 1 625 ? 18.969 37.844 15.094 1 84.06 625 ILE A O 1
ATOM 4953 N N . VAL A 1 626 ? 20.562 36.75 16.234 1 86.12 626 VAL A N 1
ATOM 4954 C CA . VAL A 1 626 ? 19.828 36.844 17.484 1 86.12 626 VAL A CA 1
ATOM 4955 C C . VAL A 1 626 ? 19.625 38.312 17.875 1 86.12 626 VAL A C 1
ATOM 4957 O O . VAL A 1 626 ? 18.531 38.688 18.328 1 86.12 626 VAL A O 1
ATOM 4960 N N . ARG A 1 627 ? 20.656 39.094 17.688 1 81.19 627 ARG A N 1
ATOM 4961 C CA . ARG A 1 627 ? 20.562 40.5 18.016 1 81.19 627 ARG A CA 1
ATOM 4962 C C . ARG A 1 627 ? 19.547 41.219 17.141 1 81.19 627 ARG A C 1
ATOM 4964 O O . ARG A 1 627 ? 18.812 42.094 17.609 1 81.19 627 ARG A O 1
ATOM 4971 N N . ASP A 1 628 ? 19.547 40.875 15.969 1 73.31 628 ASP A N 1
ATOM 4972 C CA . ASP A 1 628 ? 18.609 41.438 15.031 1 73.31 628 ASP A CA 1
ATOM 4973 C C . ASP A 1 628 ? 17.156 41.125 15.43 1 73.31 628 ASP A C 1
ATOM 4975 O O . ASP A 1 628 ? 16.266 41.938 15.258 1 73.31 628 ASP A O 1
ATOM 4979 N N . LEU A 1 629 ? 16.969 40.062 16 1 76.62 629 LEU A N 1
ATOM 4980 C CA . LEU A 1 629 ? 15.641 39.594 16.375 1 76.62 629 LEU A CA 1
ATOM 4981 C C . LEU A 1 629 ? 15.203 40.219 17.703 1 76.62 629 LEU A C 1
ATOM 4983 O O . LEU A 1 629 ? 14.023 40.5 17.891 1 76.62 629 LEU A O 1
ATOM 4987 N N . GLU A 1 630 ? 16.172 40.344 18.641 1 74.62 630 GLU A N 1
ATOM 4988 C CA . GLU A 1 630 ? 15.859 40.875 19.969 1 74.62 630 GLU A CA 1
ATOM 4989 C C . GLU A 1 630 ? 15.633 42.375 19.938 1 74.62 630 GLU A C 1
ATOM 4991 O O . GLU A 1 630 ? 14.953 42.938 20.797 1 74.62 630 GLU A O 1
ATOM 4996 N N . ASN A 1 631 ? 16.156 43.031 19.016 1 63.78 631 ASN A N 1
ATOM 4997 C CA . ASN A 1 631 ? 16.047 44.469 18.922 1 63.78 631 ASN A CA 1
ATOM 4998 C C . ASN A 1 631 ? 14.672 44.906 18.453 1 63.78 631 ASN A C 1
ATOM 5000 O O . ASN A 1 631 ? 14.328 46.094 18.484 1 63.78 631 ASN A O 1
ATOM 5004 N N . LYS A 1 632 ? 13.938 43.969 18.172 1 65.44 632 LYS A N 1
ATOM 5005 C CA . LYS A 1 632 ? 12.586 44.375 17.766 1 65.44 632 LYS A CA 1
ATOM 5006 C C . LYS A 1 632 ? 11.672 44.562 18.969 1 65.44 632 LYS A C 1
ATOM 5008 O O . LYS A 1 632 ? 11.672 43.719 19.891 1 65.44 632 LYS A O 1
ATOM 5013 N N . ASN A 1 633 ? 11.633 45.781 19.516 1 56.56 633 ASN A N 1
ATOM 5014 C CA . ASN A 1 633 ? 10.961 46.25 20.719 1 56.56 633 ASN A CA 1
ATOM 5015 C C . ASN A 1 633 ? 9.477 45.938 20.719 1 56.56 633 ASN A C 1
ATOM 5017 O O . ASN A 1 633 ? 8.641 46.812 20.516 1 56.56 633 ASN A O 1
ATOM 5021 N N . TRP A 1 634 ? 9.227 44.625 20.719 1 61.72 634 TRP A N 1
ATOM 5022 C CA . TRP A 1 634 ? 7.801 44.312 20.828 1 61.72 634 TRP A CA 1
ATOM 5023 C C . TRP A 1 634 ? 7.352 44.312 22.281 1 61.72 634 TRP A C 1
ATOM 5025 O O . TRP A 1 634 ? 8.133 43.969 23.188 1 61.72 634 TRP A O 1
ATOM 5035 N N . ALA A 1 635 ? 6.285 45.094 22.609 1 54.97 635 ALA A N 1
ATOM 5036 C CA . ALA A 1 635 ? 5.719 45.031 23.953 1 54.97 635 ALA A CA 1
ATOM 5037 C C . ALA A 1 635 ? 5.383 43.594 24.328 1 54.97 635 ALA A C 1
ATOM 5039 O O . ALA A 1 635 ? 4.578 42.938 23.672 1 54.97 635 ALA A O 1
ATOM 5040 N N . ARG A 1 636 ? 6.379 42.938 25.047 1 61.09 636 ARG A N 1
ATOM 5041 C CA . ARG A 1 636 ? 6.184 41.5 25.266 1 61.09 636 ARG A CA 1
ATOM 5042 C C . ARG A 1 636 ? 5.703 41.25 26.688 1 61.09 636 ARG A C 1
ATOM 5044 O O . ARG A 1 636 ? 5.973 42.031 27.609 1 61.09 636 ARG A O 1
ATOM 5051 N N . ILE A 1 637 ? 4.75 40.312 26.797 1 64.25 637 ILE A N 1
ATOM 5052 C CA . ILE A 1 637 ? 4.336 39.781 28.094 1 64.25 637 ILE A CA 1
ATOM 5053 C C . ILE A 1 637 ? 5.566 39.344 28.875 1 64.25 637 ILE A C 1
ATOM 5055 O O . ILE A 1 637 ? 6.438 38.656 28.344 1 64.25 637 ILE A O 1
ATOM 5059 N N . PRO A 1 638 ? 5.652 39.938 30.016 1 64.31 638 PRO A N 1
ATOM 5060 C CA . PRO A 1 638 ? 6.824 39.594 30.828 1 64.31 638 PRO A CA 1
ATOM 5061 C C . PRO A 1 638 ? 6.852 38.125 31.203 1 64.31 638 PRO A C 1
ATOM 5063 O O . PRO A 1 638 ? 5.809 37.469 31.234 1 64.31 638 PRO A O 1
ATOM 5066 N N . GLY A 1 639 ? 8.047 37.531 31.344 1 72.19 639 GLY A N 1
ATOM 5067 C CA . GLY A 1 639 ? 8.203 36.156 31.828 1 72.19 639 GLY A CA 1
ATOM 5068 C C . GLY A 1 639 ? 9.07 35.312 30.906 1 72.19 639 GLY A C 1
ATOM 5069 O O . GLY A 1 639 ? 9.375 35.688 29.781 1 72.19 639 GLY A O 1
ATOM 5070 N N . SER A 1 640 ? 9.375 34.125 31.516 1 81.62 640 SER A N 1
ATOM 5071 C CA . SER A 1 640 ? 10.242 33.219 30.781 1 81.62 640 SER A CA 1
ATOM 5072 C C . SER A 1 640 ? 9.453 32.406 29.75 1 81.62 640 SER A C 1
ATOM 5074 O O . SER A 1 640 ? 8.266 32.125 29.953 1 81.62 640 SER A O 1
ATOM 5076 N N . ILE A 1 641 ? 10.039 32.156 28.594 1 87.44 641 ILE A N 1
ATOM 5077 C CA . ILE A 1 641 ? 9.422 31.344 27.562 1 87.44 641 ILE A CA 1
ATOM 5078 C C . ILE A 1 641 ? 9.672 29.859 27.844 1 87.44 641 ILE A C 1
ATOM 5080 O O . ILE A 1 641 ? 10.82 29.438 27.984 1 87.44 641 ILE A O 1
ATOM 5084 N N . ARG A 1 642 ? 8.633 29.125 28.094 1 88.5 642 ARG A N 1
ATOM 5085 C CA . ARG A 1 642 ? 8.703 27.688 28.297 1 88.5 642 ARG A CA 1
ATOM 5086 C C . ARG A 1 642 ? 8.141 26.938 27.094 1 88.5 642 ARG A C 1
ATOM 5088 O O . ARG A 1 642 ? 6.93 26.922 26.875 1 88.5 642 ARG A O 1
ATOM 5095 N N . ALA A 1 643 ? 8.969 26.391 26.297 1 90.38 643 ALA A N 1
ATOM 5096 C CA . ALA A 1 643 ? 8.609 25.641 25.094 1 90.38 643 ALA A CA 1
ATOM 5097 C C . ALA A 1 643 ? 9.195 24.219 25.156 1 90.38 643 ALA A C 1
ATOM 5099 O O . ALA A 1 643 ? 10.32 24 24.703 1 90.38 643 ALA A O 1
ATOM 5100 N N . THR A 1 644 ? 8.375 23.219 25.547 1 89 644 THR A N 1
ATOM 5101 C CA . THR A 1 644 ? 8.891 21.875 25.859 1 89 644 THR A CA 1
ATOM 5102 C C . THR A 1 644 ? 8.703 20.938 24.656 1 89 644 THR A C 1
ATOM 5104 O O . THR A 1 644 ? 8.945 19.734 24.766 1 89 644 THR A O 1
ATOM 5107 N N . PHE A 1 645 ? 8.219 21.484 23.594 1 89.81 645 PHE A N 1
ATOM 5108 C CA . PHE A 1 645 ? 8.141 20.641 22.406 1 89.81 645 PHE A CA 1
ATOM 5109 C C . PHE A 1 645 ? 9.516 20.5 21.75 1 89.81 645 PHE A C 1
ATOM 5111 O O . PHE A 1 645 ? 10.445 21.234 22.094 1 89.81 645 PHE A O 1
ATOM 5118 N N . MET A 1 646 ? 9.648 19.641 20.812 1 91.56 646 MET A N 1
ATOM 5119 C CA . MET A 1 646 ? 10.953 19.219 20.312 1 91.56 646 MET A CA 1
ATOM 5120 C C . MET A 1 646 ? 11.43 20.156 19.203 1 91.56 646 MET A C 1
ATOM 5122 O O . MET A 1 646 ? 10.664 20.5 18.297 1 91.56 646 MET A O 1
ATOM 5126 N N . ALA A 1 647 ? 12.625 20.578 19.344 1 93.06 647 ALA A N 1
ATOM 5127 C CA . ALA A 1 647 ? 13.273 21.344 18.281 1 93.06 647 ALA A CA 1
ATOM 5128 C C . ALA A 1 647 ? 14.172 20.438 17.438 1 93.06 647 ALA A C 1
ATOM 5130 O O . ALA A 1 647 ? 14.109 20.469 16.203 1 93.06 647 ALA A O 1
ATOM 5131 N N . ASP A 1 648 ? 14.969 19.688 18.109 1 93.44 648 ASP A N 1
ATOM 5132 C CA . ASP A 1 648 ? 15.828 18.719 17.438 1 93.44 648 ASP A CA 1
ATOM 5133 C C . ASP A 1 648 ? 15.141 17.359 17.359 1 93.44 648 ASP A C 1
ATOM 5135 O O . ASP A 1 648 ? 15.203 16.562 18.297 1 93.44 648 ASP A O 1
ATOM 5139 N N . LEU A 1 649 ? 14.688 17.031 16.281 1 89.69 649 LEU A N 1
ATOM 5140 C CA . LEU A 1 649 ? 13.828 15.867 16.109 1 89.69 649 LEU A CA 1
ATOM 5141 C C . LEU A 1 649 ? 14.648 14.578 16.141 1 89.69 649 LEU A C 1
ATOM 5143 O O . LEU A 1 649 ? 14.156 13.531 16.578 1 89.69 649 LEU A O 1
ATOM 5147 N N . ASP A 1 650 ? 15.859 14.617 15.672 1 85.56 650 ASP A N 1
ATOM 5148 C CA . ASP A 1 650 ? 16.734 13.445 15.727 1 85.56 650 ASP A CA 1
ATOM 5149 C C . ASP A 1 650 ? 17.156 13.141 17.156 1 85.56 650 ASP A C 1
ATOM 5151 O O . ASP A 1 650 ? 17.141 11.992 17.594 1 85.56 650 ASP A O 1
ATOM 5155 N N . LEU A 1 651 ? 17.578 14.156 17.828 1 88.06 651 LEU A N 1
ATOM 5156 C CA . LEU A 1 651 ? 17.984 14.008 19.219 1 88.06 651 LEU A CA 1
ATOM 5157 C C . LEU A 1 651 ? 16.828 13.547 20.094 1 88.06 651 LEU A C 1
ATOM 5159 O O . LEU A 1 651 ? 17.031 12.836 21.078 1 88.06 651 LEU A O 1
ATOM 5163 N N . ALA A 1 652 ? 15.602 13.93 19.719 1 88.25 652 ALA A N 1
ATOM 5164 C CA . ALA A 1 652 ? 14.398 13.602 20.484 1 88.25 652 ALA A CA 1
ATOM 5165 C C . ALA A 1 652 ? 14.203 12.094 20.594 1 88.25 652 ALA A C 1
ATOM 5167 O O . ALA A 1 652 ? 13.641 11.602 21.578 1 88.25 652 ALA A O 1
ATOM 5168 N N . MET A 1 653 ? 14.695 11.367 19.656 1 81.12 653 MET A N 1
ATOM 5169 C CA . MET A 1 653 ? 14.523 9.922 19.625 1 81.12 653 MET A CA 1
ATOM 5170 C C . MET A 1 653 ? 15.391 9.25 20.688 1 81.12 653 MET A C 1
ATOM 5172 O O . MET A 1 653 ? 15.008 8.234 21.266 1 81.12 653 MET A O 1
ATOM 5176 N N . SER A 1 654 ? 16.547 9.82 20.938 1 83.06 654 SER A N 1
ATOM 5177 C CA . SER A 1 654 ? 17.484 9.227 21.891 1 83.06 654 SER A CA 1
ATOM 5178 C C . SER A 1 654 ? 17.469 9.953 23.234 1 83.06 654 SER A C 1
ATOM 5180 O O . SER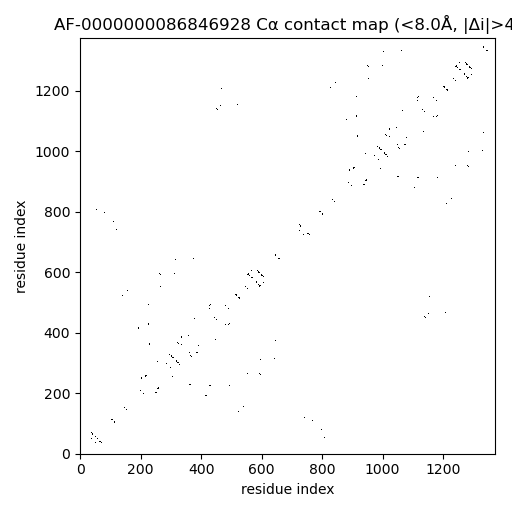 A 1 654 ? 17.578 9.328 24.281 1 83.06 654 SER A O 1
ATOM 5182 N N . ASP A 1 655 ? 17.328 11.312 23.141 1 88.38 655 ASP A N 1
ATOM 5183 C CA . ASP A 1 655 ? 17.328 12.148 24.344 1 88.38 655 ASP A CA 1
ATOM 5184 C C . ASP A 1 655 ? 16.312 13.273 24.234 1 88.38 655 ASP A C 1
ATOM 5186 O O . ASP A 1 655 ? 16.672 14.438 24.016 1 88.38 655 ASP A O 1
ATOM 5190 N N . PRO A 1 656 ? 15.078 12.984 24.547 1 87.06 656 PRO A N 1
ATOM 5191 C CA . PRO A 1 656 ? 14.016 13.977 24.391 1 87.06 656 PRO A CA 1
ATOM 5192 C C . PRO A 1 656 ? 14.195 15.188 25.312 1 87.06 656 PRO A C 1
ATOM 5194 O O . PRO A 1 656 ? 13.852 16.312 24.922 1 87.06 656 PRO A O 1
ATOM 5197 N N . GLY A 1 657 ? 14.75 15.07 26.438 1 86.81 657 GLY A N 1
ATOM 5198 C CA . GLY A 1 657 ? 14.922 16.172 27.375 1 86.81 657 GLY A CA 1
ATOM 5199 C C . GLY A 1 657 ? 15.844 17.266 26.844 1 86.81 657 GLY A C 1
ATOM 5200 O O . GLY A 1 657 ? 15.578 18.453 27.047 1 86.81 657 GLY A O 1
ATOM 5201 N N . SER A 1 658 ? 16.812 16.891 26.141 1 91.19 658 SER A N 1
ATOM 5202 C CA . SER A 1 658 ? 17.797 17.844 25.641 1 91.19 658 SER A CA 1
ATOM 5203 C C . SER A 1 658 ? 17.406 18.375 24.266 1 91.19 658 SER A C 1
ATOM 5205 O O . SER A 1 658 ? 18.047 19.297 23.75 1 91.19 658 SER A O 1
ATOM 5207 N N . ALA A 1 659 ? 16.344 17.812 23.766 1 93.12 659 ALA A N 1
ATOM 5208 C CA . ALA A 1 659 ? 15.984 18.125 22.375 1 93.12 659 ALA A CA 1
ATOM 5209 C C . ALA A 1 659 ? 14.914 19.219 22.328 1 93.12 659 ALA A C 1
ATOM 5211 O O . ALA A 1 659 ? 14.539 19.672 21.25 1 93.12 659 ALA A O 1
ATOM 5212 N N . THR A 1 660 ? 14.469 19.719 23.453 1 93.38 660 THR A N 1
ATOM 5213 C CA . THR A 1 660 ? 13.359 20.656 23.5 1 93.38 660 THR A CA 1
ATOM 5214 C C . THR A 1 660 ? 13.812 22.047 23.062 1 93.38 660 THR A C 1
ATOM 5216 O O . THR A 1 660 ? 15 22.375 23.125 1 93.38 660 THR A O 1
ATOM 5219 N N . VAL A 1 661 ? 12.883 22.859 22.672 1 93.94 661 VAL A N 1
ATOM 5220 C CA . VAL A 1 661 ? 13.148 24.234 22.25 1 93.94 661 VAL A CA 1
ATOM 5221 C C . VAL A 1 661 ? 13.75 25.016 23.406 1 93.94 661 VAL A C 1
ATOM 5223 O O . VAL A 1 661 ? 14.734 25.75 23.219 1 93.94 661 VAL A O 1
ATOM 5226 N N . GLU A 1 662 ? 13.188 24.906 24.578 1 93.44 662 GLU A N 1
ATOM 5227 C CA . GLU A 1 662 ? 13.648 25.672 25.734 1 93.44 662 GLU A CA 1
ATOM 5228 C C . GLU A 1 662 ? 15.078 25.297 26.109 1 93.44 662 GLU A C 1
ATOM 5230 O O . GLU A 1 662 ? 15.898 26.172 26.406 1 93.44 662 GLU A O 1
ATOM 5235 N N . CYS A 1 663 ? 15.375 24.047 26.031 1 93.88 663 CYS A N 1
ATOM 5236 C CA . CYS A 1 663 ? 16.703 23.594 26.391 1 93.88 663 CYS A CA 1
ATOM 5237 C C . CYS A 1 663 ? 17.734 24.062 25.359 1 93.88 663 CYS A C 1
ATOM 5239 O O . CYS A 1 663 ? 18.797 24.578 25.734 1 93.88 663 CYS A O 1
ATOM 5241 N N . LEU A 1 664 ? 17.422 23.938 24.172 1 95.12 664 LEU A N 1
ATOM 5242 C CA . LEU A 1 664 ? 18.359 24.312 23.109 1 95.12 664 LEU A CA 1
ATOM 5243 C C . LEU A 1 664 ? 18.531 25.828 23.078 1 95.12 664 LEU A C 1
ATOM 5245 O O . LEU A 1 664 ? 19.641 26.328 22.844 1 95.12 664 LEU A O 1
ATOM 5249 N N . ALA A 1 665 ? 17.453 26.531 23.266 1 93.81 665 ALA A N 1
ATOM 5250 C CA . ALA A 1 665 ? 17.547 27.984 23.312 1 93.81 665 ALA A CA 1
ATOM 5251 C C . ALA A 1 665 ? 18.438 28.438 24.453 1 93.81 665 ALA A C 1
ATOM 5253 O O . ALA A 1 665 ? 19.219 29.391 24.312 1 93.81 665 ALA A O 1
ATOM 5254 N N . ALA A 1 666 ? 18.406 27.766 25.547 1 93 666 ALA A N 1
ATOM 5255 C CA . ALA A 1 666 ? 19.219 28.109 26.719 1 93 666 ALA A CA 1
ATOM 5256 C C . ALA A 1 666 ? 20.688 27.797 26.469 1 93 666 ALA A C 1
ATOM 5258 O O . ALA A 1 666 ? 21.562 28.453 27.031 1 93 666 ALA A O 1
ATOM 5259 N N . GLN A 1 667 ? 20.891 26.891 25.625 1 93.31 667 GLN A N 1
ATOM 5260 C CA . GLN A 1 667 ? 22.266 26.438 25.375 1 93.31 667 GLN A CA 1
ATOM 5261 C C . GLN A 1 667 ? 22.922 27.266 24.281 1 93.31 667 GLN A C 1
ATOM 5263 O O . GLN A 1 667 ? 24.094 27.062 23.953 1 93.31 667 GLN A O 1
ATOM 5268 N N . PHE A 1 668 ? 22.219 28.203 23.781 1 93.25 668 PHE A N 1
ATOM 5269 C CA . PHE A 1 668 ? 22.734 28.953 22.625 1 93.25 668 PHE A CA 1
ATOM 5270 C C . PHE A 1 668 ? 24.078 29.594 22.953 1 93.25 668 PHE A C 1
ATOM 5272 O O . PHE A 1 668 ? 25.047 29.422 22.219 1 93.25 668 PHE A O 1
ATOM 5279 N N . GLU A 1 669 ? 24.141 30.312 24.078 1 89.56 669 GLU A N 1
ATOM 5280 C CA . GLU A 1 669 ? 25.359 31.047 24.406 1 89.56 669 GLU A CA 1
ATOM 5281 C C . GLU A 1 669 ? 26.5 30.078 24.719 1 89.56 669 GLU A C 1
ATOM 5283 O O . GLU A 1 669 ? 27.656 30.359 24.391 1 89.56 669 GLU A O 1
ATOM 5288 N N . GLU A 1 670 ? 26.172 29.047 25.391 1 89.62 670 GLU A N 1
ATOM 5289 C CA . GLU A 1 670 ? 27.188 28.031 25.672 1 89.62 670 GLU A CA 1
ATOM 5290 C C . GLU A 1 670 ? 27.75 27.453 24.375 1 89.62 670 GLU A C 1
ATOM 5292 O O . GLU A 1 670 ? 28.953 27.297 24.234 1 89.62 670 GLU A O 1
ATOM 5297 N N . ASN A 1 671 ? 26.922 27.156 23.516 1 88.88 671 ASN A N 1
ATOM 5298 C CA . ASN A 1 671 ? 27.359 26.594 22.234 1 88.88 671 ASN A CA 1
ATOM 5299 C C . ASN A 1 671 ? 28.125 27.625 21.406 1 88.88 671 ASN A C 1
ATOM 5301 O O . ASN A 1 671 ? 29.062 27.281 20.688 1 88.88 671 ASN A O 1
ATOM 5305 N N . ALA A 1 672 ? 27.688 28.844 21.438 1 87.69 672 ALA A N 1
ATOM 5306 C CA . ALA A 1 672 ? 28.391 29.922 20.75 1 87.69 672 ALA A CA 1
ATOM 5307 C C . ALA A 1 672 ? 29.812 30.094 21.312 1 87.69 672 ALA A C 1
ATOM 5309 O O . ALA A 1 672 ? 30.766 30.281 20.562 1 87.69 672 ALA A O 1
ATOM 5310 N N . MET A 1 673 ? 29.922 30.016 22.578 1 85.69 673 MET A N 1
ATOM 5311 C CA . MET A 1 673 ? 31.219 30.125 23.234 1 85.69 673 MET A CA 1
ATOM 5312 C C . MET A 1 673 ? 32.125 28.969 22.875 1 85.69 673 MET A C 1
ATOM 5314 O O . MET A 1 673 ? 33.312 29.156 22.641 1 85.69 673 MET A O 1
ATOM 5318 N N . LEU A 1 674 ? 31.594 27.875 22.938 1 83.38 674 LEU A N 1
ATOM 5319 C CA . LEU A 1 674 ? 32.375 26.703 22.562 1 83.38 674 LEU A CA 1
ATOM 5320 C C . LEU A 1 674 ? 32.906 26.828 21.141 1 83.38 674 LEU A C 1
ATOM 5322 O O . LEU A 1 674 ? 34.031 26.422 20.859 1 83.38 674 LEU A O 1
ATOM 5326 N N . ARG A 1 675 ? 32.125 27.344 20.297 1 80.81 675 ARG A N 1
ATOM 5327 C CA . ARG A 1 675 ? 32.531 27.531 18.906 1 80.81 675 ARG A CA 1
ATOM 5328 C C . ARG A 1 675 ? 33.656 28.578 18.812 1 80.81 675 ARG A C 1
ATOM 5330 O O . ARG A 1 675 ? 34.531 28.469 17.969 1 80.81 675 ARG A O 1
ATOM 5337 N N . ASP A 1 676 ? 33.594 29.578 19.578 1 79.44 676 ASP A N 1
ATOM 5338 C CA . ASP A 1 676 ? 34.625 30.594 19.625 1 79.44 676 ASP A CA 1
ATOM 5339 C C . ASP A 1 676 ? 35.969 29.984 20.062 1 79.44 676 ASP A C 1
ATOM 5341 O O . ASP A 1 676 ? 37 30.312 19.5 1 79.44 676 ASP A O 1
ATOM 5345 N N . TYR A 1 677 ? 35.812 29.156 21.016 1 72.69 677 TYR A N 1
ATOM 5346 C CA . TYR A 1 677 ? 37 28.531 21.547 1 72.69 677 TYR A CA 1
ATOM 5347 C C . TYR A 1 677 ? 37.625 27.562 20.547 1 72.69 677 TYR A C 1
ATOM 5349 O O . TYR A 1 677 ? 38.844 27.484 20.406 1 72.69 677 TYR A O 1
ATOM 5357 N N . THR A 1 678 ? 36.812 26.797 19.875 1 69.25 678 THR A N 1
ATOM 5358 C CA . THR A 1 678 ? 37.312 25.828 18.891 1 69.25 678 THR A CA 1
ATOM 5359 C C . THR A 1 678 ? 37.938 26.547 17.703 1 69.25 678 THR A C 1
ATOM 5361 O O . THR A 1 678 ? 38.938 26.094 17.156 1 69.25 678 THR A O 1
ATOM 5364 N N . ASN A 1 679 ? 37.406 27.688 17.297 1 63.5 679 ASN A N 1
ATOM 5365 C CA . ASN A 1 679 ? 38 28.469 16.203 1 63.5 679 ASN A CA 1
ATOM 5366 C C . ASN A 1 679 ? 39.281 29.141 16.625 1 63.5 679 ASN A C 1
ATOM 5368 O O . ASN A 1 679 ? 40.219 29.266 15.812 1 63.5 679 ASN A O 1
ATOM 5372 N N . LEU A 1 680 ? 39.344 29.609 17.844 1 55.09 680 LEU A N 1
ATOM 5373 C CA . LEU A 1 680 ? 40.562 30.188 18.359 1 55.09 680 LEU A CA 1
ATOM 5374 C C . LEU A 1 680 ? 41.688 29.156 18.391 1 55.09 680 LEU A C 1
ATOM 5376 O O . LEU A 1 680 ? 42.844 29.453 18.047 1 55.09 680 LEU A O 1
ATOM 5380 N N . LEU A 1 681 ? 41.312 27.953 18.656 1 50.81 681 LEU A N 1
ATOM 5381 C CA . LEU A 1 681 ? 42.281 26.891 18.703 1 50.81 681 LEU A CA 1
ATOM 5382 C C . LEU A 1 681 ? 42.719 26.5 17.297 1 50.81 681 LEU A C 1
ATOM 5384 O O . LEU A 1 681 ? 43.875 26.156 17.062 1 50.81 681 LEU A O 1
ATOM 5388 N N . ASP A 1 682 ? 41.812 26.547 16.406 1 52.88 682 ASP A N 1
ATOM 5389 C CA . ASP A 1 682 ? 42.188 26.25 15.031 1 52.88 682 ASP A CA 1
ATOM 5390 C C . ASP A 1 682 ? 43.031 27.359 14.438 1 52.88 682 ASP A C 1
ATOM 5392 O O . ASP A 1 682 ? 43.938 27.094 13.641 1 52.88 682 ASP A O 1
ATOM 5396 N N . ASP A 1 683 ? 42.781 28.562 14.703 1 49.5 683 ASP A N 1
ATOM 5397 C CA . ASP A 1 683 ? 43.594 29.672 14.242 1 49.5 683 ASP A CA 1
ATOM 5398 C C . ASP A 1 683 ? 44.969 29.641 14.922 1 49.5 683 ASP A C 1
ATOM 5400 O O . ASP A 1 683 ? 45.969 30 14.305 1 49.5 683 ASP A O 1
ATOM 5404 N N . ASP A 1 684 ? 45.062 29.297 16.156 1 47.03 684 ASP A N 1
ATOM 5405 C CA . ASP A 1 684 ? 46.344 29.234 16.812 1 47.03 684 ASP A CA 1
ATOM 5406 C C . ASP A 1 684 ? 47.188 28.094 16.25 1 47.03 684 ASP A C 1
ATOM 5408 O O . ASP A 1 684 ? 48.438 28.141 16.281 1 47.03 684 ASP A O 1
ATOM 5412 N N . GLU A 1 685 ? 46.562 27.094 15.812 1 40.59 685 GLU A N 1
ATOM 5413 C CA . GLU A 1 685 ? 47.375 26.047 15.227 1 40.59 685 GLU A CA 1
ATOM 5414 C C . GLU A 1 685 ? 47.938 26.469 13.875 1 40.59 685 GLU A C 1
ATOM 5416 O O . GLU A 1 685 ? 48.906 25.859 13.367 1 40.59 685 GLU A O 1
ATOM 5421 N N . ILE A 1 686 ? 47.344 27.312 13.18 1 39.22 686 ILE A N 1
ATOM 5422 C CA . ILE A 1 686 ? 47.938 27.781 11.93 1 39.22 686 ILE A CA 1
ATOM 5423 C C . ILE A 1 686 ? 48.969 28.891 12.227 1 39.22 686 ILE A C 1
ATOM 5425 O O . ILE A 1 686 ? 49.719 29.312 11.336 1 39.22 686 ILE A O 1
ATOM 5429 N N . GLU A 1 687 ? 49.031 29.531 13.352 1 32.19 687 GLU A N 1
ATOM 5430 C CA . GLU A 1 687 ? 50.188 30.375 13.602 1 32.19 687 GLU A CA 1
ATOM 5431 C C . GLU A 1 687 ? 51.344 29.562 14.18 1 32.19 687 GLU A C 1
ATOM 5433 O O . GLU A 1 687 ? 51.125 28.719 15.055 1 32.19 687 GLU A O 1
ATOM 5438 N N . MET B 1 1 ? -80 -30.234 -20.688 1 24.69 1 MET B N 1
ATOM 5439 C CA . MET B 1 1 ? -80.312 -29.625 -21.953 1 24.69 1 MET B CA 1
ATOM 5440 C C . MET B 1 1 ? -79.125 -29.203 -22.734 1 24.69 1 MET B C 1
ATOM 5442 O O . MET B 1 1 ? -78.25 -28.484 -22.219 1 24.69 1 MET B O 1
ATOM 5446 N N . GLU B 1 2 ? -78.812 -29.938 -23.797 1 22.28 2 GLU B N 1
ATOM 5447 C CA . GLU B 1 2 ? -77.625 -30.5 -24.406 1 22.28 2 GLU B CA 1
ATOM 5448 C C . GLU B 1 2 ? -76.938 -29.5 -25.344 1 22.28 2 GLU B C 1
ATOM 5450 O O . GLU B 1 2 ? -77.062 -29.625 -26.562 1 22.28 2 GLU B O 1
ATOM 5455 N N . ARG B 1 3 ? -77.375 -28.141 -24.922 1 24.02 3 ARG B N 1
ATOM 5456 C CA . ARG B 1 3 ? -77.125 -27.141 -25.953 1 24.02 3 ARG B CA 1
ATOM 5457 C C . ARG B 1 3 ? -75.75 -27.266 -26.547 1 24.02 3 ARG B C 1
ATOM 5459 O O . ARG B 1 3 ? -74.75 -27.453 -25.828 1 24.02 3 ARG B O 1
ATOM 5466 N N . ARG B 1 4 ? -75.688 -27.547 -27.766 1 22.5 4 ARG B N 1
ATOM 5467 C CA . ARG B 1 4 ? -75 -28.016 -28.984 1 22.5 4 ARG B CA 1
ATOM 5468 C C . ARG B 1 4 ? -73.875 -27.094 -29.375 1 22.5 4 ARG B C 1
ATOM 5470 O O . ARG B 1 4 ? -74.062 -26.156 -30.156 1 22.5 4 ARG B O 1
ATOM 5477 N N . TYR B 1 5 ? -73.312 -26.453 -28.297 1 25.22 5 TYR B N 1
ATOM 5478 C CA . TYR B 1 5 ? -72.438 -25.297 -28.578 1 25.22 5 TYR B CA 1
ATOM 5479 C C . TYR B 1 5 ? -71.375 -25.625 -29.625 1 25.22 5 TYR B C 1
ATOM 5481 O O . TYR B 1 5 ? -70.688 -26.656 -29.531 1 25.22 5 TYR B O 1
ATOM 5489 N N . PRO B 1 6 ? -71.75 -25.234 -30.844 1 26.47 6 PRO B N 1
ATOM 5490 C CA . PRO B 1 6 ? -71 -25.656 -32.062 1 26.47 6 PRO B CA 1
ATOM 5491 C C . PRO B 1 6 ? -69.5 -25.578 -31.906 1 26.47 6 PRO B C 1
ATOM 5493 O O . PRO B 1 6 ? -69 -24.75 -31.141 1 26.47 6 PRO B O 1
ATOM 5496 N N . PRO B 1 7 ? -68.875 -26.672 -32.125 1 24.09 7 PRO B N 1
ATOM 5497 C CA . PRO B 1 7 ? -67.438 -26.984 -31.938 1 24.09 7 PRO B CA 1
ATOM 5498 C C . PRO B 1 7 ? -66.562 -26.094 -32.781 1 24.09 7 PRO B C 1
ATOM 5500 O O . PRO B 1 7 ? -66.75 -25.938 -33.969 1 24.09 7 PRO B O 1
ATOM 5503 N N . LEU B 1 8 ? -66.312 -24.875 -32.156 1 25.08 8 LEU B N 1
ATOM 5504 C CA . LEU B 1 8 ? -65.625 -23.844 -32.938 1 25.08 8 LEU B CA 1
ATOM 5505 C C . LEU B 1 8 ? -64.562 -24.469 -33.812 1 25.08 8 LEU B C 1
ATOM 5507 O O . LEU B 1 8 ? -63.781 -25.328 -33.344 1 25.08 8 LEU B O 1
ATOM 5511 N N . ARG B 1 9 ? -64.75 -24.531 -35 1 24.22 9 ARG B N 1
ATOM 5512 C CA . ARG B 1 9 ? -64.125 -25.125 -36.156 1 24.22 9 ARG B CA 1
ATOM 5513 C C . ARG B 1 9 ? -62.594 -24.859 -36.125 1 24.22 9 ARG B C 1
ATOM 5515 O O . ARG B 1 9 ? -62.156 -23.797 -35.719 1 24.22 9 ARG B O 1
ATOM 5522 N N . PRO B 1 10 ? -61.844 -25.938 -36.219 1 22.94 10 PRO B N 1
ATOM 5523 C CA . PRO B 1 10 ? -60.375 -26.031 -36.125 1 22.94 10 PRO B CA 1
ATOM 5524 C C . PRO B 1 10 ? -59.688 -25.109 -37.125 1 22.94 10 PRO B C 1
ATOM 5526 O O . PRO B 1 10 ? -60.031 -25.078 -38.281 1 22.94 10 PRO B O 1
ATOM 5529 N N . LEU B 1 11 ? -59.5 -23.828 -36.688 1 23.67 11 LEU B N 1
ATOM 5530 C CA . LEU B 1 11 ? -59 -22.859 -37.656 1 23.67 11 LEU B CA 1
ATOM 5531 C C . LEU B 1 11 ? -58.031 -23.484 -38.625 1 23.67 11 LEU B C 1
ATOM 5533 O O . LEU B 1 11 ? -57.25 -24.359 -38.25 1 23.67 11 LEU B O 1
ATOM 5537 N N . ALA B 1 12 ? -58.312 -23.5 -39.812 1 23.17 12 ALA B N 1
ATOM 5538 C CA . ALA B 1 12 ? -57.812 -24.047 -41.062 1 23.17 12 ALA B CA 1
ATOM 5539 C C . ALA B 1 12 ? -56.281 -23.875 -41.156 1 23.17 12 ALA B C 1
ATOM 5541 O O . ALA B 1 12 ? -55.719 -22.969 -40.562 1 23.17 12 ALA B O 1
ATOM 5542 N N . PRO B 1 13 ? -55.625 -24.906 -41.688 1 23.25 13 PRO B N 1
ATOM 5543 C CA . PRO B 1 13 ? -54.188 -25.125 -41.844 1 23.25 13 PRO B CA 1
ATOM 5544 C C . PRO B 1 13 ? -53.5 -23.984 -42.562 1 23.25 13 PRO B C 1
ATOM 5546 O O . PRO B 1 13 ? -54.031 -23.469 -43.562 1 23.25 13 PRO B O 1
ATOM 5549 N N . ALA B 1 14 ? -52.969 -23.062 -41.938 1 22.59 14 ALA B N 1
ATOM 5550 C CA . ALA B 1 14 ? -52.469 -21.812 -42.5 1 22.59 14 ALA B CA 1
ATOM 5551 C C . ALA B 1 14 ? -51.781 -22.062 -43.844 1 22.59 14 ALA B C 1
ATOM 5553 O O . ALA B 1 14 ? -51.125 -23.078 -44.031 1 22.59 14 ALA B O 1
ATOM 5554 N N . ALA B 1 15 ? -52.219 -21.469 -44.906 1 24.69 15 ALA B N 1
ATOM 5555 C CA . ALA B 1 15 ? -51.875 -21.453 -46.312 1 24.69 15 ALA B CA 1
ATOM 5556 C C . ALA B 1 15 ? -50.344 -21.469 -46.5 1 24.69 15 ALA B C 1
ATOM 5558 O O . ALA B 1 15 ? -49.625 -20.828 -45.719 1 24.69 15 ALA B O 1
ATOM 5559 N N . GLU B 1 16 ? -49.719 -22.406 -47.188 1 22.88 16 GLU B N 1
ATOM 5560 C CA . GLU B 1 16 ? -48.406 -22.766 -47.625 1 22.88 16 GLU B CA 1
ATOM 5561 C C . GLU B 1 16 ? -47.688 -21.578 -48.312 1 22.88 16 GLU B C 1
ATOM 5563 O O . GLU B 1 16 ? -47.719 -21.453 -49.531 1 22.88 16 GLU B O 1
ATOM 5568 N N . SER B 1 17 ? -48.094 -20.344 -47.938 1 23.89 17 SER B N 1
ATOM 5569 C CA . SER B 1 17 ? -47.688 -19.25 -48.812 1 23.89 17 SER B CA 1
ATOM 5570 C C . SER B 1 17 ? -46.219 -19.422 -49.281 1 23.89 17 SER B C 1
ATOM 5572 O O . SER B 1 17 ? -45.375 -19.875 -48.5 1 23.89 17 SER B O 1
ATOM 5574 N N . ASP B 1 18 ? -46.031 -19.453 -50.656 1 24.08 18 ASP B N 1
ATOM 5575 C CA . ASP B 1 18 ? -44.938 -19.594 -51.594 1 24.08 18 ASP B CA 1
ATOM 5576 C C . ASP B 1 18 ? -43.781 -18.656 -51.25 1 24.08 18 ASP B C 1
ATOM 5578 O O . ASP B 1 18 ? -43.906 -17.438 -51.406 1 24.08 18 ASP B O 1
ATOM 5582 N N . SER B 1 19 ? -43.406 -18.594 -50.094 1 24.28 19 SER B N 1
ATOM 5583 C CA . SER B 1 19 ? -42.406 -17.641 -49.625 1 24.28 19 SER B CA 1
ATOM 5584 C C . SER B 1 19 ? -41.188 -17.578 -50.531 1 24.28 19 SER B C 1
ATOM 5586 O O . SER B 1 19 ? -40.469 -18.562 -50.656 1 24.28 19 SER B O 1
ATOM 5588 N N . GLU B 1 20 ? -41.406 -16.938 -51.75 1 24.56 20 GLU B N 1
ATOM 5589 C CA . GLU B 1 20 ? -40.406 -16.609 -52.75 1 24.56 20 GLU B CA 1
ATOM 5590 C C . GLU B 1 20 ? -39.031 -16.328 -52.125 1 24.56 20 GLU B C 1
ATOM 5592 O O . GLU B 1 20 ? -38.969 -15.703 -51.062 1 24.56 20 GLU B O 1
ATOM 5597 N N . ASN B 1 21 ? -38.062 -17.156 -52.5 1 22.78 21 ASN B N 1
ATOM 5598 C CA . ASN B 1 21 ? -36.625 -17.266 -52.281 1 22.78 21 ASN B CA 1
ATOM 5599 C C . ASN B 1 21 ? -35.938 -15.914 -52.469 1 22.78 21 ASN B C 1
ATOM 5601 O O . ASN B 1 21 ? -35.562 -15.562 -53.594 1 22.78 21 ASN B O 1
ATOM 5605 N N . LEU B 1 22 ? -36.656 -14.852 -52.125 1 23.77 22 LEU B N 1
ATOM 5606 C CA . LEU B 1 22 ? -35.938 -13.617 -52.375 1 23.77 22 LEU B CA 1
ATOM 5607 C C . LEU B 1 22 ? -34.469 -13.758 -51.969 1 23.77 22 LEU B C 1
ATOM 5609 O O . LEU B 1 22 ? -34.156 -13.992 -50.781 1 23.77 22 LEU B O 1
ATOM 5613 N N . THR B 1 23 ? -33.656 -14.305 -52.875 1 23.52 23 THR B N 1
ATOM 5614 C CA . THR B 1 23 ? -32.219 -14.352 -52.969 1 23.52 23 THR B CA 1
ATOM 5615 C C . THR B 1 23 ? -31.609 -13.016 -52.531 1 23.52 23 THR B C 1
ATOM 5617 O O . THR B 1 23 ? -31.828 -11.992 -53.188 1 23.52 23 THR B O 1
ATOM 5620 N N . SER B 1 24 ? -31.781 -12.727 -51.344 1 24.64 24 SER B N 1
ATOM 5621 C CA . SER B 1 24 ? -31.188 -11.516 -50.781 1 24.64 24 SER B CA 1
ATOM 5622 C C . SER B 1 24 ? -29.859 -11.195 -51.438 1 24.64 24 SER B C 1
ATOM 5624 O O . SER B 1 24 ? -28.922 -11.992 -51.375 1 24.64 24 SER B O 1
ATOM 5626 N N . ALA B 1 25 ? -29.859 -10.555 -52.625 1 24.61 25 ALA B N 1
ATOM 5627 C CA . ALA B 1 25 ? -28.734 -9.992 -53.344 1 24.61 25 ALA B CA 1
ATOM 5628 C C . ALA B 1 25 ? -27.703 -9.383 -52.406 1 24.61 25 ALA B C 1
ATOM 5630 O O . ALA B 1 25 ? -28.031 -8.516 -51.594 1 24.61 25 ALA B O 1
ATOM 5631 N N . ALA B 1 26 ? -26.766 -10.141 -52.094 1 25.27 26 ALA B N 1
ATOM 5632 C CA . ALA B 1 26 ? -25.516 -9.828 -51.406 1 25.27 26 ALA B CA 1
ATOM 5633 C C . ALA B 1 26 ? -24.984 -8.469 -51.844 1 25.27 26 ALA B C 1
ATOM 5635 O O . ALA B 1 26 ? -24.578 -8.312 -53 1 25.27 26 ALA B O 1
ATOM 5636 N N . PHE B 1 27 ? -25.781 -7.414 -51.625 1 25.67 27 PHE B N 1
ATOM 5637 C CA . PHE B 1 27 ? -25.172 -6.121 -51.938 1 25.67 27 PHE B CA 1
ATOM 5638 C C . PHE B 1 27 ? -23.688 -6.137 -51.625 1 25.67 27 PHE B C 1
ATOM 5640 O O . PHE B 1 27 ? -23.281 -6.363 -50.5 1 25.67 27 PHE B O 1
ATOM 5647 N N . GLU B 1 28 ? -22.984 -6.672 -52.594 1 24.39 28 GLU B N 1
ATOM 5648 C CA . GLU B 1 28 ? -21.531 -6.539 -52.594 1 24.39 28 GLU B CA 1
ATOM 5649 C C . GLU B 1 28 ? -21.109 -5.125 -52.219 1 24.39 28 GLU B C 1
ATOM 5651 O O . GLU B 1 28 ? -21.375 -4.172 -52.969 1 24.39 28 GLU B O 1
ATOM 5656 N N . TYR B 1 29 ? -21.359 -4.809 -51.031 1 26.03 29 TYR B N 1
ATOM 5657 C CA . TYR B 1 29 ? -20.734 -3.559 -50.625 1 26.03 29 TYR B CA 1
ATOM 5658 C C . TYR B 1 29 ? -19.391 -3.352 -51.312 1 26.03 29 TYR B C 1
ATOM 5660 O O . TYR B 1 29 ? -18.516 -4.211 -51.25 1 26.03 29 TYR B O 1
ATOM 5668 N N . LYS B 1 30 ? -19.453 -2.809 -52.5 1 28.31 30 LYS B N 1
ATOM 5669 C CA . LYS B 1 30 ? -18.203 -2.361 -53.094 1 28.31 30 LYS B CA 1
ATOM 5670 C C . LYS B 1 30 ? -17.266 -1.793 -52.062 1 28.31 30 LYS B C 1
ATOM 5672 O O . LYS B 1 30 ? -17.609 -0.834 -51.344 1 28.31 30 LYS B O 1
ATOM 5677 N N . ARG B 1 31 ? -16.516 -2.613 -51.531 1 27.89 31 ARG B N 1
ATOM 5678 C CA . ARG B 1 31 ? -15.406 -2.143 -50.688 1 27.89 31 ARG B CA 1
ATOM 5679 C C . ARG B 1 31 ? -14.773 -0.887 -51.281 1 27.89 31 ARG B C 1
ATOM 5681 O O . ARG B 1 31 ? -14.234 -0.919 -52.375 1 27.89 31 ARG B O 1
ATOM 5688 N N . ARG B 1 32 ? -15.383 0.197 -51.094 1 31.92 32 ARG B N 1
ATOM 5689 C CA . ARG B 1 32 ? -14.609 1.382 -51.469 1 31.92 32 ARG B CA 1
ATOM 5690 C C . ARG B 1 32 ? -13.125 1.179 -51.156 1 31.92 32 ARG B C 1
ATOM 5692 O O . ARG B 1 32 ? -12.766 0.686 -50.094 1 31.92 32 ARG B O 1
ATOM 5699 N N . ARG B 1 33 ? -12.359 1.071 -52.219 1 30.17 33 ARG B N 1
ATOM 5700 C CA . ARG B 1 33 ? -10.898 0.996 -52.219 1 30.17 33 ARG B CA 1
ATOM 5701 C C . ARG B 1 33 ? -10.32 1.916 -51.156 1 30.17 33 ARG B C 1
ATOM 5703 O O . ARG B 1 33 ? -10.5 3.135 -51.219 1 30.17 33 ARG B O 1
ATOM 5710 N N . VAL B 1 34 ? -10.484 1.568 -50 1 33.06 34 VAL B N 1
ATOM 5711 C CA . VAL B 1 34 ? -9.695 2.355 -49.062 1 33.06 34 VAL B CA 1
ATOM 5712 C C . VAL B 1 34 ? -8.305 2.615 -49.656 1 33.06 34 VAL B C 1
ATOM 5714 O O . VAL B 1 34 ? -7.52 1.683 -49.844 1 33.06 34 VAL B O 1
ATOM 5717 N N . GLY B 1 35 ? -8.297 3.406 -50.75 1 35 35 GLY B N 1
ATOM 5718 C CA . GLY B 1 35 ? -7.016 3.873 -51.25 1 35 35 GLY B CA 1
ATOM 5719 C C . GLY B 1 35 ? -5.992 4.125 -50.188 1 35 35 GLY B C 1
ATOM 5720 O O . GLY B 1 35 ? -6.273 4.828 -49.188 1 35 35 GLY B O 1
ATOM 5721 N N . VAL B 1 36 ? -5.293 3.096 -49.906 1 40.69 36 VAL B N 1
ATOM 5722 C CA . VAL B 1 36 ? -4.129 3.314 -49.062 1 40.69 36 VAL B CA 1
ATOM 5723 C C . VAL B 1 36 ? -3.371 4.559 -49.5 1 40.69 36 VAL B C 1
ATOM 5725 O O . VAL B 1 36 ? -2.922 4.625 -50.656 1 40.69 36 VAL B O 1
ATOM 5728 N N . SER B 1 37 ? -3.729 5.645 -49.156 1 47.22 37 SER B N 1
ATOM 5729 C CA . SER B 1 37 ? -3.195 6.914 -49.625 1 47.22 37 SER B CA 1
ATOM 5730 C C . SER B 1 37 ? -1.671 6.898 -49.656 1 47.22 37 SER B C 1
ATOM 5732 O O . SER B 1 37 ? -1.05 7.59 -50.469 1 47.22 37 SER B O 1
ATOM 5734 N N . VAL B 1 38 ? -0.916 6.18 -48.75 1 53.34 38 VAL B N 1
ATOM 5735 C CA . VAL B 1 38 ? 0.535 6.305 -48.844 1 53.34 38 VAL B CA 1
ATOM 5736 C C . VAL B 1 38 ? 1.169 4.918 -48.938 1 53.34 38 VAL B C 1
ATOM 5738 O O . VAL B 1 38 ? 1.034 4.102 -48.031 1 53.34 38 VAL B O 1
ATOM 5741 N N . ALA B 1 39 ? 1.487 4.453 -50.062 1 63.53 39 ALA B N 1
ATOM 5742 C CA . ALA B 1 39 ? 2.209 3.221 -50.375 1 63.53 39 ALA B CA 1
ATOM 5743 C C . ALA B 1 39 ? 3.697 3.365 -50.062 1 63.53 39 ALA B C 1
ATOM 5745 O O . ALA B 1 39 ? 4.254 4.461 -50.156 1 63.53 39 ALA B O 1
ATOM 5746 N N . CYS B 1 40 ? 4.27 2.34 -49.531 1 66.5 40 CYS B N 1
ATOM 5747 C CA . CYS B 1 40 ? 5.715 2.377 -49.344 1 66.5 40 CYS B CA 1
ATOM 5748 C C . CYS B 1 40 ? 6.438 2.508 -50.688 1 66.5 40 CYS B C 1
ATOM 5750 O O . CYS B 1 40 ? 5.867 2.209 -51.719 1 66.5 40 CYS B O 1
ATOM 5752 N N . ASN B 1 41 ? 7.594 3.107 -50.688 1 68.94 41 ASN B N 1
ATOM 5753 C CA . ASN B 1 41 ? 8.344 3.344 -51.906 1 68.94 41 ASN B CA 1
ATOM 5754 C C . ASN B 1 41 ? 8.547 2.055 -52.688 1 68.94 41 ASN B C 1
ATOM 5756 O O . ASN B 1 41 ? 8.508 2.062 -53.938 1 68.94 41 ASN B O 1
ATOM 5760 N N . ALA B 1 42 ? 8.578 0.958 -52 1 71.25 42 ALA B N 1
ATOM 5761 C CA . ALA B 1 42 ? 8.828 -0.31 -52.656 1 71.25 42 ALA B CA 1
ATOM 5762 C C . ALA B 1 42 ? 7.574 -0.81 -53.375 1 71.25 42 ALA B C 1
ATOM 5764 O O . ALA B 1 42 ? 7.637 -1.259 -54.531 1 71.25 42 ALA B O 1
ATOM 5765 N N . CYS B 1 43 ? 6.59 -0.61 -52.719 1 71.06 43 CYS B N 1
ATOM 5766 C CA . CYS B 1 43 ? 5.34 -1.053 -53.312 1 71.06 43 CYS B CA 1
ATOM 5767 C C . CYS B 1 43 ? 4.938 -0.135 -54.469 1 71.06 43 CYS B C 1
ATOM 5769 O O . CYS B 1 43 ? 4.387 -0.593 -55.469 1 71.06 43 CYS B O 1
ATOM 5771 N N . ARG B 1 44 ? 5.285 1.127 -54.312 1 70.06 44 ARG B N 1
ATOM 5772 C CA . ARG B 1 44 ? 5.039 2.092 -55.375 1 70.06 44 ARG B CA 1
ATOM 5773 C C . ARG B 1 44 ? 5.879 1.771 -56.625 1 70.06 44 ARG B C 1
ATOM 5775 O O . ARG B 1 44 ? 5.395 1.877 -57.75 1 70.06 44 ARG B O 1
ATOM 5782 N N . ARG B 1 45 ? 7.066 1.473 -56.312 1 70.31 45 ARG B N 1
ATOM 5783 C CA . ARG B 1 45 ? 7.965 1.156 -57.406 1 70.31 45 ARG B CA 1
ATOM 5784 C C . ARG B 1 45 ? 7.484 -0.077 -58.188 1 70.31 45 ARG B C 1
ATOM 5786 O O . ARG B 1 45 ? 7.59 -0.138 -59.406 1 70.31 45 ARG B O 1
ATOM 5793 N N . ARG B 1 46 ? 6.902 -0.923 -57.406 1 71.75 46 ARG B N 1
ATOM 5794 C CA . ARG B 1 46 ? 6.508 -2.184 -58.031 1 71.75 46 ARG B CA 1
ATOM 5795 C C . ARG B 1 46 ? 5.051 -2.143 -58.469 1 71.75 46 ARG B C 1
ATOM 5797 O O . ARG B 1 46 ? 4.551 -3.098 -59.062 1 71.75 46 ARG B O 1
ATOM 5804 N N . LYS B 1 47 ? 4.422 -0.984 -58.25 1 64.12 47 LYS B N 1
ATOM 5805 C CA . LYS B 1 47 ? 3.039 -0.722 -58.625 1 64.12 47 LYS B CA 1
ATOM 5806 C C . LYS B 1 47 ? 2.105 -1.818 -58.125 1 64.12 47 LYS B C 1
ATOM 5808 O O . LYS B 1 47 ? 1.23 -2.285 -58.875 1 64.12 47 LYS B O 1
ATOM 5813 N N . ILE B 1 48 ? 2.49 -2.377 -56.938 1 74.31 48 ILE B N 1
ATOM 5814 C CA . ILE B 1 48 ? 1.619 -3.379 -56.312 1 74.31 48 ILE B CA 1
ATOM 5815 C C . ILE B 1 48 ? 0.807 -2.746 -55.188 1 74.31 48 ILE B C 1
ATOM 5817 O O . ILE B 1 48 ? 1.191 -1.709 -54.656 1 74.31 48 ILE B O 1
ATOM 5821 N N . ARG B 1 49 ? -0.26 -3.332 -54.844 1 68.75 49 ARG B N 1
ATOM 5822 C CA . ARG B 1 49 ? -1.143 -2.85 -53.781 1 68.75 49 ARG B CA 1
ATOM 5823 C C . ARG B 1 49 ? -0.491 -3.006 -52.438 1 68.75 49 ARG B C 1
ATOM 5825 O O . ARG B 1 49 ? -0.12 -4.113 -52.031 1 68.75 49 ARG B O 1
ATOM 5832 N N . CYS B 1 50 ? -0.119 -1.862 -51.75 1 64.56 50 CYS B N 1
ATOM 5833 C CA . CYS B 1 50 ? 0.471 -1.81 -50.438 1 64.56 50 CYS B CA 1
ATOM 5834 C C . CYS B 1 50 ? -0.61 -1.764 -49.344 1 64.56 50 CYS B C 1
ATOM 5836 O O . CYS B 1 50 ? -1.624 -1.082 -49.531 1 64.56 50 CYS B O 1
ATOM 5838 N N . ASP B 1 51 ? -0.706 -2.592 -48.5 1 66.81 51 ASP B N 1
ATOM 5839 C CA . ASP B 1 51 ? -1.716 -2.592 -47.438 1 66.81 51 ASP B CA 1
ATOM 5840 C C . ASP B 1 51 ? -1.502 -1.429 -46.469 1 66.81 51 ASP B C 1
ATOM 5842 O O . ASP B 1 51 ? -2.283 -1.24 -45.531 1 66.81 51 ASP B O 1
ATOM 5846 N N . GLY B 1 52 ? -0.449 -0.532 -46.656 1 62.31 52 GLY B N 1
ATOM 5847 C CA . GLY B 1 52 ? -0.167 0.695 -45.938 1 62.31 52 GLY B CA 1
ATOM 5848 C C . GLY B 1 52 ? 0.242 0.454 -44.5 1 62.31 52 GLY B C 1
ATOM 5849 O O . GLY B 1 52 ? 0.314 1.394 -43.719 1 62.31 52 GLY B O 1
ATOM 5850 N N . GLN B 1 53 ? 0.469 -0.783 -44.25 1 66.12 53 GLN B N 1
ATOM 5851 C CA . GLN B 1 53 ? 0.837 -1.081 -42.875 1 66.12 53 GLN B CA 1
ATOM 5852 C C . GLN B 1 53 ? 2.27 -0.646 -42.562 1 66.12 53 GLN B C 1
ATOM 5854 O O . GLN B 1 53 ? 3.164 -0.834 -43.406 1 66.12 53 GLN B O 1
ATOM 5859 N N . ARG B 1 54 ? 2.484 0.249 -41.531 1 61.94 54 ARG B N 1
ATOM 5860 C CA . ARG B 1 54 ? 3.791 0.707 -41.062 1 61.94 54 ARG B CA 1
ATOM 5861 C C . ARG B 1 54 ? 4.246 -0.079 -39.844 1 61.94 54 ARG B C 1
ATOM 5863 O O . ARG B 1 54 ? 3.418 -0.553 -39.062 1 61.94 54 ARG B O 1
ATOM 5870 N N . PRO B 1 55 ? 5.57 -0.38 -39.781 1 61.28 55 PRO B N 1
ATOM 5871 C CA . PRO B 1 55 ? 6.598 0.225 -40.625 1 61.28 55 PRO B CA 1
ATOM 5872 C C . PRO B 1 55 ? 6.789 -0.523 -41.938 1 61.28 55 PRO B C 1
ATOM 5874 O O . PRO B 1 55 ? 7.395 0.01 -42.875 1 61.28 55 PRO B O 1
ATOM 5877 N N . THR B 1 56 ? 6.32 -1.727 -41.906 1 68.88 56 THR B N 1
ATOM 5878 C CA . THR B 1 56 ? 6.5 -2.518 -43.125 1 68.88 56 THR B CA 1
ATOM 5879 C C . THR B 1 56 ? 5.164 -3.062 -43.625 1 68.88 56 THR B C 1
ATOM 5881 O O . THR B 1 56 ? 4.41 -3.664 -42.844 1 68.88 56 THR B O 1
ATOM 5884 N N . CYS B 1 57 ? 4.91 -2.711 -44.812 1 68.06 57 CYS B N 1
ATOM 5885 C CA . CYS B 1 57 ? 3.672 -3.213 -45.375 1 68.06 57 CYS B CA 1
ATOM 5886 C C . CYS B 1 57 ? 3.756 -4.711 -45.625 1 68.06 57 CYS B C 1
ATOM 5888 O O . CYS B 1 57 ? 4.848 -5.281 -45.656 1 68.06 57 CYS B O 1
ATOM 5890 N N . ALA B 1 58 ? 2.635 -5.375 -45.625 1 70.94 58 ALA B N 1
ATOM 5891 C CA . ALA B 1 58 ? 2.564 -6.828 -45.781 1 70.94 58 ALA B CA 1
ATOM 5892 C C . ALA B 1 58 ? 3.398 -7.305 -46.969 1 70.94 58 ALA B C 1
ATOM 5894 O O . ALA B 1 58 ? 4.012 -8.375 -46.906 1 70.94 58 ALA B O 1
ATOM 5895 N N . ASN B 1 59 ? 3.463 -6.48 -48 1 71.12 59 ASN B N 1
ATOM 5896 C CA . ASN B 1 59 ? 4.184 -6.855 -49.219 1 71.12 59 ASN B CA 1
ATOM 5897 C C . ASN B 1 59 ? 5.695 -6.785 -49 1 71.12 59 ASN B C 1
ATOM 5899 O O . ASN B 1 59 ? 6.445 -7.547 -49.625 1 71.12 59 ASN B O 1
ATOM 5903 N N . CYS B 1 60 ? 6.102 -5.734 -48.219 1 64.5 60 CYS B N 1
ATOM 5904 C CA . CYS B 1 60 ? 7.523 -5.551 -47.969 1 64.5 60 CYS B CA 1
ATOM 5905 C C . CYS B 1 60 ? 8.008 -6.469 -46.844 1 64.5 60 CYS B C 1
ATOM 5907 O O . CYS B 1 60 ? 9.211 -6.676 -46.688 1 64.5 60 CYS B O 1
ATOM 5909 N N . ARG B 1 61 ? 7.172 -6.906 -46.031 1 65.69 61 ARG B N 1
ATOM 5910 C CA . ARG B 1 61 ? 7.539 -7.801 -44.938 1 65.69 61 ARG B CA 1
ATOM 5911 C C . ARG B 1 61 ? 8.133 -9.102 -45.469 1 65.69 61 ARG B C 1
ATOM 5913 O O . ARG B 1 61 ? 9.047 -9.664 -44.875 1 65.69 61 ARG B O 1
ATOM 5920 N N . ASP B 1 62 ? 7.562 -9.688 -46.531 1 57.41 62 ASP B N 1
ATOM 5921 C CA . ASP B 1 62 ? 7.984 -10.961 -47.094 1 57.41 62 ASP B CA 1
ATOM 5922 C C . ASP B 1 62 ? 9.227 -10.781 -47.969 1 57.41 62 ASP B C 1
ATOM 5924 O O . ASP B 1 62 ? 9.836 -11.766 -48.406 1 57.41 62 ASP B O 1
ATOM 5928 N N . GLN B 1 63 ? 9.5 -9.562 -48.5 1 54.44 63 GLN B N 1
ATOM 5929 C CA . GLN B 1 63 ? 10.641 -9.344 -49.406 1 54.44 63 GLN B CA 1
ATOM 5930 C C . GLN B 1 63 ? 11.734 -8.547 -48.719 1 54.44 63 GLN B C 1
ATOM 5932 O O . GLN B 1 63 ? 11.461 -7.758 -47.812 1 54.44 63 GLN B O 1
ATOM 5937 N N . THR B 1 64 ? 13.055 -9.016 -48.781 1 50.66 64 THR B N 1
ATOM 5938 C CA . THR B 1 64 ? 14.289 -8.438 -48.281 1 50.66 64 THR B CA 1
ATOM 5939 C C . THR B 1 64 ? 14.383 -6.953 -48.625 1 50.66 64 THR B C 1
ATOM 5941 O O . THR B 1 64 ? 15.438 -6.34 -48.469 1 50.66 64 THR B O 1
ATOM 5944 N N . SER B 1 65 ? 13.336 -6.32 -49.281 1 52 65 SER B N 1
ATOM 5945 C CA . SER B 1 65 ? 13.516 -4.934 -49.719 1 52 65 SER B CA 1
ATOM 5946 C C . SER B 1 65 ? 13.109 -3.963 -48.625 1 52 65 SER B C 1
ATOM 5948 O O . SER B 1 65 ? 12.281 -4.293 -47.75 1 52 65 SER B O 1
ATOM 5950 N N . HIS B 1 66 ? 13.922 -2.855 -48.375 1 55.66 66 HIS B N 1
ATOM 5951 C CA . HIS B 1 66 ? 13.703 -1.77 -47.438 1 55.66 66 HIS B CA 1
ATOM 5952 C C . HIS B 1 66 ? 12.352 -1.099 -47.656 1 55.66 66 HIS B C 1
ATOM 5954 O O . HIS B 1 66 ? 12.109 -0.541 -48.75 1 55.66 66 HIS B O 1
ATOM 5960 N N . CYS B 1 67 ? 11.367 -1.471 -47.031 1 59.44 67 CYS B N 1
ATOM 5961 C CA . CYS B 1 67 ? 10.047 -0.856 -47.062 1 59.44 67 CYS B CA 1
ATOM 5962 C C . CYS B 1 67 ? 10.102 0.596 -46.625 1 59.44 67 CYS B C 1
ATOM 5964 O O . CYS B 1 67 ? 10.266 0.868 -45.438 1 59.44 67 CYS B O 1
ATOM 5966 N N . GLU B 1 68 ? 10.508 1.531 -47.5 1 60.62 68 GLU B N 1
ATOM 5967 C CA . GLU B 1 68 ? 10.594 2.959 -47.219 1 60.62 68 GLU B CA 1
ATOM 5968 C C . GLU B 1 68 ? 9.328 3.688 -47.656 1 60.62 68 GLU B C 1
ATOM 5970 O O . GLU B 1 68 ? 8.852 3.467 -48.781 1 60.62 68 GLU B O 1
ATOM 5975 N N . TYR B 1 69 ? 8.641 4.125 -46.844 1 54.72 69 TYR B N 1
ATOM 5976 C CA . TYR B 1 69 ? 7.523 4.973 -47.25 1 54.72 69 TYR B CA 1
ATOM 5977 C C . TYR B 1 69 ? 7.992 6.387 -47.562 1 54.72 69 TYR B C 1
ATOM 5979 O O . TYR B 1 69 ? 8.914 6.898 -46.906 1 54.72 69 TYR B O 1
ATOM 5987 N N . ARG B 1 70 ? 7.922 6.844 -48.719 1 46.16 70 ARG B N 1
ATOM 5988 C CA . ARG B 1 70 ? 8.25 8.242 -49 1 46.16 70 ARG B CA 1
ATOM 5989 C C . ARG B 1 70 ? 7.789 9.141 -47.844 1 46.16 70 ARG B C 1
ATOM 5991 O O . ARG B 1 70 ? 6.684 8.977 -47.312 1 46.16 70 ARG B O 1
ATOM 5998 N N . ASP B 1 71 ? 8.75 9.695 -47.219 1 43.38 71 ASP B N 1
ATOM 5999 C CA . ASP B 1 71 ? 8.484 10.789 -46.281 1 43.38 71 ASP B CA 1
ATOM 6000 C C . ASP B 1 71 ? 7.273 11.609 -46.719 1 43.38 71 ASP B C 1
ATOM 6002 O O . ASP B 1 71 ? 7.207 12.047 -47.875 1 43.38 71 ASP B O 1
ATOM 6006 N N . ASP B 1 72 ? 6.074 11.312 -46.312 1 44.84 72 ASP B N 1
ATOM 6007 C CA . ASP B 1 72 ? 4.871 12.062 -46.656 1 44.84 72 ASP B CA 1
ATOM 6008 C C . ASP B 1 72 ? 5.223 13.469 -47.125 1 44.84 72 ASP B C 1
ATOM 6010 O O . ASP B 1 72 ? 6.258 14.023 -46.75 1 44.84 72 ASP B O 1
ATOM 6014 N N . ALA B 1 73 ? 4.633 14 -48.219 1 45.72 73 ALA B N 1
ATOM 6015 C CA . ALA B 1 73 ? 4.613 15.422 -48.531 1 45.72 73 ALA B CA 1
ATOM 6016 C C . ALA B 1 73 ? 4.852 16.281 -47.312 1 45.72 73 ALA B C 1
ATOM 6018 O O . ALA B 1 73 ? 4.402 15.938 -46.219 1 45.72 73 ALA B O 1
ATOM 6019 N N . PRO B 1 74 ? 5.863 17.078 -47.344 1 52.72 74 PRO B N 1
ATOM 6020 C CA . PRO B 1 74 ? 6.043 17.984 -46.219 1 52.72 74 PRO B CA 1
ATOM 6021 C C . PRO B 1 74 ? 4.715 18.453 -45.625 1 52.72 74 PRO B C 1
ATOM 6023 O O . PRO B 1 74 ? 3.787 18.797 -46.344 1 52.72 74 PRO B O 1
ATOM 6026 N N . LEU B 1 75 ? 4.441 17.891 -44.438 1 62.03 75 LEU B N 1
ATOM 6027 C CA . LEU B 1 75 ? 3.252 18.406 -43.75 1 62.03 75 LEU B CA 1
ATOM 6028 C C . LEU B 1 75 ? 3.031 19.875 -44.094 1 62.03 75 LEU B C 1
ATOM 6030 O O . LEU B 1 75 ? 3.988 20.641 -44.156 1 62.03 75 LEU B O 1
ATOM 6034 N N . SER B 1 76 ? 1.92 20.062 -44.656 1 71.25 76 SER B N 1
ATOM 6035 C CA . SER B 1 76 ? 1.605 21.469 -44.812 1 71.25 76 SER B CA 1
ATOM 6036 C C . SER B 1 76 ? 1.885 22.25 -43.531 1 71.25 76 SER B C 1
ATOM 6038 O O . SER B 1 76 ? 1.953 21.672 -42.438 1 71.25 76 SER B O 1
ATOM 6040 N N . ASP B 1 77 ? 2.238 23.359 -43.656 1 69.81 77 ASP B N 1
ATOM 6041 C CA . ASP B 1 77 ? 2.514 24.203 -42.5 1 69.81 77 ASP B CA 1
ATOM 6042 C C . ASP B 1 77 ? 1.362 24.172 -41.5 1 69.81 77 ASP B C 1
ATOM 6044 O O . ASP B 1 77 ? 1.584 24.188 -40.281 1 69.81 77 ASP B O 1
ATOM 6048 N N . GLU B 1 78 ? 0.238 23.938 -42.031 1 71.94 78 GLU B N 1
ATOM 6049 C CA . GLU B 1 78 ? -0.927 23.828 -41.156 1 71.94 78 GLU B CA 1
ATOM 6050 C C . GLU B 1 78 ? -0.913 22.516 -40.375 1 71.94 78 GLU B C 1
ATOM 6052 O O . GLU B 1 78 ? -1.208 22.484 -39.188 1 71.94 78 GLU B O 1
ATOM 6057 N N . SER B 1 79 ? -0.498 21.5 -41 1 73.62 79 SER B N 1
ATOM 6058 C CA . SER B 1 79 ? -0.453 20.188 -40.375 1 73.62 79 SER B CA 1
ATOM 6059 C C . SER B 1 79 ? 0.652 20.109 -39.344 1 73.62 79 SER B C 1
ATOM 6061 O O . SER B 1 79 ? 0.47 19.5 -38.281 1 73.62 79 SER B O 1
ATOM 6063 N N . LYS B 1 80 ? 1.667 20.766 -39.625 1 74.69 80 LYS B N 1
ATOM 6064 C CA . LYS B 1 80 ? 2.768 20.797 -38.656 1 74.69 80 LYS B CA 1
ATOM 6065 C C . LYS B 1 80 ? 2.357 21.516 -37.375 1 74.69 80 LYS B C 1
ATOM 6067 O O . LYS B 1 80 ? 2.621 21.031 -36.281 1 74.69 80 LYS B O 1
ATOM 6072 N N . LYS B 1 81 ? 1.751 22.594 -37.594 1 77.25 81 LYS B N 1
ATOM 6073 C CA . LYS B 1 81 ? 1.295 23.375 -36.438 1 77.25 81 LYS B CA 1
ATOM 6074 C C . LYS B 1 81 ? 0.256 22.594 -35.625 1 77.25 81 LYS B C 1
ATOM 6076 O O . LYS B 1 81 ? 0.256 22.656 -34.406 1 77.25 81 LYS B O 1
ATOM 6081 N N . LEU B 1 82 ? -0.504 21.875 -36.312 1 76.94 82 LEU B N 1
ATOM 6082 C CA . LEU B 1 82 ? -1.563 21.109 -35.656 1 76.94 82 LEU B CA 1
ATOM 6083 C C . LEU B 1 82 ? -0.981 19.984 -34.844 1 76.94 82 LEU B C 1
ATOM 6085 O O . LEU B 1 82 ? -1.448 19.703 -33.719 1 76.94 82 LEU B O 1
ATOM 6089 N N . VAL B 1 83 ? 0.004 19.359 -35.344 1 78 83 VAL B N 1
ATOM 6090 C CA . VAL B 1 83 ? 0.665 18.281 -34.625 1 78 83 VAL B CA 1
ATOM 6091 C C . VAL B 1 83 ? 1.268 18.812 -33.312 1 78 83 VAL B C 1
ATOM 6093 O O . VAL B 1 83 ? 1.069 18.234 -32.25 1 78 83 VAL B O 1
ATOM 6096 N N . VAL B 1 84 ? 1.935 19.891 -33.469 1 77 84 VAL B N 1
ATOM 6097 C CA . VAL B 1 84 ? 2.576 20.5 -32.312 1 77 84 VAL B CA 1
ATOM 6098 C C . VAL B 1 84 ? 1.512 20.984 -31.328 1 77 84 VAL B C 1
ATOM 6100 O O . VAL B 1 84 ? 1.644 20.797 -30.109 1 77 84 VAL B O 1
ATOM 6103 N N . GLU B 1 85 ? 0.495 21.5 -31.844 1 77.62 85 GLU B N 1
ATOM 6104 C CA . GLU B 1 85 ? -0.601 21.969 -31 1 77.62 85 GLU B CA 1
ATOM 6105 C C . GLU B 1 85 ? -1.26 20.812 -30.25 1 77.62 85 GLU B C 1
ATOM 6107 O O . GLU B 1 85 ? -1.548 20.906 -29.062 1 77.62 85 GLU B O 1
ATOM 6112 N N . MET B 1 86 ? -1.486 19.688 -30.891 1 77.31 86 MET B N 1
ATOM 6113 C CA . MET B 1 86 ? -2.135 18.531 -30.281 1 77.31 86 MET B CA 1
ATOM 6114 C C . MET B 1 86 ? -1.274 17.969 -29.156 1 77.31 86 MET B C 1
ATOM 6116 O O . MET B 1 86 ? -1.783 17.656 -28.062 1 77.31 86 MET B O 1
ATOM 6120 N N . VAL B 1 87 ? -0.072 17.938 -29.484 1 77.5 87 VAL B N 1
ATOM 6121 C CA . VAL B 1 87 ? 0.841 17.422 -28.469 1 77.5 87 VAL B CA 1
ATOM 6122 C C . VAL B 1 87 ? 0.877 18.375 -27.281 1 77.5 87 VAL B C 1
ATOM 6124 O O . VAL B 1 87 ? 0.868 17.938 -26.125 1 77.5 87 VAL B O 1
ATOM 6127 N N . LYS B 1 88 ? 0.85 19.656 -27.562 1 74.25 88 LYS B N 1
ATOM 6128 C CA . LYS B 1 88 ? 0.814 20.656 -26.5 1 74.25 88 LYS B CA 1
ATOM 6129 C C . LYS B 1 88 ? -0.489 20.562 -25.703 1 74.25 88 LYS B C 1
ATOM 6131 O O . LYS B 1 88 ? -0.485 20.656 -24.469 1 74.25 88 LYS B O 1
ATOM 6136 N N . LEU B 1 89 ? -1.557 20.328 -26.375 1 73.62 89 LEU B N 1
ATOM 6137 C CA . LEU B 1 89 ? -2.857 20.203 -25.734 1 73.62 89 LEU B CA 1
ATOM 6138 C C . LEU B 1 89 ? -2.906 18.969 -24.844 1 73.62 89 LEU B C 1
ATOM 6140 O O . LEU B 1 89 ? -3.406 19.016 -23.719 1 73.62 89 LEU B O 1
ATOM 6144 N N . PHE B 1 90 ? -2.305 17.938 -25.359 1 75.94 90 PHE B N 1
ATOM 6145 C CA . PHE B 1 90 ? -2.252 16.703 -24.578 1 75.94 90 PHE B CA 1
ATOM 6146 C C . PHE B 1 90 ? -1.381 16.875 -23.344 1 75.94 90 PHE B C 1
ATOM 6148 O O . PHE B 1 90 ? -1.699 16.359 -22.281 1 75.94 90 PHE B O 1
ATOM 6155 N N . ASN B 1 91 ? -0.422 17.703 -23.547 1 67.12 91 ASN B N 1
ATOM 6156 C CA . ASN B 1 91 ? 0.527 17.922 -22.469 1 67.12 91 ASN B CA 1
ATOM 6157 C C . ASN B 1 91 ? -0.042 18.859 -21.406 1 67.12 91 ASN B C 1
ATOM 6159 O O . ASN B 1 91 ? 0.492 18.938 -20.297 1 67.12 91 ASN B O 1
ATOM 6163 N N . THR B 1 92 ? -1.084 19.531 -21.75 1 66.19 92 THR B N 1
ATOM 6164 C CA . THR B 1 92 ? -1.76 20.391 -20.781 1 66.19 92 THR B CA 1
ATOM 6165 C C . THR B 1 92 ? -2.723 19.578 -19.922 1 66.19 92 THR B C 1
ATOM 6167 O O . THR B 1 92 ? -3.164 20.047 -18.875 1 66.19 92 THR B O 1
ATOM 6170 N N . LEU B 1 93 ? -3.012 18.391 -20.391 1 63.31 93 LEU B N 1
ATOM 6171 C CA . LEU B 1 93 ? -3.932 17.516 -19.672 1 63.31 93 LEU B CA 1
ATOM 6172 C C . LEU B 1 93 ? -3.191 16.688 -18.625 1 63.31 93 LEU B C 1
ATOM 6174 O O . LEU B 1 93 ? -2.1 16.188 -18.891 1 63.31 93 LEU B O 1
ATOM 6178 N N . PRO B 1 94 ? -3.789 16.75 -17.438 1 58.78 94 PRO B N 1
ATOM 6179 C CA . PRO B 1 94 ? -3.193 15.812 -16.484 1 58.78 94 PRO B CA 1
ATOM 6180 C C . PRO B 1 94 ? -3.109 14.391 -17.016 1 58.78 94 PRO B C 1
ATOM 6182 O O . PRO B 1 94 ? -3.957 13.969 -17.812 1 58.78 94 PRO B O 1
ATOM 6185 N N . ALA B 1 95 ? -2.076 13.719 -16.672 1 58.19 95 ALA B N 1
ATOM 6186 C CA . ALA B 1 95 ? -1.809 12.375 -17.172 1 58.19 95 ALA B CA 1
ATOM 6187 C C . ALA B 1 95 ? -3.025 11.469 -17 1 58.19 95 ALA B C 1
ATOM 6189 O O . ALA B 1 95 ? -3.369 10.703 -17.906 1 58.19 95 ALA B O 1
ATOM 6190 N N . ALA B 1 96 ? -3.615 11.633 -15.922 1 57.47 96 ALA B N 1
ATOM 6191 C CA . ALA B 1 96 ? -4.809 10.828 -15.664 1 57.47 96 ALA B CA 1
ATOM 6192 C C . ALA B 1 96 ? -5.902 11.125 -16.688 1 57.47 96 ALA B C 1
ATOM 6194 O O . ALA B 1 96 ? -6.578 10.211 -17.172 1 57.47 96 ALA B O 1
ATOM 6195 N N . ASP B 1 97 ? -6 12.352 -17 1 59.91 97 ASP B N 1
ATOM 6196 C CA . ASP B 1 97 ? -7.012 12.766 -17.969 1 59.91 97 ASP B CA 1
ATOM 6197 C C . ASP B 1 97 ? -6.645 12.312 -19.375 1 59.91 97 ASP B C 1
ATOM 6199 O O . ASP B 1 97 ? -7.52 11.914 -20.141 1 59.91 97 ASP B O 1
ATOM 6203 N N . LEU B 1 98 ? -5.484 12.336 -19.578 1 66.38 98 LEU B N 1
ATOM 6204 C CA . LEU B 1 98 ? -5.004 11.906 -20.891 1 66.38 98 LEU B CA 1
ATOM 6205 C C . LEU B 1 98 ? -5.316 10.43 -21.125 1 66.38 98 LEU B C 1
ATOM 6207 O O . LEU B 1 98 ? -5.812 10.055 -22.188 1 66.38 98 LEU B O 1
ATOM 6211 N N . ILE B 1 99 ? -5.066 9.719 -20.172 1 62.88 99 ILE B N 1
ATOM 6212 C CA . ILE B 1 99 ? -5.289 8.281 -20.266 1 62.88 99 ILE B CA 1
ATOM 6213 C C . ILE B 1 99 ? -6.785 8 -20.391 1 62.88 99 ILE B C 1
ATOM 6215 O O . ILE B 1 99 ? -7.195 7.086 -21.109 1 62.88 99 ILE B O 1
ATOM 6219 N N . ARG B 1 100 ? -7.449 8.82 -19.766 1 60.09 100 ARG B N 1
ATOM 6220 C CA . ARG B 1 100 ? -8.898 8.664 -19.766 1 60.09 100 ARG B CA 1
ATOM 6221 C C . ARG B 1 100 ? -9.508 9.07 -21.094 1 60.09 100 ARG B C 1
ATOM 6223 O O . ARG B 1 100 ? -10.43 8.414 -21.594 1 60.09 100 ARG B O 1
ATOM 6230 N N . ILE B 1 101 ? -8.961 10.039 -21.656 1 65.5 101 ILE B N 1
ATOM 6231 C CA . ILE B 1 101 ? -9.609 10.648 -22.797 1 65.5 101 ILE B CA 1
ATOM 6232 C C . ILE B 1 101 ? -9.141 9.969 -24.078 1 65.5 101 ILE B C 1
ATOM 6234 O O . ILE B 1 101 ? -9.867 9.93 -25.078 1 65.5 101 ILE B O 1
ATOM 6238 N N . MET B 1 102 ? -8.078 9.328 -23.938 1 71.12 102 MET B N 1
ATOM 6239 C CA . MET B 1 102 ? -7.418 8.883 -25.156 1 71.12 102 MET B CA 1
ATOM 6240 C C . MET B 1 102 ? -8.227 7.777 -25.828 1 71.12 102 MET B C 1
ATOM 6242 O O . MET B 1 102 ? -8.438 7.816 -27.047 1 71.12 102 MET B O 1
ATOM 6246 N N . PRO B 1 103 ? -8.672 6.863 -25.047 1 68 103 PRO B N 1
ATOM 6247 C CA . PRO B 1 103 ? -9.469 5.844 -25.734 1 68 103 PRO B CA 1
ATOM 6248 C C . PRO B 1 103 ? -10.727 6.414 -26.391 1 68 103 PRO B C 1
ATOM 6250 O O . PRO B 1 103 ? -11.086 6.008 -27.5 1 68 103 PRO B O 1
ATOM 6253 N N . SER B 1 104 ? -11.375 7.324 -25.75 1 68.25 104 SER B N 1
ATOM 6254 C CA . SER B 1 104 ? -12.562 7.965 -26.312 1 68.25 104 SER B CA 1
ATOM 6255 C C . SER B 1 104 ? -12.211 8.797 -27.547 1 68.25 104 SER B C 1
ATOM 6257 O O . SER B 1 104 ? -12.977 8.844 -28.5 1 68.25 104 SER B O 1
ATOM 6259 N N . LEU B 1 105 ? -11.109 9.367 -27.453 1 74.06 105 LEU B N 1
ATOM 6260 C CA . LEU B 1 105 ? -10.656 10.156 -28.594 1 74.06 105 LEU B CA 1
ATOM 6261 C C . LEU B 1 105 ? -10.336 9.258 -29.781 1 74.06 105 LEU B C 1
ATOM 6263 O O . LEU B 1 105 ? -10.531 9.648 -30.938 1 74.06 105 LEU B O 1
ATOM 6267 N N . GLY B 1 106 ? -9.906 8.109 -29.406 1 72.75 106 GLY B N 1
ATOM 6268 C CA . GLY B 1 106 ? -9.562 7.145 -30.453 1 72.75 106 GLY B CA 1
ATOM 6269 C C . GLY B 1 106 ? -10.773 6.637 -31.203 1 72.75 106 GLY B C 1
ATOM 6270 O O . GLY B 1 106 ? -10.656 6.215 -32.375 1 72.75 106 GLY B O 1
ATOM 6271 N N . GLU B 1 107 ? -11.859 6.727 -30.578 1 66.5 107 GLU B N 1
ATOM 6272 C CA . GLU B 1 107 ? -13.094 6.262 -31.188 1 66.5 107 GLU B CA 1
ATOM 6273 C C . GLU B 1 107 ? -13.789 7.387 -31.953 1 66.5 107 GLU B C 1
ATOM 6275 O O . GLU B 1 107 ? -14.742 7.145 -32.688 1 66.5 107 GLU B O 1
ATOM 6280 N N . GLU B 1 108 ? -13.391 8.531 -31.828 1 66.12 108 GLU B N 1
ATOM 6281 C CA . GLU B 1 108 ? -13.969 9.672 -32.531 1 66.12 108 GLU B CA 1
ATOM 6282 C C . GLU B 1 108 ? -13.461 9.773 -33.969 1 66.12 108 GLU B C 1
ATOM 6284 O O . GLU B 1 108 ? -12.258 9.914 -34.188 1 66.12 108 GLU B O 1
ATOM 6289 N N . PRO B 1 109 ? -14.375 9.562 -34.844 1 70.44 109 PRO B N 1
ATOM 6290 C CA . PRO B 1 109 ? -13.938 9.57 -36.25 1 70.44 109 PRO B CA 1
ATOM 6291 C C . PRO B 1 109 ? -13.711 10.984 -36.781 1 70.44 109 PRO B C 1
ATOM 6293 O O . PRO B 1 109 ? -13.039 11.164 -37.781 1 70.44 109 PRO B O 1
ATOM 6296 N N . GLU B 1 110 ? -14.266 11.961 -36.219 1 72 110 GLU B N 1
ATOM 6297 C CA . GLU B 1 110 ? -14.195 13.32 -36.75 1 72 110 GLU B CA 1
ATOM 6298 C C . GLU B 1 110 ? -13.086 14.117 -36.062 1 72 110 GLU B C 1
ATOM 6300 O O . GLU B 1 110 ? -13.125 14.328 -34.844 1 72 110 GLU B O 1
ATOM 6305 N N . ALA B 1 111 ? -12.117 14.602 -36.844 1 74.75 111 ALA B N 1
ATOM 6306 C CA . ALA B 1 111 ? -10.977 15.375 -36.344 1 74.75 111 ALA B CA 1
ATOM 6307 C C . ALA B 1 111 ? -11.43 16.656 -35.656 1 74.75 111 ALA B C 1
ATOM 6309 O O . ALA B 1 111 ? -10.836 17.078 -34.656 1 74.75 111 ALA B O 1
ATOM 6310 N N . SER B 1 112 ? -12.469 17.203 -36.156 1 71.19 112 SER B N 1
ATOM 6311 C CA . SER B 1 112 ? -12.969 18.453 -35.562 1 71.19 112 SER B CA 1
ATOM 6312 C C . SER B 1 112 ? -13.477 18.234 -34.125 1 71.19 112 SER B C 1
ATOM 6314 O O . SER B 1 112 ? -13.258 19.062 -33.25 1 71.19 112 SER B O 1
ATOM 6316 N N . THR B 1 113 ? -14.031 17.125 -33.969 1 71.12 113 THR B N 1
ATOM 6317 C CA . THR B 1 113 ? -14.531 16.781 -32.625 1 71.12 113 THR B CA 1
ATOM 6318 C C . THR B 1 113 ? -13.375 16.5 -31.688 1 71.12 113 THR B C 1
ATOM 6320 O O . THR B 1 113 ? -13.391 16.922 -30.531 1 71.12 113 THR B O 1
ATOM 6323 N N . ILE B 1 114 ? -12.383 15.859 -32.125 1 74.5 114 ILE B N 1
ATOM 6324 C CA . ILE B 1 114 ? -11.195 15.547 -31.344 1 74.5 114 ILE B CA 1
ATOM 6325 C C . ILE B 1 114 ? -10.531 16.844 -30.891 1 74.5 114 ILE B C 1
ATOM 6327 O O . ILE B 1 114 ? -10.219 17 -29.703 1 74.5 114 ILE B O 1
ATOM 6331 N N . LEU B 1 115 ? -10.391 17.75 -31.781 1 72.19 115 LEU B N 1
ATOM 6332 C CA . LEU B 1 115 ? -9.703 19 -31.484 1 72.19 115 LEU B CA 1
ATOM 6333 C C . LEU B 1 115 ? -10.555 19.875 -30.578 1 72.19 115 LEU B C 1
ATOM 6335 O O . LEU B 1 115 ? -10.023 20.578 -29.703 1 72.19 115 LEU B O 1
ATOM 6339 N N . SER B 1 116 ? -11.828 19.812 -30.75 1 68.19 116 SER B N 1
ATOM 6340 C CA . SER B 1 116 ? -12.703 20.578 -29.875 1 68.19 116 SER B CA 1
ATOM 6341 C C . SER B 1 116 ? -12.633 20.078 -28.438 1 68.19 116 SER B C 1
ATOM 6343 O O . SER B 1 116 ? -12.648 20.875 -27.484 1 68.19 116 SER B O 1
ATOM 6345 N N . ILE B 1 117 ? -12.469 18.797 -28.328 1 67 117 ILE B N 1
ATOM 6346 C CA . ILE B 1 117 ? -12.344 18.172 -27.016 1 67 117 ILE B CA 1
ATOM 6347 C C . ILE B 1 117 ? -11.023 18.578 -26.359 1 67 117 ILE B C 1
ATOM 6349 O O . ILE B 1 117 ? -10.977 18.906 -25.188 1 67 117 ILE B O 1
ATOM 6353 N N . LEU B 1 118 ? -10.055 18.562 -27.172 1 69.44 118 LEU B N 1
ATOM 6354 C CA . LEU B 1 118 ? -8.719 18.859 -26.688 1 69.44 118 LEU B CA 1
ATOM 6355 C C . LEU B 1 118 ? -8.578 20.359 -26.375 1 69.44 118 LEU B C 1
ATOM 6357 O O . LEU B 1 118 ? -7.895 20.734 -25.422 1 69.44 118 LEU B O 1
ATOM 6361 N N . ARG B 1 119 ? -9.164 21.266 -27.234 1 62.75 119 ARG B N 1
ATOM 6362 C CA . ARG B 1 119 ? -9.055 22.719 -27.094 1 62.75 119 ARG B CA 1
ATOM 6363 C C . ARG B 1 119 ? -10 23.234 -26.031 1 62.75 119 ARG B C 1
ATOM 6365 O O . ARG B 1 119 ? -9.969 24.422 -25.672 1 62.75 119 ARG B O 1
ATOM 6372 N N . GLY B 1 120 ? -10.609 22.484 -25.141 1 51.28 120 GLY B N 1
ATOM 6373 C CA . GLY B 1 120 ? -11.469 22.891 -24.047 1 51.28 120 GLY B CA 1
ATOM 6374 C C . GLY B 1 120 ? -12.672 23.688 -24.484 1 51.28 120 GLY B C 1
ATOM 6375 O O . GLY B 1 120 ? -13.148 24.562 -23.766 1 51.28 120 GLY B O 1
ATOM 6376 N N . ASP B 1 121 ? -13.25 23.734 -25.609 1 43.62 121 ASP B N 1
ATOM 6377 C CA . ASP B 1 121 ? -14.461 24.484 -25.938 1 43.62 121 ASP B CA 1
ATOM 6378 C C . ASP B 1 121 ? -15.594 24.141 -24.969 1 43.62 121 ASP B C 1
ATOM 6380 O O . ASP B 1 121 ? -15.852 22.969 -24.688 1 43.62 121 ASP B O 1
ATOM 6384 N N . PRO B 1 122 ? -16.172 25.156 -24.203 1 38.78 122 PRO B N 1
ATOM 6385 C CA . PRO B 1 122 ? -17.172 25.016 -23.141 1 38.78 122 PRO B CA 1
ATOM 6386 C C . PRO B 1 122 ? -18.297 24.031 -23.5 1 38.78 122 PRO B C 1
ATOM 6388 O O . PRO B 1 122 ? -18.859 23.391 -22.609 1 38.78 122 PRO B O 1
ATOM 6391 N N . THR B 1 123 ? -18.938 24.047 -24.641 1 37.75 123 THR B N 1
ATOM 6392 C CA . THR B 1 123 ? -20.062 23.188 -24.969 1 37.75 123 THR B CA 1
ATOM 6393 C C . THR B 1 123 ? -19.656 21.719 -24.938 1 37.75 123 THR B C 1
ATOM 6395 O O . THR B 1 123 ? -20.453 20.844 -24.594 1 37.75 123 THR B O 1
ATOM 6398 N N . SER B 1 124 ? -18.625 21.359 -25.5 1 34.81 124 SER B N 1
ATOM 6399 C CA . SER B 1 124 ? -18.188 19.969 -25.625 1 34.81 124 SER B CA 1
ATOM 6400 C C . SER B 1 124 ? -17.484 19.5 -24.344 1 34.81 124 SER B C 1
ATOM 6402 O O . SER B 1 124 ? -17.219 18.312 -24.188 1 34.81 124 SER B O 1
ATOM 6404 N N . HIS B 1 125 ? -16.969 20.297 -23.531 1 34.91 125 HIS B N 1
ATOM 6405 C CA . HIS B 1 125 ? -16.406 20.016 -22.219 1 34.91 125 HIS B CA 1
ATOM 6406 C C . HIS B 1 125 ? -17.469 19.484 -21.266 1 34.91 125 HIS B C 1
ATOM 6408 O O . HIS B 1 125 ? -17.141 18.906 -20.234 1 34.91 125 HIS B O 1
ATOM 6414 N N . GLN B 1 126 ? -18.656 20.016 -21.297 1 34.84 126 GLN B N 1
ATOM 6415 C CA . GLN B 1 126 ? -19.766 19.578 -20.469 1 34.84 126 GLN B CA 1
ATOM 6416 C C . GLN B 1 126 ? -20.016 18.078 -20.625 1 34.84 126 GLN B C 1
ATOM 6418 O O . GLN B 1 126 ? -20.406 17.391 -19.672 1 34.84 126 GLN B O 1
ATOM 6423 N N . THR B 1 127 ? -20.062 17.609 -21.859 1 33.53 127 THR B N 1
ATOM 6424 C CA . THR B 1 127 ? -20.359 16.203 -22.047 1 33.53 127 THR B CA 1
ATOM 6425 C C . THR B 1 127 ? -19.219 15.336 -21.5 1 33.53 127 THR B C 1
ATOM 6427 O O . THR B 1 127 ? -19.453 14.211 -21.047 1 33.53 127 THR B O 1
ATOM 6430 N N . PHE B 1 128 ? -17.984 15.703 -21.688 1 30.69 128 PHE B N 1
ATOM 6431 C CA . PHE B 1 128 ? -16.906 14.82 -21.266 1 30.69 128 PHE B CA 1
ATOM 6432 C C . PHE B 1 128 ? -16.656 14.977 -19.766 1 30.69 128 PHE B C 1
ATOM 6434 O O . PHE B 1 128 ? -16.266 14.016 -19.094 1 30.69 128 PHE B O 1
ATOM 6441 N N . LYS B 1 129 ? -16.641 16.188 -19.188 1 36.44 129 LYS B N 1
ATOM 6442 C CA . LYS B 1 129 ? -16.578 16.281 -17.734 1 36.44 129 LYS B CA 1
ATOM 6443 C C . LYS B 1 129 ? -17.688 15.461 -17.078 1 36.44 129 LYS B C 1
ATOM 6445 O O . LYS B 1 129 ? -17.516 14.914 -15.992 1 36.44 129 LYS B O 1
ATOM 6450 N N . SER B 1 130 ? -18.938 15.539 -17.547 1 31.72 130 SER B N 1
ATOM 6451 C CA . SER B 1 130 ? -20.031 14.703 -17.062 1 31.72 130 SER B CA 1
ATOM 6452 C C . SER B 1 130 ? -19.766 13.227 -17.328 1 31.72 130 SER B C 1
ATOM 6454 O O . SER B 1 130 ? -20.109 12.375 -16.5 1 31.72 130 SER B O 1
ATOM 6456 N N . ALA B 1 131 ? -19.312 12.859 -18.5 1 31.44 131 ALA B N 1
ATOM 6457 C CA . ALA B 1 131 ? -19 11.445 -18.719 1 31.44 131 ALA B CA 1
ATOM 6458 C C . ALA B 1 131 ? -17.719 11.055 -18 1 31.44 131 ALA B C 1
ATOM 6460 O O . ALA B 1 131 ? -17.609 9.938 -17.484 1 31.44 131 ALA B O 1
ATOM 6461 N N . ALA B 1 132 ? -16.656 11.789 -17.953 1 31.52 132 ALA B N 1
ATOM 6462 C CA . ALA B 1 132 ? -15.43 11.508 -17.219 1 31.52 132 ALA B CA 1
ATOM 6463 C C . ALA B 1 132 ? -15.617 11.688 -15.719 1 31.52 132 ALA B C 1
ATOM 6465 O O . ALA B 1 132 ? -15.062 10.93 -14.922 1 31.52 132 ALA B O 1
ATOM 6466 N N . ALA B 1 133 ? -16.031 12.758 -15.203 1 33.91 133 ALA B N 1
ATOM 6467 C CA . ALA B 1 133 ? -16.438 12.914 -13.812 1 33.91 133 ALA B CA 1
ATOM 6468 C C . ALA B 1 133 ? -17.469 11.875 -13.414 1 33.91 133 ALA B C 1
ATOM 6470 O O . ALA B 1 133 ? -17.453 11.367 -12.289 1 33.91 133 ALA B O 1
ATOM 6471 N N . THR B 1 134 ? -18.484 11.633 -14.18 1 32.66 134 THR B N 1
ATOM 6472 C CA . THR B 1 134 ? -19.438 10.555 -13.93 1 32.66 134 THR B CA 1
ATOM 6473 C C . THR B 1 134 ? -18.766 9.195 -14.094 1 32.66 134 THR B C 1
ATOM 6475 O O . THR B 1 134 ? -19.141 8.227 -13.422 1 32.66 134 THR B O 1
ATOM 6478 N N . ASN B 1 135 ? -17.844 8.945 -15.078 1 31.58 135 ASN B N 1
ATOM 6479 C CA . ASN B 1 135 ? -17.188 7.652 -15.219 1 31.58 135 ASN B CA 1
ATOM 6480 C C . ASN B 1 135 ? -15.961 7.543 -14.32 1 31.58 135 ASN B C 1
ATOM 6482 O O . ASN B 1 135 ? -15.43 6.449 -14.117 1 31.58 135 ASN B O 1
ATOM 6486 N N . ILE B 1 136 ? -15.141 8.445 -13.977 1 36.53 136 ILE B N 1
ATOM 6487 C CA . ILE B 1 136 ? -14.055 8.398 -13 1 36.53 136 ILE B CA 1
ATOM 6488 C C . ILE B 1 136 ? -14.633 8.18 -11.602 1 36.53 136 ILE B C 1
ATOM 6490 O O . ILE B 1 136 ? -14.086 7.414 -10.812 1 36.53 136 ILE B O 1
ATOM 6494 N N . THR B 1 137 ? -15.461 9.078 -11.125 1 37.62 137 THR B N 1
ATOM 6495 C CA . THR B 1 137 ? -16.172 8.875 -9.867 1 37.62 137 THR B CA 1
ATOM 6496 C C . THR B 1 137 ? -16.953 7.566 -9.898 1 37.62 137 THR B C 1
ATOM 6498 O O . THR B 1 137 ? -17.094 6.898 -8.867 1 37.62 137 THR B O 1
ATOM 6501 N N . SER B 1 138 ? -17.734 7.375 -10.984 1 44.5 138 SER B N 1
ATOM 6502 C CA . SER B 1 138 ? -18.641 6.234 -11.031 1 44.5 138 SER B CA 1
ATOM 6503 C C . SER B 1 138 ? -17.938 4.996 -11.586 1 44.5 138 SER B C 1
ATOM 6505 O O . SER B 1 138 ? -18.562 3.951 -11.766 1 44.5 138 SER B O 1
ATOM 6507 N N . GLY B 1 139 ? -16.766 5.18 -12.172 1 57.34 139 GLY B N 1
ATOM 6508 C CA . GLY B 1 139 ? -16.25 3.945 -12.742 1 57.34 139 GLY B CA 1
ATOM 6509 C C . GLY B 1 139 ? -15.875 2.912 -11.703 1 57.34 139 GLY B C 1
ATOM 6510 O O . GLY B 1 139 ? -15.695 3.244 -10.523 1 57.34 139 GLY B O 1
ATOM 6511 N N . ASN B 1 140 ? -16 1.704 -12.164 1 80.12 140 ASN B N 1
ATOM 6512 C CA . ASN B 1 140 ? -15.797 0.542 -11.312 1 80.12 140 ASN B CA 1
ATOM 6513 C C . ASN B 1 140 ? -14.344 0.433 -10.852 1 80.12 140 ASN B C 1
ATOM 6515 O O . ASN B 1 140 ? -13.43 0.804 -11.594 1 80.12 140 ASN B O 1
ATOM 6519 N N . PHE B 1 141 ? -14.039 0.484 -9.656 1 88.12 141 PHE B N 1
ATOM 6520 C CA . PHE B 1 141 ? -12.75 0.27 -9.016 1 88.12 141 PHE B CA 1
ATOM 6521 C C . PHE B 1 141 ? -11.812 -0.505 -9.938 1 88.12 141 PHE B C 1
ATOM 6523 O O . PHE B 1 141 ? -10.633 -0.161 -10.062 1 88.12 141 PHE B O 1
ATOM 6530 N N . GLU B 1 142 ? -12.289 -1.372 -10.703 1 88.62 142 GLU B N 1
ATOM 6531 C CA . GLU B 1 142 ? -11.508 -2.25 -11.562 1 88.62 142 GLU B CA 1
ATOM 6532 C C . GLU B 1 142 ? -10.883 -1.475 -12.719 1 88.62 142 GLU B C 1
ATOM 6534 O O . GLU B 1 142 ? -9.703 -1.643 -13.023 1 88.62 142 GLU B O 1
ATOM 6539 N N . HIS B 1 143 ? -11.57 -0.615 -13.242 1 85 143 HIS B N 1
ATOM 6540 C CA . HIS B 1 143 ? -11.102 0.091 -14.43 1 85 143 HIS B CA 1
ATOM 6541 C C . HIS B 1 143 ? -10.219 1.273 -14.047 1 85 143 HIS B C 1
ATOM 6543 O O . HIS B 1 143 ? -9.156 1.479 -14.648 1 85 143 HIS B O 1
ATOM 6549 N N . VAL B 1 144 ? -10.625 1.918 -12.953 1 80.12 144 VAL B N 1
ATOM 6550 C CA . VAL B 1 144 ? -9.992 3.195 -12.633 1 80.12 144 VAL B CA 1
ATOM 6551 C C . VAL B 1 144 ? -8.695 2.955 -11.867 1 80.12 144 VAL B C 1
ATOM 6553 O O . VAL B 1 144 ? -7.719 3.691 -12.047 1 80.12 144 VAL B O 1
ATOM 6556 N N . GLU B 1 145 ? -8.68 1.928 -11.102 1 89.62 145 GLU B N 1
ATOM 6557 C CA . GLU B 1 145 ? -7.516 1.725 -10.25 1 89.62 145 GLU B CA 1
ATOM 6558 C C . GLU B 1 145 ? -6.699 0.522 -10.711 1 89.62 145 GLU B C 1
ATOM 6560 O O . GLU B 1 145 ? -5.5 0.645 -10.977 1 89.62 145 GLU B O 1
ATOM 6565 N N . LEU B 1 146 ? -7.324 -0.583 -10.922 1 93.19 146 LEU B N 1
ATOM 6566 C CA . LEU B 1 146 ? -6.582 -1.808 -11.203 1 93.19 146 LEU B CA 1
ATOM 6567 C C . LEU B 1 146 ? -6.098 -1.837 -12.648 1 93.19 146 LEU B C 1
ATOM 6569 O O . LEU B 1 146 ? -4.895 -1.888 -12.906 1 93.19 146 LEU B O 1
ATOM 6573 N N . ALA B 1 147 ? -6.977 -1.672 -13.617 1 90.81 147 ALA B N 1
ATOM 6574 C CA . ALA B 1 147 ? -6.605 -1.779 -15.023 1 90.81 147 ALA B CA 1
ATOM 6575 C C . ALA B 1 147 ? -5.707 -0.618 -15.445 1 90.81 147 ALA B C 1
ATOM 6577 O O . ALA B 1 147 ? -4.77 -0.801 -16.219 1 90.81 147 ALA B O 1
ATOM 6578 N N . ALA B 1 148 ? -5.992 0.528 -14.906 1 84.19 148 ALA B N 1
ATOM 6579 C CA . ALA B 1 148 ? -5.273 1.733 -15.305 1 84.19 148 ALA B CA 1
ATOM 6580 C C . ALA B 1 148 ? -3.85 1.732 -14.758 1 84.19 148 ALA B C 1
ATOM 6582 O O . ALA B 1 148 ? -2.904 2.092 -15.461 1 84.19 148 ALA B O 1
ATOM 6583 N N . GLN B 1 149 ? -3.719 1.282 -13.578 1 86.81 149 GLN B N 1
ATOM 6584 C CA . GLN B 1 149 ? -2.424 1.411 -12.922 1 86.81 149 GLN B CA 1
ATOM 6585 C C . GLN B 1 149 ? -1.646 0.099 -12.969 1 86.81 149 GLN B C 1
ATOM 6587 O O . GLN B 1 149 ? -0.426 0.086 -12.789 1 86.81 149 GLN B O 1
ATOM 6592 N N . HIS B 1 150 ? -2.332 -1.004 -13.188 1 92.25 150 HIS B N 1
ATOM 6593 C CA . HIS B 1 150 ? -1.715 -2.326 -13.195 1 92.25 150 HIS B CA 1
ATOM 6594 C C . HIS B 1 150 ? -2.189 -3.146 -14.391 1 92.25 150 HIS B C 1
ATOM 6596 O O . HIS B 1 150 ? -2.74 -4.234 -14.227 1 92.25 150 HIS B O 1
ATOM 6602 N N . PRO B 1 151 ? -1.854 -2.746 -15.547 1 89.25 151 PRO B N 1
ATOM 6603 C CA . PRO B 1 151 ? -2.404 -3.367 -16.75 1 89.25 151 PRO B CA 1
ATOM 6604 C C . PRO B 1 151 ? -1.844 -4.766 -17 1 89.25 151 PRO B C 1
ATOM 6606 O O . PRO B 1 151 ? -2.461 -5.562 -17.719 1 89.25 151 PRO B O 1
ATOM 6609 N N . ILE B 1 152 ? -0.699 -5.07 -16.5 1 92.69 152 ILE B N 1
ATOM 6610 C CA . ILE B 1 152 ? -0.134 -6.402 -16.688 1 92.69 152 ILE B CA 1
ATOM 6611 C C . ILE B 1 152 ? -0.961 -7.426 -15.914 1 92.69 152 ILE B C 1
ATOM 6613 O O . ILE B 1 152 ? -1.288 -8.492 -16.438 1 92.69 152 ILE B O 1
ATOM 6617 N N . ALA B 1 153 ? -1.344 -7.059 -14.695 1 95.31 153 ALA B N 1
ATOM 6618 C CA . ALA B 1 153 ? -2.111 -7.965 -13.844 1 95.31 153 ALA B CA 1
ATOM 6619 C C . ALA B 1 153 ? -3.594 -7.93 -14.203 1 95.31 153 ALA B C 1
ATOM 6621 O O . ALA B 1 153 ? -4.281 -8.953 -14.125 1 95.31 153 ALA B O 1
ATOM 6622 N N . TYR B 1 154 ? -4.043 -6.723 -14.516 1 95.19 154 TYR B N 1
ATOM 6623 C CA . TYR B 1 154 ? -5.465 -6.539 -14.766 1 95.19 154 TYR B CA 1
ATOM 6624 C C . TYR B 1 154 ? -5.695 -5.871 -16.125 1 95.19 154 TYR B C 1
ATOM 6626 O O . TYR B 1 154 ? -6.23 -4.762 -16.188 1 95.19 154 TYR B O 1
ATOM 6634 N N . PRO B 1 155 ? -5.379 -6.621 -17.109 1 90.88 155 PRO B N 1
ATOM 6635 C CA . PRO B 1 155 ? -5.734 -6.078 -18.422 1 90.88 155 PRO B CA 1
ATOM 6636 C C . PRO B 1 155 ? -7.242 -5.93 -18.609 1 90.88 155 PRO B C 1
ATOM 6638 O O . PRO B 1 155 ? -8.016 -6.68 -18.016 1 90.88 155 PRO B O 1
ATOM 6641 N N . VAL B 1 156 ? -7.621 -5.02 -19.391 1 87.62 156 VAL B N 1
ATOM 6642 C CA . VAL B 1 156 ? -9.039 -4.82 -19.672 1 87.62 156 VAL B CA 1
ATOM 6643 C C . VAL B 1 156 ? -9.586 -6.023 -20.422 1 87.62 156 VAL B C 1
ATOM 6645 O O . VAL B 1 156 ? -9.008 -6.445 -21.438 1 87.62 156 VAL B O 1
ATOM 6648 N N . LEU B 1 157 ? -10.57 -6.559 -19.891 1 86.38 157 LEU B N 1
ATOM 6649 C CA . LEU B 1 157 ? -11.148 -7.766 -20.469 1 86.38 157 LEU B CA 1
ATOM 6650 C C . LEU B 1 157 ? -12.25 -7.422 -21.469 1 86.38 157 LEU B C 1
ATOM 6652 O O . LEU B 1 157 ? -13.133 -6.613 -21.172 1 86.38 157 LEU B O 1
ATOM 6656 N N . THR B 1 158 ? -12.109 -7.91 -22.562 1 76.88 158 THR B N 1
ATOM 6657 C CA . THR B 1 158 ? -13.18 -7.797 -23.547 1 76.88 158 THR B CA 1
ATOM 6658 C C . THR B 1 158 ? -14.242 -8.859 -23.312 1 76.88 158 THR B C 1
ATOM 6660 O O . THR B 1 158 ? -13.922 -10.016 -23.016 1 76.88 158 THR B O 1
ATOM 6663 N N . PRO B 1 159 ? -15.484 -8.445 -23.297 1 72.31 159 PRO B N 1
ATOM 6664 C CA . PRO B 1 159 ? -16.531 -9.453 -23.109 1 72.31 159 PRO B CA 1
ATOM 6665 C C . PRO B 1 159 ? -16.453 -10.586 -24.125 1 72.31 159 PRO B C 1
ATOM 6667 O O . PRO B 1 159 ? -16.031 -10.367 -25.266 1 72.31 159 PRO B O 1
ATOM 6670 N N . PHE B 1 160 ? -16.734 -11.766 -23.594 1 68.69 160 PHE B N 1
ATOM 6671 C CA . PHE B 1 160 ? -16.75 -12.906 -24.5 1 68.69 160 PHE B CA 1
ATOM 6672 C C . PHE B 1 160 ? -17.844 -12.727 -25.562 1 68.69 160 PHE B C 1
ATOM 6674 O O . PHE B 1 160 ? -18.953 -12.297 -25.234 1 68.69 160 PHE B O 1
ATOM 6681 N N . ASP B 1 161 ? -17.516 -12.789 -26.75 1 58.88 161 ASP B N 1
ATOM 6682 C CA . ASP B 1 161 ? -18.547 -12.789 -27.781 1 58.88 161 ASP B CA 1
ATOM 6683 C C . ASP B 1 161 ? -19.469 -13.984 -27.641 1 58.88 161 ASP B C 1
ATOM 6685 O O . ASP B 1 161 ? -19.031 -15.141 -27.703 1 58.88 161 ASP B O 1
ATOM 6689 N N . PRO B 1 162 ? -20.688 -13.68 -27.188 1 57.03 162 PRO B N 1
ATOM 6690 C CA . PRO B 1 162 ? -21.625 -14.797 -27.031 1 57.03 162 PRO B CA 1
ATOM 6691 C C . PRO B 1 162 ? -21.594 -15.758 -28.219 1 57.03 162 PRO B C 1
ATOM 6693 O O . PRO B 1 162 ? -21.75 -16.969 -28.047 1 57.03 162 PRO B O 1
ATOM 6696 N N . LYS B 1 163 ? -21.438 -15.164 -29.359 1 59.66 163 LYS B N 1
ATOM 6697 C CA . LYS B 1 163 ? -21.328 -16 -30.547 1 59.66 163 LYS B CA 1
ATOM 6698 C C . LYS B 1 163 ? -20.094 -16.891 -30.484 1 59.66 163 LYS B C 1
ATOM 6700 O O . LYS B 1 163 ? -20.125 -18.047 -30.922 1 59.66 163 LYS B O 1
ATOM 6705 N N . ALA B 1 164 ? -19.125 -16.344 -29.875 1 62.25 164 ALA B N 1
ATOM 6706 C CA . ALA B 1 164 ? -17.875 -17.094 -29.734 1 62.25 164 ALA B CA 1
ATOM 6707 C C . ALA B 1 164 ? -18.047 -18.281 -28.781 1 62.25 164 ALA B C 1
ATOM 6709 O O . ALA B 1 164 ? -17.5 -19.359 -29 1 62.25 164 ALA B O 1
ATOM 6710 N N . LEU B 1 165 ? -18.875 -18.062 -27.859 1 65.12 165 LEU B N 1
ATOM 6711 C CA . LEU B 1 165 ? -19.109 -19.094 -26.859 1 65.12 165 LEU B CA 1
ATOM 6712 C C . LEU B 1 165 ? -19.922 -20.25 -27.469 1 65.12 165 LEU B C 1
ATOM 6714 O O . LEU B 1 165 ? -19.906 -21.359 -26.938 1 65.12 165 LEU B O 1
ATOM 6718 N N . GLN B 1 166 ? -20.531 -19.875 -28.594 1 61.5 166 GLN B N 1
ATOM 6719 C CA . GLN B 1 166 ? -21.328 -20.891 -29.25 1 61.5 166 GLN B CA 1
ATOM 6720 C C . GLN B 1 166 ? -20.562 -21.547 -30.406 1 61.5 166 GLN B C 1
ATOM 6722 O O . GLN B 1 166 ? -20.984 -22.562 -30.938 1 61.5 166 GLN B O 1
ATOM 6727 N N . SER B 1 167 ? -19.453 -20.953 -30.578 1 64.81 167 SER B N 1
ATOM 6728 C CA . SER B 1 167 ? -18.656 -21.469 -31.688 1 64.81 167 SER B CA 1
ATOM 6729 C C . SER B 1 167 ? -18.047 -22.828 -31.344 1 64.81 167 SER B C 1
ATOM 6731 O O . SER B 1 167 ? -17.984 -23.203 -30.172 1 64.81 167 SER B O 1
ATOM 6733 N N . GLU B 1 168 ? -17.672 -23.609 -32.406 1 64.38 168 GLU B N 1
ATOM 6734 C CA . GLU B 1 168 ? -17.172 -24.969 -32.25 1 64.38 168 GLU B CA 1
ATOM 6735 C C . GLU B 1 168 ? -15.938 -25 -31.359 1 64.38 168 GLU B C 1
ATOM 6737 O O . GLU B 1 168 ? -15.812 -25.875 -30.5 1 64.38 168 GLU B O 1
ATOM 6742 N N . PRO B 1 169 ? -15.156 -24 -31.484 1 67.62 169 PRO B N 1
ATOM 6743 C CA . PRO B 1 169 ? -13.977 -24.062 -30.625 1 67.62 169 PRO B CA 1
ATOM 6744 C C . PRO B 1 169 ? -14.32 -23.953 -29.141 1 67.62 169 PRO B C 1
ATOM 6746 O O . PRO B 1 169 ? -13.68 -24.594 -28.312 1 67.62 169 PRO B O 1
ATOM 6749 N N . TYR B 1 170 ? -15.289 -23.297 -28.859 1 69.44 170 TYR B N 1
ATOM 6750 C CA . TYR B 1 170 ? -15.711 -23.172 -27.469 1 69.44 170 TYR B CA 1
ATOM 6751 C C . TYR B 1 170 ? -16.469 -24.422 -27.016 1 69.44 170 TYR B C 1
ATOM 6753 O O . TYR B 1 170 ? -16.281 -24.875 -25.891 1 69.44 170 TYR B O 1
ATOM 6761 N N . ARG B 1 171 ? -17.266 -24.859 -27.844 1 71.88 171 ARG B N 1
ATOM 6762 C CA . ARG B 1 171 ? -18.031 -26.062 -27.5 1 71.88 171 ARG B CA 1
ATOM 6763 C C . ARG B 1 171 ? -17.109 -27.219 -27.156 1 71.88 171 ARG B C 1
ATOM 6765 O O . ARG B 1 171 ? -17.406 -28.016 -26.266 1 71.88 171 ARG B O 1
ATOM 6772 N N . ARG B 1 172 ? -16.031 -27.188 -27.781 1 73.75 172 ARG B N 1
ATOM 6773 C CA . ARG B 1 172 ? -15.086 -28.266 -27.531 1 73.75 172 ARG B CA 1
ATOM 6774 C C . ARG B 1 172 ? -14.516 -28.188 -26.125 1 73.75 172 ARG B C 1
ATOM 6776 O O . ARG B 1 172 ? -14.062 -29.188 -25.562 1 73.75 172 ARG B O 1
ATOM 6783 N N . LEU B 1 173 ? -14.586 -27.062 -25.641 1 77.31 173 LEU B N 1
ATOM 6784 C CA . LEU B 1 173 ? -14.031 -26.844 -24.312 1 77.31 173 LEU B CA 1
ATOM 6785 C C . LEU B 1 173 ? -15.039 -27.203 -23.219 1 77.31 173 LEU B C 1
ATOM 6787 O O . LEU B 1 173 ? -14.672 -27.438 -22.078 1 77.31 173 LEU B O 1
ATOM 6791 N N . THR B 1 174 ? -16.359 -27.25 -23.609 1 71.31 174 THR B N 1
ATOM 6792 C CA . THR B 1 174 ? -17.406 -27.422 -22.609 1 71.31 174 THR B CA 1
ATOM 6793 C C . THR B 1 174 ? -18.188 -28.703 -22.844 1 71.31 174 THR B C 1
ATOM 6795 O O . THR B 1 174 ? -19.219 -28.938 -22.219 1 71.31 174 THR B O 1
ATOM 6798 N N . GLU B 1 175 ? -17.875 -29.359 -23.859 1 69.81 175 GLU B N 1
ATOM 6799 C CA . GLU B 1 175 ? -18.531 -30.641 -24.156 1 69.81 175 GLU B CA 1
ATOM 6800 C C . GLU B 1 175 ? -17.531 -31.797 -24.062 1 69.81 175 GLU B C 1
ATOM 6802 O O . GLU B 1 175 ? -16.328 -31.594 -24.203 1 69.81 175 GLU B O 1
ATOM 6807 N N . PRO B 1 176 ? -18.203 -32.906 -23.688 1 63.31 176 PRO B N 1
ATOM 6808 C CA . PRO B 1 176 ? -17.312 -34.062 -23.562 1 63.31 176 PRO B CA 1
ATOM 6809 C C . PRO B 1 176 ? -16.531 -34.344 -24.859 1 63.31 176 PRO B C 1
ATOM 6811 O O . PRO B 1 176 ? -17.047 -34.094 -25.953 1 63.31 176 PRO B O 1
ATOM 6814 N N . ALA B 1 177 ? -15.305 -34.312 -24.922 1 57.03 177 ALA B N 1
ATOM 6815 C CA . ALA B 1 177 ? -14.477 -34.594 -26.094 1 57.03 177 ALA B CA 1
ATOM 6816 C C . ALA B 1 177 ? -15.016 -35.812 -26.875 1 57.03 177 ALA B C 1
ATOM 6818 O O . ALA B 1 177 ? -15.07 -36.906 -26.359 1 57.03 177 ALA B O 1
ATOM 6819 N N . ILE B 1 178 ? -16.172 -35.469 -27.703 1 44.75 178 ILE B N 1
ATOM 6820 C CA . ILE B 1 178 ? -16.516 -36.531 -28.641 1 44.75 178 ILE B CA 1
ATOM 6821 C C . ILE B 1 178 ? -15.336 -36.812 -29.578 1 44.75 178 ILE B C 1
ATOM 6823 O O . ILE B 1 178 ? -14.891 -35.906 -30.281 1 44.75 178 ILE B O 1
ATOM 6827 N N . GLY B 1 179 ? -14.68 -38 -29.656 1 41.5 179 GLY B N 1
ATOM 6828 C CA . GLY B 1 179 ? -13.555 -38.5 -30.422 1 41.5 179 GLY B CA 1
ATOM 6829 C C . GLY B 1 179 ? -12.242 -37.812 -30.062 1 41.5 179 GLY B C 1
ATOM 6830 O O . GLY B 1 179 ? -12.188 -37 -29.156 1 41.5 179 GLY B O 1
ATOM 6831 N N . ASN B 1 180 ? -11.062 -38.188 -30.969 1 37.22 180 ASN B N 1
ATOM 6832 C CA . ASN B 1 180 ? -9.664 -37.812 -30.844 1 37.22 180 ASN B CA 1
ATOM 6833 C C . ASN B 1 180 ? -9.484 -36.312 -30.781 1 37.22 180 ASN B C 1
ATOM 6835 O O . ASN B 1 180 ? -9.914 -35.594 -31.688 1 37.22 180 ASN B O 1
ATOM 6839 N N . ILE B 1 181 ? -9.789 -35.656 -29.75 1 41.19 181 ILE B N 1
ATOM 6840 C CA . ILE B 1 181 ? -9.32 -34.25 -29.75 1 41.19 181 ILE B CA 1
ATOM 6841 C C . ILE B 1 181 ? -8.203 -34.094 -30.781 1 41.19 181 ILE B C 1
ATOM 6843 O O . ILE B 1 181 ? -7.172 -34.781 -30.703 1 41.19 181 ILE B O 1
ATOM 6847 N N . PRO B 1 182 ? -8.594 -33.719 -31.953 1 36.38 182 PRO B N 1
ATOM 6848 C CA . PRO B 1 182 ? -7.379 -33.5 -32.75 1 36.38 182 PRO B CA 1
ATOM 6849 C C . PRO B 1 182 ? -6.27 -32.844 -31.938 1 36.38 182 PRO B C 1
ATOM 6851 O O . PRO B 1 182 ? -6.496 -31.797 -31.312 1 36.38 182 PRO B O 1
ATOM 6854 N N . ILE B 1 183 ? -5.586 -33.594 -31.203 1 36.34 183 ILE B N 1
ATOM 6855 C CA . ILE B 1 183 ? -4.328 -33.031 -30.734 1 36.34 183 ILE B CA 1
ATOM 6856 C C . ILE B 1 183 ? -3.844 -31.969 -31.703 1 36.34 183 ILE B C 1
ATOM 6858 O O . ILE B 1 183 ? -3.568 -32.25 -32.875 1 36.34 183 ILE B O 1
ATOM 6862 N N . PHE B 1 184 ? -4.5 -30.859 -31.734 1 33.56 184 PHE B N 1
ATOM 6863 C CA . PHE B 1 184 ? -3.756 -29.875 -32.5 1 33.56 184 PHE B CA 1
ATOM 6864 C C . PHE B 1 184 ? -2.273 -30.234 -32.562 1 33.56 184 PHE B C 1
ATOM 6866 O O . PHE B 1 184 ? -1.603 -30.25 -31.531 1 33.56 184 PHE B O 1
ATOM 6873 N N . THR B 1 185 ? -1.997 -31.234 -33.312 1 34.72 185 THR B N 1
ATOM 6874 C CA . THR B 1 185 ? -0.616 -31.5 -33.688 1 34.72 185 THR B CA 1
ATOM 6875 C C . THR B 1 185 ? 0.147 -30.188 -33.906 1 34.72 185 THR B C 1
ATOM 6877 O O . THR B 1 185 ? 0.241 -29.703 -35.031 1 34.72 185 THR B O 1
ATOM 6880 N N . ALA B 1 186 ? -0.327 -29.125 -33.469 1 35.84 186 ALA B N 1
ATOM 6881 C CA . ALA B 1 186 ? 0.651 -28.078 -33.719 1 35.84 186 ALA B CA 1
ATOM 6882 C C . ALA B 1 186 ? 2.07 -28.641 -33.75 1 35.84 186 ALA B C 1
ATOM 6884 O O . ALA B 1 186 ? 2.33 -29.703 -33.188 1 35.84 186 ALA B O 1
ATOM 6885 N N . TRP B 1 187 ? 2.885 -27.828 -34.469 1 33.06 187 TRP B N 1
ATOM 6886 C CA . TRP B 1 187 ? 4.293 -27.938 -34.812 1 33.06 187 TRP B CA 1
ATOM 6887 C C . TRP B 1 187 ? 5.141 -28.312 -33.625 1 33.06 187 TRP B C 1
ATOM 6889 O O . TRP B 1 187 ? 5.477 -27.453 -32.781 1 33.06 187 TRP B O 1
ATOM 6899 N N . HIS B 1 188 ? 4.59 -29.156 -32.812 1 36.88 188 HIS B N 1
ATOM 6900 C CA . HIS B 1 188 ? 5.77 -29.594 -32.062 1 36.88 188 HIS B CA 1
ATOM 6901 C C . HIS B 1 188 ? 6.984 -29.688 -32.969 1 36.88 188 HIS B C 1
ATOM 6903 O O . HIS B 1 188 ? 7.117 -30.656 -33.75 1 36.88 188 HIS B O 1
ATOM 6909 N N . ARG B 1 189 ? 7.23 -28.688 -33.625 1 35.97 189 ARG B N 1
ATOM 6910 C CA . ARG B 1 189 ? 8.562 -28.844 -34.219 1 35.97 189 ARG B CA 1
ATOM 6911 C C . ARG B 1 189 ? 9.422 -29.781 -33.375 1 35.97 189 ARG B C 1
ATOM 6913 O O . ARG B 1 189 ? 9.773 -29.453 -32.25 1 35.97 189 ARG B O 1
ATOM 6920 N N . SER B 1 190 ? 9.023 -31.031 -33.469 1 36.59 190 SER B N 1
ATOM 6921 C CA . SER B 1 190 ? 9.945 -32.062 -33.031 1 36.59 190 SER B CA 1
ATOM 6922 C C . SER B 1 190 ? 11.398 -31.594 -33.094 1 36.59 190 SER B C 1
ATOM 6924 O O . SER B 1 190 ? 11.969 -31.516 -34.188 1 36.59 190 SER B O 1
ATOM 6926 N N . THR B 1 191 ? 11.641 -30.547 -32.656 1 37.91 191 THR B N 1
ATOM 6927 C CA . THR B 1 191 ? 13.102 -30.594 -32.594 1 37.91 191 THR B CA 1
ATOM 6928 C C . THR B 1 191 ? 13.57 -31.984 -32.156 1 37.91 191 THR B C 1
ATOM 6930 O O . THR B 1 191 ? 13.266 -32.438 -31.062 1 37.91 191 THR B O 1
ATOM 6933 N N . THR B 1 192 ? 13.336 -32.906 -33.031 1 41.41 192 THR B N 1
ATOM 6934 C CA . THR B 1 192 ? 13.961 -34.219 -32.812 1 41.41 192 THR B CA 1
ATOM 6935 C C . THR B 1 192 ? 15.203 -34.062 -31.922 1 41.41 192 THR B C 1
ATOM 6937 O O . THR B 1 192 ? 16.188 -33.438 -32.312 1 41.41 192 THR B O 1
ATOM 6940 N N . PRO B 1 193 ? 15.023 -34.062 -30.688 1 44.56 193 PRO B N 1
ATOM 6941 C CA . PRO B 1 193 ? 16.234 -33.969 -29.859 1 44.56 193 PRO B CA 1
ATOM 6942 C C . PRO B 1 193 ? 17.406 -34.75 -30.438 1 44.56 193 PRO B C 1
ATOM 6944 O O . PRO B 1 193 ? 17.203 -35.844 -31 1 44.56 193 PRO B O 1
ATOM 6947 N N . GLU B 1 194 ? 18.219 -34.281 -31.141 1 42.75 194 GLU B N 1
ATOM 6948 C CA . GLU B 1 194 ? 19.438 -35.031 -31.469 1 42.75 194 GLU B CA 1
ATOM 6949 C C . GLU B 1 194 ? 19.812 -36 -30.328 1 42.75 194 GLU B C 1
ATOM 6951 O O . GLU B 1 194 ? 20.406 -35.594 -29.344 1 42.75 194 GLU B O 1
ATOM 6956 N N . THR B 1 195 ? 18.922 -36.906 -30.047 1 51.22 195 THR B N 1
ATOM 6957 C CA . THR B 1 195 ? 19.016 -38.031 -29.125 1 51.22 195 THR B CA 1
ATOM 6958 C C . THR B 1 195 ? 20.375 -38.719 -29.25 1 51.22 195 THR B C 1
ATOM 6960 O O . THR B 1 195 ? 20.656 -39.688 -28.547 1 51.22 195 THR B O 1
ATOM 6963 N N . ASN B 1 196 ? 21.094 -38.25 -30.25 1 54.22 196 ASN B N 1
ATOM 6964 C CA . ASN B 1 196 ? 22.203 -39.125 -30.609 1 54.22 196 ASN B CA 1
ATOM 6965 C C . ASN B 1 196 ? 23.234 -39.219 -29.484 1 54.22 196 ASN B C 1
ATOM 6967 O O . ASN B 1 196 ? 24.031 -40.156 -29.438 1 54.22 196 ASN B O 1
ATOM 6971 N N . GLU B 1 197 ? 22.922 -38.312 -28.453 1 73.25 197 GLU B N 1
ATOM 6972 C CA . GLU B 1 197 ? 24.016 -38.406 -27.484 1 73.25 197 GLU B CA 1
ATOM 6973 C C . GLU B 1 197 ? 23.5 -38.938 -26.141 1 73.25 197 GLU B C 1
ATOM 6975 O O . GLU B 1 197 ? 24.281 -39.25 -25.234 1 73.25 197 GLU B O 1
ATOM 6980 N N . LEU B 1 198 ? 22.078 -39.156 -26.031 1 87.69 198 LEU B N 1
ATOM 6981 C CA . LEU B 1 198 ? 21.641 -39.625 -24.734 1 87.69 198 LEU B CA 1
ATOM 6982 C C . LEU B 1 198 ? 21.719 -41.156 -24.656 1 87.69 198 LEU B C 1
ATOM 6984 O O . LEU B 1 198 ? 21.25 -41.844 -25.562 1 87.69 198 LEU B O 1
ATOM 6988 N N . ASN B 1 199 ? 22.438 -41.594 -23.719 1 92.19 199 ASN B N 1
ATOM 6989 C CA . ASN B 1 199 ? 22.422 -43 -23.359 1 92.19 199 ASN B CA 1
ATOM 6990 C C . ASN B 1 199 ? 21.688 -43.25 -22.031 1 92.19 199 ASN B C 1
ATOM 6992 O O . ASN B 1 199 ? 22.312 -43.25 -20.969 1 92.19 199 ASN B O 1
ATOM 6996 N N . ILE B 1 200 ? 20.391 -43.562 -22.125 1 95.31 200 ILE B N 1
ATOM 6997 C CA . ILE B 1 200 ? 19.516 -43.594 -20.953 1 95.31 200 ILE B CA 1
ATOM 6998 C C . ILE B 1 200 ? 19.812 -44.812 -20.109 1 95.31 200 ILE B C 1
ATOM 7000 O O . ILE B 1 200 ? 19.547 -44.844 -18.906 1 95.31 200 ILE B O 1
ATOM 7004 N N . ASN B 1 201 ? 20.391 -45.781 -20.719 1 94.56 201 ASN B N 1
ATOM 7005 C CA . ASN B 1 201 ? 20.656 -47.062 -20.031 1 94.56 201 ASN B CA 1
ATOM 7006 C C . ASN B 1 201 ? 21.719 -46.875 -18.953 1 94.56 201 ASN B C 1
ATOM 7008 O O . ASN B 1 201 ? 21.828 -47.719 -18.047 1 94.56 201 ASN B O 1
ATOM 7012 N N . ARG B 1 202 ? 22.375 -45.875 -19.047 1 95 202 ARG B N 1
ATOM 7013 C CA . ARG B 1 202 ? 23.375 -45.594 -18.031 1 95 202 ARG B CA 1
ATOM 7014 C C . ARG B 1 202 ? 22.719 -45.188 -16.719 1 95 202 ARG B C 1
ATOM 7016 O O . ARG B 1 202 ? 23.328 -45.281 -15.656 1 95 202 ARG B O 1
ATOM 7023 N N . TRP B 1 203 ? 21.516 -44.719 -16.797 1 97.38 203 TRP B N 1
ATOM 7024 C CA . TRP B 1 203 ? 20.906 -44.062 -15.641 1 97.38 203 TRP B CA 1
ATOM 7025 C C . TRP B 1 203 ? 19.75 -44.906 -15.086 1 97.38 203 TRP B C 1
ATOM 7027 O O . TRP B 1 203 ? 19.344 -44.719 -13.93 1 97.38 203 TRP B O 1
ATOM 7037 N N . THR B 1 204 ? 19.188 -45.781 -15.891 1 97.19 204 THR B N 1
ATOM 7038 C CA . THR B 1 204 ? 18.016 -46.5 -15.445 1 97.19 204 THR B CA 1
ATOM 7039 C C . THR B 1 204 ? 18.078 -47.969 -15.891 1 97.19 204 THR B C 1
ATOM 7041 O O . THR B 1 204 ? 18.656 -48.281 -16.938 1 97.19 204 THR B O 1
ATOM 7044 N N . ASN B 1 205 ? 17.453 -48.812 -15.094 1 95.56 205 ASN B N 1
ATOM 7045 C CA . ASN B 1 205 ? 17.328 -50.219 -15.438 1 95.56 205 ASN B CA 1
ATOM 7046 C C . ASN B 1 205 ? 15.992 -50.5 -16.141 1 95.56 205 ASN B C 1
ATOM 7048 O O . ASN B 1 205 ? 15.734 -51.656 -16.547 1 95.56 205 ASN B O 1
ATOM 7052 N N . VAL B 1 206 ? 15.195 -49.5 -16.25 1 96.5 206 VAL B N 1
ATOM 7053 C CA . VAL B 1 206 ? 13.914 -49.656 -16.922 1 96.5 206 VAL B CA 1
ATOM 7054 C C . VAL B 1 206 ? 14.125 -49.688 -18.438 1 96.5 206 VAL B C 1
ATOM 7056 O O . VAL B 1 206 ? 14.953 -48.938 -18.969 1 96.5 206 VAL B O 1
ATOM 7059 N N . ASN B 1 207 ? 13.383 -50.531 -19.125 1 93.06 207 ASN B N 1
ATOM 7060 C CA . ASN B 1 207 ? 13.523 -50.688 -20.562 1 93.06 207 ASN B CA 1
ATOM 7061 C C . ASN B 1 207 ? 12.812 -49.562 -21.312 1 93.06 207 ASN B C 1
ATOM 7063 O O . ASN B 1 207 ? 11.758 -49.781 -21.922 1 93.06 207 ASN B O 1
ATOM 7067 N N . ILE B 1 208 ? 13.344 -48.406 -21.297 1 93.19 208 ILE B N 1
ATOM 7068 C CA . ILE B 1 208 ? 12.867 -47.25 -22.062 1 93.19 208 ILE B CA 1
ATOM 7069 C C . ILE B 1 208 ? 13.914 -46.844 -23.094 1 93.19 208 ILE B C 1
ATOM 7071 O O . ILE B 1 208 ? 15.117 -46.906 -22.812 1 93.19 208 ILE B O 1
ATOM 7075 N N . ASP B 1 209 ? 13.539 -46.656 -24.328 1 90.75 209 ASP B N 1
ATOM 7076 C CA . ASP B 1 209 ? 14.508 -46.281 -25.359 1 90.75 209 ASP B CA 1
ATOM 7077 C C . ASP B 1 209 ? 14.969 -44.844 -25.203 1 90.75 209 ASP B C 1
ATOM 7079 O O . ASP B 1 209 ? 14.273 -44.031 -24.594 1 90.75 209 ASP B O 1
ATOM 7083 N N . ASN B 1 210 ? 16.125 -44.562 -25.766 1 92.06 210 ASN B N 1
ATOM 7084 C CA . ASN B 1 210 ? 16.734 -43.219 -25.672 1 92.06 210 ASN B CA 1
ATOM 7085 C C . ASN B 1 210 ? 15.82 -42.156 -26.234 1 92.06 210 ASN B C 1
ATOM 7087 O O . ASN B 1 210 ? 15.734 -41.062 -25.688 1 92.06 210 ASN B O 1
ATOM 7091 N N . TYR B 1 211 ? 15.211 -42.5 -27.234 1 89.56 211 TYR B N 1
ATOM 7092 C CA . TYR B 1 211 ? 14.367 -41.531 -27.922 1 89.56 211 TYR B CA 1
ATOM 7093 C C . TYR B 1 211 ? 13.18 -41.125 -27.062 1 89.56 211 TYR B C 1
ATOM 7095 O O . TYR B 1 211 ? 12.891 -39.938 -26.891 1 89.56 211 TYR B O 1
ATOM 7103 N N . MET B 1 212 ? 12.531 -42.094 -26.531 1 91.31 212 MET B N 1
ATOM 7104 C CA . MET B 1 212 ? 11.367 -41.844 -25.672 1 91.31 212 MET B CA 1
ATOM 7105 C C . MET B 1 212 ? 11.773 -41.094 -24.406 1 91.31 212 MET B C 1
ATOM 7107 O O . MET B 1 212 ? 11.086 -40.156 -23.984 1 91.31 212 MET B O 1
ATOM 7111 N N . ALA B 1 213 ? 12.781 -41.531 -23.844 1 94.19 213 ALA B N 1
ATOM 7112 C CA . ALA B 1 213 ? 13.281 -40.844 -22.656 1 94.19 213 ALA B CA 1
ATOM 7113 C C . ALA B 1 213 ? 13.594 -39.375 -22.938 1 94.19 213 ALA B C 1
ATOM 7115 O O . ALA B 1 213 ? 13.25 -38.5 -22.156 1 94.19 213 ALA B O 1
ATOM 7116 N N . ALA B 1 214 ? 14.227 -39.125 -24.047 1 93.12 214 ALA B N 1
ATOM 7117 C CA . ALA B 1 214 ? 14.586 -37.781 -24.438 1 93.12 214 ALA B CA 1
ATOM 7118 C C . ALA B 1 214 ? 13.344 -36.906 -24.656 1 93.12 214 ALA B C 1
ATOM 7120 O O . ALA B 1 214 ? 13.32 -35.719 -24.281 1 93.12 214 ALA B O 1
ATOM 7121 N N . LYS B 1 215 ? 12.391 -37.5 -25.188 1 92.06 215 LYS B N 1
ATOM 7122 C CA . LYS B 1 215 ? 11.148 -36.781 -25.438 1 92.06 215 LYS B CA 1
ATOM 7123 C C . LYS B 1 215 ? 10.469 -36.406 -24.125 1 92.06 215 LYS B C 1
ATOM 7125 O O . LYS B 1 215 ? 9.977 -35.281 -23.969 1 92.06 215 LYS B O 1
ATOM 7130 N N . CYS B 1 216 ? 10.453 -37.312 -23.25 1 94.38 216 CYS B N 1
ATOM 7131 C CA . CYS B 1 216 ? 9.844 -37.062 -21.953 1 94.38 216 CYS B CA 1
ATOM 7132 C C . CYS B 1 216 ? 10.594 -35.969 -21.188 1 94.38 216 CYS B C 1
ATOM 7134 O O . CYS B 1 216 ? 9.984 -35.031 -20.656 1 94.38 216 CYS B O 1
ATOM 7136 N N . ILE B 1 217 ? 11.844 -36.062 -21.156 1 95.25 217 ILE B N 1
ATOM 7137 C CA . ILE B 1 217 ? 12.664 -35.094 -20.438 1 95.25 217 ILE B CA 1
ATOM 7138 C C . ILE B 1 217 ? 12.539 -33.719 -21.094 1 95.25 217 ILE B C 1
ATOM 7140 O O . ILE B 1 217 ? 12.406 -32.719 -20.406 1 95.25 217 ILE B O 1
ATOM 7144 N N . SER B 1 218 ? 12.555 -33.719 -22.406 1 93.44 218 SER B N 1
ATOM 7145 C CA . SER B 1 218 ? 12.406 -32.469 -23.141 1 93.44 218 SER B CA 1
ATOM 7146 C C . SER B 1 218 ? 11.062 -31.828 -22.844 1 93.44 218 SER B C 1
ATOM 7148 O O . SER B 1 218 ? 10.969 -30.594 -22.75 1 93.44 218 SER B O 1
ATOM 7150 N N . LEU B 1 219 ? 10.078 -32.625 -22.75 1 94.62 219 LEU B N 1
ATOM 7151 C CA . LEU B 1 219 ? 8.758 -32.094 -22.438 1 94.62 219 LEU B CA 1
ATOM 7152 C C . LEU B 1 219 ? 8.75 -31.406 -21.078 1 94.62 219 LEU B C 1
ATOM 7154 O O . LEU B 1 219 ? 8.195 -30.312 -20.922 1 94.62 219 LEU B O 1
ATOM 7158 N N . TYR B 1 220 ? 9.352 -32.031 -20.125 1 96.44 220 TYR B N 1
ATOM 7159 C CA . TYR B 1 220 ? 9.453 -31.422 -18.797 1 96.44 220 TYR B CA 1
ATOM 7160 C C . TYR B 1 220 ? 10.211 -30.109 -18.844 1 96.44 220 TYR B C 1
ATOM 7162 O O . TYR B 1 220 ? 9.805 -29.125 -18.234 1 96.44 220 TYR B O 1
ATOM 7170 N N . LEU B 1 221 ? 11.305 -30.109 -19.5 1 95.5 221 LEU B N 1
ATOM 7171 C CA . LEU B 1 221 ? 12.148 -28.922 -19.578 1 95.5 221 LEU B CA 1
ATOM 7172 C C . LEU B 1 221 ? 11.422 -27.781 -20.266 1 95.5 221 LEU B C 1
ATOM 7174 O O . LEU B 1 221 ? 11.625 -26.609 -19.938 1 95.5 221 LEU B O 1
ATOM 7178 N N . GLU B 1 222 ? 10.586 -28.141 -21.109 1 93.12 222 GLU B N 1
ATOM 7179 C CA . G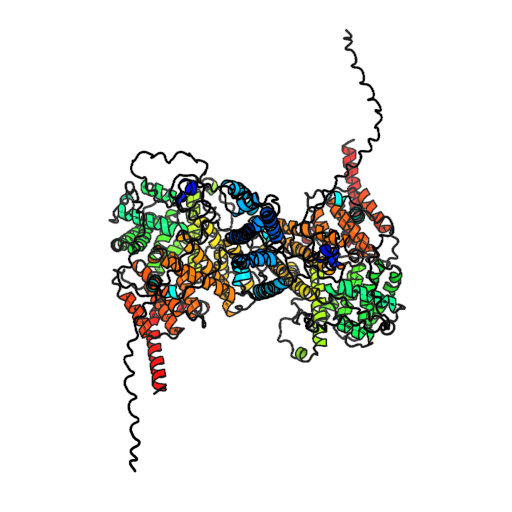LU B 1 222 ? 9.844 -27.141 -21.859 1 93.12 222 GLU B CA 1
ATOM 7180 C C . GLU B 1 222 ? 8.656 -26.609 -21.062 1 93.12 222 GLU B C 1
ATOM 7182 O O . GLU B 1 222 ? 8.359 -25.406 -21.094 1 93.12 222 GLU B O 1
ATOM 7187 N N . THR B 1 223 ? 7.992 -27.453 -20.375 1 94.94 223 THR B N 1
ATOM 7188 C CA . THR B 1 223 ? 6.68 -27.094 -19.844 1 94.94 223 THR B CA 1
ATOM 7189 C C . THR B 1 223 ? 6.773 -26.75 -18.359 1 94.94 223 THR B C 1
ATOM 7191 O O . THR B 1 223 ? 6.32 -25.672 -17.938 1 94.94 223 THR B O 1
ATOM 7194 N N . ASP B 1 224 ? 7.395 -27.594 -17.594 1 96.75 224 ASP B N 1
ATOM 7195 C CA . ASP B 1 224 ? 7.27 -27.469 -16.156 1 96.75 224 ASP B CA 1
ATOM 7196 C C . ASP B 1 224 ? 8.516 -26.828 -15.547 1 96.75 224 ASP B C 1
ATOM 7198 O O . ASP B 1 224 ? 8.43 -26.141 -14.523 1 96.75 224 ASP B O 1
ATOM 7202 N N . HIS B 1 225 ? 9.648 -27.078 -16.109 1 96.88 225 HIS B N 1
ATOM 7203 C CA . HIS B 1 225 ? 10.883 -26.609 -15.492 1 96.88 225 HIS B CA 1
ATOM 7204 C C . HIS B 1 225 ? 10.883 -25.094 -15.32 1 96.88 225 HIS B C 1
ATOM 7206 O O . HIS B 1 225 ? 11.32 -24.578 -14.289 1 96.88 225 HIS B O 1
ATOM 7212 N N . PRO B 1 226 ? 10.414 -24.328 -16.312 1 95.69 226 PRO B N 1
ATOM 7213 C CA . PRO B 1 226 ? 10.414 -22.875 -16.141 1 95.69 226 PRO B CA 1
ATOM 7214 C C . PRO B 1 226 ? 9.609 -22.422 -14.922 1 95.69 226 PRO B C 1
ATOM 7216 O O . PRO B 1 226 ? 9.836 -21.328 -14.398 1 95.69 226 PRO B O 1
ATOM 7219 N N . LEU B 1 227 ? 8.703 -23.281 -14.484 1 97.25 227 LEU B N 1
ATOM 7220 C CA . LEU B 1 227 ? 7.812 -22.938 -13.375 1 97.25 227 LEU B CA 1
ATOM 7221 C C . LEU B 1 227 ? 8.336 -23.5 -12.062 1 97.25 227 LEU B C 1
ATOM 7223 O O . LEU B 1 227 ? 8.258 -22.844 -11.023 1 97.25 227 LEU B O 1
ATOM 7227 N N . LEU B 1 228 ? 8.93 -24.672 -12.086 1 96.94 228 LEU B N 1
ATOM 7228 C CA . LEU B 1 228 ? 9.312 -25.391 -10.875 1 96.94 228 LEU B CA 1
ATOM 7229 C C . LEU B 1 228 ? 10.789 -25.172 -10.555 1 96.94 228 LEU B C 1
ATOM 7231 O O . LEU B 1 228 ? 11.148 -24.922 -9.406 1 96.94 228 LEU B O 1
ATOM 7235 N N . GLY B 1 229 ? 11.625 -25.328 -11.523 1 96.31 229 GLY B N 1
ATOM 7236 C CA . GLY B 1 229 ? 13.039 -25.016 -11.422 1 96.31 229 GLY B CA 1
ATOM 7237 C C . GLY B 1 229 ? 13.75 -25.812 -10.344 1 96.31 229 GLY B C 1
ATOM 7238 O O . GLY B 1 229 ? 14.531 -25.266 -9.562 1 96.31 229 GLY B O 1
ATOM 7239 N N . HIS B 1 230 ? 13.617 -27.109 -10.234 1 96.88 230 HIS B N 1
ATOM 7240 C CA . HIS B 1 230 ? 14.141 -27.938 -9.148 1 96.88 230 HIS B CA 1
ATOM 7241 C C . HIS B 1 230 ? 15.633 -28.188 -9.32 1 96.88 230 HIS B C 1
ATOM 7243 O O . HIS B 1 230 ? 16.312 -28.641 -8.391 1 96.88 230 HIS B O 1
ATOM 7249 N N . PHE B 1 231 ? 16.172 -27.969 -10.469 1 97.31 231 PHE B N 1
ATOM 7250 C CA . PHE B 1 231 ? 17.594 -28.109 -10.75 1 97.31 231 PHE B CA 1
ATOM 7251 C C . PHE B 1 231 ? 18.031 -27.156 -11.859 1 97.31 231 PHE B C 1
ATOM 7253 O O . PHE B 1 231 ? 17.172 -26.609 -12.57 1 97.31 231 PHE B O 1
ATOM 7260 N N . ASP B 1 232 ? 19.328 -26.969 -11.945 1 95.5 232 ASP B N 1
ATOM 7261 C CA . ASP B 1 232 ? 19.859 -26.203 -13.062 1 95.5 232 ASP B CA 1
ATOM 7262 C C . ASP B 1 232 ? 19.734 -26.969 -14.375 1 95.5 232 ASP B C 1
ATOM 7264 O O . ASP B 1 232 ? 20.359 -28.016 -14.547 1 95.5 232 ASP B O 1
ATOM 7268 N N . PRO B 1 233 ? 18.953 -26.422 -15.305 1 94.38 233 PRO B N 1
ATOM 7269 C CA . PRO B 1 233 ? 18.641 -27.203 -16.5 1 94.38 233 PRO B CA 1
ATOM 7270 C C . PRO B 1 233 ? 19.859 -27.406 -17.406 1 94.38 233 PRO B C 1
ATOM 7272 O O . PRO B 1 233 ? 20.016 -28.484 -18 1 94.38 233 PRO B O 1
ATOM 7275 N N . GLU B 1 234 ? 20.781 -26.484 -17.484 1 91.75 234 GLU B N 1
ATOM 7276 C CA . GLU B 1 234 ? 21.953 -26.594 -18.344 1 91.75 234 GLU B CA 1
ATOM 7277 C C . GLU B 1 234 ? 22.938 -27.625 -17.781 1 91.75 234 GLU B C 1
ATOM 7279 O O . GLU B 1 234 ? 23.438 -28.469 -18.531 1 91.75 234 GLU B O 1
ATOM 7284 N N . LEU B 1 235 ? 23.141 -27.516 -16.547 1 93.88 235 LEU B N 1
ATOM 7285 C CA . LEU B 1 235 ? 24.062 -28.453 -15.914 1 93.88 235 LEU B CA 1
ATOM 7286 C C . LEU B 1 235 ? 23.5 -29.859 -15.93 1 93.88 235 LEU B C 1
ATOM 7288 O O . LEU B 1 235 ? 24.234 -30.828 -16.156 1 93.88 235 LEU B O 1
ATOM 7292 N N . PHE B 1 236 ? 22.266 -30 -15.719 1 95.56 236 PHE B N 1
ATOM 7293 C CA . PHE B 1 236 ? 21.625 -31.312 -15.742 1 95.56 236 PHE B CA 1
ATOM 7294 C C . PHE B 1 236 ? 21.766 -31.969 -17.109 1 95.56 236 PHE B C 1
ATOM 7296 O O . PHE B 1 236 ? 22.188 -33.125 -17.219 1 95.56 236 PHE B O 1
ATOM 7303 N N . VAL B 1 237 ? 21.422 -31.234 -18.125 1 93.88 237 VAL B N 1
ATOM 7304 C CA . VAL B 1 237 ? 21.422 -31.781 -19.469 1 93.88 237 VAL B CA 1
ATOM 7305 C C . VAL B 1 237 ? 22.859 -32.156 -19.875 1 93.88 237 VAL B C 1
ATOM 7307 O O . VAL B 1 237 ? 23.094 -33.188 -20.453 1 93.88 237 VAL B O 1
ATOM 7310 N N . SER B 1 238 ? 23.781 -31.266 -19.531 1 91.75 238 SER B N 1
ATOM 7311 C CA . SER B 1 238 ? 25.172 -31.516 -19.844 1 91.75 238 SER B CA 1
ATOM 7312 C C . SER B 1 238 ? 25.672 -32.781 -19.156 1 91.75 238 SER B C 1
ATOM 7314 O O . SER B 1 238 ? 26.312 -33.625 -19.797 1 91.75 238 SER B O 1
ATOM 7316 N N . HIS B 1 239 ? 25.312 -32.969 -17.938 1 94.38 239 HIS B N 1
ATOM 7317 C CA . HIS B 1 239 ? 25.781 -34.125 -17.188 1 94.38 239 HIS B CA 1
ATOM 7318 C C . HIS B 1 239 ? 25 -35.375 -17.562 1 94.38 239 HIS B C 1
ATOM 7320 O O . HIS B 1 239 ? 25.547 -36.5 -17.562 1 94.38 239 HIS B O 1
ATOM 7326 N N . LEU B 1 240 ? 23.781 -35.25 -17.875 1 95.31 240 LEU B N 1
ATOM 7327 C CA . LEU B 1 240 ? 22.953 -36.344 -18.344 1 95.31 240 LEU B CA 1
ATOM 7328 C C . LEU B 1 240 ? 23.516 -36.969 -19.609 1 95.31 240 LEU B C 1
ATOM 7330 O O . LEU B 1 240 ? 23.625 -38.188 -19.719 1 95.31 240 LEU B O 1
ATOM 7334 N N . THR B 1 241 ? 23.922 -36.125 -20.547 1 92.38 241 THR B N 1
ATOM 7335 C CA . THR B 1 241 ? 24.406 -36.594 -21.844 1 92.38 241 THR B CA 1
ATOM 7336 C C . THR B 1 241 ? 25.844 -37.094 -21.734 1 92.38 241 THR B C 1
ATOM 7338 O O . THR B 1 241 ? 26.234 -38.031 -22.422 1 92.38 241 THR B O 1
ATOM 7341 N N . ALA B 1 242 ? 26.609 -36.438 -20.828 1 91.69 242 ALA B N 1
ATOM 7342 C CA . ALA B 1 242 ? 28.016 -36.812 -20.672 1 91.69 242 ALA B CA 1
ATOM 7343 C C . ALA B 1 242 ? 28.172 -38 -19.75 1 91.69 242 ALA B C 1
ATOM 7345 O O . ALA B 1 242 ? 29.234 -38.625 -19.703 1 91.69 242 ALA B O 1
ATOM 7346 N N . GLY B 1 243 ? 27.188 -38.312 -19.078 1 92.88 243 GLY B N 1
ATOM 7347 C CA . GLY B 1 243 ? 27.266 -39.438 -18.125 1 92.88 243 GLY B CA 1
ATOM 7348 C C . GLY B 1 243 ? 28.031 -39.094 -16.875 1 92.88 243 GLY B C 1
ATOM 7349 O O . GLY B 1 243 ? 28.734 -39.938 -16.328 1 92.88 243 GLY B O 1
ATOM 7350 N N . GLN B 1 244 ? 27.938 -37.906 -16.438 1 93.38 244 GLN B N 1
ATOM 7351 C CA . GLN B 1 244 ? 28.625 -37.438 -15.242 1 93.38 244 GLN B CA 1
ATOM 7352 C C . GLN B 1 244 ? 27.688 -37.375 -14.055 1 93.38 244 GLN B C 1
ATOM 7354 O O . GLN B 1 244 ? 26.5 -37.031 -14.211 1 93.38 244 GLN B O 1
ATOM 7359 N N . GLY B 1 245 ? 28.172 -37.562 -12.828 1 92.62 245 GLY B N 1
ATOM 7360 C CA . GLY B 1 245 ? 27.312 -37.719 -11.672 1 92.62 245 GLY B CA 1
ATOM 7361 C C . GLY B 1 245 ? 27.312 -36.5 -10.75 1 92.62 245 GLY B C 1
ATOM 7362 O O . GLY B 1 245 ? 26.719 -36.562 -9.672 1 92.62 245 GLY B O 1
ATOM 7363 N N . GLU B 1 246 ? 27.906 -35.469 -11.125 1 92.5 246 GLU B N 1
ATOM 7364 C CA . GLU B 1 246 ? 28.016 -34.344 -10.227 1 92.5 246 GLU B CA 1
ATOM 7365 C C . GLU B 1 246 ? 26.672 -33.594 -10.117 1 92.5 246 GLU B C 1
ATOM 7367 O O . GLU B 1 246 ? 26.281 -33.188 -9.031 1 92.5 246 GLU B O 1
ATOM 7372 N N . PHE B 1 247 ? 26 -33.406 -11.266 1 95.31 247 PHE B N 1
ATOM 7373 C CA . PHE B 1 247 ? 24.75 -32.656 -11.258 1 95.31 247 PHE B CA 1
ATOM 7374 C C . PHE B 1 247 ? 23.609 -33.531 -11.82 1 95.31 247 PHE B C 1
ATOM 7376 O O . PHE B 1 247 ? 22.578 -33 -12.227 1 95.31 247 PHE B O 1
ATOM 7383 N N . CYS B 1 248 ? 23.844 -34.75 -11.922 1 95.94 248 CYS B N 1
ATOM 7384 C CA . CYS B 1 248 ? 22.875 -35.75 -12.367 1 95.94 248 CYS B CA 1
ATOM 7385 C C . CYS B 1 248 ? 23.062 -37.062 -11.617 1 95.94 248 CYS B C 1
ATOM 7387 O O . CYS B 1 248 ? 24.172 -37.375 -11.195 1 95.94 248 CYS B O 1
ATOM 7389 N N . SER B 1 249 ? 22.047 -37.719 -11.289 1 97.12 249 SER B N 1
ATOM 7390 C CA . SER B 1 249 ? 22.094 -39 -10.625 1 97.12 249 SER B CA 1
ATOM 7391 C C . SER B 1 249 ? 21.016 -39.938 -11.172 1 97.12 249 SER B C 1
ATOM 7393 O O . SER B 1 249 ? 20.031 -39.5 -11.758 1 97.12 249 SER B O 1
ATOM 7395 N N . SER B 1 250 ? 21.266 -41.219 -10.984 1 97.88 250 SER B N 1
ATOM 7396 C CA . SER B 1 250 ? 20.281 -42.219 -11.422 1 97.88 250 SER B CA 1
ATOM 7397 C C . SER B 1 250 ? 18.938 -41.969 -10.742 1 97.88 250 SER B C 1
ATOM 7399 O O . SER B 1 250 ? 17.875 -42.125 -11.375 1 97.88 250 SER B O 1
ATOM 7401 N N . LEU B 1 251 ? 18.969 -41.656 -9.484 1 98.12 251 LEU B N 1
ATOM 7402 C CA . LEU B 1 251 ? 17.734 -41.406 -8.742 1 98.12 251 LEU B CA 1
ATOM 7403 C C . LEU B 1 251 ? 16.984 -40.219 -9.344 1 98.12 251 LEU B C 1
ATOM 7405 O O . LEU B 1 251 ? 15.781 -40.312 -9.578 1 98.12 251 LEU B O 1
ATOM 7409 N N . LEU B 1 252 ? 17.703 -39.125 -9.578 1 98.44 252 LEU B N 1
ATOM 7410 C CA . LEU B 1 252 ? 17.062 -37.906 -10.133 1 98.44 252 LEU B CA 1
ATOM 7411 C C . LEU B 1 252 ? 16.469 -38.219 -11.508 1 98.44 252 LEU B C 1
ATOM 7413 O O . LEU B 1 252 ? 15.336 -37.812 -11.789 1 98.44 252 LEU B O 1
ATOM 7417 N N . VAL B 1 253 ? 17.188 -38.906 -12.336 1 98.31 253 VAL B N 1
ATOM 7418 C CA . VAL B 1 253 ? 16.734 -39.219 -13.695 1 98.31 253 VAL B CA 1
ATOM 7419 C C . VAL B 1 253 ? 15.484 -40.062 -13.641 1 98.31 253 VAL B C 1
ATOM 7421 O O . VAL B 1 253 ? 14.508 -39.812 -14.352 1 98.31 253 VAL B O 1
ATOM 7424 N N . ASN B 1 254 ? 15.461 -41.094 -12.82 1 98.5 254 ASN B N 1
ATOM 7425 C CA . ASN B 1 254 ? 14.305 -41.969 -12.734 1 98.5 254 ASN B CA 1
ATOM 7426 C C . ASN B 1 254 ? 13.094 -41.25 -12.141 1 98.5 254 ASN B C 1
ATOM 7428 O O . ASN B 1 254 ? 11.961 -41.469 -12.578 1 98.5 254 ASN B O 1
ATOM 7432 N N . ALA B 1 255 ? 13.336 -40.469 -11.094 1 98.5 255 ALA B N 1
ATOM 7433 C CA . ALA B 1 255 ? 12.242 -39.719 -10.508 1 98.5 255 ALA B CA 1
ATOM 7434 C C . ALA B 1 255 ? 11.664 -38.719 -11.523 1 98.5 255 ALA B C 1
ATOM 7436 O O . ALA B 1 255 ? 10.445 -38.594 -11.625 1 98.5 255 ALA B O 1
ATOM 7437 N N . LEU B 1 256 ? 12.539 -38.031 -12.219 1 98.44 256 LEU B N 1
ATOM 7438 C CA . LEU B 1 256 ? 12.117 -37.094 -13.258 1 98.44 256 LEU B CA 1
ATOM 7439 C C . LEU B 1 256 ? 11.32 -37.812 -14.344 1 98.44 256 LEU B C 1
ATOM 7441 O O . LEU B 1 256 ? 10.266 -37.312 -14.766 1 98.44 256 LEU B O 1
ATOM 7445 N N . LEU B 1 257 ? 11.836 -38.906 -14.797 1 97.94 257 LEU B N 1
ATOM 7446 C CA . LEU B 1 257 ? 11.148 -39.656 -15.844 1 97.94 257 LEU B CA 1
ATOM 7447 C C . LEU B 1 257 ? 9.797 -40.156 -15.359 1 97.94 257 LEU B C 1
ATOM 7449 O O . LEU B 1 257 ? 8.852 -40.25 -16.141 1 97.94 257 LEU B O 1
ATOM 7453 N N . TYR B 1 258 ? 9.742 -40.531 -14.062 1 97.19 258 TYR B N 1
ATOM 7454 C CA . TYR B 1 258 ? 8.453 -40.938 -13.5 1 97.19 258 TYR B CA 1
ATOM 7455 C C . TYR B 1 258 ? 7.414 -39.844 -13.672 1 97.19 258 TYR B C 1
ATOM 7457 O O . TYR B 1 258 ? 6.293 -40.094 -14.109 1 97.19 258 TYR B O 1
ATOM 7465 N N . TRP B 1 259 ? 7.785 -38.625 -13.398 1 97 259 TRP B N 1
ATOM 7466 C CA . TRP B 1 259 ? 6.898 -37.469 -13.547 1 97 259 TRP B CA 1
ATOM 7467 C C . TRP B 1 259 ? 6.645 -37.188 -15.023 1 97 259 TRP B C 1
ATOM 7469 O O . TRP B 1 259 ? 5.492 -37.062 -15.445 1 97 259 TRP B O 1
ATOM 7479 N N . ALA B 1 260 ? 7.695 -37.094 -15.82 1 96.69 260 ALA B N 1
ATOM 7480 C CA . ALA B 1 260 ? 7.621 -36.656 -17.219 1 96.69 260 ALA B CA 1
ATOM 7481 C C . ALA B 1 260 ? 6.852 -37.688 -18.047 1 96.69 260 ALA B C 1
ATOM 7483 O O . ALA B 1 260 ? 6.129 -37.312 -18.984 1 96.69 260 ALA B O 1
ATOM 7484 N N . CYS B 1 261 ? 7.016 -38.938 -17.734 1 95.44 261 CYS B N 1
ATOM 7485 C CA . CYS B 1 261 ? 6.32 -39.969 -18.484 1 95.44 261 CYS B CA 1
ATOM 7486 C C . CYS B 1 261 ? 4.82 -39.906 -18.219 1 95.44 261 CYS B C 1
ATOM 7488 O O . CYS B 1 261 ? 4.02 -40.188 -19.125 1 95.44 261 CYS B O 1
ATOM 7490 N N . GLN B 1 262 ? 4.465 -39.656 -17 1 94.25 262 GLN B N 1
ATOM 7491 C CA . GLN B 1 262 ? 3.045 -39.469 -16.719 1 94.25 262 GLN B CA 1
ATOM 7492 C C . GLN B 1 262 ? 2.461 -38.344 -17.547 1 94.25 262 GLN B C 1
ATOM 7494 O O . GLN B 1 262 ? 1.397 -38.5 -18.156 1 94.25 262 GLN B O 1
ATOM 7499 N N . MET B 1 263 ? 3.184 -37.281 -17.594 1 95.19 263 MET B N 1
ATOM 7500 C CA . MET B 1 263 ? 2.744 -36.125 -18.375 1 95.19 263 MET B CA 1
ATOM 7501 C C . MET B 1 263 ? 2.672 -36.469 -19.859 1 95.19 263 MET B C 1
ATOM 7503 O O . MET B 1 263 ? 1.692 -36.125 -20.516 1 95.19 263 MET B O 1
ATOM 7507 N N . TYR B 1 264 ? 3.686 -37.156 -20.297 1 94.31 264 TYR B N 1
ATOM 7508 C CA . TYR B 1 264 ? 3.801 -37.469 -21.703 1 94.31 264 TYR B CA 1
ATOM 7509 C C . TYR B 1 264 ? 2.727 -38.469 -22.125 1 94.31 264 TYR B C 1
ATOM 7511 O O . TYR B 1 264 ? 2.398 -38.594 -23.312 1 94.31 264 TYR B O 1
ATOM 7519 N N . SER B 1 265 ? 2.168 -39.188 -21.266 1 91 265 SER B N 1
ATOM 7520 C CA . SER B 1 265 ? 1.113 -40.156 -21.578 1 91 265 SER B CA 1
ATOM 7521 C C . SER B 1 265 ? -0.115 -39.469 -22.156 1 91 265 SER B C 1
ATOM 7523 O O . SER B 1 265 ? -0.924 -40.094 -22.844 1 91 265 SER B O 1
ATOM 7525 N N . GLY B 1 266 ? -0.238 -38.219 -21.891 1 88.5 266 GLY B N 1
ATOM 7526 C CA . GLY B 1 266 ? -1.297 -37.438 -22.5 1 88.5 266 GLY B CA 1
ATOM 7527 C C . GLY B 1 266 ? -1.083 -37.219 -23.984 1 88.5 266 GLY B C 1
ATOM 7528 O O . GLY B 1 266 ? -2.037 -36.969 -24.734 1 88.5 266 GLY B O 1
ATOM 7529 N N . ILE B 1 267 ? 0.12 -37.312 -24.375 1 89 267 ILE B N 1
ATOM 7530 C CA . ILE B 1 267 ? 0.483 -37.125 -25.781 1 89 267 ILE B CA 1
ATOM 7531 C C . ILE B 1 267 ? 0.583 -38.5 -26.469 1 89 267 ILE B C 1
ATOM 7533 O O . ILE B 1 267 ? 0.013 -38.688 -27.531 1 89 267 ILE B O 1
ATOM 7537 N N . ASP B 1 268 ? 1.322 -39.375 -25.781 1 88.88 268 ASP B N 1
ATOM 7538 C CA . ASP B 1 268 ? 1.513 -40.719 -26.281 1 88.88 268 ASP B CA 1
ATOM 7539 C C . ASP B 1 268 ? 1.151 -41.75 -25.203 1 88.88 268 ASP B C 1
ATOM 7541 O O . ASP B 1 268 ? 1.972 -42.094 -24.344 1 88.88 268 ASP B O 1
ATOM 7545 N N . PRO B 1 269 ? 0.063 -42.375 -25.312 1 85.06 269 PRO B N 1
ATOM 7546 C CA . PRO B 1 269 ? -0.444 -43.281 -24.297 1 85.06 269 PRO B CA 1
ATOM 7547 C C . PRO B 1 269 ? 0.448 -44.5 -24.109 1 85.06 269 PRO B C 1
ATOM 7549 O O . PRO B 1 269 ? 0.385 -45.156 -23.062 1 85.06 269 PRO B O 1
ATOM 7552 N N . GLU B 1 270 ? 1.269 -44.75 -25 1 79.38 270 GLU B N 1
ATOM 7553 C CA . GLU B 1 270 ? 2.123 -45.938 -24.938 1 79.38 270 GLU B CA 1
ATOM 7554 C C . GLU B 1 270 ? 3.162 -45.812 -23.828 1 79.38 270 GLU B C 1
ATOM 7556 O O . GLU B 1 270 ? 3.697 -46.812 -23.344 1 79.38 270 GLU B O 1
ATOM 7561 N N . THR B 1 271 ? 3.359 -44.656 -23.438 1 85.69 271 THR B N 1
ATOM 7562 C CA . THR B 1 271 ? 4.375 -44.406 -22.406 1 85.69 271 THR B CA 1
ATOM 7563 C C . THR B 1 271 ? 3.838 -44.75 -21.016 1 85.69 271 THR B C 1
ATOM 7565 O O . THR B 1 271 ? 4.605 -44.844 -20.062 1 85.69 271 THR B O 1
ATOM 7568 N N . GLU B 1 272 ? 2.588 -44.938 -20.875 1 83.12 272 GLU B N 1
ATOM 7569 C CA . GLU B 1 272 ? 1.952 -45.219 -19.578 1 83.12 272 GLU B CA 1
ATOM 7570 C C . GLU B 1 272 ? 2.502 -46.5 -18.953 1 83.12 272 GLU B C 1
ATOM 7572 O O . GLU B 1 272 ? 2.629 -46.562 -17.734 1 83.12 272 GLU B O 1
ATOM 7577 N N . GLY B 1 273 ? 2.781 -47.406 -19.781 1 81.62 273 GLY B N 1
ATOM 7578 C CA . GLY B 1 273 ? 3.279 -48.656 -19.281 1 81.62 273 GLY B CA 1
ATOM 7579 C C . GLY B 1 273 ? 4.617 -48.562 -18.578 1 81.62 273 GLY B C 1
ATOM 7580 O O . GLY B 1 273 ? 4.926 -49.344 -17.688 1 81.62 273 GLY B O 1
ATOM 7581 N N . GLN B 1 274 ? 5.336 -47.562 -18.906 1 89.12 274 GLN B N 1
ATOM 7582 C CA . GLN B 1 274 ? 6.672 -47.406 -18.328 1 89.12 274 GLN B CA 1
ATOM 7583 C C . GLN B 1 274 ? 6.605 -46.688 -16.984 1 89.12 274 GLN B C 1
ATOM 7585 O O . GLN B 1 274 ? 7.547 -46.75 -16.188 1 89.12 274 GLN B O 1
ATOM 7590 N N . THR B 1 275 ? 5.562 -46 -16.703 1 90.81 275 THR B N 1
ATOM 7591 C CA . THR B 1 275 ? 5.434 -45.156 -15.523 1 90.81 275 THR B CA 1
ATOM 7592 C C . THR B 1 275 ? 5.574 -45.969 -14.242 1 90.81 275 THR B C 1
ATOM 7594 O O . THR B 1 275 ? 6.277 -45.562 -13.312 1 90.81 275 THR B O 1
ATOM 7597 N N . THR B 1 276 ? 4.992 -47.094 -14.211 1 89.25 276 THR B N 1
ATOM 7598 C CA . THR B 1 276 ? 5.035 -47.938 -13.023 1 89.25 276 THR B CA 1
ATOM 7599 C C . THR B 1 276 ? 6.445 -48.469 -12.781 1 89.25 276 THR B C 1
ATOM 7601 O O . THR B 1 276 ? 6.918 -48.5 -11.641 1 89.25 276 THR B O 1
ATOM 7604 N N . SER B 1 277 ? 7.043 -48.844 -13.883 1 94.44 277 SER B N 1
ATOM 7605 C CA . SER B 1 277 ? 8.406 -49.375 -13.766 1 94.44 277 SER B CA 1
ATOM 7606 C C . SER B 1 277 ? 9.367 -48.281 -13.328 1 94.44 277 SER B C 1
ATOM 7608 O O . SER B 1 277 ? 10.273 -48.5 -12.531 1 94.44 277 SER B O 1
ATOM 7610 N N . LEU B 1 278 ? 9.148 -47.125 -13.836 1 96.62 278 LEU B N 1
ATOM 7611 C CA . LEU B 1 278 ? 9.992 -46 -13.469 1 96.62 278 LEU B CA 1
ATOM 7612 C C . LEU B 1 278 ? 9.773 -45.594 -12.016 1 96.62 278 LEU B C 1
ATOM 7614 O O . LEU B 1 278 ? 10.719 -45.25 -11.312 1 96.62 278 LEU B O 1
ATOM 7618 N N . CYS B 1 279 ? 8.586 -45.656 -11.547 1 95.38 279 CYS B N 1
ATOM 7619 C CA . CYS B 1 279 ? 8.273 -45.375 -10.148 1 95.38 279 CYS B CA 1
ATOM 7620 C C . CYS B 1 279 ? 8.977 -46.344 -9.227 1 95.38 279 CYS B C 1
ATOM 7622 O O . CYS B 1 279 ? 9.633 -45.938 -8.258 1 95.38 279 CYS B O 1
ATOM 7624 N N . ALA B 1 280 ? 8.859 -47.594 -9.586 1 95.88 280 ALA B N 1
ATOM 7625 C CA . ALA B 1 280 ? 9.469 -48.625 -8.773 1 95.88 280 ALA B CA 1
ATOM 7626 C C . ALA B 1 280 ? 10.984 -48.469 -8.711 1 95.88 280 ALA B C 1
ATOM 7628 O O . ALA B 1 280 ? 11.594 -48.625 -7.652 1 95.88 280 ALA B O 1
ATOM 7629 N N . GLU B 1 281 ? 11.539 -48.188 -9.875 1 98.12 281 GLU B N 1
ATOM 7630 C CA . GLU B 1 281 ? 12.984 -48 -9.93 1 98.12 281 GLU B CA 1
ATOM 7631 C C . GLU B 1 281 ? 13.406 -46.781 -9.109 1 98.12 281 GLU B C 1
ATOM 7633 O O . GLU B 1 281 ? 14.414 -46.812 -8.406 1 98.12 281 GLU B O 1
ATOM 7638 N N . ALA B 1 282 ? 12.68 -45.688 -9.203 1 98.12 282 ALA B N 1
ATOM 7639 C CA . ALA B 1 282 ? 12.984 -44.5 -8.438 1 98.12 282 ALA B CA 1
ATOM 7640 C C . ALA B 1 282 ? 12.898 -44.75 -6.938 1 98.12 282 ALA B C 1
ATOM 7642 O O . ALA B 1 282 ? 13.742 -44.281 -6.168 1 98.12 282 ALA B O 1
ATOM 7643 N N . GLU B 1 283 ? 11.906 -45.5 -6.5 1 97.75 283 GLU B N 1
ATOM 7644 C CA . GLU B 1 283 ? 11.75 -45.844 -5.086 1 97.75 283 GLU B CA 1
ATOM 7645 C C . GLU B 1 283 ? 12.906 -46.719 -4.594 1 97.75 283 GLU B C 1
ATOM 7647 O O . GLU B 1 283 ? 13.398 -46.531 -3.477 1 97.75 283 GLU B O 1
ATOM 7652 N N . ARG B 1 284 ? 13.25 -47.625 -5.395 1 97.75 284 ARG B N 1
ATOM 7653 C CA . ARG B 1 284 ? 14.383 -48.469 -5.047 1 97.75 284 ARG B CA 1
ATOM 7654 C C . ARG B 1 284 ? 15.648 -47.656 -4.848 1 97.75 284 ARG B C 1
ATOM 7656 O O . ARG B 1 284 ? 16.359 -47.812 -3.855 1 97.75 284 ARG B O 1
ATOM 7663 N N . LEU B 1 285 ? 15.914 -46.812 -5.805 1 98 285 LEU B N 1
ATOM 7664 C CA . LEU B 1 285 ? 17.094 -45.969 -5.738 1 98 285 LEU B CA 1
ATOM 7665 C C . LEU B 1 285 ? 17.016 -45.031 -4.555 1 98 285 LEU B C 1
ATOM 7667 O O . LEU B 1 285 ? 18.016 -44.719 -3.91 1 98 285 LEU B O 1
ATOM 7671 N N . TRP B 1 286 ? 15.797 -44.5 -4.258 1 97.94 286 TRP B N 1
ATOM 7672 C CA . TRP B 1 286 ? 15.57 -43.625 -3.109 1 97.94 286 TRP B CA 1
ATOM 7673 C C . TRP B 1 286 ? 15.953 -44.312 -1.81 1 97.94 286 TRP B C 1
ATOM 7675 O O . TRP B 1 286 ? 16.703 -43.781 -0.997 1 97.94 286 TRP B O 1
ATOM 7685 N N . ASN B 1 287 ? 15.461 -45.531 -1.686 1 96.81 287 ASN B N 1
ATOM 7686 C CA . ASN B 1 287 ? 15.75 -46.281 -0.479 1 96.81 287 ASN B CA 1
ATOM 7687 C C . ASN B 1 287 ? 17.25 -46.562 -0.336 1 96.81 287 ASN B C 1
ATOM 7689 O O . ASN B 1 287 ? 17.781 -46.5 0.771 1 96.81 287 ASN B O 1
ATOM 7693 N N . HIS B 1 288 ? 17.828 -46.812 -1.428 1 95.94 288 HIS B N 1
ATOM 7694 C CA . HIS B 1 288 ? 19.266 -47.031 -1.426 1 95.94 288 HIS B CA 1
ATOM 7695 C C . HIS B 1 288 ? 20.016 -45.781 -0.983 1 95.94 288 HIS B C 1
ATOM 7697 O O . HIS B 1 288 ? 20.938 -45.875 -0.161 1 95.94 288 HIS B O 1
ATOM 7703 N N . GLU B 1 289 ? 19.609 -44.625 -1.516 1 95 289 GLU B N 1
ATOM 7704 C CA . GLU B 1 289 ? 20.266 -43.375 -1.18 1 95 289 GLU B CA 1
ATOM 7705 C C . GLU B 1 289 ? 20.031 -43 0.278 1 95 289 GLU B C 1
ATOM 7707 O O . GLU B 1 289 ? 20.922 -42.5 0.95 1 95 289 GLU B O 1
ATOM 7712 N N . ARG B 1 290 ? 18.859 -43.188 0.758 1 94.5 290 ARG B N 1
ATOM 7713 C CA . ARG B 1 290 ? 18.516 -42.812 2.123 1 94.5 290 ARG B CA 1
ATOM 7714 C C . ARG B 1 290 ? 19.234 -43.688 3.139 1 94.5 290 ARG B C 1
ATOM 7716 O O . ARG B 1 290 ? 19.516 -43.25 4.254 1 94.5 290 ARG B O 1
ATOM 7723 N N . SER B 1 291 ? 19.5 -44.875 2.762 1 93.75 291 SER B N 1
ATOM 7724 C CA . SER B 1 291 ? 20.234 -45.75 3.643 1 93.75 291 SER B CA 1
ATOM 7725 C C . SER B 1 291 ? 21.656 -45.25 3.883 1 93.75 291 SER B C 1
ATOM 7727 O O . SER B 1 291 ? 22.25 -45.562 4.922 1 93.75 291 SER B O 1
ATOM 7729 N N . LYS B 1 292 ? 22.094 -44.562 2.963 1 91.38 292 LYS B N 1
ATOM 7730 C CA . LYS B 1 292 ? 23.438 -44 3.09 1 91.38 292 LYS B CA 1
ATOM 7731 C C . LYS B 1 292 ? 23.422 -42.719 3.908 1 91.38 292 LYS B C 1
ATOM 7733 O O . LYS B 1 292 ? 24.484 -42.188 4.285 1 91.38 292 LYS B O 1
ATOM 7738 N N . ASN B 1 293 ? 22.312 -42.188 4.234 1 88.19 293 ASN B N 1
ATOM 7739 C CA . ASN B 1 293 ? 22.062 -41 5.047 1 88.19 293 ASN B CA 1
ATOM 7740 C C . ASN B 1 293 ? 22.797 -39.781 4.488 1 88.19 293 ASN B C 1
ATOM 7742 O O . ASN B 1 293 ? 23.438 -39.031 5.238 1 88.19 293 ASN B O 1
ATOM 7746 N N . ARG B 1 294 ? 22.797 -39.656 3.199 1 88.88 294 ARG B N 1
ATOM 7747 C CA . ARG B 1 294 ? 23.484 -38.531 2.578 1 88.88 294 ARG B CA 1
ATOM 7748 C C . ARG B 1 294 ? 22.484 -37.562 1.917 1 88.88 294 ARG B C 1
ATOM 7750 O O . ARG B 1 294 ? 21.609 -38.031 1.155 1 88.88 294 ARG B O 1
ATOM 7757 N N . ASP B 1 295 ? 22.625 -36.312 2.314 1 94.19 295 ASP B N 1
ATOM 7758 C CA . ASP B 1 295 ? 21.797 -35.281 1.705 1 94.19 295 ASP B CA 1
ATOM 7759 C C . ASP B 1 295 ? 22.5 -34.656 0.504 1 94.19 295 ASP B C 1
ATOM 7761 O O . ASP B 1 295 ? 23.719 -34.469 0.524 1 94.19 295 ASP B O 1
ATOM 7765 N N . SER B 1 296 ? 21.797 -34.469 -0.539 1 95.5 296 SER B N 1
ATOM 7766 C CA . SER B 1 296 ? 22.297 -33.781 -1.725 1 95.5 296 SER B CA 1
ATOM 7767 C C . SER B 1 296 ? 21.188 -33.031 -2.434 1 95.5 296 SER B C 1
ATOM 7769 O O . SER B 1 296 ? 20.016 -33.312 -2.234 1 95.5 296 SER B O 1
ATOM 7771 N N . ILE B 1 297 ? 21.594 -32.062 -3.246 1 96.19 297 ILE B N 1
ATOM 7772 C CA . ILE B 1 297 ? 20.594 -31.281 -3.955 1 96.19 297 ILE B CA 1
ATOM 7773 C C . ILE B 1 297 ? 19.891 -32.156 -4.992 1 96.19 297 ILE B C 1
ATOM 7775 O O . ILE B 1 297 ? 18.703 -31.938 -5.281 1 96.19 297 ILE B O 1
ATOM 7779 N N . GLN B 1 298 ? 20.578 -33.156 -5.559 1 96.56 298 GLN B N 1
ATOM 7780 C CA . GLN B 1 298 ? 19.969 -34.062 -6.52 1 96.56 298 GLN B CA 1
ATOM 7781 C C . GLN B 1 298 ? 18.906 -34.938 -5.855 1 96.56 298 GLN B C 1
ATOM 7783 O O . GLN B 1 298 ? 17.828 -35.156 -6.418 1 96.56 298 GLN B O 1
ATOM 7788 N N . THR B 1 299 ? 19.25 -35.406 -4.668 1 97.69 299 THR B N 1
ATOM 7789 C CA . THR B 1 299 ? 18.312 -36.219 -3.924 1 97.69 299 THR B CA 1
ATOM 7790 C C . THR B 1 299 ? 17.094 -35.438 -3.518 1 97.69 299 THR B C 1
ATOM 7792 O O . THR B 1 299 ? 15.969 -35.938 -3.543 1 97.69 299 THR B O 1
ATOM 7795 N N . MET B 1 300 ? 17.312 -34.219 -3.135 1 97.62 300 MET B N 1
ATOM 7796 C CA . MET B 1 300 ? 16.219 -33.344 -2.775 1 97.62 300 MET B CA 1
ATOM 7797 C C . MET B 1 300 ? 15.281 -33.125 -3.963 1 97.62 300 MET B C 1
ATOM 7799 O O . MET B 1 300 ? 14.062 -33.188 -3.826 1 97.62 300 MET B O 1
ATOM 7803 N N . ALA B 1 301 ? 15.867 -32.812 -5.086 1 97.81 301 ALA B N 1
ATOM 7804 C CA . ALA B 1 301 ? 15.086 -32.625 -6.305 1 97.81 301 ALA B CA 1
ATOM 7805 C C . ALA B 1 301 ? 14.312 -33.906 -6.656 1 97.81 301 ALA B C 1
ATOM 7807 O O . ALA B 1 301 ? 13.156 -33.844 -7.082 1 97.81 301 ALA B O 1
ATOM 7808 N N . ALA B 1 302 ? 14.945 -35 -6.52 1 98.38 302 ALA B N 1
ATOM 7809 C CA . ALA B 1 302 ? 14.289 -36.281 -6.797 1 98.38 302 ALA B CA 1
ATOM 7810 C C . ALA B 1 302 ? 13.078 -36.5 -5.891 1 98.38 302 ALA B C 1
ATOM 7812 O O . ALA B 1 302 ? 12.039 -37 -6.34 1 98.38 302 ALA B O 1
ATOM 7813 N N . ALA B 1 303 ? 13.258 -36.125 -4.645 1 97.94 303 ALA B N 1
ATOM 7814 C CA . ALA B 1 303 ? 12.141 -36.25 -3.709 1 97.94 303 ALA B CA 1
ATOM 7815 C C . ALA B 1 303 ? 10.953 -35.406 -4.184 1 97.94 303 ALA B C 1
ATOM 7817 O O . ALA B 1 303 ? 9.797 -35.844 -4.051 1 97.94 303 ALA B O 1
ATOM 7818 N N . GLU B 1 304 ? 11.219 -34.281 -4.695 1 97.19 304 GLU B N 1
ATOM 7819 C CA . GLU B 1 304 ? 10.156 -33.438 -5.215 1 97.19 304 GLU B CA 1
ATOM 7820 C C . GLU B 1 304 ? 9.43 -34.094 -6.383 1 97.19 304 GLU B C 1
ATOM 7822 O O . GLU B 1 304 ? 8.203 -34.031 -6.48 1 97.19 304 GLU B O 1
ATOM 7827 N N . PHE B 1 305 ? 10.188 -34.656 -7.262 1 98.19 305 PHE B N 1
ATOM 7828 C CA . PHE B 1 305 ? 9.57 -35.312 -8.414 1 98.19 305 PHE B CA 1
ATOM 7829 C C . PHE B 1 305 ? 8.742 -36.531 -7.977 1 98.19 305 PHE B C 1
ATOM 7831 O O . PHE B 1 305 ? 7.68 -36.781 -8.539 1 98.19 305 PHE B O 1
ATOM 7838 N N . LEU B 1 306 ? 9.258 -37.25 -7.004 1 97.75 306 LEU B N 1
ATOM 7839 C CA . LEU B 1 306 ? 8.461 -38.344 -6.461 1 97.75 306 LEU B CA 1
ATOM 7840 C C . LEU B 1 306 ? 7.176 -37.812 -5.828 1 97.75 306 LEU B C 1
ATOM 7842 O O . LEU B 1 306 ? 6.102 -38.406 -6.043 1 97.75 306 LEU B O 1
ATOM 7846 N N . SER B 1 307 ? 7.332 -36.75 -5.113 1 95.31 307 SER B N 1
ATOM 7847 C CA . SER B 1 307 ? 6.164 -36.125 -4.508 1 95.31 307 SER B CA 1
ATOM 7848 C C . SER B 1 307 ? 5.152 -35.719 -5.57 1 95.31 307 SER B C 1
ATOM 7850 O O . SER B 1 307 ? 3.959 -36 -5.445 1 95.31 307 SER B O 1
ATOM 7852 N N . LEU B 1 308 ? 5.605 -35.094 -6.605 1 95.69 308 LEU B N 1
ATOM 7853 C CA . LEU B 1 308 ? 4.758 -34.656 -7.707 1 95.69 308 LEU B CA 1
ATOM 7854 C C . LEU B 1 308 ? 4.062 -35.844 -8.367 1 95.69 308 LEU B C 1
ATOM 7856 O O . LEU B 1 308 ? 2.859 -35.781 -8.641 1 95.69 308 LEU B O 1
ATOM 7860 N N . GLY B 1 309 ? 4.852 -36.812 -8.648 1 94.56 309 GLY B N 1
ATOM 7861 C CA . GLY B 1 309 ? 4.293 -38 -9.281 1 94.56 309 GLY B CA 1
ATOM 7862 C C . GLY B 1 309 ? 3.162 -38.625 -8.492 1 94.56 309 GLY B C 1
ATOM 7863 O O . GLY B 1 309 ? 2.125 -39 -9.055 1 94.56 309 GLY B O 1
ATOM 7864 N N . TYR B 1 310 ? 3.359 -38.688 -7.223 1 93.62 310 TYR B N 1
ATOM 7865 C CA . TYR B 1 310 ? 2.344 -39.312 -6.367 1 93.62 310 TYR B CA 1
ATOM 7866 C C . TYR B 1 310 ? 1.137 -38.375 -6.223 1 93.62 310 TYR B C 1
ATOM 7868 O O . TYR B 1 310 ? 0.004 -38.844 -6.09 1 93.62 310 TYR B O 1
ATOM 7876 N N . LEU B 1 311 ? 1.377 -37.125 -6.234 1 91.81 311 LEU B N 1
ATOM 7877 C CA . LEU B 1 311 ? 0.274 -36.188 -6.203 1 91.81 311 LEU B CA 1
ATOM 7878 C C . LEU B 1 311 ? -0.653 -36.375 -7.398 1 91.81 311 LEU B C 1
ATOM 7880 O O . LEU B 1 311 ? -1.876 -36.406 -7.246 1 91.81 311 LEU B O 1
ATOM 7884 N N . GLY B 1 312 ? -0.073 -36.531 -8.555 1 90.94 312 GLY B N 1
ATOM 7885 C CA . GLY B 1 312 ? -0.847 -36.719 -9.773 1 90.94 312 GLY B CA 1
ATOM 7886 C C . GLY B 1 312 ? -1.66 -38 -9.758 1 90.94 312 GLY B C 1
ATOM 7887 O O . GLY B 1 312 ? -2.689 -38.094 -10.43 1 90.94 312 GLY B O 1
ATOM 7888 N N . GLN B 1 313 ? -1.194 -38.938 -8.969 1 90.31 313 GLN B N 1
ATOM 7889 C CA . GLN B 1 313 ? -1.859 -40.219 -8.914 1 90.31 313 GLN B CA 1
ATOM 7890 C C . GLN B 1 313 ? -2.85 -40.281 -7.758 1 90.31 313 GLN B C 1
ATOM 7892 O O . GLN B 1 313 ? -3.551 -41.281 -7.582 1 90.31 313 GLN B O 1
ATOM 7897 N N . GLY B 1 314 ? -2.904 -39.281 -7 1 89.88 314 GLY B N 1
ATOM 7898 C CA . GLY B 1 314 ? -3.82 -39.25 -5.871 1 89.88 314 GLY B CA 1
ATOM 7899 C C . GLY B 1 314 ? -3.375 -40.094 -4.711 1 89.88 314 GLY B C 1
ATOM 7900 O O . GLY B 1 314 ? -4.176 -40.844 -4.145 1 89.88 314 GLY B O 1
ATOM 7901 N N . ARG B 1 315 ? -2.184 -40.094 -4.461 1 89.88 315 ARG B N 1
ATOM 7902 C CA . ARG B 1 315 ? -1.6 -40.812 -3.328 1 89.88 315 ARG B CA 1
ATOM 7903 C C . ARG B 1 315 ? -0.934 -39.844 -2.357 1 89.88 315 ARG B C 1
ATOM 7905 O O . ARG B 1 315 ? 0.284 -39.875 -2.17 1 89.88 315 ARG B O 1
ATOM 7912 N N . ASP B 1 316 ? -1.7 -39.156 -1.657 1 86.19 316 ASP B N 1
ATOM 7913 C CA . ASP B 1 316 ? -1.268 -38 -0.886 1 86.19 316 ASP B CA 1
ATOM 7914 C C . ASP B 1 316 ? -0.388 -38.406 0.29 1 86.19 316 ASP B C 1
ATOM 7916 O O . ASP B 1 316 ? 0.509 -37.656 0.696 1 86.19 316 ASP B O 1
ATOM 7920 N N . HIS B 1 317 ? -0.621 -39.594 0.825 1 87.25 317 HIS B N 1
ATOM 7921 C CA . HIS B 1 317 ? 0.208 -40 1.949 1 87.25 317 HIS B CA 1
ATOM 7922 C C . HIS B 1 317 ? 1.674 -40.125 1.542 1 87.25 317 HIS B C 1
ATOM 7924 O O . HIS B 1 317 ? 2.557 -39.625 2.252 1 87.25 317 HIS B O 1
ATOM 7930 N N . LYS B 1 318 ? 1.896 -40.719 0.392 1 90.88 318 LYS B N 1
ATOM 7931 C CA . LYS B 1 318 ? 3.264 -40.844 -0.108 1 90.88 318 LYS B CA 1
ATOM 7932 C C . LYS B 1 318 ? 3.812 -39.5 -0.539 1 90.88 318 LYS B C 1
ATOM 7934 O O . LYS B 1 318 ? 4.977 -39.188 -0.286 1 90.88 318 LYS B O 1
ATOM 7939 N N . MET B 1 319 ? 2.945 -38.781 -1.186 1 92.5 319 MET B N 1
ATOM 7940 C CA . MET B 1 319 ? 3.334 -37.469 -1.641 1 92.5 319 MET B CA 1
ATOM 7941 C C . MET B 1 319 ? 3.844 -36.625 -0.479 1 92.5 319 MET B C 1
ATOM 7943 O O . MET B 1 319 ? 4.898 -35.969 -0.579 1 92.5 319 MET B O 1
ATOM 7947 N N . LEU B 1 320 ? 3.15 -36.562 0.659 1 91.56 320 LEU B N 1
ATOM 7948 C CA . LEU B 1 320 ? 3.479 -35.75 1.819 1 91.56 320 LEU B CA 1
ATOM 7949 C C . LEU B 1 320 ? 4.777 -36.219 2.467 1 91.56 320 LEU B C 1
ATOM 7951 O O . LEU B 1 320 ? 5.539 -35.406 2.998 1 91.56 320 LEU B O 1
ATOM 7955 N N . VAL B 1 321 ? 5.043 -37.5 2.354 1 93.38 321 VAL B N 1
ATOM 7956 C CA . VAL B 1 321 ? 6.277 -38.062 2.91 1 93.38 321 VAL B CA 1
ATOM 7957 C C . VAL B 1 321 ? 7.477 -37.5 2.141 1 93.38 321 VAL B C 1
ATOM 7959 O O . VAL B 1 321 ? 8.43 -37 2.742 1 93.38 321 VAL B O 1
ATOM 7962 N N . TYR B 1 322 ? 7.422 -37.562 0.884 1 95.44 322 TYR B N 1
ATOM 7963 C CA . TYR B 1 322 ? 8.539 -37.094 0.07 1 95.44 322 TYR B CA 1
ATOM 7964 C C . TYR B 1 322 ? 8.68 -35.594 0.152 1 95.44 322 TYR B C 1
ATOM 7966 O O . TYR B 1 322 ? 9.797 -35.062 0.153 1 95.44 322 TYR B O 1
ATOM 7974 N N . LEU B 1 323 ? 7.562 -34.938 0.217 1 94.38 323 LEU B N 1
ATOM 7975 C CA . LEU B 1 323 ? 7.609 -33.469 0.362 1 94.38 323 LEU B CA 1
ATOM 7976 C C . LEU B 1 323 ? 8.273 -33.094 1.678 1 94.38 323 LEU B C 1
ATOM 7978 O O . LEU B 1 323 ? 9.094 -32.156 1.711 1 94.38 323 LEU B O 1
ATOM 7982 N N . SER B 1 324 ? 7.887 -33.719 2.725 1 93.12 324 SER B N 1
ATOM 7983 C CA . SER B 1 324 ? 8.469 -33.438 4.035 1 93.12 324 SER B CA 1
ATOM 7984 C C . SER B 1 324 ? 9.969 -33.75 4.043 1 93.12 324 SER B C 1
ATOM 7986 O O . SER B 1 324 ? 10.75 -32.969 4.629 1 93.12 324 SER B O 1
ATOM 7988 N N . GLU B 1 325 ? 10.297 -34.844 3.416 1 94.81 325 GLU B N 1
ATOM 7989 C CA . GLU B 1 325 ? 11.711 -35.188 3.336 1 94.81 325 GLU B CA 1
ATOM 7990 C C . GLU B 1 325 ? 12.5 -34.156 2.557 1 94.81 325 GLU B C 1
ATOM 7992 O O . GLU B 1 325 ? 13.625 -33.812 2.928 1 94.81 325 GLU B O 1
ATOM 7997 N N . ALA B 1 326 ? 11.945 -33.75 1.474 1 95.62 326 ALA B N 1
ATOM 7998 C CA . ALA B 1 326 ? 12.609 -32.688 0.689 1 95.62 326 ALA B CA 1
ATOM 7999 C C . ALA B 1 326 ? 12.789 -31.422 1.511 1 95.62 326 ALA B C 1
ATOM 8001 O O . ALA B 1 326 ? 13.852 -30.797 1.471 1 95.62 326 ALA B O 1
ATOM 8002 N N . THR B 1 327 ? 11.773 -31.062 2.26 1 94.12 327 THR B N 1
ATOM 8003 C CA . THR B 1 327 ? 11.812 -29.859 3.094 1 94.12 327 THR B CA 1
ATOM 8004 C C . THR B 1 327 ? 12.891 -29.984 4.168 1 94.12 327 THR B C 1
ATOM 8006 O O . THR B 1 327 ? 13.711 -29.078 4.332 1 94.12 327 THR B O 1
ATOM 8009 N N . ASP B 1 328 ? 12.867 -31.078 4.824 1 93.81 328 ASP B N 1
ATOM 8010 C CA . ASP B 1 328 ? 13.828 -31.297 5.898 1 93.81 328 ASP B CA 1
ATOM 8011 C C . ASP B 1 328 ? 15.258 -31.328 5.352 1 93.81 328 ASP B C 1
ATOM 8013 O O . ASP B 1 328 ? 16.172 -30.812 5.977 1 93.81 328 ASP B O 1
ATOM 8017 N N . MET B 1 329 ? 15.383 -32 4.262 1 95.06 329 MET B N 1
ATOM 8018 C CA . MET B 1 329 ? 16.703 -32.062 3.637 1 95.06 329 MET B CA 1
ATOM 8019 C C . MET B 1 329 ? 17.219 -30.672 3.283 1 95.06 329 MET B C 1
ATOM 8021 O O . MET B 1 329 ? 18.391 -30.359 3.502 1 95.06 329 MET B O 1
ATOM 8025 N N . GLY B 1 330 ? 16.328 -29.859 2.688 1 94.75 330 GLY B N 1
ATOM 8026 C CA . GLY B 1 330 ? 16.719 -28.5 2.377 1 94.75 330 GLY B CA 1
ATOM 8027 C C . GLY B 1 330 ? 17.156 -27.703 3.598 1 94.75 330 GLY B C 1
ATOM 8028 O O . GLY B 1 330 ? 18.109 -26.938 3.541 1 94.75 330 GLY B O 1
ATOM 8029 N N . ILE B 1 331 ? 16.484 -27.859 4.66 1 92.56 331 ILE B N 1
ATOM 8030 C CA . ILE B 1 331 ? 16.812 -27.188 5.914 1 92.56 331 ILE B CA 1
ATOM 8031 C C . ILE B 1 331 ? 18.156 -27.688 6.43 1 92.56 331 ILE B C 1
ATOM 8033 O O . ILE B 1 331 ? 19.016 -26.906 6.828 1 92.56 331 ILE B O 1
ATOM 8037 N N . ARG B 1 332 ? 18.375 -29.031 6.352 1 92.88 332 ARG B N 1
ATOM 8038 C CA . ARG B 1 332 ? 19.625 -29.609 6.824 1 92.88 332 ARG B CA 1
ATOM 8039 C C . ARG B 1 332 ? 20.812 -29.156 5.973 1 92.88 332 ARG B C 1
ATOM 8041 O O . ARG B 1 332 ? 21.922 -29 6.477 1 92.88 332 ARG B O 1
ATOM 8048 N N . LEU B 1 333 ? 20.5 -28.953 4.695 1 92.62 333 LEU B N 1
ATOM 8049 C CA . LEU B 1 333 ? 21.547 -28.516 3.781 1 92.62 333 LEU B CA 1
ATOM 8050 C C . LEU B 1 333 ? 21.797 -27.016 3.936 1 92.62 333 LEU B C 1
ATOM 8052 O O . LEU B 1 333 ? 22.703 -26.469 3.309 1 92.62 333 LEU B O 1
ATOM 8056 N N . GLY B 1 334 ? 20.906 -26.344 4.762 1 90.31 334 GLY B N 1
ATOM 8057 C CA . GLY B 1 334 ? 21.062 -24.922 5.016 1 90.31 334 GLY B CA 1
ATOM 8058 C C . GLY B 1 334 ? 20.578 -24.047 3.865 1 90.31 334 GLY B C 1
ATOM 8059 O O . GLY B 1 334 ? 21.016 -22.906 3.711 1 90.31 334 GLY B O 1
ATOM 8060 N N . LEU B 1 335 ? 19.75 -24.594 3.062 1 92.69 335 LEU B N 1
ATOM 8061 C CA . LEU B 1 335 ? 19.312 -23.859 1.874 1 92.69 335 LEU B CA 1
ATOM 8062 C C . LEU B 1 335 ? 18.203 -22.859 2.223 1 92.69 335 LEU B C 1
ATOM 8064 O O . LEU B 1 335 ? 18.156 -21.766 1.647 1 92.69 335 LEU B O 1
ATOM 8068 N N . PHE B 1 336 ? 17.297 -23.156 3.1 1 91.25 336 PHE B N 1
ATOM 8069 C CA . PHE B 1 336 ? 16.234 -22.297 3.574 1 91.25 336 PHE B CA 1
ATOM 8070 C C . PHE B 1 336 ? 15.797 -22.688 4.98 1 91.25 336 PHE B C 1
ATOM 8072 O O . PHE B 1 336 ? 16.312 -23.656 5.543 1 91.25 336 PHE B O 1
ATOM 8079 N N . GLY B 1 337 ? 14.961 -21.828 5.625 1 86.69 337 GLY B N 1
ATOM 8080 C CA . GLY B 1 337 ? 14.422 -22.125 6.949 1 86.69 337 GLY B CA 1
ATOM 8081 C C . GLY B 1 337 ? 15.352 -21.703 8.07 1 86.69 337 GLY B C 1
ATOM 8082 O O . GLY B 1 337 ? 15.016 -21.844 9.25 1 86.69 337 GLY B O 1
ATOM 8083 N N . VAL B 1 338 ? 16.438 -21.266 7.676 1 80.25 338 VAL B N 1
ATOM 8084 C CA . VAL B 1 338 ? 17.422 -20.875 8.688 1 80.25 338 VAL B CA 1
ATOM 8085 C C . VAL B 1 338 ? 17.578 -19.359 8.695 1 80.25 338 VAL B C 1
ATOM 8087 O O . VAL B 1 338 ? 17.484 -18.719 7.648 1 80.25 338 VAL B O 1
ATOM 8090 N N . GLU B 1 339 ? 17.547 -18.797 9.914 1 71.94 339 GLU B N 1
ATOM 8091 C CA . GLU B 1 339 ? 17.703 -17.359 10.07 1 71.94 339 GLU B CA 1
ATOM 8092 C C . GLU B 1 339 ? 19.031 -16.875 9.5 1 71.94 339 GLU B C 1
ATOM 8094 O O . GLU B 1 339 ? 20.031 -17.594 9.57 1 71.94 339 GLU B O 1
ATOM 8099 N N . ARG B 1 340 ? 18.953 -15.703 8.75 1 59.91 340 ARG B N 1
ATOM 8100 C CA . ARG B 1 340 ? 20.078 -15.078 8.055 1 59.91 340 ARG B CA 1
ATOM 8101 C C . ARG B 1 340 ? 21.359 -15.156 8.891 1 59.91 340 ARG B C 1
ATOM 8103 O O . ARG B 1 340 ? 21.438 -14.539 9.953 1 59.91 340 ARG B O 1
ATOM 8110 N N . ARG B 1 341 ? 21.984 -16.234 9.008 1 53.38 341 ARG B N 1
ATOM 8111 C CA . ARG B 1 341 ? 23.328 -16.188 9.539 1 53.38 341 ARG B CA 1
ATOM 8112 C C . ARG B 1 341 ? 24.344 -15.867 8.445 1 53.38 341 ARG B C 1
ATOM 8114 O O . ARG B 1 341 ? 24.062 -16.062 7.258 1 53.38 341 ARG B O 1
ATOM 8121 N N . ALA B 1 342 ? 25.406 -15.008 8.758 1 51.16 342 ALA B N 1
ATOM 8122 C CA . ALA B 1 342 ? 26.578 -14.781 7.906 1 51.16 342 ALA B CA 1
ATOM 8123 C C . ALA B 1 342 ? 26.828 -15.984 6.996 1 51.16 342 ALA B C 1
ATOM 8125 O O . ALA B 1 342 ? 26.75 -17.125 7.438 1 51.16 342 ALA B O 1
ATOM 8126 N N . LEU B 1 343 ? 26.375 -15.883 5.812 1 52.06 343 LEU B N 1
ATOM 8127 C CA . LEU B 1 343 ? 26.641 -16.953 4.863 1 52.06 343 LEU B CA 1
ATOM 8128 C C . LEU B 1 343 ? 27.844 -17.781 5.305 1 52.06 343 LEU B C 1
ATOM 8130 O O . LEU B 1 343 ? 28.906 -17.234 5.602 1 52.06 343 LEU B O 1
ATOM 8134 N N . PRO B 1 344 ? 27.578 -18.938 5.688 1 50.53 344 PRO B N 1
ATOM 8135 C CA . PRO B 1 344 ? 28.766 -19.703 6.035 1 50.53 344 PRO B CA 1
ATOM 8136 C C . PRO B 1 344 ? 29.891 -19.547 5.012 1 50.53 344 PRO B C 1
ATOM 8138 O O . PRO B 1 344 ? 29.625 -19.328 3.828 1 50.53 344 PRO B O 1
ATOM 8141 N N . ASP B 1 345 ? 31.031 -19.25 5.406 1 54.41 345 ASP B N 1
ATOM 8142 C CA . ASP B 1 345 ? 32.312 -19.297 4.715 1 54.41 345 ASP B CA 1
ATOM 8143 C C . ASP B 1 345 ? 32.344 -20.375 3.65 1 54.41 345 ASP B C 1
ATOM 8145 O O . ASP B 1 345 ? 33.094 -20.297 2.68 1 54.41 345 ASP B O 1
ATOM 8149 N N . GLU B 1 346 ? 31.453 -21.297 3.738 1 57.62 346 GLU B N 1
ATOM 8150 C CA . GLU B 1 346 ? 31.547 -22.453 2.848 1 57.62 346 GLU B CA 1
ATOM 8151 C C . GLU B 1 346 ? 31.031 -22.109 1.451 1 57.62 346 GLU B C 1
ATOM 8153 O O . GLU B 1 346 ? 31.5 -22.688 0.46 1 57.62 346 GLU B O 1
ATOM 8158 N N . ASP B 1 347 ? 30.172 -21.188 1.242 1 60.31 347 ASP B N 1
ATOM 8159 C CA . ASP B 1 347 ? 29.625 -20.828 -0.064 1 60.31 347 ASP B CA 1
ATOM 8160 C C . ASP B 1 347 ? 30.672 -20.094 -0.903 1 60.31 347 ASP B C 1
ATOM 8162 O O . ASP B 1 347 ? 30.641 -20.156 -2.133 1 60.31 347 ASP B O 1
ATOM 8166 N N . SER B 1 348 ? 31.484 -19.484 -0.204 1 64.38 348 SER B N 1
ATOM 8167 C CA . SER B 1 348 ? 32.531 -18.75 -0.908 1 64.38 348 SER B CA 1
ATOM 8168 C C . SER B 1 348 ? 33.5 -19.703 -1.617 1 64.38 348 SER B C 1
ATOM 8170 O O . SER B 1 348 ? 34.156 -19.312 -2.582 1 64.38 348 SER B O 1
ATOM 8172 N N . LYS B 1 349 ? 33.406 -21 -1.242 1 72.31 349 LYS B N 1
ATOM 8173 C CA . LYS B 1 349 ? 34.375 -21.953 -1.816 1 72.31 349 LYS B CA 1
ATOM 8174 C C . LYS B 1 349 ? 33.75 -22.719 -2.98 1 72.31 349 LYS B C 1
ATOM 8176 O O . LYS B 1 349 ? 34.438 -23.438 -3.697 1 72.31 349 LYS B O 1
ATOM 8181 N N . LEU B 1 350 ? 32.562 -22.453 -3.303 1 83.44 350 LEU B N 1
ATOM 8182 C CA . LEU B 1 350 ? 31.859 -23.219 -4.34 1 83.44 350 LEU B CA 1
ATOM 8183 C C . LEU B 1 350 ? 32.094 -22.578 -5.711 1 83.44 350 LEU B C 1
ATOM 8185 O O . LEU B 1 350 ? 32.25 -21.375 -5.82 1 83.44 350 LEU B O 1
ATOM 8189 N N . SER B 1 351 ? 32.188 -23.469 -6.68 1 86.69 351 SER B N 1
ATOM 8190 C CA . SER B 1 351 ? 32.25 -22.984 -8.055 1 86.69 351 SER B CA 1
ATOM 8191 C C . SER B 1 351 ? 30.984 -22.25 -8.453 1 86.69 351 SER B C 1
ATOM 8193 O O . SER B 1 351 ? 29.953 -22.406 -7.809 1 86.69 351 SER B O 1
ATOM 8195 N N . ALA B 1 352 ? 31.109 -21.469 -9.477 1 85.44 352 ALA B N 1
ATOM 8196 C CA . ALA B 1 352 ? 29.969 -20.719 -9.984 1 85.44 352 ALA B CA 1
ATOM 8197 C C . ALA B 1 352 ? 28.844 -21.672 -10.406 1 85.44 352 ALA B C 1
ATOM 8199 O O . ALA B 1 352 ? 27.656 -21.375 -10.188 1 85.44 352 ALA B O 1
ATOM 8200 N N . GLU B 1 353 ? 29.281 -22.734 -10.922 1 88.38 353 GLU B N 1
ATOM 8201 C CA . GLU B 1 353 ? 28.312 -23.734 -11.344 1 88.38 353 GLU B CA 1
ATOM 8202 C C . GLU B 1 353 ? 27.578 -24.344 -10.148 1 88.38 353 GLU B C 1
ATOM 8204 O O . GLU B 1 353 ? 26.359 -24.5 -10.172 1 88.38 353 GLU B O 1
ATOM 8209 N N . ALA B 1 354 ? 28.328 -24.594 -9.203 1 91 354 ALA B N 1
ATOM 8210 C CA . ALA B 1 354 ? 27.75 -25.188 -8 1 91 354 ALA B CA 1
ATOM 8211 C C . ALA B 1 354 ? 26.812 -24.219 -7.297 1 91 354 ALA B C 1
ATOM 8213 O O . ALA B 1 354 ? 25.781 -24.625 -6.754 1 91 354 ALA B O 1
ATOM 8214 N N . LYS B 1 355 ? 27.188 -22.984 -7.352 1 90.25 355 LYS B N 1
ATOM 8215 C CA . LYS B 1 355 ? 26.328 -21.969 -6.754 1 90.25 355 LYS B CA 1
ATOM 8216 C C . LYS B 1 355 ? 25.016 -21.828 -7.504 1 90.25 355 LYS B C 1
ATOM 8218 O O . LYS B 1 355 ? 23.953 -21.719 -6.891 1 90.25 355 LYS B O 1
ATOM 8223 N N . GLY B 1 356 ? 25.125 -21.859 -8.789 1 91.12 356 GLY B N 1
ATOM 8224 C CA . GLY B 1 356 ? 23.922 -21.812 -9.602 1 91.12 356 GLY B CA 1
ATOM 8225 C C . GLY B 1 356 ? 23 -23 -9.367 1 91.12 356 GLY B C 1
ATOM 8226 O O . GLY B 1 356 ? 21.781 -22.828 -9.242 1 91.12 356 GLY B O 1
ATOM 8227 N N . ALA B 1 357 ? 23.562 -24.141 -9.32 1 94.38 357 ALA B N 1
ATOM 8228 C CA . ALA B 1 357 ? 22.797 -25.359 -9.07 1 94.38 357 ALA B CA 1
ATOM 8229 C C . ALA B 1 357 ? 22.125 -25.312 -7.699 1 94.38 357 ALA B C 1
ATOM 8231 O O . ALA B 1 357 ? 20.984 -25.75 -7.551 1 94.38 357 ALA B O 1
ATOM 8232 N N . ARG B 1 358 ? 22.844 -24.797 -6.777 1 94.25 358 ARG B N 1
ATOM 8233 C CA . ARG B 1 358 ? 22.312 -24.672 -5.426 1 94.25 358 ARG B CA 1
ATOM 8234 C C . ARG B 1 358 ? 21.141 -23.672 -5.391 1 94.25 358 ARG B C 1
ATOM 8236 O O . ARG B 1 358 ? 20.172 -23.891 -4.668 1 94.25 358 ARG B O 1
ATOM 8243 N N . GLY B 1 359 ? 21.281 -22.641 -6.133 1 95.38 359 GLY B N 1
ATOM 8244 C CA . GLY B 1 359 ? 20.203 -21.672 -6.238 1 95.38 359 GLY B CA 1
ATOM 8245 C C . GLY B 1 359 ? 18.922 -22.266 -6.777 1 95.38 359 GLY B C 1
ATOM 8246 O O . GLY B 1 359 ? 17.844 -22.094 -6.188 1 95.38 359 GLY B O 1
ATOM 8247 N N . TYR B 1 360 ? 19.047 -23 -7.828 1 96.62 360 TYR B N 1
ATOM 8248 C CA . TYR B 1 360 ? 17.875 -23.672 -8.406 1 96.62 360 TYR B CA 1
ATOM 8249 C C . TYR B 1 360 ? 17.25 -24.641 -7.414 1 96.62 360 TYR B C 1
ATOM 8251 O O . TYR B 1 360 ? 16.031 -24.641 -7.219 1 96.62 360 TYR B O 1
ATOM 8259 N N . ALA B 1 361 ? 18.047 -25.375 -6.816 1 96.56 361 ALA B N 1
ATOM 8260 C CA . ALA B 1 361 ? 17.562 -26.375 -5.875 1 96.56 361 ALA B CA 1
ATOM 8261 C C . ALA B 1 361 ? 16.844 -25.734 -4.695 1 96.56 361 ALA B C 1
ATOM 8263 O O . ALA B 1 361 ? 15.75 -26.156 -4.312 1 96.56 361 ALA B O 1
ATOM 8264 N N . ALA B 1 362 ? 17.438 -24.75 -4.16 1 96.56 362 ALA B N 1
ATOM 8265 C CA . ALA B 1 362 ? 16.891 -24.062 -2.99 1 96.56 362 ALA B CA 1
ATOM 8266 C C . ALA B 1 362 ? 15.547 -23.406 -3.32 1 96.56 362 ALA B C 1
ATOM 8268 O O . ALA B 1 362 ? 14.539 -23.656 -2.662 1 96.56 362 ALA B O 1
ATOM 8269 N N . TRP B 1 363 ? 15.562 -22.594 -4.305 1 97.56 363 TRP B N 1
ATOM 8270 C CA . TRP B 1 363 ? 14.375 -21.828 -4.641 1 97.56 363 TRP B CA 1
ATOM 8271 C C . TRP B 1 363 ? 13.289 -22.719 -5.238 1 97.56 363 TRP B C 1
ATOM 8273 O O . TRP B 1 363 ? 12.102 -22.5 -4.988 1 97.56 363 TRP B O 1
ATOM 8283 N N . GLY B 1 364 ? 13.719 -23.688 -6.051 1 97.5 364 GLY B N 1
ATOM 8284 C CA . GLY B 1 364 ? 12.742 -24.594 -6.625 1 97.5 364 GLY B CA 1
ATOM 8285 C C . GLY B 1 364 ? 11.922 -25.328 -5.582 1 97.5 364 GLY B C 1
ATOM 8286 O O . GLY B 1 364 ? 10.688 -25.344 -5.66 1 97.5 364 GLY B O 1
ATOM 8287 N N . VAL B 1 365 ? 12.57 -25.828 -4.629 1 96.19 365 VAL B N 1
ATOM 8288 C CA . VAL B 1 365 ? 11.883 -26.578 -3.582 1 96.19 365 VAL B CA 1
ATOM 8289 C C . VAL B 1 365 ? 11.086 -25.625 -2.701 1 96.19 365 VAL B C 1
ATOM 8291 O O . VAL B 1 365 ? 9.938 -25.906 -2.344 1 96.19 365 VAL B O 1
ATOM 8294 N N . PHE B 1 366 ? 11.664 -24.531 -2.375 1 95.88 366 PHE B N 1
ATOM 8295 C CA . PHE B 1 366 ? 10.984 -23.531 -1.56 1 95.88 366 PHE B CA 1
ATOM 8296 C C . PHE B 1 366 ? 9.688 -23.078 -2.221 1 95.88 366 PHE B C 1
ATOM 8298 O O . PHE B 1 366 ? 8.641 -23 -1.563 1 95.88 366 PHE B O 1
ATOM 8305 N N . ASN B 1 367 ? 9.773 -22.766 -3.496 1 96.44 367 ASN B N 1
ATOM 8306 C CA . ASN B 1 367 ? 8.602 -22.312 -4.234 1 96.44 367 ASN B CA 1
ATOM 8307 C C . ASN B 1 367 ? 7.5 -23.359 -4.238 1 96.44 367 ASN B C 1
ATOM 8309 O O . ASN B 1 367 ? 6.328 -23.047 -4.027 1 96.44 367 ASN B O 1
ATOM 8313 N N . TRP B 1 368 ? 7.914 -24.5 -4.461 1 94.56 368 TRP B N 1
ATOM 8314 C CA . TRP B 1 368 ? 6.934 -25.578 -4.539 1 94.56 368 TRP B CA 1
ATOM 8315 C C . TRP B 1 368 ? 6.258 -25.797 -3.191 1 94.56 368 TRP B C 1
ATOM 8317 O O . TRP B 1 368 ? 5.039 -25.969 -3.121 1 94.56 368 TRP B O 1
ATOM 8327 N N . ILE B 1 369 ? 6.996 -25.781 -2.164 1 92.12 369 ILE B N 1
ATOM 8328 C CA . ILE B 1 369 ? 6.441 -25.969 -0.83 1 92.12 369 ILE B CA 1
ATOM 8329 C C . ILE B 1 369 ? 5.461 -24.844 -0.512 1 92.12 369 ILE B C 1
ATOM 8331 O O . ILE B 1 369 ? 4.422 -25.062 0.113 1 92.12 369 ILE B O 1
ATOM 8335 N N . THR B 1 370 ? 5.824 -23.703 -0.899 1 92.62 370 THR B N 1
ATOM 8336 C CA . THR B 1 370 ? 4.941 -22.562 -0.687 1 92.62 370 THR B CA 1
ATOM 8337 C C . THR B 1 370 ? 3.627 -22.75 -1.438 1 92.62 370 THR B C 1
ATOM 8339 O O . THR B 1 370 ? 2.549 -22.547 -0.875 1 92.62 370 THR B O 1
ATOM 8342 N N . LEU B 1 371 ? 3.738 -23.141 -2.688 1 92.44 371 LEU B N 1
ATOM 8343 C CA . LEU B 1 371 ? 2.545 -23.391 -3.486 1 92.44 371 LEU B CA 1
ATOM 8344 C C . LEU B 1 371 ? 1.688 -24.484 -2.854 1 92.44 371 LEU B C 1
ATOM 8346 O O . LEU B 1 371 ? 0.465 -24.359 -2.779 1 92.44 371 LEU B O 1
ATOM 8350 N N . MET B 1 372 ? 2.33 -25.484 -2.396 1 90.31 372 MET B N 1
ATOM 8351 C CA . MET B 1 372 ? 1.608 -26.609 -1.793 1 90.31 372 MET B CA 1
ATOM 8352 C C . MET B 1 372 ? 0.912 -26.172 -0.508 1 90.31 372 MET B C 1
ATOM 8354 O O . MET B 1 372 ? -0.195 -26.625 -0.213 1 90.31 372 MET B O 1
ATOM 8358 N N . SER B 1 373 ? 1.559 -25.344 0.183 1 85.94 373 SER B N 1
ATOM 8359 C CA . SER B 1 373 ? 0.956 -24.859 1.423 1 85.94 373 SER B CA 1
ATOM 8360 C C . SER B 1 373 ? -0.313 -24.062 1.148 1 85.94 373 SER B C 1
ATOM 8362 O O . SER B 1 373 ? -1.286 -24.156 1.899 1 85.94 373 SER B O 1
ATOM 8364 N N . LEU B 1 374 ? -0.306 -23.344 0.165 1 82.62 374 LEU B N 1
ATOM 8365 C CA . LEU B 1 374 ? -1.468 -22.531 -0.193 1 82.62 374 LEU B CA 1
ATOM 8366 C C . LEU B 1 374 ? -2.57 -23.406 -0.79 1 82.62 374 LEU B C 1
ATOM 8368 O O . LEU B 1 374 ? -3.756 -23.109 -0.609 1 82.62 374 LEU B O 1
ATOM 8372 N N . PHE B 1 375 ? -2.127 -24.391 -1.529 1 79.62 375 PHE B N 1
ATOM 8373 C CA . PHE B 1 375 ? -3.066 -25.281 -2.211 1 79.62 375 PHE B CA 1
ATOM 8374 C C . PHE B 1 375 ? -3.73 -26.219 -1.221 1 79.62 375 PHE B C 1
ATOM 8376 O O . PHE B 1 375 ? -4.934 -26.484 -1.306 1 79.62 375 PHE B O 1
ATOM 8383 N N . TYR B 1 376 ? -2.967 -26.734 -0.375 1 76.25 376 TYR B N 1
ATOM 8384 C CA . TYR B 1 376 ? -3.49 -27.719 0.56 1 76.25 376 TYR B CA 1
ATOM 8385 C C . TYR B 1 376 ? -4.246 -27.047 1.7 1 76.25 376 TYR B C 1
ATOM 8387 O O . TYR B 1 376 ? -5.188 -27.609 2.252 1 76.25 376 TYR B O 1
ATOM 8395 N N . HIS B 1 377 ? -3.994 -25.828 1.946 1 70.75 377 HIS B N 1
ATOM 8396 C CA . HIS B 1 377 ? -4.629 -25.078 3.018 1 70.75 377 HIS B CA 1
ATOM 8397 C C . HIS B 1 377 ? -4.613 -25.859 4.328 1 70.75 377 HIS B C 1
ATOM 8399 O O . HIS B 1 377 ? -5.629 -25.922 5.027 1 70.75 377 HIS B O 1
ATOM 8405 N N . GLN B 1 378 ? -3.736 -26.719 4.449 1 63.59 378 GLN B N 1
ATOM 8406 C CA . GLN B 1 378 ? -3.727 -27.562 5.633 1 63.59 378 GLN B CA 1
ATOM 8407 C C . GLN B 1 378 ? -2.709 -27.078 6.66 1 63.59 378 GLN B C 1
ATOM 8409 O O . GLN B 1 378 ? -1.541 -26.859 6.328 1 63.59 378 GLN B O 1
ATOM 8414 N N . PRO B 1 379 ? -3.301 -26.844 7.73 1 61.34 379 PRO B N 1
ATOM 8415 C CA . PRO B 1 379 ? -2.361 -26.562 8.82 1 61.34 379 PRO B CA 1
ATOM 8416 C C . PRO B 1 379 ? -1.399 -27.719 9.078 1 61.34 379 PRO B C 1
ATOM 8418 O O . PRO B 1 379 ? -1.779 -28.891 8.945 1 61.34 379 PRO B O 1
ATOM 8421 N N . GLY B 1 380 ? -0.207 -27.469 9.07 1 61.69 380 GLY B N 1
ATOM 8422 C CA . GLY B 1 380 ? 0.756 -28.5 9.43 1 61.69 380 GLY B CA 1
ATOM 8423 C C . GLY B 1 380 ? 1.74 -28.812 8.32 1 61.69 380 GLY B C 1
ATOM 8424 O O . GLY B 1 380 ? 2.738 -29.5 8.547 1 61.69 380 GLY B O 1
ATOM 8425 N N . LEU B 1 381 ? 1.293 -28.469 7.078 1 76.69 381 LEU B N 1
ATOM 8426 C CA . LEU B 1 381 ? 2.354 -28.609 6.086 1 76.69 381 LEU B CA 1
ATOM 8427 C C . LEU B 1 381 ? 3.564 -27.766 6.465 1 76.69 381 LEU B C 1
ATOM 8429 O O . LEU B 1 381 ? 3.42 -26.594 6.816 1 76.69 381 LEU B O 1
ATOM 8433 N N . LYS B 1 382 ? 4.621 -28.438 6.641 1 76 382 LYS B N 1
ATOM 8434 C CA . LYS B 1 382 ? 5.832 -27.75 7.078 1 76 382 LYS B CA 1
ATOM 8435 C C . LYS B 1 382 ? 6.266 -26.703 6.066 1 76 382 LYS B C 1
ATOM 8437 O O . LYS B 1 382 ? 6.531 -27.016 4.906 1 76 382 LYS B O 1
ATOM 8442 N N . CYS B 1 383 ? 6.109 -25.516 6.418 1 78.19 383 CYS B N 1
ATOM 8443 C CA . CYS B 1 383 ? 6.609 -24.406 5.609 1 78.19 383 CYS B CA 1
ATOM 8444 C C . CYS B 1 383 ? 7.871 -23.812 6.227 1 78.19 383 CYS B C 1
ATOM 8446 O O . CYS B 1 383 ? 7.926 -23.578 7.434 1 78.19 383 CYS B O 1
ATOM 8448 N N . PRO B 1 384 ? 8.812 -23.688 5.32 1 86.62 384 PRO B N 1
ATOM 8449 C CA . PRO B 1 384 ? 10.031 -23.078 5.871 1 86.62 384 PRO B CA 1
ATOM 8450 C C . PRO B 1 384 ? 9.773 -21.703 6.492 1 86.62 384 PRO B C 1
ATOM 8452 O O . PRO B 1 384 ? 8.969 -20.922 5.973 1 86.62 384 PRO B O 1
ATOM 8455 N N . GLN B 1 385 ? 10.414 -21.438 7.547 1 83.69 385 GLN B N 1
ATOM 8456 C CA . GLN B 1 385 ? 10.227 -20.188 8.258 1 83.69 385 GLN B CA 1
ATOM 8457 C C . GLN B 1 385 ? 10.789 -19.016 7.461 1 83.69 385 GLN B C 1
ATOM 8459 O O . GLN B 1 385 ? 10.258 -17.906 7.516 1 83.69 385 GLN B O 1
ATOM 8464 N N . HIS B 1 386 ? 11.914 -19.344 6.785 1 88.5 386 HIS B N 1
ATOM 8465 C CA . HIS B 1 386 ? 12.594 -18.281 6.059 1 88.5 386 HIS B CA 1
ATOM 8466 C C . HIS B 1 386 ? 12.875 -18.688 4.617 1 88.5 386 HIS B C 1
ATOM 8468 O O . HIS B 1 386 ? 13.172 -19.859 4.348 1 88.5 386 HIS B O 1
ATOM 8474 N N . PRO B 1 387 ? 12.766 -17.719 3.723 1 92.94 387 PRO B N 1
ATOM 8475 C CA . PRO B 1 387 ? 13.141 -18 2.338 1 92.94 387 PRO B CA 1
ATOM 8476 C C . PRO B 1 387 ? 14.633 -18.297 2.182 1 92.94 387 PRO B C 1
ATOM 8478 O O . PRO B 1 387 ? 15.406 -18.078 3.115 1 92.94 387 PRO B O 1
ATOM 8481 N N . PRO B 1 388 ? 14.977 -18.812 1.051 1 94.5 388 PRO B N 1
ATOM 8482 C CA . PRO B 1 388 ? 16.391 -19.094 0.808 1 94.5 388 PRO B CA 1
ATOM 8483 C C . PRO B 1 388 ? 17.266 -17.828 0.887 1 94.5 388 PRO B C 1
ATOM 8485 O O . PRO B 1 388 ? 16.812 -16.75 0.501 1 94.5 388 PRO B O 1
ATOM 8488 N N . GLN B 1 389 ? 18.422 -18.016 1.289 1 87.44 389 GLN B N 1
ATOM 8489 C CA . GLN B 1 389 ? 19.344 -16.906 1.383 1 87.44 389 GLN B CA 1
ATOM 8490 C C . GLN B 1 389 ? 20.312 -16.891 0.203 1 87.44 389 GLN B C 1
ATOM 8492 O O . GLN B 1 389 ? 21.031 -15.906 -0.013 1 87.44 389 GLN B O 1
ATOM 8497 N N . VAL B 1 390 ? 20.297 -18 -0.494 1 90.38 390 VAL B N 1
ATOM 8498 C CA . VAL B 1 390 ? 21.125 -18.062 -1.687 1 90.38 390 VAL B CA 1
ATOM 8499 C C . VAL B 1 390 ? 20.562 -17.156 -2.77 1 90.38 390 VAL B C 1
ATOM 8501 O O . VAL B 1 390 ? 19.344 -16.922 -2.816 1 90.38 390 VAL B O 1
ATOM 8504 N N . PRO B 1 391 ? 21.344 -16.656 -3.611 1 90.88 391 PRO B N 1
ATOM 8505 C CA . PRO B 1 391 ? 20.859 -15.773 -4.664 1 90.88 391 PRO B CA 1
ATOM 8506 C C . PRO B 1 391 ? 19.875 -16.469 -5.605 1 90.88 391 PRO B C 1
ATOM 8508 O O . PRO B 1 391 ? 20 -17.672 -5.863 1 90.88 391 PRO B O 1
ATOM 8511 N N . ILE B 1 392 ? 18.922 -15.758 -6.129 1 94.62 392 ILE B N 1
ATOM 8512 C CA . ILE B 1 392 ? 18 -16.234 -7.152 1 94.62 392 ILE B CA 1
ATOM 8513 C C . ILE B 1 392 ? 18.75 -16.5 -8.453 1 94.62 392 ILE B C 1
ATOM 8515 O O . ILE B 1 392 ? 19.547 -15.656 -8.891 1 94.62 392 ILE B O 1
ATOM 8519 N N . PRO B 1 393 ? 18.531 -17.594 -8.953 1 91.06 393 PRO B N 1
ATOM 8520 C CA . PRO B 1 393 ? 19.234 -17.875 -10.211 1 91.06 393 PRO B CA 1
ATOM 8521 C C . PRO B 1 393 ? 18.859 -16.906 -11.328 1 91.06 393 PRO B C 1
ATOM 8523 O O . PRO B 1 393 ? 17.672 -16.641 -11.547 1 91.06 393 PRO B O 1
ATOM 8526 N N . GLU B 1 394 ? 19.812 -16.031 -11.781 1 78.88 394 GLU B N 1
ATOM 8527 C CA . GLU B 1 394 ? 19.547 -15.086 -12.859 1 78.88 394 GLU B CA 1
ATOM 8528 C C . GLU B 1 394 ? 20.234 -15.516 -14.156 1 78.88 394 GLU B C 1
ATOM 8530 O O . GLU B 1 394 ? 21.281 -16.172 -14.117 1 78.88 394 GLU B O 1
ATOM 8535 N N . THR B 1 395 ? 19.469 -15.531 -15.266 1 61.06 395 THR B N 1
ATOM 8536 C CA . THR B 1 395 ? 20.141 -15.773 -16.547 1 61.06 395 THR B CA 1
ATOM 8537 C C . THR B 1 395 ? 21.094 -14.633 -16.875 1 61.06 395 THR B C 1
ATOM 8539 O O . THR B 1 395 ? 20.75 -13.461 -16.734 1 61.06 395 THR B O 1
ATOM 8542 N N . GLN B 1 396 ? 22.391 -14.82 -16.828 1 49 396 GLN B N 1
ATOM 8543 C CA . GLN B 1 396 ? 23.344 -13.844 -17.359 1 49 396 GLN B CA 1
ATOM 8544 C C . GLN B 1 396 ? 22.875 -13.297 -18.703 1 49 396 GLN B C 1
ATOM 8546 O O . GLN B 1 396 ? 22.453 -14.062 -19.578 1 49 396 GLN B O 1
ATOM 8551 N N . PRO B 1 397 ? 22.578 -11.953 -18.859 1 42.66 397 PRO B N 1
ATOM 8552 C CA . PRO B 1 397 ? 22.281 -11.492 -20.219 1 42.66 397 PRO B CA 1
ATOM 8553 C C . PRO B 1 397 ? 23.234 -12.094 -21.266 1 42.66 397 PRO B C 1
ATOM 8555 O O . PRO B 1 397 ? 24.438 -12.148 -21.047 1 42.66 397 PRO B O 1
ATOM 8558 N N . ASN B 1 398 ? 22.922 -12.961 -22.016 1 36 398 ASN B N 1
ATOM 8559 C CA . ASN B 1 398 ? 23.781 -13.172 -23.172 1 36 398 ASN B CA 1
ATOM 8560 C C . ASN B 1 398 ? 24.312 -11.852 -23.734 1 36 398 ASN B C 1
ATOM 8562 O O . ASN B 1 398 ? 23.578 -10.867 -23.828 1 36 398 ASN B O 1
ATOM 8566 N N . SER B 1 399 ? 25.594 -11.57 -23.781 1 32.91 399 SER B N 1
ATOM 8567 C CA . SER B 1 399 ? 26.188 -10.516 -24.609 1 32.91 399 SER B CA 1
ATOM 8568 C C . SER B 1 399 ? 25.484 -10.406 -25.953 1 32.91 399 SER B C 1
ATOM 8570 O O . SER B 1 399 ? 25.625 -11.297 -26.797 1 32.91 399 SER B O 1
ATOM 8572 N N . ALA B 1 400 ? 24.562 -9.852 -26.141 1 34.19 400 ALA B N 1
ATOM 8573 C CA . ALA B 1 400 ? 24.094 -9.453 -27.453 1 34.19 400 ALA B CA 1
ATOM 8574 C C . ALA B 1 400 ? 25.266 -9.016 -28.344 1 34.19 400 ALA B C 1
ATOM 8576 O O . ALA B 1 400 ? 25.062 -8.648 -29.5 1 34.19 400 ALA B O 1
ATOM 8577 N N . ASP B 1 401 ? 26.422 -8.57 -27.844 1 31.72 401 ASP B N 1
ATOM 8578 C CA . ASP B 1 401 ? 27.297 -8.055 -28.891 1 31.72 401 ASP B CA 1
ATOM 8579 C C . ASP B 1 401 ? 27.672 -9.148 -29.891 1 31.72 401 ASP B C 1
ATOM 8581 O O . ASP B 1 401 ? 28.547 -8.953 -30.734 1 31.72 401 ASP B O 1
ATOM 8585 N N . SER B 1 402 ? 27.625 -10.383 -29.656 1 30.2 402 SER B N 1
ATOM 8586 C CA . SER B 1 402 ? 28.047 -11.078 -30.875 1 30.2 402 SER B CA 1
ATOM 8587 C C . SER B 1 402 ? 26.969 -11.047 -31.938 1 30.2 402 SER B C 1
ATOM 8589 O O . SER B 1 402 ? 26.156 -11.969 -32.031 1 30.2 402 SER B O 1
ATOM 8591 N N . THR B 1 403 ? 26.531 -9.844 -32.281 1 30.94 403 THR B N 1
ATOM 8592 C CA . THR B 1 403 ? 26.078 -9.562 -33.656 1 30.94 403 THR B CA 1
ATOM 8593 C C . THR B 1 403 ? 27.109 -9.984 -34.688 1 30.94 403 THR B C 1
ATOM 8595 O O . THR B 1 403 ? 27.969 -9.188 -35.062 1 30.94 403 THR B O 1
ATOM 8598 N N . THR B 1 404 ? 27.844 -11.047 -34.688 1 29.52 404 THR B N 1
ATOM 8599 C CA . THR B 1 404 ? 28.219 -11.312 -36.062 1 29.52 404 THR B CA 1
ATOM 8600 C C . THR B 1 404 ? 27.016 -11.164 -37 1 29.52 404 THR B C 1
ATOM 8602 O O . THR B 1 404 ? 25.953 -11.766 -36.75 1 29.52 404 THR B O 1
ATOM 8605 N N . ASP B 1 405 ? 26.906 -10.055 -37.688 1 30.98 405 ASP B N 1
ATOM 8606 C CA . ASP B 1 405 ? 26.188 -9.648 -38.906 1 30.98 405 ASP B CA 1
ATOM 8607 C C . ASP B 1 405 ? 26 -10.828 -39.844 1 30.98 405 ASP B C 1
ATOM 8609 O O . ASP B 1 405 ? 25.453 -10.672 -40.938 1 30.98 405 ASP B O 1
ATOM 8613 N N . GLY B 1 406 ? 27.094 -11.672 -39.969 1 28.69 406 GLY B N 1
ATOM 8614 C CA . GLY B 1 406 ? 26.922 -12.523 -41.125 1 28.69 406 GLY B CA 1
ATOM 8615 C C . GLY B 1 406 ? 25.703 -13.406 -41.062 1 28.69 406 GLY B C 1
ATOM 8616 O O . GLY B 1 406 ? 25.141 -13.625 -39.969 1 28.69 406 GLY B O 1
ATOM 8617 N N . PRO B 1 407 ? 24.906 -13.367 -42.219 1 28.67 407 PRO B N 1
ATOM 8618 C CA . PRO B 1 407 ? 23.922 -14.445 -42.344 1 28.67 407 PRO B CA 1
ATOM 8619 C C . PRO B 1 407 ? 24.328 -15.719 -41.594 1 28.67 407 PRO B C 1
ATOM 8621 O O . PRO B 1 407 ? 25.516 -15.961 -41.406 1 28.67 407 PRO B O 1
ATOM 8624 N N . PRO B 1 408 ? 23.562 -16.109 -40.594 1 30.08 408 PRO B N 1
ATOM 8625 C CA . PRO B 1 408 ? 24.141 -17.391 -40.188 1 30.08 408 PRO B CA 1
ATOM 8626 C C . PRO B 1 408 ? 24.891 -18.078 -41.344 1 30.08 408 PRO B C 1
ATOM 8628 O O . PRO B 1 408 ? 24.359 -18.172 -42.438 1 30.08 408 PRO B O 1
ATOM 8631 N N . THR B 1 409 ? 26.125 -17.656 -41.531 1 28.08 409 THR B N 1
ATOM 8632 C CA . THR B 1 409 ? 26.734 -18.594 -42.469 1 28.08 409 THR B CA 1
ATOM 8633 C C . THR B 1 409 ? 26.141 -19.984 -42.312 1 28.08 409 THR B C 1
ATOM 8635 O O . THR B 1 409 ? 25.875 -20.422 -41.188 1 28.08 409 THR B O 1
ATOM 8638 N N . PRO B 1 410 ? 25.484 -20.516 -43.469 1 26.33 410 PRO B N 1
ATOM 8639 C CA . PRO B 1 410 ? 25.062 -21.922 -43.438 1 26.33 410 PRO B CA 1
ATOM 8640 C C . PRO B 1 410 ? 26.031 -22.797 -42.656 1 26.33 410 PRO B C 1
ATOM 8642 O O . PRO B 1 410 ? 27.156 -23.047 -43.094 1 26.33 410 PRO B O 1
ATOM 8645 N N . ALA B 1 411 ? 26.422 -22.406 -41.5 1 28.19 411 ALA B N 1
ATOM 8646 C CA . ALA B 1 411 ? 27.359 -23.391 -40.969 1 28.19 411 ALA B CA 1
ATOM 8647 C C . ALA B 1 411 ? 27.062 -24.781 -41.531 1 28.19 411 ALA B C 1
ATOM 8649 O O . ALA B 1 411 ? 25.953 -25.047 -41.969 1 28.19 411 ALA B O 1
ATOM 8650 N N . SER B 1 412 ? 28.188 -25.531 -41.719 1 27.16 412 SER B N 1
ATOM 8651 C CA . SER B 1 412 ? 28.141 -26.812 -42.438 1 27.16 412 SER B CA 1
ATOM 8652 C C . SER B 1 412 ? 26.812 -27.531 -42.156 1 27.16 412 SER B C 1
ATOM 8654 O O . SER B 1 412 ? 26.188 -27.328 -41.125 1 27.16 412 SER B O 1
ATOM 8656 N N . LEU B 1 413 ? 25.969 -27.938 -43.062 1 28.58 413 LEU B N 1
ATOM 8657 C CA . LEU B 1 413 ? 24.922 -28.938 -43.25 1 28.58 413 LEU B CA 1
ATOM 8658 C C . LEU B 1 413 ? 25.031 -30.031 -42.219 1 28.58 413 LEU B C 1
ATOM 8660 O O . LEU B 1 413 ? 24.5 -31.141 -42.406 1 28.58 413 LEU B O 1
ATOM 8664 N N . GLY B 1 414 ? 26.094 -29.969 -41.312 1 30.06 414 GLY B N 1
ATOM 8665 C CA . GLY B 1 414 ? 26.078 -31.172 -40.5 1 30.06 414 GLY B CA 1
ATOM 8666 C C . GLY B 1 414 ? 24.875 -31.281 -39.594 1 30.06 414 GLY B C 1
ATOM 8667 O O . GLY B 1 414 ? 24.078 -30.328 -39.5 1 30.06 414 GLY B O 1
ATOM 8668 N N . ALA B 1 415 ? 24.75 -32.312 -38.719 1 32.09 415 ALA B N 1
ATOM 8669 C CA . ALA B 1 415 ? 23.547 -32.781 -38.031 1 32.09 415 ALA B CA 1
ATOM 8670 C C . ALA B 1 415 ? 22.984 -31.688 -37.094 1 32.09 415 ALA B C 1
ATOM 8672 O O . ALA B 1 415 ? 23.734 -30.984 -36.438 1 32.09 415 ALA B O 1
ATOM 8673 N N . PRO B 1 416 ? 21.953 -31 -37.344 1 34.38 416 PRO B N 1
ATOM 8674 C CA . PRO B 1 416 ? 21.281 -29.969 -36.562 1 34.38 416 PRO B CA 1
ATOM 8675 C C . PRO B 1 416 ? 21.406 -30.203 -35.062 1 34.38 416 PRO B C 1
ATOM 8677 O O . PRO B 1 416 ? 21 -31.25 -34.562 1 34.38 416 PRO B O 1
ATOM 8680 N N . HIS B 1 417 ? 22.359 -29.828 -34.312 1 35.81 417 HIS B N 1
ATOM 8681 C CA . HIS B 1 417 ? 22.594 -29.859 -32.875 1 35.81 417 HIS B CA 1
ATOM 8682 C C . HIS B 1 417 ? 21.359 -29.406 -32.094 1 35.81 417 HIS B C 1
ATOM 8684 O O . HIS B 1 417 ? 20.938 -28.25 -32.219 1 35.81 417 HIS B O 1
ATOM 8690 N N . VAL B 1 418 ? 20.188 -30.172 -31.797 1 39.62 418 VAL B N 1
ATOM 8691 C CA . VAL B 1 418 ? 18.953 -29.906 -31.047 1 39.62 418 VAL B CA 1
ATOM 8692 C C . VAL B 1 418 ? 19.312 -29.438 -29.641 1 39.62 418 VAL B C 1
ATOM 8694 O O . VAL B 1 418 ? 19.891 -30.188 -28.859 1 39.62 418 VAL B O 1
ATOM 8697 N N . SER B 1 419 ? 19.406 -28.375 -29.219 1 58.81 419 SER B N 1
ATOM 8698 C CA . SER B 1 419 ? 19.531 -27.875 -27.859 1 58.81 419 SER B CA 1
ATOM 8699 C C . SER B 1 419 ? 18.312 -28.234 -27.016 1 58.81 419 SER B C 1
ATOM 8701 O O . SER B 1 419 ? 17.172 -28.031 -27.453 1 58.81 419 SER B O 1
ATOM 8703 N N . LEU B 1 420 ? 18.266 -29.328 -26.031 1 71.06 420 LEU B N 1
ATOM 8704 C CA . LEU B 1 420 ? 17.219 -29.766 -25.109 1 71.06 420 LEU B CA 1
ATOM 8705 C C . LEU B 1 420 ? 16.594 -28.578 -24.391 1 71.06 420 LEU B C 1
ATOM 8707 O O . LEU B 1 420 ? 15.484 -28.688 -23.859 1 71.06 420 LEU B O 1
ATOM 8711 N N . LEU B 1 421 ? 17.172 -27.516 -24.516 1 79.56 421 LEU B N 1
ATOM 8712 C CA . LEU B 1 421 ? 16.688 -26.406 -23.719 1 79.56 421 LEU B CA 1
ATOM 8713 C C . LEU B 1 421 ? 15.914 -25.406 -24.578 1 79.56 421 LEU B C 1
ATOM 8715 O O . LEU B 1 421 ? 16.391 -25.016 -25.641 1 79.56 421 LEU B O 1
ATOM 8719 N N . PRO B 1 422 ? 14.664 -25.094 -24.203 1 81.31 422 PRO B N 1
ATOM 8720 C CA . PRO B 1 422 ? 13.93 -24.047 -24.922 1 81.31 422 PRO B CA 1
ATOM 8721 C C . PRO B 1 422 ? 14.609 -22.688 -24.828 1 81.31 422 PRO B C 1
ATOM 8723 O O . PRO B 1 422 ? 15.414 -22.453 -23.938 1 81.31 422 PRO B O 1
ATOM 8726 N N . TRP B 1 423 ? 14.227 -21.75 -25.719 1 76.31 423 TRP B N 1
ATOM 8727 C CA . TRP B 1 423 ? 14.875 -20.453 -25.828 1 76.31 423 TRP B CA 1
ATOM 8728 C C . TRP B 1 423 ? 14.555 -19.578 -24.609 1 76.31 423 TRP B C 1
ATOM 8730 O O . TRP B 1 423 ? 15.305 -18.656 -24.281 1 76.31 423 TRP B O 1
ATOM 8740 N N . TYR B 1 424 ? 13.461 -19.938 -23.984 1 83.69 424 TYR B N 1
ATOM 8741 C CA . TYR B 1 424 ? 13.016 -19.094 -22.875 1 83.69 424 TYR B CA 1
ATOM 8742 C C . TYR B 1 424 ? 13.484 -19.656 -21.547 1 83.69 424 TYR B C 1
ATOM 8744 O O . TYR B 1 424 ? 13.078 -19.156 -20.484 1 83.69 424 TYR B O 1
ATOM 8752 N N . MET B 1 425 ? 14.336 -20.594 -21.594 1 85.75 425 MET B N 1
ATOM 8753 C CA . MET B 1 425 ? 14.805 -21.234 -20.359 1 85.75 425 MET B CA 1
ATOM 8754 C C . MET B 1 425 ? 15.445 -20.203 -19.438 1 85.75 425 MET B C 1
ATOM 8756 O O . MET B 1 425 ? 16.281 -19.406 -19.859 1 85.75 425 MET B O 1
ATOM 8760 N N . GLY B 1 426 ? 14.906 -20.109 -18.188 1 86.75 426 GLY B N 1
ATOM 8761 C CA . GLY B 1 426 ? 15.508 -19.25 -17.188 1 86.75 426 GLY B CA 1
ATOM 8762 C C . GLY B 1 426 ? 14.875 -17.875 -17.109 1 86.75 426 GLY B C 1
ATOM 8763 O O . GLY B 1 426 ? 15.227 -17.062 -16.234 1 86.75 426 GLY B O 1
ATOM 8764 N N . GLN B 1 427 ? 13.93 -17.594 -17.891 1 87.56 427 GLN B N 1
ATOM 8765 C CA . GLN B 1 427 ? 13.375 -16.25 -17.969 1 87.56 427 GLN B CA 1
ATOM 8766 C C . GLN B 1 427 ? 12.273 -16.062 -16.922 1 87.56 427 GLN B C 1
ATOM 8768 O O . GLN B 1 427 ? 12.148 -14.977 -16.344 1 87.56 427 GLN B O 1
ATOM 8773 N N . THR B 1 428 ? 11.57 -17.031 -16.641 1 94.19 428 THR B N 1
ATOM 8774 C CA . THR B 1 428 ? 10.383 -16.891 -15.805 1 94.19 428 THR B CA 1
ATOM 8775 C C . THR B 1 428 ? 10.703 -17.219 -14.344 1 94.19 428 THR B C 1
ATOM 8777 O O . THR B 1 428 ? 10.203 -16.547 -13.438 1 94.19 428 THR B O 1
ATOM 8780 N N . PHE B 1 429 ? 11.609 -18.125 -14.133 1 96.25 429 PHE B N 1
ATOM 8781 C CA . PHE B 1 429 ? 11.836 -18.734 -12.828 1 96.25 429 PHE B CA 1
ATOM 8782 C C . PHE B 1 429 ? 12.289 -17.688 -11.812 1 96.25 429 PHE B C 1
ATOM 8784 O O . PHE B 1 429 ? 11.812 -17.656 -10.68 1 96.25 429 PHE B O 1
ATOM 8791 N N . PRO B 1 430 ? 13.164 -16.766 -12.172 1 95.75 430 PRO B N 1
ATOM 8792 C CA . PRO B 1 430 ? 13.594 -15.766 -11.188 1 95.75 430 PRO B CA 1
ATOM 8793 C C . PRO B 1 430 ? 12.438 -14.906 -10.68 1 95.75 430 PRO B C 1
ATOM 8795 O O . PRO B 1 430 ? 12.406 -14.547 -9.5 1 95.75 430 PRO B O 1
ATOM 8798 N N . HIS B 1 431 ? 11.555 -14.602 -11.547 1 96.25 431 HIS B N 1
ATOM 8799 C CA . HIS B 1 431 ? 10.414 -13.789 -11.164 1 96.25 431 HIS B CA 1
ATOM 8800 C C . HIS B 1 431 ? 9.445 -14.57 -10.281 1 96.25 431 HIS B C 1
ATOM 8802 O O . HIS B 1 431 ? 8.836 -14.008 -9.367 1 96.25 431 HIS B O 1
ATOM 8808 N N . LEU B 1 432 ? 9.391 -15.82 -10.523 1 97.62 432 LEU B N 1
ATOM 8809 C CA . LEU B 1 432 ? 8.539 -16.672 -9.688 1 97.62 432 LEU B CA 1
ATOM 8810 C C . LEU B 1 432 ? 9.125 -16.812 -8.281 1 97.62 432 LEU B C 1
ATOM 8812 O O . LEU B 1 432 ? 8.383 -16.906 -7.305 1 97.62 432 LEU B O 1
ATOM 8816 N N . CYS B 1 433 ? 10.43 -16.828 -8.219 1 97.56 433 CYS B N 1
ATOM 8817 C CA . CYS B 1 433 ? 11.062 -16.891 -6.906 1 97.56 433 CYS B CA 1
ATOM 8818 C C . CYS B 1 433 ? 10.656 -15.695 -6.051 1 97.56 433 CYS B C 1
ATOM 8820 O O . CYS B 1 433 ? 10.312 -15.852 -4.879 1 97.56 433 CYS B O 1
ATOM 8822 N N . ARG B 1 434 ? 10.625 -14.578 -6.625 1 96.38 434 ARG B N 1
ATOM 8823 C CA . ARG B 1 434 ? 10.219 -13.367 -5.914 1 96.38 434 ARG B CA 1
ATOM 8824 C C . ARG B 1 434 ? 8.727 -13.406 -5.582 1 96.38 434 ARG B C 1
ATOM 8826 O O . ARG B 1 434 ? 8.32 -13.008 -4.488 1 96.38 434 ARG B O 1
ATOM 8833 N N . PHE B 1 435 ? 8 -13.82 -6.539 1 97.56 435 PHE B N 1
ATOM 8834 C CA . PHE B 1 435 ? 6.559 -13.945 -6.363 1 97.56 435 PHE B CA 1
ATOM 8835 C C . PHE B 1 435 ? 6.23 -14.836 -5.176 1 97.56 435 PHE B C 1
ATOM 8837 O O . PHE B 1 435 ? 5.469 -14.445 -4.285 1 97.56 435 PHE B O 1
ATOM 8844 N N . TRP B 1 436 ? 6.828 -15.953 -5.125 1 96.81 436 TRP B N 1
ATOM 8845 C CA . TRP B 1 436 ? 6.512 -16.922 -4.086 1 96.81 436 TRP B CA 1
ATOM 8846 C C . TRP B 1 436 ? 7.07 -16.484 -2.736 1 96.81 436 TRP B C 1
ATOM 8848 O O . TRP B 1 436 ? 6.543 -16.859 -1.687 1 96.81 436 TRP B O 1
ATOM 8858 N N . SER B 1 437 ? 8.094 -15.688 -2.736 1 95.81 437 SER B N 1
ATOM 8859 C CA . SER B 1 437 ? 8.578 -15.109 -1.488 1 95.81 437 SER B CA 1
ATOM 8860 C C . SER B 1 437 ? 7.523 -14.219 -0.844 1 95.81 437 SER B C 1
ATOM 8862 O O . SER B 1 437 ? 7.355 -14.227 0.377 1 95.81 437 SER B O 1
ATOM 8864 N N . ILE B 1 438 ? 6.816 -13.469 -1.655 1 95.56 438 ILE B N 1
ATOM 8865 C CA . ILE B 1 438 ? 5.746 -12.609 -1.16 1 95.56 438 ILE B CA 1
ATOM 8866 C C . ILE B 1 438 ? 4.609 -13.469 -0.614 1 95.56 438 ILE B C 1
ATOM 8868 O O . ILE B 1 438 ? 4.113 -13.227 0.489 1 95.56 438 ILE B O 1
ATOM 8872 N N . VAL B 1 439 ? 4.262 -14.492 -1.354 1 95.5 439 VAL B N 1
ATOM 8873 C CA . VAL B 1 439 ? 3.117 -15.328 -1.006 1 95.5 439 VAL B CA 1
ATOM 8874 C C . VAL B 1 439 ? 3.449 -16.172 0.221 1 95.5 439 VAL B C 1
ATOM 8876 O O . VAL B 1 439 ? 2.564 -16.5 1.016 1 95.5 439 VAL B O 1
ATOM 8879 N N . HIS B 1 440 ? 4.746 -16.531 0.332 1 93.25 440 HIS B N 1
ATOM 8880 C CA . HIS B 1 440 ? 5.184 -17.297 1.496 1 93.25 440 HIS B CA 1
ATOM 8881 C C . HIS B 1 440 ? 4.832 -16.562 2.793 1 93.25 440 HIS B C 1
ATOM 8883 O O . HIS B 1 440 ? 4.449 -17.203 3.777 1 93.25 440 HIS B O 1
ATOM 8889 N N . GLU B 1 441 ? 4.953 -15.281 2.828 1 89.69 441 GLU B N 1
ATOM 8890 C CA . GLU B 1 441 ? 4.621 -14.508 4.02 1 89.69 441 GLU B CA 1
ATOM 8891 C C . GLU B 1 441 ? 3.137 -14.625 4.359 1 89.69 441 GLU B C 1
ATOM 8893 O O . GLU B 1 441 ? 2.762 -14.617 5.531 1 89.69 441 GLU B O 1
ATOM 8898 N N . VAL B 1 442 ? 2.318 -14.719 3.352 1 89.19 442 VAL B N 1
ATOM 8899 C CA . VAL B 1 442 ? 0.883 -14.891 3.541 1 89.19 442 VAL B CA 1
ATOM 8900 C C . VAL B 1 442 ? 0.608 -16.25 4.172 1 89.19 442 VAL B C 1
ATOM 8902 O O . VAL B 1 442 ? -0.141 -16.359 5.148 1 89.19 442 VAL B O 1
ATOM 8905 N N . SER B 1 443 ? 1.274 -17.25 3.521 1 86.56 443 SER B N 1
ATOM 8906 C CA . SER B 1 443 ? 1.102 -18.609 4.035 1 86.56 443 SER B CA 1
ATOM 8907 C C . SER B 1 443 ? 1.551 -18.703 5.488 1 86.56 443 SER B C 1
ATOM 8909 O O . SER B 1 443 ? 0.932 -19.406 6.289 1 86.56 443 SER B O 1
ATOM 8911 N N . TRP B 1 444 ? 2.566 -18.047 5.746 1 83.56 444 TRP B N 1
ATOM 8912 C CA . TRP B 1 444 ? 3.119 -18.094 7.098 1 83.56 444 TRP B CA 1
ATOM 8913 C C . TRP B 1 444 ? 2.168 -17.453 8.102 1 83.56 444 TRP B C 1
ATOM 8915 O O . TRP B 1 444 ? 1.963 -17.984 9.195 1 83.56 444 TRP B O 1
ATOM 8925 N N . VAL B 1 445 ? 1.568 -16.344 7.781 1 82.19 445 VAL B N 1
ATOM 8926 C CA . VAL B 1 445 ? 0.669 -15.617 8.672 1 82.19 445 VAL B CA 1
ATOM 8927 C C . VAL B 1 445 ? -0.64 -16.391 8.828 1 82.19 445 VAL B C 1
ATOM 8929 O O . VAL B 1 445 ? -1.179 -16.5 9.93 1 82.19 445 VAL B O 1
ATOM 8932 N N . TYR B 1 446 ? -1.106 -16.922 7.762 1 80.38 446 TYR B N 1
ATOM 8933 C CA . TYR B 1 446 ? -2.434 -17.531 7.777 1 80.38 446 TYR B CA 1
ATOM 8934 C C . TYR B 1 446 ? -2.387 -18.938 8.359 1 80.38 446 TYR B C 1
ATOM 8936 O O . TYR B 1 446 ? -3.326 -19.375 9.023 1 80.38 446 TYR B O 1
ATOM 8944 N N . TYR B 1 447 ? -1.255 -19.625 8.133 1 76.44 447 TYR B N 1
ATOM 8945 C CA . TYR B 1 447 ? -1.329 -21.062 8.414 1 76.44 447 TYR B CA 1
ATOM 8946 C C . TYR B 1 447 ? -0.239 -21.484 9.391 1 76.44 447 TYR B C 1
ATOM 8948 O O . TYR B 1 447 ? -0.319 -22.547 9.992 1 76.44 447 TYR B O 1
ATOM 8956 N N . ALA B 1 448 ? 0.842 -20.844 9.43 1 69.38 448 ALA B N 1
ATOM 8957 C CA . ALA B 1 448 ? 1.953 -21.312 10.258 1 69.38 448 ALA B CA 1
ATOM 8958 C C . ALA B 1 448 ? 1.936 -20.641 11.633 1 69.38 448 ALA B C 1
ATOM 8960 O O . ALA B 1 448 ? 2.943 -20.641 12.344 1 69.38 448 ALA B O 1
ATOM 8961 N N . GLY B 1 449 ? 0.657 -20.031 11.992 1 63 449 GLY B N 1
ATOM 8962 C CA . GLY B 1 449 ? 0.545 -19.484 13.336 1 63 449 GLY B CA 1
ATOM 8963 C C . GLY B 1 449 ? 1.062 -18.062 13.438 1 63 449 GLY B C 1
ATOM 8964 O O . GLY B 1 449 ? 1.362 -17.578 14.531 1 63 449 GLY B O 1
ATOM 8965 N N . GLY B 1 450 ? 1.295 -17.531 12.359 1 61.19 450 GLY B N 1
ATOM 8966 C CA . GLY B 1 450 ? 1.718 -16.141 12.43 1 61.19 450 GLY B CA 1
ATOM 8967 C C . GLY B 1 450 ? 0.604 -15.203 12.844 1 61.19 450 GLY B C 1
ATOM 8968 O O . GLY B 1 450 ? -0.577 -15.539 12.719 1 61.19 450 GLY B O 1
ATOM 8969 N N . GLN B 1 451 ? 0.814 -14.266 13.75 1 60.81 451 GLN B N 1
ATOM 8970 C CA . GLN B 1 451 ? -0.174 -13.273 14.156 1 60.81 451 GLN B CA 1
ATOM 8971 C C . GLN B 1 451 ? -0.304 -12.164 13.117 1 60.81 451 GLN B C 1
ATOM 8973 O O . GLN B 1 451 ? 0.672 -11.82 12.445 1 60.81 451 GLN B O 1
ATOM 8978 N N . PRO B 1 452 ? -1.729 -11.945 12.844 1 60.78 452 PRO B N 1
ATOM 8979 C CA . PRO B 1 452 ? -1.831 -10.805 11.93 1 60.78 452 PRO B CA 1
ATOM 8980 C C . PRO B 1 452 ? -1.095 -9.57 12.438 1 60.78 452 PRO B C 1
ATOM 8982 O O . PRO B 1 452 ? -1.256 -9.188 13.602 1 60.78 452 PRO B O 1
ATOM 8985 N N . PRO B 1 453 ? -0.125 -9.195 11.617 1 55.59 453 PRO B N 1
ATOM 8986 C CA . PRO B 1 453 ? 0.8 -8.18 12.125 1 55.59 453 PRO B CA 1
ATOM 8987 C C . PRO B 1 453 ? 0.114 -6.844 12.406 1 55.59 453 PRO B C 1
ATOM 8989 O O . PRO B 1 453 ? 0.699 -5.969 13.055 1 55.59 453 PRO B O 1
ATOM 8992 N N . MET B 1 454 ? -0.973 -6.484 11.562 1 56.88 454 MET B N 1
ATOM 8993 C CA . MET B 1 454 ? -1.314 -5.066 11.633 1 56.88 454 MET B CA 1
ATOM 8994 C C . MET B 1 454 ? -2.363 -4.812 12.711 1 56.88 454 MET B C 1
ATOM 8996 O O . MET B 1 454 ? -3.18 -3.898 12.586 1 56.88 454 MET B O 1
ATOM 9000 N N . GLY B 1 455 ? -2.301 -5.555 13.922 1 53.47 455 GLY B N 1
ATOM 9001 C CA . GLY B 1 455 ? -2.996 -5.27 15.164 1 53.47 455 GLY B CA 1
ATOM 9002 C C . GLY B 1 455 ? -4.453 -5.684 15.141 1 53.47 455 GLY B C 1
ATOM 9003 O O . GLY B 1 455 ? -4.801 -6.73 14.586 1 53.47 455 GLY B O 1
ATOM 9004 N N . SER B 1 456 ? -5.316 -4.754 15.789 1 53.53 456 SER B N 1
ATOM 9005 C CA . SER B 1 456 ? -6.73 -4.957 16.094 1 53.53 456 SER B CA 1
ATOM 9006 C C . SER B 1 456 ? -7.578 -4.926 14.828 1 53.53 456 SER B C 1
ATOM 9008 O O . SER B 1 456 ? -8.75 -5.32 14.844 1 53.53 456 SER B O 1
ATOM 9010 N N . ARG B 1 457 ? -6.945 -4.574 13.766 1 62.78 457 ARG B N 1
ATOM 9011 C CA . ARG B 1 457 ? -7.777 -4.355 12.586 1 62.78 457 ARG B CA 1
ATOM 9012 C C . ARG B 1 457 ? -7.914 -5.637 11.766 1 62.78 457 ARG B C 1
ATOM 9014 O O . ARG B 1 457 ? -8.484 -5.621 10.672 1 62.78 457 ARG B O 1
ATOM 9021 N N . GLY B 1 458 ? -7.48 -6.711 12.359 1 72.56 458 GLY B N 1
ATOM 9022 C CA . GLY B 1 458 ? -7.703 -7.984 11.695 1 72.56 458 GLY B CA 1
ATOM 9023 C C . GLY B 1 458 ? -6.734 -8.242 10.555 1 72.56 458 GLY B C 1
ATOM 9024 O O . GLY B 1 458 ? -5.59 -7.781 10.586 1 72.56 458 GLY B O 1
ATOM 9025 N N . TYR B 1 459 ? -7.18 -8.906 9.547 1 85.25 459 TYR B N 1
ATOM 9026 C CA . TYR B 1 459 ? -6.312 -9.383 8.469 1 85.25 459 TYR B CA 1
ATOM 9027 C C . TYR B 1 459 ? -6.332 -8.422 7.285 1 85.25 459 TYR B C 1
ATOM 9029 O O . TYR B 1 459 ? -5.48 -8.5 6.402 1 85.25 459 TYR B O 1
ATOM 9037 N N . LEU B 1 460 ? -7.219 -7.512 7.328 1 90.81 460 LEU B N 1
ATOM 9038 C CA . LEU B 1 460 ? -7.461 -6.734 6.117 1 90.81 460 LEU B CA 1
ATOM 9039 C C . LEU B 1 460 ? -6.27 -5.836 5.801 1 90.81 460 LEU B C 1
ATOM 9041 O O . LEU B 1 460 ? -5.809 -5.793 4.66 1 90.81 460 LEU B O 1
ATOM 9045 N N . PRO B 1 461 ? -5.711 -5.074 6.812 1 88.88 461 PRO B N 1
ATOM 9046 C CA . PRO B 1 461 ? -4.543 -4.262 6.469 1 88.88 461 PRO B CA 1
ATOM 9047 C C . PRO B 1 461 ? -3.381 -5.094 5.934 1 88.88 461 PRO B C 1
ATOM 9049 O O . PRO B 1 461 ? -2.664 -4.652 5.031 1 88.88 461 PRO B O 1
ATOM 9052 N N . PHE B 1 462 ? -3.213 -6.305 6.441 1 90.19 462 PHE B N 1
ATOM 9053 C CA . PHE B 1 462 ? -2.172 -7.207 5.961 1 90.19 462 PHE B CA 1
ATOM 9054 C C . PHE B 1 462 ? -2.461 -7.66 4.535 1 90.19 462 PHE B C 1
ATOM 9056 O O . PHE B 1 462 ? -1.572 -7.641 3.682 1 90.19 462 PHE B O 1
ATOM 9063 N N . ALA B 1 463 ? -3.676 -8.078 4.336 1 93.81 463 ALA B N 1
ATOM 9064 C CA . ALA B 1 463 ? -4.078 -8.508 3.002 1 93.81 463 ALA B CA 1
ATOM 9065 C C . ALA B 1 463 ? -3.883 -7.395 1.979 1 93.81 463 ALA B C 1
ATOM 9067 O O . ALA B 1 463 ? -3.383 -7.637 0.878 1 93.81 463 ALA B O 1
ATOM 9068 N N . GLU B 1 464 ? -4.289 -6.215 2.406 1 95.06 464 GLU B N 1
ATOM 9069 C CA . GLU B 1 464 ? -4.152 -5.059 1.522 1 95.06 464 GLU B CA 1
ATOM 9070 C C . GLU B 1 464 ? -2.684 -4.758 1.234 1 95.06 464 GLU B C 1
ATOM 9072 O O . GLU B 1 464 ? -2.322 -4.438 0.101 1 95.06 464 GLU B O 1
ATOM 9077 N N . TYR B 1 465 ? -1.856 -4.844 2.209 1 93.06 465 TYR B N 1
ATOM 9078 C CA . TYR B 1 465 ? -0.424 -4.625 2.045 1 93.06 465 TYR B CA 1
ATOM 9079 C C . TYR B 1 465 ? 0.174 -5.637 1.072 1 93.06 465 TYR B C 1
ATOM 9081 O O . TYR B 1 465 ? 0.947 -5.27 0.184 1 93.06 465 TYR B O 1
ATOM 9089 N N . LYS B 1 466 ? -0.127 -6.871 1.253 1 94.62 466 LYS B N 1
ATOM 9090 C CA . LYS B 1 466 ? 0.39 -7.922 0.38 1 94.62 466 LYS B CA 1
ATOM 9091 C C . LYS B 1 466 ? -0.15 -7.773 -1.039 1 94.62 466 LYS B C 1
ATOM 9093 O O . LYS B 1 466 ? 0.555 -8.055 -2.01 1 94.62 466 LYS B O 1
ATOM 9098 N N . PHE B 1 467 ? -1.418 -7.387 -1.119 1 97.44 467 PHE B N 1
ATOM 9099 C CA . PHE B 1 467 ? -2.002 -7.121 -2.428 1 97.44 467 PHE B CA 1
ATOM 9100 C C . PHE B 1 467 ? -1.228 -6.027 -3.152 1 97.44 467 PHE B C 1
ATOM 9102 O O . PHE B 1 467 ? -0.901 -6.168 -4.332 1 97.44 467 PHE B O 1
ATOM 9109 N N . ARG B 1 468 ? -0.885 -4.945 -2.432 1 97.25 468 ARG B N 1
ATOM 9110 C CA . ARG B 1 468 ? -0.087 -3.865 -3.004 1 97.25 468 ARG B CA 1
ATOM 9111 C C . ARG B 1 468 ? 1.289 -4.367 -3.428 1 97.25 468 ARG B C 1
ATOM 9113 O O . ARG B 1 468 ? 1.821 -3.941 -4.457 1 97.25 468 ARG B O 1
ATOM 9120 N N . GLU B 1 469 ? 1.872 -5.184 -2.654 1 96.81 469 GLU B N 1
ATOM 9121 C CA . GLU B 1 469 ? 3.176 -5.75 -2.986 1 96.81 469 GLU B CA 1
ATOM 9122 C C . GLU B 1 469 ? 3.111 -6.566 -4.273 1 96.81 469 GLU B C 1
ATOM 9124 O O . GLU B 1 469 ? 4.004 -6.473 -5.121 1 96.81 469 GLU B O 1
ATOM 9129 N N . LEU B 1 470 ? 2.08 -7.391 -4.391 1 98.19 470 LEU B N 1
ATOM 9130 C CA . LEU B 1 470 ? 1.916 -8.211 -5.59 1 98.19 470 LEU B CA 1
ATOM 9131 C C . LEU B 1 470 ? 1.689 -7.332 -6.816 1 98.19 470 LEU B C 1
ATOM 9133 O O . LEU B 1 470 ? 2.201 -7.629 -7.898 1 98.19 470 LEU B O 1
ATOM 9137 N N . LEU B 1 471 ? 0.879 -6.285 -6.625 1 97.38 471 LEU B N 1
ATOM 9138 C CA . LEU B 1 471 ? 0.659 -5.363 -7.734 1 97.38 471 LEU B CA 1
ATOM 9139 C C . LEU B 1 471 ? 1.968 -4.711 -8.164 1 97.38 471 LEU B C 1
ATOM 9141 O O . LEU B 1 471 ? 2.24 -4.586 -9.359 1 97.38 471 LEU B O 1
ATOM 9145 N N . ALA B 1 472 ? 2.771 -4.285 -7.199 1 95.38 472 ALA B N 1
ATOM 9146 C CA . ALA B 1 472 ? 4.078 -3.709 -7.504 1 95.38 472 ALA B CA 1
ATOM 9147 C C . ALA B 1 472 ? 4.961 -4.711 -8.242 1 95.38 472 ALA B C 1
ATOM 9149 O O . ALA B 1 472 ? 5.641 -4.359 -9.211 1 95.38 472 ALA B O 1
ATOM 9150 N N . TRP B 1 473 ? 4.961 -5.945 -7.785 1 96.75 473 TRP B N 1
ATOM 9151 C CA . TRP B 1 473 ? 5.703 -7.012 -8.445 1 96.75 473 TRP B CA 1
ATOM 9152 C C . TRP B 1 473 ? 5.266 -7.164 -9.898 1 96.75 473 TRP B C 1
ATOM 9154 O O . TRP B 1 473 ? 6.105 -7.262 -10.797 1 96.75 473 TRP B O 1
ATOM 9164 N N . SER B 1 474 ? 3.971 -7.188 -10.156 1 96.88 474 SER B N 1
ATOM 9165 C CA . SER B 1 474 ? 3.447 -7.367 -11.5 1 96.88 474 SER B CA 1
ATOM 9166 C C . SER B 1 474 ? 3.873 -6.227 -12.422 1 96.88 474 SER B C 1
ATOM 9168 O O . SER B 1 474 ? 4.184 -6.449 -13.594 1 96.88 474 SER B O 1
ATOM 9170 N N . ASN B 1 475 ? 3.877 -5.051 -11.844 1 91.31 475 ASN B N 1
ATOM 9171 C CA . ASN B 1 475 ? 4.297 -3.891 -12.625 1 91.31 475 ASN B CA 1
ATOM 9172 C C . ASN B 1 475 ? 5.766 -3.988 -13.031 1 91.31 475 ASN B C 1
ATOM 9174 O O . ASN B 1 475 ? 6.176 -3.404 -14.039 1 91.31 475 ASN B O 1
ATOM 9178 N N . GLY B 1 476 ? 6.516 -4.73 -12.297 1 88.88 476 GLY B N 1
ATOM 9179 C CA . GLY B 1 476 ? 7.945 -4.852 -12.539 1 88.88 476 GLY B CA 1
ATOM 9180 C C . GLY B 1 476 ? 8.297 -5.996 -13.477 1 88.88 476 GLY B C 1
ATOM 9181 O O . GLY B 1 476 ? 9.461 -6.195 -13.812 1 88.88 476 GLY B O 1
ATOM 9182 N N . LEU B 1 477 ? 7.305 -6.754 -13.938 1 93.12 477 LEU B N 1
ATOM 9183 C CA . LEU B 1 477 ? 7.562 -7.875 -14.836 1 93.12 477 LEU B CA 1
ATOM 9184 C C . LEU B 1 477 ? 8.047 -7.383 -16.188 1 93.12 477 LEU B C 1
ATOM 9186 O O . LEU B 1 477 ? 7.551 -6.383 -16.703 1 93.12 477 LEU B O 1
ATOM 9190 N N . PRO B 1 478 ? 9 -8.055 -16.75 1 88.56 478 PRO B N 1
ATOM 9191 C CA . PRO B 1 478 ? 9.438 -7.695 -18.109 1 88.56 478 PRO B CA 1
ATOM 9192 C C . PRO B 1 478 ? 8.367 -7.949 -19.156 1 88.56 478 PRO B C 1
ATOM 9194 O O . PRO B 1 478 ? 7.414 -8.695 -18.906 1 88.56 478 PRO B O 1
ATOM 9197 N N . VAL B 1 479 ? 8.547 -7.43 -20.281 1 83.12 479 VAL B N 1
ATOM 9198 C CA . VAL B 1 479 ? 7.555 -7.449 -21.359 1 83.12 479 VAL B CA 1
ATOM 9199 C C . VAL B 1 479 ? 7.332 -8.883 -21.828 1 83.12 479 VAL B C 1
ATOM 9201 O O . VAL B 1 479 ? 6.219 -9.25 -22.203 1 83.12 479 VAL B O 1
ATOM 9204 N N . GLN B 1 480 ? 8.375 -9.672 -21.688 1 86.62 480 GLN B N 1
ATOM 9205 C CA . GLN B 1 480 ? 8.297 -11.062 -22.125 1 86.62 480 GLN B CA 1
ATOM 9206 C C . GLN B 1 480 ? 7.332 -11.867 -21.266 1 86.62 480 GLN B C 1
ATOM 9208 O O . GLN B 1 480 ? 6.859 -12.93 -21.672 1 86.62 480 GLN B O 1
ATOM 9213 N N . LEU B 1 481 ? 7.055 -11.328 -20.109 1 93.62 481 LEU B N 1
ATOM 9214 C CA . LEU B 1 481 ? 6.195 -12.055 -19.172 1 93.62 481 LEU B CA 1
ATOM 9215 C C . LEU B 1 481 ? 4.816 -11.414 -19.094 1 93.62 481 LEU B C 1
ATOM 9217 O O . LEU B 1 481 ? 4.055 -11.68 -18.156 1 93.62 481 LEU B O 1
ATOM 9221 N N . THR B 1 482 ? 4.559 -10.609 -20.078 1 89.75 482 THR B N 1
ATOM 9222 C CA . THR B 1 482 ? 3.215 -10.055 -20.203 1 89.75 482 THR B CA 1
ATOM 9223 C C . THR B 1 482 ? 2.33 -10.961 -21.047 1 89.75 482 THR B C 1
ATOM 9225 O O . THR B 1 482 ? 2.809 -11.609 -21.984 1 89.75 482 THR B O 1
ATOM 9228 N N . GLN B 1 483 ? 1.111 -11.008 -20.625 1 87.88 483 GLN B N 1
ATOM 9229 C CA . GLN B 1 483 ? 0.171 -11.852 -21.359 1 87.88 483 GLN B CA 1
ATOM 9230 C C . GLN B 1 483 ? -0.068 -11.305 -22.766 1 87.88 483 GLN B C 1
ATOM 9232 O O . GLN B 1 483 ? -0.555 -10.188 -22.922 1 87.88 483 GLN B O 1
ATOM 9237 N N . ARG B 1 484 ? 0.349 -12.102 -23.703 1 76.94 484 ARG B N 1
ATOM 9238 C CA . ARG B 1 484 ? 0.109 -11.789 -25.109 1 76.94 484 ARG B CA 1
ATOM 9239 C C . ARG B 1 484 ? -0.285 -13.039 -25.891 1 76.94 484 ARG B C 1
ATOM 9241 O O . ARG B 1 484 ? -0.169 -14.156 -25.375 1 76.94 484 ARG B O 1
ATOM 9248 N N . ASP B 1 485 ? -0.76 -12.852 -26.984 1 72.38 485 ASP B N 1
ATOM 9249 C CA . ASP B 1 485 ? -1.217 -13.977 -27.797 1 72.38 485 ASP B CA 1
ATOM 9250 C C . ASP B 1 485 ? -0.07 -14.938 -28.109 1 72.38 485 ASP B C 1
ATOM 9252 O O . ASP B 1 485 ? -0.265 -16.156 -28.141 1 72.38 485 ASP B O 1
ATOM 9256 N N . GLN B 1 486 ? 1.065 -14.359 -28.141 1 79.81 486 GLN B N 1
ATOM 9257 C CA . GLN B 1 486 ? 2.189 -15.203 -28.531 1 79.81 486 GLN B CA 1
ATOM 9258 C C . GLN B 1 486 ? 3.072 -15.539 -27.344 1 79.81 486 GLN B C 1
ATOM 9260 O O . GLN B 1 486 ? 4.176 -16.062 -27.5 1 79.81 486 GLN B O 1
ATOM 9265 N N . SER B 1 487 ? 2.564 -15.344 -26.234 1 88.19 487 SER B N 1
ATOM 9266 C CA . SER B 1 487 ? 3.361 -15.648 -25.047 1 88.19 487 SER B CA 1
ATOM 9267 C C . SER B 1 487 ? 3.434 -17.156 -24.797 1 88.19 487 SER B C 1
ATOM 9269 O O . SER B 1 487 ? 2.475 -17.875 -25.078 1 88.19 487 SER B O 1
ATOM 9271 N N . PRO B 1 488 ? 4.621 -17.594 -24.422 1 90.94 488 PRO B N 1
ATOM 9272 C CA . PRO B 1 488 ? 4.719 -19.016 -24.094 1 90.94 488 PRO B CA 1
ATOM 9273 C C . PRO B 1 488 ? 3.762 -19.438 -22.984 1 90.94 488 PRO B C 1
ATOM 9275 O O . PRO B 1 488 ? 3.266 -18.594 -22.234 1 90.94 488 PRO B O 1
ATOM 9278 N N . HIS B 1 489 ? 3.482 -20.734 -22.859 1 93.81 489 HIS B N 1
ATOM 9279 C CA . HIS B 1 489 ? 2.482 -21.281 -21.953 1 93.81 489 HIS B CA 1
ATOM 9280 C C . HIS B 1 489 ? 2.787 -20.922 -20.5 1 93.81 489 HIS B C 1
ATOM 9282 O O . HIS B 1 489 ? 1.871 -20.672 -19.719 1 93.81 489 HIS B O 1
ATOM 9288 N N . HIS B 1 490 ? 4.055 -20.922 -20.172 1 94.25 490 HIS B N 1
ATOM 9289 C CA . HIS B 1 490 ? 4.434 -20.719 -18.781 1 94.25 490 HIS B CA 1
ATOM 9290 C C . HIS B 1 490 ? 4.051 -19.312 -18.312 1 94.25 490 HIS B C 1
ATOM 9292 O O . HIS B 1 490 ? 3.826 -19.094 -17.109 1 94.25 490 HIS B O 1
ATOM 9298 N N . VAL B 1 491 ? 3.953 -18.375 -19.188 1 95.94 491 VAL B N 1
ATOM 9299 C CA . VAL B 1 491 ? 3.531 -17.016 -18.844 1 95.94 491 VAL B CA 1
ATOM 9300 C C . VAL B 1 491 ? 2.066 -17.031 -18.422 1 95.94 491 VAL B C 1
ATOM 9302 O O . VAL B 1 491 ? 1.692 -16.344 -17.469 1 95.94 491 VAL B O 1
ATOM 9305 N N . GLN B 1 492 ? 1.276 -17.812 -19.078 1 95.5 492 GLN B N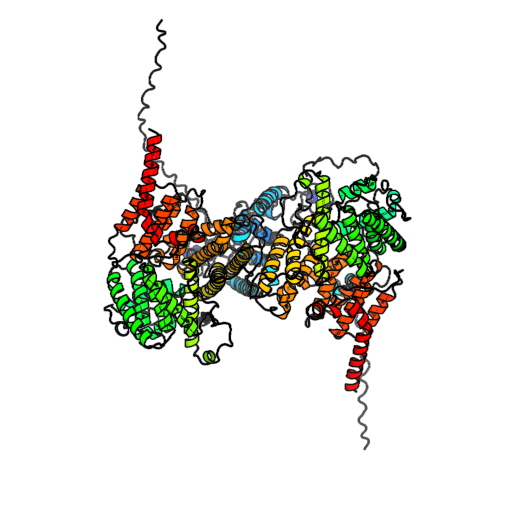 1
ATOM 9306 C CA . GLN B 1 492 ? -0.128 -17.938 -18.703 1 95.5 492 GLN B CA 1
ATOM 9307 C C . GLN B 1 492 ? -0.274 -18.516 -17.297 1 95.5 492 GLN B C 1
ATOM 9309 O O . GLN B 1 492 ? -1.073 -18.031 -16.5 1 95.5 492 GLN B O 1
ATOM 9314 N N . ILE B 1 493 ? 0.506 -19.484 -17.078 1 96.81 493 ILE B N 1
ATOM 9315 C CA . ILE B 1 493 ? 0.414 -20.172 -15.789 1 96.81 493 ILE B CA 1
ATOM 9316 C C . ILE B 1 493 ? 0.852 -19.234 -14.672 1 96.81 493 ILE B C 1
ATOM 9318 O O . ILE B 1 493 ? 0.263 -19.234 -13.586 1 96.81 493 ILE B O 1
ATOM 9322 N N . LEU B 1 494 ? 1.878 -18.453 -14.953 1 97.5 494 LEU B N 1
ATOM 9323 C CA . LEU B 1 494 ? 2.324 -17.438 -14 1 97.5 494 LEU B CA 1
ATOM 9324 C C . LEU B 1 494 ? 1.173 -16.531 -13.602 1 97.5 494 LEU B C 1
ATOM 9326 O O . LEU B 1 494 ? 0.958 -16.266 -12.414 1 97.5 494 LEU B O 1
ATOM 9330 N N . HIS B 1 495 ? 0.425 -16.078 -14.5 1 97.69 495 HIS B N 1
ATOM 9331 C CA . HIS B 1 495 ? -0.673 -15.156 -14.234 1 97.69 495 HIS B CA 1
ATOM 9332 C C . HIS B 1 495 ? -1.847 -15.875 -13.57 1 97.69 495 HIS B C 1
ATOM 9334 O O . HIS B 1 495 ? -2.566 -15.281 -12.766 1 97.69 495 HIS B O 1
ATOM 9340 N N . LEU B 1 496 ? -2.035 -17.125 -13.945 1 97.38 496 LEU B N 1
ATOM 9341 C CA . LEU B 1 496 ? -3.037 -17.922 -13.242 1 97.38 496 LEU B CA 1
ATOM 9342 C C . LEU B 1 496 ? -2.711 -18.016 -11.758 1 97.38 496 LEU B C 1
ATOM 9344 O O . LEU B 1 496 ? -3.582 -17.797 -10.906 1 97.38 496 LEU B O 1
ATOM 9348 N N . TRP B 1 497 ? -1.441 -18.297 -11.492 1 97.44 497 TRP B N 1
ATOM 9349 C CA . TRP B 1 497 ? -1.01 -18.375 -10.102 1 97.44 497 TRP B CA 1
ATOM 9350 C C . TRP B 1 497 ? -1.151 -17.031 -9.398 1 97.44 497 TRP B C 1
ATOM 9352 O O . TRP B 1 497 ? -1.507 -16.984 -8.219 1 97.44 497 TRP B O 1
ATOM 9362 N N . PHE B 1 498 ? -0.921 -15.984 -10.109 1 97.81 498 PHE B N 1
ATOM 9363 C CA . PHE B 1 498 ? -1.008 -14.633 -9.562 1 97.81 498 PHE B CA 1
ATOM 9364 C C . PHE B 1 498 ? -2.41 -14.352 -9.031 1 97.81 498 PHE B C 1
ATOM 9366 O O . PHE B 1 498 ? -2.578 -13.953 -7.879 1 97.81 498 PHE B O 1
ATOM 9373 N N . HIS B 1 499 ? -3.344 -14.594 -9.82 1 97.75 499 HIS B N 1
ATOM 9374 C CA . HIS B 1 499 ? -4.711 -14.266 -9.438 1 97.75 499 HIS B CA 1
ATOM 9375 C C . HIS B 1 499 ? -5.25 -15.258 -8.406 1 97.75 499 HIS B C 1
ATOM 9377 O O . HIS B 1 499 ? -6.043 -14.891 -7.535 1 97.75 499 HIS B O 1
ATOM 9383 N N . ALA B 1 500 ? -4.809 -16.469 -8.484 1 95.94 500 ALA B N 1
ATOM 9384 C CA . ALA B 1 500 ? -5.172 -17.422 -7.441 1 95.94 500 ALA B CA 1
ATOM 9385 C C . ALA B 1 500 ? -4.641 -16.969 -6.082 1 95.94 500 ALA B C 1
ATOM 9387 O O . ALA B 1 500 ? -5.344 -17.062 -5.074 1 95.94 500 ALA B O 1
ATOM 9388 N N . ALA B 1 501 ? -3.43 -16.484 -6.102 1 96.38 501 ALA B N 1
ATOM 9389 C CA . ALA B 1 501 ? -2.826 -16 -4.863 1 96.38 501 ALA B CA 1
ATOM 9390 C C . ALA B 1 501 ? -3.625 -14.836 -4.289 1 96.38 501 ALA B C 1
ATOM 9392 O O . ALA B 1 501 ? -3.793 -14.734 -3.07 1 96.38 501 ALA B O 1
ATOM 9393 N N . ILE B 1 502 ? -4.086 -13.984 -5.16 1 97.12 502 ILE B N 1
ATOM 9394 C CA . ILE B 1 502 ? -4.863 -12.836 -4.707 1 97.12 502 ILE B CA 1
ATOM 9395 C C . ILE B 1 502 ? -6.137 -13.32 -4.012 1 97.12 502 ILE B C 1
ATOM 9397 O O . ILE B 1 502 ? -6.516 -12.789 -2.963 1 97.12 502 ILE B O 1
ATOM 9401 N N . LEU B 1 503 ? -6.773 -14.297 -4.562 1 95 503 LEU B N 1
ATOM 9402 C CA . LEU B 1 503 ? -7.98 -14.836 -3.947 1 95 503 LEU B CA 1
ATOM 9403 C C . LEU B 1 503 ? -7.672 -15.43 -2.578 1 95 503 LEU B C 1
ATOM 9405 O O . LEU B 1 503 ? -8.461 -15.289 -1.642 1 95 503 LEU B O 1
ATOM 9409 N N . ASP B 1 504 ? -6.527 -15.984 -2.451 1 91.88 504 ASP B N 1
ATOM 9410 C CA . ASP B 1 504 ? -6.125 -16.547 -1.169 1 91.88 504 ASP B CA 1
ATOM 9411 C C . ASP B 1 504 ? -5.832 -15.453 -0.149 1 91.88 504 ASP B C 1
ATOM 9413 O O . ASP B 1 504 ? -6.133 -15.602 1.036 1 91.88 504 ASP B O 1
ATOM 9417 N N . ILE B 1 505 ? -5.254 -14.469 -0.578 1 93.81 505 ILE B N 1
ATOM 9418 C CA . ILE B 1 505 ? -4.867 -13.367 0.292 1 93.81 505 ILE B CA 1
ATOM 9419 C C . ILE B 1 505 ? -6.113 -12.742 0.923 1 93.81 505 ILE B C 1
ATOM 9421 O O . ILE B 1 505 ? -6.113 -12.406 2.109 1 93.81 505 ILE B O 1
ATOM 9425 N N . PHE B 1 506 ? -7.18 -12.617 0.197 1 94.31 506 PHE B N 1
ATOM 9426 C CA . PHE B 1 506 ? -8.352 -11.898 0.68 1 94.31 506 PHE B CA 1
ATOM 9427 C C . PHE B 1 506 ? -9.383 -12.867 1.245 1 94.31 506 PHE B C 1
ATOM 9429 O O . PHE B 1 506 ? -10.43 -12.453 1.753 1 94.31 506 PHE B O 1
ATOM 9436 N N . ARG B 1 507 ? -9.148 -14.125 1.196 1 89.25 507 ARG B N 1
ATOM 9437 C CA . ARG B 1 507 ? -10.117 -15.141 1.599 1 89.25 507 ARG B CA 1
ATOM 9438 C C . ARG B 1 507 ? -10.586 -14.906 3.033 1 89.25 507 ARG B C 1
ATOM 9440 O O . ARG B 1 507 ? -11.789 -14.914 3.311 1 89.25 507 ARG B O 1
ATOM 9447 N N . PRO B 1 508 ? -9.672 -14.648 3.936 1 85.75 508 PRO B N 1
ATOM 9448 C CA . PRO B 1 508 ? -10.133 -14.445 5.312 1 85.75 508 PRO B CA 1
ATOM 9449 C C . PRO B 1 508 ? -10.992 -13.195 5.469 1 85.75 508 PRO B C 1
ATOM 9451 O O . PRO B 1 508 ? -11.727 -13.07 6.449 1 85.75 508 PRO B O 1
ATOM 9454 N N . CYS B 1 509 ? -10.883 -12.297 4.539 1 90.62 509 CYS B N 1
ATOM 9455 C CA . CYS B 1 509 ? -11.555 -11.008 4.656 1 90.62 509 CYS B CA 1
ATOM 9456 C C . CYS B 1 509 ? -12.938 -11.055 4.023 1 90.62 509 CYS B C 1
ATOM 9458 O O . CYS B 1 509 ? -13.758 -10.156 4.23 1 90.62 509 CYS B O 1
ATOM 9460 N N . ILE B 1 510 ? -13.273 -12.016 3.287 1 88.25 510 ILE B N 1
ATOM 9461 C CA . ILE B 1 510 ? -14.5 -12.062 2.492 1 88.25 510 ILE B CA 1
ATOM 9462 C C . ILE B 1 510 ? -15.703 -12.289 3.406 1 88.25 510 ILE B C 1
ATOM 9464 O O . ILE B 1 510 ? -16.797 -11.805 3.125 1 88.25 510 ILE B O 1
ATOM 9468 N N . LYS B 1 511 ? -15.57 -12.812 4.496 1 79.31 511 LYS B N 1
ATOM 9469 C CA . LYS B 1 511 ? -16.703 -13.062 5.371 1 79.31 511 LYS B CA 1
ATOM 9470 C C . LYS B 1 511 ? -17.016 -11.844 6.234 1 79.31 511 LYS B C 1
ATOM 9472 O O . LYS B 1 511 ? -18.172 -11.398 6.297 1 79.31 511 LYS B O 1
ATOM 9477 N N . GLU B 1 512 ? -16 -11.25 6.77 1 81.5 512 GLU B N 1
ATOM 9478 C CA . GLU B 1 512 ? -16.219 -10.188 7.75 1 81.5 512 GLU B CA 1
ATOM 9479 C C . GLU B 1 512 ? -15.969 -8.812 7.137 1 81.5 512 GLU B C 1
ATOM 9481 O O . GLU B 1 512 ? -16.625 -7.836 7.504 1 81.5 512 GLU B O 1
ATOM 9486 N N . ASP B 1 513 ? -15.148 -8.734 6.148 1 87.06 513 ASP B N 1
ATOM 9487 C CA . ASP B 1 513 ? -14.703 -7.438 5.648 1 87.06 513 ASP B CA 1
ATOM 9488 C C . ASP B 1 513 ? -14.898 -7.336 4.137 1 87.06 513 ASP B C 1
ATOM 9490 O O . ASP B 1 513 ? -14.148 -6.633 3.455 1 87.06 513 ASP B O 1
ATOM 9494 N N . ALA B 1 514 ? -15.906 -7.992 3.654 1 90.81 514 ALA B N 1
ATOM 9495 C CA . ALA B 1 514 ? -16.062 -8.109 2.205 1 90.81 514 ALA B CA 1
ATOM 9496 C C . ALA B 1 514 ? -16.266 -6.742 1.561 1 90.81 514 ALA B C 1
ATOM 9498 O O . ALA B 1 514 ? -15.727 -6.477 0.48 1 90.81 514 ALA B O 1
ATOM 9499 N N . LYS B 1 515 ? -16.969 -5.859 2.25 1 92.56 515 LYS B N 1
ATOM 9500 C CA . LYS B 1 515 ? -17.344 -4.582 1.646 1 92.56 515 LYS B CA 1
ATOM 9501 C C . LYS B 1 515 ? -16.562 -3.432 2.271 1 92.56 515 LYS B C 1
ATOM 9503 O O . LYS B 1 515 ? -16.797 -2.266 1.952 1 92.56 515 LYS B O 1
ATOM 9508 N N . THR B 1 516 ? -15.656 -3.787 3.125 1 93.25 516 THR B N 1
ATOM 9509 C CA . THR B 1 516 ? -14.844 -2.762 3.762 1 93.25 516 THR B CA 1
ATOM 9510 C C . THR B 1 516 ? -13.898 -2.115 2.75 1 93.25 516 THR B C 1
ATOM 9512 O O . THR B 1 516 ? -13.273 -2.811 1.948 1 93.25 516 THR B O 1
ATOM 9515 N N . ARG B 1 517 ? -13.773 -0.845 2.844 1 93.5 517 ARG B N 1
ATOM 9516 C CA . ARG B 1 517 ? -12.977 -0.086 1.885 1 93.5 517 ARG B CA 1
ATOM 9517 C C . ARG B 1 517 ? -11.492 -0.377 2.055 1 93.5 517 ARG B C 1
ATOM 9519 O O . ARG B 1 517 ? -10.992 -0.448 3.18 1 93.5 517 ARG B O 1
ATOM 9526 N N . LEU B 1 518 ? -10.836 -0.563 0.927 1 95.25 518 LEU B N 1
ATOM 9527 C CA . LEU B 1 518 ? -9.375 -0.637 0.936 1 95.25 518 LEU B CA 1
ATOM 9528 C C . LEU B 1 518 ? -8.766 0.753 1.065 1 95.25 518 LEU B C 1
ATOM 9530 O O . LEU B 1 518 ? -8.914 1.589 0.172 1 95.25 518 LEU B O 1
ATOM 9534 N N . ARG B 1 519 ? -7.965 0.973 1.992 1 93.56 519 ARG B N 1
ATOM 9535 C CA . ARG B 1 519 ? -7.574 2.314 2.408 1 93.56 519 ARG B CA 1
ATOM 9536 C C . ARG B 1 519 ? -6.395 2.82 1.588 1 93.56 519 ARG B C 1
ATOM 9538 O O . ARG B 1 519 ? -6.117 4.023 1.564 1 93.56 519 ARG B O 1
ATOM 9545 N N . THR B 1 520 ? -5.66 1.963 0.947 1 95.44 520 THR B N 1
ATOM 9546 C CA . THR B 1 520 ? -4.465 2.373 0.215 1 95.44 520 THR B CA 1
ATOM 9547 C C . THR B 1 520 ? -4.805 2.688 -1.239 1 95.44 520 THR B C 1
ATOM 9549 O O . THR B 1 520 ? -3.912 2.951 -2.047 1 95.44 520 THR B O 1
ATOM 9552 N N . PHE B 1 521 ? -6.059 2.629 -1.568 1 94.12 521 PHE B N 1
ATOM 9553 C CA . PHE B 1 521 ? -6.531 2.992 -2.898 1 94.12 521 PHE B CA 1
ATOM 9554 C C . PHE B 1 521 ? -7.402 4.242 -2.842 1 94.12 521 PHE B C 1
ATOM 9556 O O . PHE B 1 521 ? -8.086 4.484 -1.844 1 94.12 521 PHE B O 1
ATOM 9563 N N . SER B 1 522 ? -7.387 4.988 -3.871 1 88.38 522 SER B N 1
ATOM 9564 C CA . SER B 1 522 ? -8.102 6.262 -3.885 1 88.38 522 SER B CA 1
ATOM 9565 C C . SER B 1 522 ? -9.594 6.059 -4.113 1 88.38 522 SER B C 1
ATOM 9567 O O . SER B 1 522 ? -10.414 6.781 -3.551 1 88.38 522 SER B O 1
ATOM 9569 N N . HIS B 1 523 ? -9.906 5.07 -4.891 1 88.81 523 HIS B N 1
ATOM 9570 C CA . HIS B 1 523 ? -11.305 4.82 -5.211 1 88.81 523 HIS B CA 1
ATOM 9571 C C . HIS B 1 523 ? -12.055 4.254 -4.012 1 88.81 523 HIS B C 1
ATOM 9573 O O . HIS B 1 523 ? -11.625 3.266 -3.412 1 88.81 523 HIS B O 1
ATOM 9579 N N . VAL B 1 524 ? -13.164 4.773 -3.697 1 87.12 524 VAL B N 1
ATOM 9580 C CA . VAL B 1 524 ? -13.914 4.426 -2.496 1 87.12 524 VAL B CA 1
ATOM 9581 C C . VAL B 1 524 ? -14.57 3.059 -2.674 1 87.12 524 VAL B C 1
ATOM 9583 O O . VAL B 1 524 ? -14.867 2.375 -1.693 1 87.12 524 VAL B O 1
ATOM 9586 N N . GLY B 1 525 ? -14.703 2.604 -3.916 1 90 525 GLY B N 1
ATOM 9587 C CA . GLY B 1 525 ? -15.375 1.345 -4.188 1 90 525 GLY B CA 1
ATOM 9588 C C . GLY B 1 525 ? -14.461 0.139 -4.062 1 90 525 GLY B C 1
ATOM 9589 O O . GLY B 1 525 ? -14.914 -1.002 -4.199 1 90 525 GLY B O 1
ATOM 9590 N N . GLY B 1 526 ? -13.219 0.357 -3.795 1 93.75 526 GLY B N 1
ATOM 9591 C CA . GLY B 1 526 ? -12.297 -0.759 -3.646 1 93.75 526 GLY B CA 1
ATOM 9592 C C . GLY B 1 526 ? -12.523 -1.554 -2.373 1 93.75 526 GLY B C 1
ATOM 9593 O O . GLY B 1 526 ? -12.516 -0.992 -1.276 1 93.75 526 GLY B O 1
ATOM 9594 N N . SER B 1 527 ? -12.789 -2.791 -2.48 1 96 527 SER B N 1
ATOM 9595 C CA . SER B 1 527 ? -13.023 -3.695 -1.358 1 96 527 SER B CA 1
ATOM 9596 C C . SER B 1 527 ? -12.523 -5.102 -1.672 1 96 527 SER B C 1
ATOM 9598 O O . SER B 1 527 ? -12.242 -5.426 -2.828 1 96 527 SER B O 1
ATOM 9600 N N . PRO B 1 528 ? -12.352 -5.945 -0.659 1 95.81 528 PRO B N 1
ATOM 9601 C CA . PRO B 1 528 ? -11.945 -7.328 -0.911 1 95.81 528 PRO B CA 1
ATOM 9602 C C . PRO B 1 528 ? -12.875 -8.047 -1.883 1 95.81 528 PRO B C 1
ATOM 9604 O O . PRO B 1 528 ? -12.414 -8.797 -2.748 1 95.81 528 PRO B O 1
ATOM 9607 N N . GLU B 1 529 ? -14.117 -7.77 -1.767 1 94.69 529 GLU B N 1
ATOM 9608 C CA . GLU B 1 529 ? -15.094 -8.406 -2.645 1 94.69 529 GLU B CA 1
ATOM 9609 C C . GLU B 1 529 ? -14.883 -7.984 -4.098 1 94.69 529 GLU B C 1
ATOM 9611 O O . GLU B 1 529 ? -14.93 -8.82 -5 1 94.69 529 GLU B O 1
ATOM 9616 N N . VAL B 1 530 ? -14.672 -6.75 -4.297 1 95.44 530 VAL B N 1
ATOM 9617 C CA . VAL B 1 530 ? -14.508 -6.219 -5.645 1 95.44 530 VAL B CA 1
ATOM 9618 C C . VAL B 1 530 ? -13.203 -6.723 -6.246 1 95.44 530 VAL B C 1
ATOM 9620 O O . VAL B 1 530 ? -13.148 -7.078 -7.426 1 95.44 530 VAL B O 1
ATOM 9623 N N . VAL B 1 531 ? -12.133 -6.75 -5.484 1 97.25 531 VAL B N 1
ATOM 9624 C CA . VAL B 1 531 ? -10.844 -7.246 -5.941 1 97.25 531 VAL B CA 1
ATOM 9625 C C . VAL B 1 531 ? -10.961 -8.727 -6.301 1 97.25 531 VAL B C 1
ATOM 9627 O O . VAL B 1 531 ? -10.445 -9.164 -7.336 1 97.25 531 VAL B O 1
ATOM 9630 N N . SER B 1 532 ? -11.602 -9.484 -5.438 1 96.12 532 SER B N 1
ATOM 9631 C CA . SER B 1 532 ? -11.781 -10.914 -5.688 1 96.12 532 SER B CA 1
ATOM 9632 C C . SER B 1 532 ? -12.586 -11.156 -6.961 1 96.12 532 SER B C 1
ATOM 9634 O O . SER B 1 532 ? -12.234 -12.031 -7.758 1 96.12 532 SER B O 1
ATOM 9636 N N . ALA B 1 533 ? -13.586 -10.367 -7.121 1 93.25 533 ALA B N 1
ATOM 9637 C CA . ALA B 1 533 ? -14.398 -10.5 -8.328 1 93.25 533 ALA B CA 1
ATOM 9638 C C . ALA B 1 533 ? -13.578 -10.188 -9.578 1 93.25 533 ALA B C 1
ATOM 9640 O O . ALA B 1 533 ? -13.711 -10.867 -10.594 1 93.25 533 ALA B O 1
ATOM 9641 N N . ALA B 1 534 ? -12.797 -9.195 -9.492 1 95.56 534 ALA B N 1
ATOM 9642 C CA . ALA B 1 534 ? -11.938 -8.82 -10.609 1 95.56 534 ALA B CA 1
ATOM 9643 C C . ALA B 1 534 ? -10.945 -9.93 -10.938 1 95.56 534 ALA B C 1
ATOM 9645 O O . ALA B 1 534 ? -10.703 -10.234 -12.102 1 95.56 534 ALA B O 1
ATOM 9646 N N . SER B 1 535 ? -10.375 -10.508 -9.953 1 97.06 535 SER B N 1
ATOM 9647 C CA . SER B 1 535 ? -9.398 -11.57 -10.148 1 97.06 535 SER B CA 1
ATOM 9648 C C . SER B 1 535 ? -10.062 -12.836 -10.688 1 97.06 535 SER B C 1
ATOM 9650 O O . SER B 1 535 ? -9.477 -13.547 -11.5 1 97.06 535 SER B O 1
ATOM 9652 N N . VAL B 1 536 ? -11.234 -13.109 -10.234 1 94.56 536 VAL B N 1
ATOM 9653 C CA . VAL B 1 536 ? -11.977 -14.25 -10.773 1 94.56 536 VAL B CA 1
ATOM 9654 C C . VAL B 1 536 ? -12.242 -14.039 -12.258 1 94.56 536 VAL B C 1
ATOM 9656 O O . VAL B 1 536 ? -12.109 -14.969 -13.055 1 94.56 536 VAL B O 1
ATOM 9659 N N . ALA B 1 537 ? -12.594 -12.836 -12.594 1 93.12 537 ALA B N 1
ATOM 9660 C CA . ALA B 1 537 ? -12.836 -12.531 -14 1 93.12 537 ALA B CA 1
ATOM 9661 C C . ALA B 1 537 ? -11.578 -12.75 -14.828 1 93.12 537 ALA B C 1
ATOM 9663 O O . ALA B 1 537 ? -11.648 -13.297 -15.938 1 93.12 537 ALA B O 1
ATOM 9664 N N . GLN B 1 538 ? -10.492 -12.32 -14.297 1 95.81 538 GLN B N 1
ATOM 9665 C CA . GLN B 1 538 ? -9.219 -12.547 -14.984 1 95.81 538 GLN B CA 1
ATOM 9666 C C . GLN B 1 538 ? -8.93 -14.039 -15.117 1 95.81 538 GLN B C 1
ATOM 9668 O O . GLN B 1 538 ? -8.484 -14.5 -16.172 1 95.81 538 GLN B O 1
ATOM 9673 N N . LEU B 1 539 ? -9.156 -14.789 -14.07 1 96.5 539 LEU B N 1
ATOM 9674 C CA . LEU B 1 539 ? -8.891 -16.234 -14.07 1 96.5 539 LEU B CA 1
ATOM 9675 C C . LEU B 1 539 ? -9.75 -16.938 -15.117 1 96.5 539 LEU B C 1
ATOM 9677 O O . LEU B 1 539 ? -9.258 -17.812 -15.828 1 96.5 539 LEU B O 1
ATOM 9681 N N . LYS B 1 540 ? -11 -16.562 -15.172 1 91.5 540 LYS B N 1
ATOM 9682 C CA . LYS B 1 540 ? -11.883 -17.156 -16.172 1 91.5 540 LYS B CA 1
ATOM 9683 C C . LYS B 1 540 ? -11.328 -16.953 -17.578 1 91.5 540 LYS B C 1
ATOM 9685 O O . LYS B 1 540 ? -11.273 -17.906 -18.359 1 91.5 540 LYS B O 1
ATOM 9690 N N . ARG B 1 541 ? -10.906 -15.773 -17.828 1 91 541 ARG B N 1
ATOM 9691 C CA . ARG B 1 541 ? -10.352 -15.477 -19.156 1 91 541 ARG B CA 1
ATOM 9692 C C . ARG B 1 541 ? -9.062 -16.25 -19.391 1 91 541 ARG B C 1
ATOM 9694 O O . ARG B 1 541 ? -8.867 -16.812 -20.469 1 91 541 ARG B O 1
ATOM 9701 N N . LEU B 1 542 ? -8.227 -16.266 -18.453 1 94.69 542 LEU B N 1
ATOM 9702 C CA . LEU B 1 542 ? -6.945 -16.953 -18.562 1 94.69 542 LEU B CA 1
ATOM 9703 C C . LEU B 1 542 ? -7.141 -18.438 -18.781 1 94.69 542 LEU B C 1
ATOM 9705 O O . LEU B 1 542 ? -6.43 -19.062 -19.578 1 94.69 542 LEU B O 1
ATOM 9709 N N . ILE B 1 543 ? -8.086 -19 -18.062 1 93.5 543 ILE B N 1
ATOM 9710 C CA . ILE B 1 543 ? -8.383 -20.422 -18.219 1 93.5 543 ILE B CA 1
ATOM 9711 C C . ILE B 1 543 ? -8.891 -20.703 -19.641 1 93.5 543 ILE B C 1
ATOM 9713 O O . ILE B 1 543 ? -8.445 -21.656 -20.281 1 93.5 543 ILE B O 1
ATOM 9717 N N . PHE B 1 544 ? -9.758 -19.844 -20.031 1 88.56 544 PHE B N 1
ATOM 9718 C CA . PHE B 1 544 ? -10.281 -19.984 -21.375 1 88.56 544 PHE B CA 1
ATOM 9719 C C . PHE B 1 544 ? -9.164 -19.922 -22.406 1 88.56 544 PHE B C 1
ATOM 9721 O O . PHE B 1 544 ? -9.047 -20.797 -23.281 1 88.56 544 PHE B O 1
ATOM 9728 N N . ASP B 1 545 ? -8.344 -18.922 -22.312 1 88.56 545 ASP B N 1
ATOM 9729 C CA . ASP B 1 545 ? -7.262 -18.719 -23.266 1 88.56 545 ASP B CA 1
ATOM 9730 C C . ASP B 1 545 ? -6.254 -19.859 -23.219 1 88.56 545 ASP B C 1
ATOM 9732 O O . ASP B 1 545 ? -5.777 -20.328 -24.25 1 88.56 545 ASP B O 1
ATOM 9736 N N . TYR B 1 546 ? -5.934 -20.328 -22.062 1 93 546 TYR B N 1
ATOM 9737 C CA . TYR B 1 546 ? -4.949 -21.406 -21.922 1 93 546 TYR B CA 1
ATOM 9738 C C . TYR B 1 546 ? -5.449 -22.688 -22.547 1 93 546 TYR B C 1
ATOM 9740 O O . TYR B 1 546 ? -4.711 -23.359 -23.281 1 93 546 TYR B O 1
ATOM 9748 N N . ARG B 1 547 ? -6.676 -23.031 -22.312 1 90.44 547 ARG B N 1
ATOM 9749 C CA . ARG B 1 547 ? -7.242 -24.266 -22.859 1 90.44 547 ARG B CA 1
ATOM 9750 C C . ARG B 1 547 ? -7.449 -24.156 -24.359 1 90.44 547 ARG B C 1
ATOM 9752 O O . ARG B 1 547 ? -7.352 -25.156 -25.078 1 90.44 547 ARG B O 1
ATOM 9759 N N . PHE B 1 548 ? -7.668 -22.953 -24.75 1 84.56 548 PHE B N 1
ATOM 9760 C CA . PHE B 1 548 ? -7.969 -22.734 -26.172 1 84.56 548 PHE B CA 1
ATOM 9761 C C . PHE B 1 548 ? -6.691 -22.703 -27 1 84.56 548 PHE B C 1
ATOM 9763 O O . PHE B 1 548 ? -6.664 -23.219 -28.125 1 84.56 548 PHE B O 1
ATOM 9770 N N . ARG B 1 549 ? -5.652 -22.172 -26.422 1 84.81 549 ARG B N 1
ATOM 9771 C CA . ARG B 1 549 ? -4.5 -21.828 -27.25 1 84.81 549 ARG B CA 1
ATOM 9772 C C . ARG B 1 549 ? -3.346 -22.797 -27 1 84.81 549 ARG B C 1
ATOM 9774 O O . ARG B 1 549 ? -2.465 -22.938 -27.859 1 84.81 549 ARG B O 1
ATOM 9781 N N . TYR B 1 550 ? -3.322 -23.5 -25.906 1 90.94 550 TYR B N 1
ATOM 9782 C CA . TYR B 1 550 ? -2.125 -24.25 -25.547 1 90.94 550 TYR B CA 1
ATOM 9783 C C . TYR B 1 550 ? -2.447 -25.719 -25.344 1 90.94 550 TYR B C 1
ATOM 9785 O O . TYR B 1 550 ? -3.293 -26.078 -24.531 1 90.94 550 TYR B O 1
ATOM 9793 N N . GLN B 1 551 ? -1.67 -26.516 -25.953 1 89.44 551 GLN B N 1
ATOM 9794 C CA . GLN B 1 551 ? -1.839 -27.953 -25.812 1 89.44 551 GLN B CA 1
ATOM 9795 C C . GLN B 1 551 ? -1.425 -28.422 -24.422 1 89.44 551 GLN B C 1
ATOM 9797 O O . GLN B 1 551 ? -1.921 -29.438 -23.922 1 89.44 551 GLN B O 1
ATOM 9802 N N . SER B 1 552 ? -0.547 -27.719 -23.844 1 94.06 552 SER B N 1
ATOM 9803 C CA . SER B 1 552 ? -0.044 -28.094 -22.531 1 94.06 552 SER B CA 1
ATOM 9804 C C . SER B 1 552 ? -1.162 -28.109 -21.5 1 94.06 552 SER B C 1
ATOM 9806 O O . SER B 1 552 ? -1.024 -28.719 -20.438 1 94.06 552 SER B O 1
ATOM 9808 N N . SER B 1 553 ? -2.287 -27.484 -21.797 1 93.88 553 SER B N 1
ATOM 9809 C CA . SER B 1 553 ? -3.412 -27.469 -20.859 1 93.88 553 SER B CA 1
ATOM 9810 C C . SER B 1 553 ? -3.992 -28.859 -20.656 1 93.88 553 SER B C 1
ATOM 9812 O O . SER B 1 553 ? -4.699 -29.109 -19.688 1 93.88 553 SER B O 1
ATOM 9814 N N . SER B 1 554 ? -3.613 -29.781 -21.547 1 91.81 554 SER B N 1
ATOM 9815 C CA . SER B 1 554 ? -4.203 -31.125 -21.5 1 91.81 554 SER B CA 1
ATOM 9816 C C . SER B 1 554 ? -3.271 -32.094 -20.797 1 91.81 554 SER B C 1
ATOM 9818 O O . SER B 1 554 ? -3.688 -33.219 -20.422 1 91.81 554 SER B O 1
ATOM 9820 N N . TYR B 1 555 ? -2.033 -31.688 -20.578 1 94.25 555 TYR B N 1
ATOM 9821 C CA . TYR B 1 555 ? -1.173 -32.719 -20 1 94.25 555 TYR B CA 1
ATOM 9822 C C . TYR B 1 555 ? -0.338 -32.156 -18.859 1 94.25 555 TYR B C 1
ATOM 9824 O O . TYR B 1 555 ? 0.207 -32.906 -18.031 1 94.25 555 TYR B O 1
ATOM 9832 N N . SER B 1 556 ? -0.093 -30.844 -18.75 1 95.06 556 SER B N 1
ATOM 9833 C CA . SER B 1 556 ? 0.541 -30.266 -17.578 1 95.06 556 SER B CA 1
ATOM 9834 C C . SER B 1 556 ? -0.49 -29.906 -16.516 1 95.06 556 SER B C 1
ATOM 9836 O O . SER B 1 556 ? -1.451 -29.188 -16.781 1 95.06 556 SER B O 1
ATOM 9838 N N . ILE B 1 557 ? -0.332 -30.297 -15.328 1 95 557 ILE B N 1
ATOM 9839 C CA . ILE B 1 557 ? -1.367 -30.156 -14.312 1 95 557 ILE B CA 1
ATOM 9840 C C . ILE B 1 557 ? -1.073 -28.938 -13.438 1 95 557 ILE B C 1
ATOM 9842 O O . ILE B 1 557 ? -1.888 -28.562 -12.594 1 95 557 ILE B O 1
ATOM 9846 N N . LEU B 1 558 ? -0.024 -28.234 -13.609 1 95.69 558 LEU B N 1
ATOM 9847 C CA . LEU B 1 558 ? 0.452 -27.188 -12.703 1 95.69 558 LEU B CA 1
ATOM 9848 C C . LEU B 1 558 ? -0.517 -26.016 -12.672 1 95.69 558 LEU B C 1
ATOM 9850 O O . LEU B 1 558 ? -0.481 -25.203 -11.75 1 95.69 558 LEU B O 1
ATOM 9854 N N . TRP B 1 559 ? -1.451 -25.891 -13.586 1 95.94 559 TRP B N 1
ATOM 9855 C CA . TRP B 1 559 ? -2.346 -24.734 -13.688 1 95.94 559 TRP B CA 1
ATOM 9856 C C . TRP B 1 559 ? -3.701 -25.047 -13.062 1 95.94 559 TRP B C 1
ATOM 9858 O O . TRP B 1 559 ? -4.535 -24.156 -12.898 1 95.94 559 TRP B O 1
ATOM 9868 N N . HIS B 1 560 ? -3.945 -26.234 -12.578 1 93.62 560 HIS B N 1
ATOM 9869 C CA . HIS B 1 560 ? -5.285 -26.703 -12.242 1 93.62 560 HIS B CA 1
ATOM 9870 C C . HIS B 1 560 ? -5.832 -25.969 -11.023 1 93.62 560 HIS B C 1
ATOM 9872 O O . HIS B 1 560 ? -7.051 -25.922 -10.828 1 93.62 560 HIS B O 1
ATOM 9878 N N . THR B 1 561 ? -4.945 -25.438 -10.203 1 89.88 561 THR B N 1
ATOM 9879 C CA . THR B 1 561 ? -5.402 -24.703 -9.031 1 89.88 561 THR B CA 1
ATOM 9880 C C . THR B 1 561 ? -6.336 -23.578 -9.43 1 89.88 561 THR B C 1
ATOM 9882 O O . THR B 1 561 ? -7.281 -23.25 -8.711 1 89.88 561 THR B O 1
ATOM 9885 N N . ALA B 1 562 ? -6.039 -23.047 -10.539 1 94.25 562 ALA B N 1
ATOM 9886 C CA . ALA B 1 562 ? -6.891 -21.969 -11.039 1 94.25 562 ALA B CA 1
ATOM 9887 C C . ALA B 1 562 ? -8.312 -22.469 -11.289 1 94.25 562 ALA B C 1
ATOM 9889 O O . ALA B 1 562 ? -9.281 -21.75 -11.023 1 94.25 562 ALA B O 1
ATOM 9890 N N . LEU B 1 563 ? -8.438 -23.703 -11.773 1 95.5 563 LEU B N 1
ATOM 9891 C CA . LEU B 1 563 ? -9.75 -24.297 -12 1 95.5 563 LEU B CA 1
ATOM 9892 C C . LEU B 1 563 ? -10.516 -24.438 -10.688 1 95.5 563 LEU B C 1
ATOM 9894 O O . LEU B 1 563 ? -11.703 -24.125 -10.625 1 95.5 563 LEU B O 1
ATOM 9898 N N . MET B 1 564 ? -9.789 -24.812 -9.734 1 94.25 564 MET B N 1
ATOM 9899 C CA . MET B 1 564 ? -10.398 -25 -8.422 1 94.25 564 MET B CA 1
ATOM 9900 C C . MET B 1 564 ? -10.906 -23.672 -7.859 1 94.25 564 MET B C 1
ATOM 9902 O O . MET B 1 564 ? -12.008 -23.594 -7.324 1 94.25 564 MET B O 1
ATOM 9906 N N . TYR B 1 565 ? -10.164 -22.672 -8.008 1 94.62 565 TYR B N 1
ATOM 9907 C CA . TYR B 1 565 ? -10.531 -21.375 -7.484 1 94.62 565 TYR B CA 1
ATOM 9908 C C . TYR B 1 565 ? -11.734 -20.797 -8.234 1 94.62 565 TYR B C 1
ATOM 9910 O O . TYR B 1 565 ? -12.656 -20.25 -7.617 1 94.62 565 TYR B O 1
ATOM 9918 N N . VAL B 1 566 ? -11.727 -20.953 -9.492 1 94.56 566 VAL B N 1
ATOM 9919 C CA . VAL B 1 566 ? -12.836 -20.438 -10.289 1 94.56 566 VAL B CA 1
ATOM 9920 C C . VAL B 1 566 ? -14.102 -21.234 -9.984 1 94.56 566 VAL B C 1
ATOM 9922 O O . VAL B 1 566 ? -15.188 -20.656 -9.836 1 94.56 566 VAL B O 1
ATOM 9925 N N . ALA B 1 567 ? -13.945 -22.5 -9.883 1 94.69 567 ALA B N 1
ATOM 9926 C CA . ALA B 1 567 ? -15.102 -23.344 -9.562 1 94.69 567 ALA B CA 1
ATOM 9927 C C . ALA B 1 567 ? -15.711 -22.938 -8.227 1 94.69 567 ALA B C 1
ATOM 9929 O O . ALA B 1 567 ? -16.938 -22.828 -8.094 1 94.69 567 ALA B O 1
ATOM 9930 N N . ASN B 1 568 ? -14.891 -22.703 -7.27 1 93.75 568 ASN B N 1
ATOM 9931 C CA . ASN B 1 568 ? -15.375 -22.281 -5.961 1 93.75 568 ASN B CA 1
ATOM 9932 C C . ASN B 1 568 ? -16.062 -20.922 -6.031 1 93.75 568 ASN B C 1
ATOM 9934 O O . ASN B 1 568 ? -17.109 -20.719 -5.43 1 93.75 568 ASN B O 1
ATOM 9938 N N . ALA B 1 569 ? -15.469 -20.078 -6.785 1 92.12 569 ALA B N 1
ATOM 9939 C CA . ALA B 1 569 ? -16.016 -18.734 -6.898 1 92.12 569 ALA B CA 1
ATOM 9940 C C . ALA B 1 569 ? -17.391 -18.75 -7.562 1 92.12 569 ALA B C 1
ATOM 9942 O O . ALA B 1 569 ? -18.312 -18.062 -7.133 1 92.12 569 ALA B O 1
ATOM 9943 N N . ILE B 1 570 ? -17.516 -19.562 -8.523 1 90.06 570 ILE B N 1
ATOM 9944 C CA . ILE B 1 570 ? -18.75 -19.625 -9.297 1 90.06 570 ILE B CA 1
ATOM 9945 C C . ILE B 1 570 ? -19.828 -20.312 -8.477 1 90.06 570 ILE B C 1
ATOM 9947 O O . ILE B 1 570 ? -21 -19.922 -8.539 1 90.06 570 ILE B O 1
ATOM 9951 N N . LEU B 1 571 ? -19.469 -21.25 -7.797 1 91.12 571 LEU B N 1
ATOM 9952 C CA . LEU B 1 571 ? -20.438 -22.016 -7.031 1 91.12 571 LEU B CA 1
ATOM 9953 C C . LEU B 1 571 ? -20.906 -21.234 -5.812 1 91.12 571 LEU B C 1
ATOM 9955 O O . LEU B 1 571 ? -22.031 -21.453 -5.324 1 91.12 571 LEU B O 1
ATOM 9959 N N . ASP B 1 572 ? -20.156 -20.297 -5.344 1 86.25 572 ASP B N 1
ATOM 9960 C CA . ASP B 1 572 ? -20.516 -19.5 -4.18 1 86.25 572 ASP B CA 1
ATOM 9961 C C . ASP B 1 572 ? -21.266 -18.234 -4.594 1 86.25 572 ASP B C 1
ATOM 9963 O O . ASP B 1 572 ? -21.938 -17.609 -3.771 1 86.25 572 ASP B O 1
ATOM 9967 N N . SER B 1 573 ? -21.078 -17.922 -5.836 1 76.62 573 SER B N 1
ATOM 9968 C CA . SER B 1 573 ? -21.719 -16.703 -6.324 1 76.62 573 SER B CA 1
ATOM 9969 C C . SER B 1 573 ? -23.156 -16.953 -6.727 1 76.62 573 SER B C 1
ATOM 9971 O O . SER B 1 573 ? -23.469 -17.953 -7.387 1 76.62 573 SER B O 1
ATOM 9973 N N . VAL B 1 574 ? -24.047 -16.094 -6.328 1 58.12 574 VAL B N 1
ATOM 9974 C CA . VAL B 1 574 ? -25.453 -16.25 -6.629 1 58.12 574 VAL B CA 1
ATOM 9975 C C . VAL B 1 574 ? -25.781 -15.602 -7.973 1 58.12 574 VAL B C 1
ATOM 9977 O O . VAL B 1 574 ? -26.672 -16.047 -8.688 1 58.12 574 VAL B O 1
ATOM 9980 N N . MET B 1 575 ? -24.922 -14.766 -8.406 1 60.19 575 MET B N 1
ATOM 9981 C CA . MET B 1 575 ? -25.391 -13.852 -9.453 1 60.19 575 MET B CA 1
ATOM 9982 C C . MET B 1 575 ? -24.703 -14.156 -10.781 1 60.19 575 MET B C 1
ATOM 9984 O O . MET B 1 575 ? -24.953 -13.484 -11.781 1 60.19 575 MET B O 1
ATOM 9988 N N . ASP B 1 576 ? -24.078 -15.148 -10.875 1 67.81 576 ASP B N 1
ATOM 9989 C CA . ASP B 1 576 ? -23.391 -15.367 -12.141 1 67.81 576 ASP B CA 1
ATOM 9990 C C . ASP B 1 576 ? -24.266 -16.156 -13.117 1 67.81 576 ASP B C 1
ATOM 9992 O O . ASP B 1 576 ? -24.5 -17.359 -12.922 1 67.81 576 ASP B O 1
ATOM 9996 N N . GLU B 1 577 ? -24.797 -15.484 -14.125 1 66.5 577 GLU B N 1
ATOM 9997 C CA . GLU B 1 577 ? -25.703 -16.094 -15.094 1 66.5 577 GLU B CA 1
ATOM 9998 C C . GLU B 1 577 ? -25 -17.172 -15.914 1 66.5 577 GLU B C 1
ATOM 10000 O O . GLU B 1 577 ? -25.625 -18.125 -16.359 1 66.5 577 GLU B O 1
ATOM 10005 N N . ASN B 1 578 ? -23.734 -17.094 -16.062 1 75.75 578 ASN B N 1
ATOM 10006 C CA . ASN B 1 578 ? -22.984 -18.047 -16.891 1 75.75 578 ASN B CA 1
ATOM 10007 C C . ASN B 1 578 ? -22.203 -19.047 -16.031 1 75.75 578 ASN B C 1
ATOM 10009 O O . ASN B 1 578 ? -21.188 -19.578 -16.484 1 75.75 578 ASN B O 1
ATOM 10013 N N . TRP B 1 579 ? -22.703 -19.297 -14.867 1 83.38 579 TRP B N 1
ATOM 10014 C CA . TRP B 1 579 ? -21.938 -20.109 -13.922 1 83.38 579 TRP B CA 1
ATOM 10015 C C . TRP B 1 579 ? -21.812 -21.547 -14.422 1 83.38 579 TRP B C 1
ATOM 10017 O O . TRP B 1 579 ? -20.75 -22.172 -14.258 1 83.38 579 TRP B O 1
ATOM 10027 N N . TYR B 1 580 ? -22.844 -22.031 -15.086 1 84.81 580 TYR B N 1
ATOM 10028 C CA . TYR B 1 580 ? -22.844 -23.438 -15.492 1 84.81 580 TYR B CA 1
ATOM 10029 C C . TYR B 1 580 ? -21.828 -23.672 -16.625 1 84.81 580 TYR B C 1
ATOM 10031 O O . TYR B 1 580 ? -21.094 -24.656 -16.594 1 84.81 580 TYR B O 1
ATOM 10039 N N . SER B 1 581 ? -21.828 -22.766 -17.578 1 83.06 581 SER B N 1
ATOM 10040 C CA . SER B 1 581 ? -20.859 -22.875 -18.656 1 83.06 581 SER B CA 1
ATOM 10041 C C . SER B 1 581 ? -19.422 -22.797 -18.141 1 83.06 581 SER B C 1
ATOM 10043 O O . SER B 1 581 ? -18.531 -23.5 -18.625 1 83.06 581 SER B O 1
ATOM 10045 N N . CYS B 1 582 ? -19.219 -21.953 -17.203 1 87.06 582 CYS B N 1
ATOM 10046 C CA . CYS B 1 582 ? -17.906 -21.812 -16.609 1 87.06 582 CYS B CA 1
ATOM 10047 C C . CYS B 1 582 ? -17.516 -23.062 -15.82 1 87.06 582 CYS B C 1
ATOM 10049 O O . CYS B 1 582 ? -16.359 -23.469 -15.805 1 87.06 582 CYS B O 1
ATOM 10051 N N . LEU B 1 583 ? -18.516 -23.609 -15.156 1 89.94 583 LEU B N 1
ATOM 10052 C CA . LEU B 1 583 ? -18.266 -24.844 -14.43 1 89.94 583 LEU B CA 1
ATOM 10053 C C . LEU B 1 583 ? -17.859 -25.969 -15.383 1 89.94 583 LEU B C 1
ATOM 10055 O O . LEU B 1 583 ? -16.938 -26.719 -15.094 1 89.94 583 LEU B O 1
ATOM 10059 N N . LEU B 1 584 ? -18.562 -26.031 -16.5 1 88 584 LEU B N 1
ATOM 10060 C CA . LEU B 1 584 ? -18.234 -27.062 -17.484 1 88 584 LEU B CA 1
ATOM 10061 C C . LEU B 1 584 ? -16.844 -26.844 -18.047 1 88 584 LEU B C 1
ATOM 10063 O O . LEU B 1 584 ? -16.125 -27.812 -18.328 1 88 584 LEU B O 1
ATOM 10067 N N . LEU B 1 585 ? -16.5 -25.594 -18.219 1 88.19 585 LEU B N 1
ATOM 10068 C CA . LEU B 1 585 ? -15.141 -25.266 -18.641 1 88.19 585 LEU B CA 1
ATOM 10069 C C . LEU B 1 585 ? -14.117 -25.844 -17.672 1 88.19 585 LEU B C 1
ATOM 10071 O O . LEU B 1 585 ? -13.086 -26.375 -18.109 1 88.19 585 LEU B O 1
ATOM 10075 N N . CYS B 1 586 ? -14.375 -25.797 -16.391 1 92.81 586 CYS B N 1
ATOM 10076 C CA . CYS B 1 586 ? -13.484 -26.344 -15.375 1 92.81 586 CYS B CA 1
ATOM 10077 C C . CYS B 1 586 ? -13.5 -27.859 -15.375 1 92.81 586 CYS B C 1
ATOM 10079 O O . CYS B 1 586 ? -12.438 -28.5 -15.375 1 92.81 586 CYS B O 1
ATOM 10081 N N . ILE B 1 587 ? -14.672 -28.391 -15.461 1 91.19 587 ILE B N 1
ATOM 10082 C CA . ILE B 1 587 ? -14.852 -29.844 -15.375 1 91.19 587 ILE B CA 1
ATOM 10083 C C . ILE B 1 587 ? -14.148 -30.516 -16.562 1 91.19 587 ILE B C 1
ATOM 10085 O O . ILE B 1 587 ? -13.406 -31.469 -16.375 1 91.19 587 ILE B O 1
ATOM 10089 N N . TYR B 1 588 ? -14.297 -30 -17.672 1 88.94 588 TYR B N 1
ATOM 10090 C CA . TYR B 1 588 ? -13.719 -30.641 -18.844 1 88.94 588 TYR B CA 1
ATOM 10091 C C . TYR B 1 588 ? -12.234 -30.297 -18.969 1 88.94 588 TYR B C 1
ATOM 10093 O O . TYR B 1 588 ? -11.5 -30.953 -19.703 1 88.94 588 TYR B O 1
ATOM 10101 N N . GLY B 1 589 ? -11.875 -29.219 -18.328 1 91.62 589 GLY B N 1
ATOM 10102 C CA . GLY B 1 589 ? -10.438 -29.047 -18.141 1 91.62 589 GLY B CA 1
ATOM 10103 C C . GLY B 1 589 ? -9.797 -30.172 -17.375 1 91.62 589 GLY B C 1
ATOM 10104 O O . GLY B 1 589 ? -8.75 -30.703 -17.781 1 91.62 589 GLY B O 1
ATOM 10105 N N . TYR B 1 590 ? -10.453 -30.609 -16.312 1 92.69 590 TYR B N 1
ATOM 10106 C CA . TYR B 1 590 ? -9.961 -31.75 -15.539 1 92.69 590 TYR B CA 1
ATOM 10107 C C . TYR B 1 590 ? -10.094 -33.031 -16.328 1 92.69 590 TYR B C 1
ATOM 10109 O O . TYR B 1 590 ? -9.258 -33.938 -16.219 1 92.69 590 TYR B O 1
ATOM 10117 N N . GLU B 1 591 ? -11.109 -33.094 -17.109 1 89.25 591 GLU B N 1
ATOM 10118 C CA . GLU B 1 591 ? -11.266 -34.281 -17.938 1 89.25 591 GLU B CA 1
ATOM 10119 C C . GLU B 1 591 ? -10.086 -34.469 -18.891 1 89.25 591 GLU B C 1
ATOM 10121 O O . GLU B 1 591 ? -9.578 -35.562 -19.078 1 89.25 591 GLU B O 1
ATOM 10126 N N . SER B 1 592 ? -9.734 -33.344 -19.484 1 88.75 592 SER B N 1
ATOM 10127 C CA . SER B 1 592 ? -8.609 -33.375 -20.406 1 88.75 592 SER B CA 1
ATOM 10128 C C . SER B 1 592 ? -7.32 -33.781 -19.703 1 88.75 592 SER B C 1
ATOM 10130 O O . SER B 1 592 ? -6.441 -34.406 -20.297 1 88.75 592 SER B O 1
ATOM 10132 N N . LEU B 1 593 ? -7.188 -33.469 -18.484 1 92.31 593 LEU B N 1
ATOM 10133 C CA . LEU B 1 593 ? -6 -33.781 -17.703 1 92.31 593 LEU B CA 1
ATOM 10134 C C . LEU B 1 593 ? -6.059 -35.219 -17.203 1 92.31 593 LEU B C 1
ATOM 10136 O O . LEU B 1 593 ? -5.043 -35.781 -16.781 1 92.31 593 LEU B O 1
ATOM 10140 N N . GLY B 1 594 ? -7.191 -35.875 -17.25 1 88.94 594 GLY B N 1
ATOM 10141 C CA . GLY B 1 594 ? -7.434 -37.188 -16.672 1 88.94 594 GLY B CA 1
ATOM 10142 C C . GLY B 1 594 ? -6.641 -38.281 -17.328 1 88.94 594 GLY B C 1
ATOM 10143 O O . GLY B 1 594 ? -6.348 -39.312 -16.703 1 88.94 594 GLY B O 1
ATOM 10144 N N . ARG B 1 595 ? -6.254 -38.062 -18.484 1 84.38 595 ARG B N 1
ATOM 10145 C CA . ARG B 1 595 ? -5.457 -39.062 -19.172 1 84.38 595 ARG B CA 1
ATOM 10146 C C . ARG B 1 595 ? -4.094 -39.219 -18.516 1 84.38 595 ARG B C 1
ATOM 10148 O O . ARG B 1 595 ? -3.609 -40.344 -18.359 1 84.38 595 ARG B O 1
ATOM 10155 N N . SER B 1 596 ? -3.527 -38.125 -18.156 1 89.88 596 SER B N 1
ATOM 10156 C CA . SER B 1 596 ? -2.195 -38.125 -17.562 1 89.88 596 SER B CA 1
ATOM 10157 C C . SER B 1 596 ? -2.27 -38.281 -16.047 1 89.88 596 SER B C 1
ATOM 10159 O O . SER B 1 596 ? -1.361 -38.812 -15.43 1 89.88 596 SER B O 1
ATOM 10161 N N . TRP B 1 597 ? -3.363 -37.75 -15.492 1 92.56 597 TRP B N 1
ATOM 10162 C CA . TRP B 1 597 ? -3.389 -37.562 -14.039 1 92.56 597 TRP B CA 1
ATOM 10163 C C . TRP B 1 597 ? -4.66 -38.156 -13.445 1 92.56 597 TRP B C 1
ATOM 10165 O O . TRP B 1 597 ? -5.742 -37.594 -13.57 1 92.56 597 TRP B O 1
ATOM 10175 N N . ARG B 1 598 ? -4.512 -39.156 -12.703 1 89.31 598 ARG B N 1
ATOM 10176 C CA . ARG B 1 598 ? -5.617 -39.906 -12.125 1 89.31 598 ARG B CA 1
ATOM 10177 C C . ARG B 1 598 ? -6.395 -39.062 -11.125 1 89.31 598 ARG B C 1
ATOM 10179 O O . ARG B 1 598 ? -7.613 -39.188 -11.008 1 89.31 598 ARG B O 1
ATOM 10186 N N . VAL B 1 599 ? -5.793 -38.188 -10.43 1 91.94 599 VAL B N 1
ATOM 10187 C CA . VAL B 1 599 ? -6.395 -37.406 -9.375 1 91.94 599 VAL B CA 1
ATOM 10188 C C . VAL B 1 599 ? -7.484 -36.5 -9.961 1 91.94 599 VAL B C 1
ATOM 10190 O O . VAL B 1 599 ? -8.406 -36.094 -9.25 1 91.94 599 VAL B O 1
ATOM 10193 N N . ALA B 1 600 ? -7.379 -36.156 -11.25 1 91.81 600 ALA B N 1
ATOM 10194 C CA . ALA B 1 600 ? -8.367 -35.312 -11.906 1 91.81 600 ALA B CA 1
ATOM 10195 C C . ALA B 1 600 ? -9.766 -35.906 -11.812 1 91.81 600 ALA B C 1
ATOM 10197 O O . ALA B 1 600 ? -10.75 -35.188 -11.727 1 91.81 600 ALA B O 1
ATOM 10198 N N . GLU B 1 601 ? -9.852 -37.188 -11.75 1 89.12 601 GLU B N 1
ATOM 10199 C CA . GLU B 1 601 ? -11.141 -37.875 -11.625 1 89.12 601 GLU B CA 1
ATOM 10200 C C . GLU B 1 601 ? -11.797 -37.562 -10.281 1 89.12 601 GLU B C 1
ATOM 10202 O O . GLU B 1 601 ? -12.992 -37.25 -10.219 1 89.12 601 GLU B O 1
ATOM 10207 N N . ALA B 1 602 ? -10.977 -37.688 -9.297 1 91.19 602 ALA B N 1
ATOM 10208 C CA . ALA B 1 602 ? -11.5 -37.406 -7.965 1 91.19 602 ALA B CA 1
ATOM 10209 C C . ALA B 1 602 ? -11.906 -35.938 -7.832 1 91.19 602 ALA B C 1
ATOM 10211 O O . ALA B 1 602 ? -12.898 -35.625 -7.176 1 91.19 602 ALA B O 1
ATOM 10212 N N . ILE B 1 603 ? -11.156 -35.094 -8.391 1 93.94 603 ILE B N 1
ATOM 10213 C CA . ILE B 1 603 ? -11.445 -33.656 -8.32 1 93.94 603 ILE B CA 1
ATOM 10214 C C . ILE B 1 603 ? -12.766 -33.344 -9.016 1 93.94 603 ILE B C 1
ATOM 10216 O O . ILE B 1 603 ? -13.602 -32.625 -8.492 1 93.94 603 ILE B O 1
ATOM 10220 N N . THR B 1 604 ? -12.945 -33.938 -10.18 1 92.81 604 THR B N 1
ATOM 10221 C CA . THR B 1 604 ? -14.18 -33.719 -10.938 1 92.81 604 THR B CA 1
ATOM 10222 C C . THR B 1 604 ? -15.391 -34.188 -10.133 1 92.81 604 THR B C 1
ATOM 10224 O O . THR B 1 604 ? -16.391 -33.469 -10.047 1 92.81 604 THR B O 1
ATOM 10227 N N . LYS B 1 605 ? -15.258 -35.312 -9.57 1 92.75 605 LYS B N 1
ATOM 10228 C CA . LYS B 1 605 ? -16.344 -35.844 -8.742 1 92.75 605 LYS B CA 1
ATOM 10229 C C . LYS B 1 605 ? -16.609 -34.938 -7.547 1 92.75 605 LYS B C 1
ATOM 10231 O O . LYS B 1 605 ? -17.766 -34.719 -7.168 1 92.75 605 LYS B O 1
ATOM 10236 N N . ALA B 1 606 ? -15.586 -34.5 -6.957 1 95.31 606 ALA B N 1
ATOM 10237 C CA . ALA B 1 606 ? -15.719 -33.594 -5.824 1 95.31 606 ALA B CA 1
ATOM 10238 C C . ALA B 1 606 ? -16.438 -32.281 -6.234 1 95.31 606 ALA B C 1
ATOM 10240 O O . ALA B 1 606 ? -17.297 -31.797 -5.512 1 95.31 606 ALA B O 1
ATOM 10241 N N . LEU B 1 607 ? -16.062 -31.75 -7.379 1 94.75 607 LEU B N 1
ATOM 10242 C CA . LEU B 1 607 ? -16.688 -30.531 -7.867 1 94.75 607 LEU B CA 1
ATOM 10243 C C . LEU B 1 607 ? -18.156 -30.734 -8.156 1 94.75 607 LEU B C 1
ATOM 10245 O O . LEU B 1 607 ? -18.984 -29.875 -7.863 1 94.75 607 LEU B O 1
ATOM 10249 N N . LEU B 1 608 ? -18.438 -31.859 -8.703 1 93.94 608 LEU B N 1
ATOM 10250 C CA . LEU B 1 608 ? -19.828 -32.188 -8.992 1 93.94 608 LEU B CA 1
ATOM 10251 C C . LEU B 1 608 ? -20.625 -32.375 -7.699 1 93.94 608 LEU B C 1
ATOM 10253 O O . LEU B 1 608 ? -21.781 -31.969 -7.613 1 93.94 608 LEU B O 1
ATOM 10257 N N . SER B 1 609 ? -19.984 -32.969 -6.762 1 94.44 609 SER B N 1
ATOM 10258 C CA . SER B 1 609 ? -20.594 -33.094 -5.449 1 94.44 609 SER B CA 1
ATOM 10259 C C . SER B 1 609 ? -20.906 -31.719 -4.852 1 94.44 609 SER B C 1
ATOM 10261 O O . SER B 1 609 ? -22 -31.5 -4.328 1 94.44 609 SER B O 1
ATOM 10263 N N . MET B 1 610 ? -19.984 -30.844 -4.93 1 94.31 610 MET B N 1
ATOM 10264 C CA . MET B 1 610 ? -20.172 -29.484 -4.465 1 94.31 610 MET B CA 1
ATOM 10265 C C . MET B 1 610 ? -21.312 -28.797 -5.219 1 94.31 610 MET B C 1
ATOM 10267 O O . MET B 1 610 ? -22.109 -28.062 -4.629 1 94.31 610 MET B O 1
ATOM 10271 N N . THR B 1 611 ? -21.328 -29.047 -6.484 1 92.5 611 THR B N 1
ATOM 10272 C CA . THR B 1 611 ? -22.344 -28.453 -7.332 1 92.5 611 THR B CA 1
ATOM 10273 C C . THR B 1 611 ? -23.734 -28.906 -6.902 1 92.5 611 THR B C 1
ATOM 10275 O O . THR B 1 611 ? -24.672 -28.109 -6.836 1 92.5 611 THR B O 1
ATOM 10278 N N . LEU B 1 612 ? -23.859 -30.125 -6.574 1 92.31 612 LEU B N 1
ATOM 10279 C CA . LEU B 1 612 ? -25.141 -30.688 -6.148 1 92.31 612 LEU B CA 1
ATOM 10280 C C . LEU B 1 612 ? -25.578 -30.078 -4.82 1 92.31 612 LEU B C 1
ATOM 10282 O O . LEU B 1 612 ? -26.781 -29.891 -4.59 1 92.31 612 LEU B O 1
ATOM 10286 N N . ARG B 1 613 ? -24.672 -29.719 -4.027 1 90 613 ARG B N 1
ATOM 10287 C CA . ARG B 1 613 ? -24.969 -29.156 -2.711 1 90 613 ARG B CA 1
ATOM 10288 C C . ARG B 1 613 ? -25.297 -27.672 -2.807 1 90 613 ARG B C 1
ATOM 10290 O O . ARG B 1 613 ? -26.156 -27.172 -2.074 1 90 613 ARG B O 1
ATOM 10297 N N . LYS B 1 614 ? -24.609 -27.016 -3.688 1 89 614 LYS B N 1
ATOM 10298 C CA . LYS B 1 614 ? -24.656 -25.547 -3.639 1 89 614 LYS B CA 1
ATOM 10299 C C . LYS B 1 614 ? -25.562 -24.984 -4.723 1 89 614 LYS B C 1
ATOM 10301 O O . LYS B 1 614 ? -26.031 -23.844 -4.625 1 89 614 LYS B O 1
ATOM 10306 N N . LYS B 1 615 ? -25.672 -25.734 -5.766 1 87.88 615 LYS B N 1
ATOM 10307 C CA . LYS B 1 615 ? -26.469 -25.234 -6.887 1 87.88 615 LYS B CA 1
ATOM 10308 C C . LYS B 1 615 ? -27.625 -26.172 -7.199 1 87.88 615 LYS B C 1
ATOM 10310 O O . LYS B 1 615 ? -27.688 -27.281 -6.676 1 87.88 615 LYS B O 1
ATOM 10315 N N . ASP B 1 616 ? -28.516 -25.703 -8.055 1 79.44 616 ASP B N 1
ATOM 10316 C CA . ASP B 1 616 ? -29.703 -26.469 -8.43 1 79.44 616 ASP B CA 1
ATOM 10317 C C . ASP B 1 616 ? -29.469 -27.234 -9.727 1 79.44 616 ASP B C 1
ATOM 10319 O O . ASP B 1 616 ? -30 -26.875 -10.773 1 79.44 616 ASP B O 1
ATOM 10323 N N . VAL B 1 617 ? -28.594 -28.203 -9.656 1 83.75 617 VAL B N 1
ATOM 10324 C CA . VAL B 1 617 ? -28.328 -29.047 -10.812 1 83.75 617 VAL B CA 1
ATOM 10325 C C . VAL B 1 617 ? -28.938 -30.438 -10.578 1 83.75 617 VAL B C 1
ATOM 10327 O O . VAL B 1 617 ? -28.953 -30.938 -9.453 1 83.75 617 VAL B O 1
ATOM 10330 N N . SER B 1 618 ? -29.469 -30.984 -11.625 1 84.31 618 SER B N 1
ATOM 10331 C CA . SER B 1 618 ? -30.078 -32.312 -11.5 1 84.31 618 SER B CA 1
ATOM 10332 C C . SER B 1 618 ? -29.047 -33.375 -11.258 1 84.31 618 SER B C 1
ATOM 10334 O O . SER B 1 618 ? -27.938 -33.312 -11.797 1 84.31 618 SER B O 1
ATOM 10336 N N . SER B 1 619 ? -29.422 -34.375 -10.477 1 89.06 619 SER B N 1
ATOM 10337 C CA . SER B 1 619 ? -28.547 -35.5 -10.188 1 89.06 619 SER B CA 1
ATOM 10338 C C . SER B 1 619 ? -28.234 -36.312 -11.453 1 89.06 619 SER B C 1
ATOM 10340 O O . SER B 1 619 ? -27.125 -36.812 -11.625 1 89.06 619 SER B O 1
ATOM 10342 N N . ASP B 1 620 ? -29.141 -36.312 -12.359 1 85.5 620 ASP B N 1
ATOM 10343 C CA . ASP B 1 620 ? -28.953 -37.062 -13.602 1 85.5 620 ASP B CA 1
ATOM 10344 C C . ASP B 1 620 ? -27.891 -36.406 -14.477 1 85.5 620 ASP B C 1
ATOM 10346 O O . ASP B 1 620 ? -27.062 -37.094 -15.07 1 85.5 620 ASP B O 1
ATOM 10350 N N . ALA B 1 621 ? -28 -35.188 -14.508 1 83 621 ALA B N 1
ATOM 10351 C CA . ALA B 1 621 ? -27 -34.469 -15.297 1 83 621 ALA B CA 1
ATOM 10352 C C . ALA B 1 621 ? -25.594 -34.656 -14.719 1 83 621 ALA B C 1
ATOM 10354 O O . ALA B 1 621 ? -24.641 -34.875 -15.469 1 83 621 ALA B O 1
ATOM 10355 N N . ALA B 1 622 ? -25.469 -34.625 -13.445 1 89.62 622 ALA B N 1
ATOM 10356 C CA . ALA B 1 622 ? -24.188 -34.812 -12.773 1 89.62 622 ALA B CA 1
ATOM 10357 C C . ALA B 1 622 ? -23.672 -36.219 -12.977 1 89.62 622 ALA B C 1
ATOM 10359 O O . ALA B 1 622 ? -22.484 -36.438 -13.25 1 89.62 622 ALA B O 1
ATOM 10360 N N . ARG B 1 623 ? -24.578 -37.188 -12.93 1 89.31 623 ARG B N 1
ATOM 10361 C CA . ARG B 1 623 ? -24.219 -38.594 -13.133 1 89.31 623 ARG B CA 1
ATOM 10362 C C . ARG B 1 623 ? -23.766 -38.844 -14.57 1 89.31 623 ARG B C 1
ATOM 10364 O O . ARG B 1 623 ? -22.875 -39.656 -14.82 1 89.31 623 ARG B O 1
ATOM 10371 N N . ARG B 1 624 ? -24.375 -38.188 -15.391 1 84.44 624 ARG B N 1
ATOM 10372 C CA . ARG B 1 624 ? -24.016 -38.312 -16.797 1 84.44 624 ARG B CA 1
ATOM 10373 C C . ARG B 1 624 ? -22.578 -37.844 -17.031 1 84.44 624 ARG B C 1
ATOM 10375 O O . ARG B 1 624 ? -21.828 -38.5 -17.766 1 84.44 624 ARG B O 1
ATOM 10382 N N . ILE B 1 625 ? -22.25 -36.812 -16.438 1 84.06 625 ILE B N 1
ATOM 10383 C CA . ILE B 1 625 ? -20.906 -36.281 -16.594 1 84.06 625 ILE B CA 1
ATOM 10384 C C . ILE B 1 625 ? -19.891 -37.25 -15.992 1 84.06 625 ILE B C 1
ATOM 10386 O O . ILE B 1 625 ? -18.859 -37.531 -16.609 1 84.06 625 ILE B O 1
ATOM 10390 N N . VAL B 1 626 ? -20.234 -37.781 -14.844 1 86.12 626 VAL B N 1
ATOM 10391 C CA . VAL B 1 626 ? -19.344 -38.719 -14.18 1 86.12 626 VAL B CA 1
ATOM 10392 C C . VAL B 1 626 ? -19.172 -39.969 -15.055 1 86.12 626 VAL B C 1
ATOM 10394 O O . VAL B 1 626 ? -18.062 -40.5 -15.195 1 86.12 626 VAL B O 1
ATOM 10397 N N . ARG B 1 627 ? -20.266 -40.406 -15.641 1 81.19 627 ARG B N 1
ATOM 10398 C CA . ARG B 1 627 ? -20.234 -41.562 -16.5 1 81.19 627 ARG B CA 1
ATOM 10399 C C . ARG B 1 627 ? -19.375 -41.312 -17.734 1 81.19 627 ARG B C 1
ATOM 10401 O O . ARG B 1 627 ? -18.625 -42.188 -18.172 1 81.19 627 ARG B O 1
ATOM 10408 N N . ASP B 1 628 ? -19.5 -40.219 -18.219 1 73.75 628 ASP B N 1
ATOM 10409 C CA . ASP B 1 628 ? -18.719 -39.844 -19.391 1 73.75 628 ASP B CA 1
ATOM 10410 C C . ASP B 1 628 ? -17.219 -39.844 -19.062 1 73.75 628 ASP B C 1
ATOM 10412 O O . ASP B 1 628 ? -16.391 -40.219 -19.906 1 73.75 628 ASP B O 1
ATOM 10416 N N . LEU B 1 629 ? -16.906 -39.562 -17.922 1 76.56 629 LEU B N 1
ATOM 10417 C CA . LEU B 1 629 ? -15.508 -39.469 -17.5 1 76.56 629 LEU B CA 1
ATOM 10418 C C . LEU B 1 629 ? -14.945 -40.844 -17.172 1 76.56 629 LEU B C 1
ATOM 10420 O O . LEU B 1 629 ? -13.766 -41.094 -17.406 1 76.56 629 LEU B O 1
ATOM 10424 N N . GLU B 1 630 ? -15.781 -41.688 -16.547 1 74.56 630 GLU B N 1
ATOM 10425 C CA . GLU B 1 630 ? -15.344 -43 -16.125 1 74.56 630 GLU B CA 1
ATOM 10426 C C . GLU B 1 630 ? -15.219 -43.969 -17.312 1 74.56 630 GLU B C 1
ATOM 10428 O O . GLU B 1 630 ? -14.469 -44.938 -17.25 1 74.56 630 GLU B O 1
ATOM 10433 N N . ASN B 1 631 ? -15.906 -43.719 -18.312 1 63.91 631 ASN B N 1
ATOM 10434 C CA . ASN B 1 631 ? -15.906 -44.594 -19.484 1 63.91 631 ASN B CA 1
ATOM 10435 C C . ASN B 1 631 ? -14.617 -44.438 -20.297 1 63.91 631 ASN B C 1
ATOM 10437 O O . ASN B 1 631 ? -14.344 -45.25 -21.188 1 63.91 631 ASN B O 1
ATOM 10441 N N . LYS B 1 632 ? -13.867 -43.594 -19.891 1 65.62 632 LYS B N 1
ATOM 10442 C CA . LYS B 1 632 ? -12.609 -43.469 -20.625 1 65.62 632 LYS B CA 1
ATOM 10443 C C . LYS B 1 632 ? -11.562 -44.438 -20.109 1 65.62 632 LYS B C 1
ATOM 10445 O O . LYS B 1 632 ? -11.383 -44.594 -18.891 1 65.62 632 LYS B O 1
ATOM 10450 N N . ASN B 1 633 ? -11.531 -45.688 -20.688 1 56.16 633 ASN B N 1
ATOM 10451 C CA . ASN B 1 633 ? -10.75 -46.875 -20.359 1 56.16 633 ASN B CA 1
ATOM 10452 C C . ASN B 1 633 ? -9.258 -46.594 -20.297 1 56.16 633 ASN B C 1
ATOM 10454 O O . ASN B 1 633 ? -8.508 -46.938 -21.203 1 56.16 633 ASN B O 1
ATOM 10458 N N . TRP B 1 634 ? -8.938 -45.719 -19.344 1 61.53 634 TRP B N 1
ATOM 10459 C CA . TRP B 1 634 ? -7.492 -45.531 -19.234 1 61.53 634 TRP B CA 1
ATOM 10460 C C . TRP B 1 634 ? -6.871 -46.594 -18.328 1 61.53 634 TRP B C 1
ATOM 10462 O O . TRP B 1 634 ? -7.52 -47.094 -17.406 1 61.53 634 TRP B O 1
ATOM 10472 N N . ALA B 1 635 ? -5.812 -47.312 -18.844 1 55.12 635 ALA B N 1
ATOM 10473 C CA . ALA B 1 635 ? -5.078 -48.25 -18 1 55.12 635 ALA B CA 1
ATOM 10474 C C . ALA B 1 635 ? -4.621 -47.594 -16.703 1 55.12 635 ALA B C 1
ATOM 10476 O O . ALA B 1 635 ? -3.857 -46.625 -16.734 1 55.12 635 ALA B O 1
ATOM 10477 N N . ARG B 1 636 ? -5.492 -47.719 -15.641 1 60.84 636 ARG B N 1
ATOM 10478 C CA . ARG B 1 636 ? -5.184 -46.938 -14.438 1 60.84 636 ARG B CA 1
ATOM 10479 C C . ARG B 1 636 ? -4.527 -47.812 -13.375 1 60.84 636 ARG B C 1
ATOM 10481 O O . ARG B 1 636 ? -4.738 -49.031 -13.344 1 60.84 636 ARG B O 1
ATOM 10488 N N . ILE B 1 637 ? -3.504 -47.25 -12.719 1 63.94 637 ILE B N 1
ATOM 10489 C CA . ILE B 1 637 ? -2.906 -47.844 -11.539 1 63.94 637 ILE B CA 1
ATOM 10490 C C . ILE B 1 637 ? -3.998 -48.219 -10.539 1 63.94 637 ILE B C 1
ATOM 10492 O O . ILE B 1 637 ? -4.875 -47.406 -10.242 1 63.94 637 ILE B O 1
ATOM 10496 N N . PRO B 1 638 ? -3.996 -49.469 -10.242 1 64.31 638 PRO B N 1
ATOM 10497 C CA . PRO B 1 638 ? -5.031 -49.906 -9.297 1 64.31 638 PRO B CA 1
ATOM 10498 C C . PRO B 1 638 ? -4.91 -49.25 -7.934 1 64.31 638 PRO B C 1
ATOM 10500 O O . PRO B 1 638 ? -3.834 -48.75 -7.574 1 64.31 638 PRO B O 1
ATOM 10503 N N . GLY B 1 639 ? -6.02 -49 -7.219 1 72 639 GLY B N 1
ATOM 10504 C CA . GLY B 1 639 ? -6.023 -48.469 -5.863 1 72 639 GLY B CA 1
ATOM 10505 C C . GLY B 1 639 ? -6.941 -47.281 -5.691 1 72 639 GLY B C 1
ATOM 10506 O O . GLY B 1 639 ? -7.414 -46.688 -6.676 1 72 639 GLY B O 1
ATOM 10507 N N . SER B 1 640 ? -7.086 -46.969 -4.391 1 81.5 640 SER B N 1
ATOM 10508 C CA . SER B 1 640 ? -7.98 -45.875 -4.066 1 81.5 640 SER B CA 1
ATOM 10509 C C . SER B 1 640 ? -7.277 -44.531 -4.219 1 81.5 640 SER B C 1
ATOM 10511 O O . SER B 1 640 ? -6.062 -44.438 -4.023 1 81.5 640 SER B O 1
ATOM 10513 N N . ILE B 1 641 ? -7.996 -43.531 -4.691 1 87.62 641 ILE B N 1
ATOM 10514 C CA . ILE B 1 641 ? -7.469 -42.188 -4.832 1 87.62 641 ILE B CA 1
ATOM 10515 C C . ILE B 1 641 ? -7.586 -41.438 -3.498 1 87.62 641 ILE B C 1
ATOM 10517 O O . ILE B 1 641 ? -8.68 -41.312 -2.936 1 87.62 641 ILE B O 1
ATOM 10521 N N . ARG B 1 642 ? -6.473 -41.094 -2.916 1 88.31 642 ARG B N 1
ATOM 10522 C CA . ARG B 1 642 ? -6.422 -40.312 -1.69 1 88.31 642 ARG B CA 1
ATOM 10523 C C . ARG B 1 642 ? -5.977 -38.875 -1.979 1 88.31 642 ARG B C 1
ATOM 10525 O O . ARG B 1 642 ? -4.801 -38.625 -2.244 1 88.31 642 ARG B O 1
ATOM 10532 N N . ALA B 1 643 ? -6.867 -37.969 -2.02 1 90.19 643 ALA B N 1
ATOM 10533 C CA . ALA B 1 643 ? -6.621 -36.562 -2.271 1 90.19 643 ALA B CA 1
ATOM 10534 C C . ALA B 1 643 ? -7.105 -35.688 -1.104 1 90.19 643 ALA B C 1
ATOM 10536 O O . ALA B 1 643 ? -8.258 -35.25 -1.084 1 90.19 643 ALA B O 1
ATOM 10537 N N . THR B 1 644 ? -6.191 -35.281 -0.185 1 88.75 644 THR B N 1
ATOM 10538 C CA . THR B 1 644 ? -6.578 -34.656 1.079 1 88.75 644 THR B CA 1
ATOM 10539 C C . THR B 1 644 ? -6.477 -33.156 0.994 1 88.75 644 THR B C 1
ATOM 10541 O O . THR B 1 644 ? -6.633 -32.438 2 1 88.75 644 THR B O 1
ATOM 10544 N N . PHE B 1 645 ? -6.164 -32.688 -0.167 1 89.56 645 PHE B N 1
ATOM 10545 C CA . PHE B 1 645 ? -6.184 -31.219 -0.32 1 89.56 645 PHE B CA 1
ATOM 10546 C C . PHE B 1 645 ? -7.613 -30.719 -0.459 1 89.56 645 PHE B C 1
ATOM 10548 O O . PHE B 1 645 ? -8.539 -31.5 -0.675 1 89.56 645 PHE B O 1
ATOM 10555 N N . MET B 1 646 ? -7.801 -29.438 -0.385 1 91.38 646 MET B N 1
ATOM 10556 C CA . MET B 1 646 ? -9.125 -28.859 -0.231 1 91.38 646 MET B CA 1
ATOM 10557 C C . MET B 1 646 ? -9.797 -28.672 -1.587 1 91.38 646 MET B C 1
ATOM 10559 O O . MET B 1 646 ? -9.18 -28.172 -2.527 1 91.38 646 MET B O 1
ATOM 10563 N N . ALA B 1 647 ? -11 -29.109 -1.671 1 93.06 647 ALA B N 1
ATOM 10564 C CA . ALA B 1 647 ? -11.82 -28.828 -2.848 1 93.06 647 ALA B CA 1
ATOM 10565 C C . ALA B 1 647 ? -12.758 -27.656 -2.604 1 93.06 647 ALA B C 1
ATOM 10567 O O . ALA B 1 647 ? -12.836 -26.734 -3.418 1 93.06 647 ALA B O 1
ATOM 10568 N N . ASP B 1 648 ? -13.43 -27.703 -1.495 1 93.44 648 ASP B N 1
ATOM 10569 C CA . ASP B 1 648 ? -14.297 -26.609 -1.075 1 93.44 648 ASP B CA 1
ATOM 10570 C C . ASP B 1 648 ? -13.539 -25.625 -0.191 1 93.44 648 ASP B C 1
ATOM 10572 O O . ASP B 1 648 ? -13.445 -25.812 1.023 1 93.44 648 ASP B O 1
ATOM 10576 N N . LEU B 1 649 ? -13.211 -24.578 -0.709 1 89.81 649 LEU B N 1
ATOM 10577 C CA . LEU B 1 649 ? -12.305 -23.656 -0.044 1 89.81 649 LEU B CA 1
ATOM 10578 C C . LEU B 1 649 ? -13.031 -22.875 1.045 1 89.81 649 LEU B C 1
ATOM 10580 O O . LEU B 1 649 ? -12.422 -22.484 2.047 1 89.81 649 LEU B O 1
ATOM 10584 N N . ASP B 1 650 ? -14.297 -22.609 0.862 1 85.69 650 ASP B N 1
ATOM 10585 C CA . ASP B 1 650 ? -15.07 -21.922 1.889 1 85.69 650 ASP B CA 1
ATOM 10586 C C . ASP B 1 650 ? -15.305 -22.828 3.098 1 85.69 650 ASP B C 1
ATOM 10588 O O . ASP B 1 650 ? -15.164 -22.391 4.242 1 85.69 650 ASP B O 1
ATOM 10592 N N . LEU B 1 651 ? -15.688 -24.016 2.811 1 88.19 651 LEU B N 1
ATOM 10593 C CA . LEU B 1 651 ? -15.93 -24.984 3.877 1 88.19 651 LEU B CA 1
ATOM 10594 C C . LEU B 1 651 ? -14.641 -25.281 4.641 1 88.19 651 LEU B C 1
ATOM 10596 O O . LEU B 1 651 ? -14.68 -25.562 5.84 1 88.19 651 LEU B O 1
ATOM 10600 N N . ALA B 1 652 ? -13.508 -25.172 3.971 1 88.31 652 ALA B N 1
ATOM 10601 C CA . ALA B 1 652 ? -12.203 -25.469 4.555 1 88.31 652 ALA B CA 1
ATOM 10602 C C . ALA B 1 652 ? -11.906 -24.547 5.73 1 88.31 652 ALA B C 1
ATOM 10604 O O . ALA B 1 652 ? -11.18 -24.922 6.66 1 88.31 652 ALA B O 1
ATOM 10605 N N . MET B 1 653 ? -12.469 -23.391 5.727 1 81.31 653 MET B N 1
ATOM 10606 C CA . MET B 1 653 ? -12.211 -22.406 6.773 1 81.31 653 MET B CA 1
ATOM 10607 C C . MET B 1 653 ? -12.898 -22.812 8.078 1 81.31 653 MET B C 1
ATOM 10609 O O . MET B 1 653 ? -12.398 -22.516 9.164 1 81.31 653 MET B O 1
ATOM 10613 N N . SER B 1 654 ? -14.023 -23.484 7.965 1 83.38 654 SER B N 1
ATOM 10614 C CA . SER B 1 654 ? -14.797 -23.844 9.148 1 83.38 654 SER B CA 1
ATOM 10615 C C . SER B 1 654 ? -14.648 -25.344 9.453 1 83.38 654 SER B C 1
ATOM 10617 O O . SER B 1 654 ? -14.586 -25.734 10.625 1 83.38 654 SER B O 1
ATOM 10619 N N . ASP B 1 655 ? -14.609 -26.141 8.367 1 88.38 655 ASP B N 1
ATOM 10620 C CA . ASP B 1 655 ? -14.516 -27.594 8.516 1 88.38 655 ASP B CA 1
ATOM 10621 C C . ASP B 1 655 ? -13.586 -28.188 7.465 1 88.38 655 ASP B C 1
ATOM 10623 O O . ASP B 1 655 ? -14.047 -28.812 6.504 1 88.38 655 ASP B O 1
ATOM 10627 N N . PRO B 1 656 ? -12.312 -28.172 7.742 1 87 656 PRO B N 1
ATOM 10628 C CA . PRO B 1 656 ? -11.344 -28.641 6.75 1 87 656 PRO B CA 1
ATOM 10629 C C . PRO B 1 656 ? -11.477 -30.125 6.457 1 87 656 PRO B C 1
ATOM 10631 O O . PRO B 1 656 ? -11.266 -30.562 5.32 1 87 656 PRO B O 1
ATOM 10634 N N . GLY B 1 657 ? -11.875 -30.938 7.332 1 86.75 657 GLY B N 1
ATOM 10635 C CA . GLY B 1 657 ? -12 -32.375 7.133 1 86.75 657 GLY B CA 1
ATOM 10636 C C . GLY B 1 657 ? -13.039 -32.75 6.09 1 86.75 657 GLY B C 1
ATOM 10637 O O . GLY B 1 657 ? -12.82 -33.656 5.285 1 86.75 657 GLY B O 1
ATOM 10638 N N . SER B 1 658 ? -14.07 -32 6.047 1 91.12 658 SER B N 1
ATOM 10639 C CA . SER B 1 658 ? -15.164 -32.312 5.133 1 91.12 658 SER B CA 1
ATOM 10640 C C . SER B 1 658 ? -14.984 -31.609 3.797 1 91.12 658 SER B C 1
ATOM 10642 O O . SER B 1 658 ? -15.742 -31.844 2.852 1 91.12 658 SER B O 1
ATOM 10644 N N . ALA B 1 659 ? -13.953 -30.812 3.758 1 93.06 659 ALA B N 1
ATOM 10645 C CA . ALA B 1 659 ? -13.789 -29.953 2.582 1 93.06 659 ALA B CA 1
ATOM 10646 C C . ALA B 1 659 ? -12.812 -30.578 1.588 1 93.06 659 ALA B C 1
ATOM 10648 O O . ALA B 1 659 ? -12.602 -30.031 0.498 1 93.06 659 ALA B O 1
ATOM 10649 N N . THR B 1 660 ? -12.266 -31.719 1.893 1 93.19 660 THR B N 1
ATOM 10650 C CA . THR B 1 660 ? -11.219 -32.312 1.073 1 93.19 660 THR B CA 1
ATOM 10651 C C . THR B 1 660 ? -11.805 -32.906 -0.202 1 93.19 660 THR B C 1
ATOM 10653 O O . THR B 1 660 ? -12.992 -33.25 -0.251 1 93.19 660 THR B O 1
ATOM 10656 N N . VAL B 1 661 ? -10.984 -33.094 -1.187 1 93.94 661 VAL B N 1
ATOM 10657 C CA . VAL B 1 661 ? -11.383 -33.688 -2.459 1 93.94 661 VAL B CA 1
ATOM 10658 C C . VAL B 1 661 ? -11.891 -35.125 -2.234 1 93.94 661 VAL B C 1
ATOM 10660 O O . VAL B 1 661 ? -12.93 -35.5 -2.764 1 93.94 661 VAL B O 1
ATOM 10663 N N . GLU B 1 662 ? -11.172 -35.906 -1.459 1 93.38 662 GLU B N 1
ATOM 10664 C CA . GLU B 1 662 ? -11.539 -37.312 -1.244 1 93.38 662 GLU B CA 1
ATOM 10665 C C . GLU B 1 662 ? -12.883 -37.406 -0.538 1 93.38 662 GLU B C 1
ATOM 10667 O O . GLU B 1 662 ? -13.711 -38.25 -0.905 1 93.38 662 GLU B O 1
ATOM 10672 N N . CYS B 1 663 ? -13.109 -36.562 0.396 1 93.75 663 CYS B N 1
ATOM 10673 C CA . CYS B 1 663 ? -14.359 -36.594 1.143 1 93.75 663 CYS B CA 1
ATOM 10674 C C . CYS B 1 663 ? -15.539 -36.188 0.258 1 93.75 663 CYS B C 1
ATOM 10676 O O . CYS B 1 663 ? -16.562 -36.875 0.243 1 93.75 663 CYS B O 1
ATOM 10678 N N . LEU B 1 664 ? -15.359 -35.188 -0.45 1 95.06 664 LEU B N 1
ATOM 10679 C CA . LEU B 1 664 ? -16.438 -34.688 -1.302 1 95.06 664 LEU B CA 1
ATOM 10680 C C . LEU B 1 664 ? -16.703 -35.656 -2.447 1 95.06 664 LEU B C 1
ATOM 10682 O O . LEU B 1 664 ? -17.859 -35.875 -2.83 1 95.06 664 LEU B O 1
ATOM 10686 N N . ALA B 1 665 ? -15.656 -36.188 -3 1 93.81 665 ALA B N 1
ATOM 10687 C CA . ALA B 1 665 ? -15.828 -37.188 -4.055 1 93.81 665 ALA B CA 1
ATOM 10688 C C . ALA B 1 665 ? -16.609 -38.406 -3.545 1 93.81 665 ALA B C 1
ATOM 10690 O O . ALA B 1 665 ? -17.453 -38.938 -4.258 1 93.81 665 ALA B O 1
ATOM 10691 N N . ALA B 1 666 ? -16.391 -38.781 -2.342 1 93 666 ALA B N 1
ATOM 10692 C CA . ALA B 1 666 ? -17.078 -39.938 -1.735 1 93 666 ALA B CA 1
ATOM 10693 C C . ALA B 1 666 ? -18.547 -39.625 -1.476 1 93 666 ALA B C 1
ATOM 10695 O O . ALA B 1 666 ? -19.391 -40.531 -1.496 1 93 666 ALA B O 1
ATOM 10696 N N . GLN B 1 667 ? -18.797 -38.406 -1.311 1 93.31 667 GLN B N 1
ATOM 10697 C CA . GLN B 1 667 ? -20.156 -37.969 -0.96 1 93.31 667 GLN B CA 1
ATOM 10698 C C . GLN B 1 667 ? -21 -37.75 -2.211 1 93.31 667 GLN B C 1
ATOM 10700 O O . GLN B 1 667 ? -22.172 -37.406 -2.113 1 93.31 667 GLN B O 1
ATOM 10705 N N . PHE B 1 668 ? -20.406 -37.938 -3.336 1 93.12 668 PHE B N 1
ATOM 10706 C CA . PHE B 1 668 ? -21.094 -37.594 -4.57 1 93.12 668 PHE B CA 1
ATOM 10707 C C . PHE B 1 668 ? -22.422 -38.344 -4.684 1 93.12 668 PHE B C 1
ATOM 10709 O O . PHE B 1 668 ? -23.469 -37.719 -4.906 1 93.12 668 PHE B O 1
ATOM 10716 N N . GLU B 1 669 ? -22.391 -39.656 -4.484 1 89.31 669 GLU B N 1
ATOM 10717 C CA . GLU B 1 669 ? -23.609 -40.469 -4.656 1 89.31 669 GLU B CA 1
ATOM 10718 C C . GLU B 1 669 ? -24.641 -40.125 -3.59 1 89.31 669 GLU B C 1
ATOM 10720 O O . GLU B 1 669 ? -25.844 -40.094 -3.869 1 89.31 669 GLU B O 1
ATOM 10725 N N . GLU B 1 670 ? -24.172 -39.938 -2.42 1 89.38 670 GLU B N 1
ATOM 10726 C CA . GLU B 1 670 ? -25.078 -39.531 -1.352 1 89.38 670 GLU B CA 1
ATOM 10727 C C . GLU B 1 670 ? -25.766 -38.188 -1.678 1 89.38 670 GLU B C 1
ATOM 10729 O O . GLU B 1 670 ? -26.984 -38.062 -1.498 1 89.38 670 GLU B O 1
ATOM 10734 N N . ASN B 1 671 ? -25.047 -37.312 -2.129 1 88.62 671 ASN B N 1
ATOM 10735 C CA . ASN B 1 671 ? -25.594 -36 -2.482 1 88.62 671 ASN B CA 1
ATOM 10736 C C . ASN B 1 671 ? -26.516 -36.094 -3.693 1 88.62 671 ASN B C 1
ATOM 10738 O O . ASN B 1 671 ? -27.531 -35.375 -3.771 1 88.62 671 ASN B O 1
ATOM 10742 N N . ALA B 1 672 ? -26.156 -36.906 -4.625 1 87.25 672 ALA B N 1
ATOM 10743 C CA . ALA B 1 672 ? -27.016 -37.125 -5.793 1 87.25 672 ALA B CA 1
ATOM 10744 C C . ALA B 1 672 ? -28.344 -37.75 -5.383 1 87.25 672 ALA B C 1
ATOM 10746 O O . ALA B 1 672 ? -29.406 -37.344 -5.887 1 87.25 672 ALA B O 1
ATOM 10747 N N . MET B 1 673 ? -28.281 -38.625 -4.484 1 85.44 673 MET B N 1
ATOM 10748 C CA . MET B 1 673 ? -29.5 -39.281 -3.988 1 85.44 673 MET B CA 1
ATOM 10749 C C . MET B 1 673 ? -30.375 -38.281 -3.232 1 85.44 673 MET B C 1
ATOM 10751 O O . MET B 1 673 ? -31.594 -38.312 -3.377 1 85.44 673 MET B O 1
ATOM 10755 N N . LEU B 1 674 ? -29.781 -37.594 -2.426 1 83.12 674 LEU B N 1
ATOM 10756 C CA . LEU B 1 674 ? -30.516 -36.594 -1.685 1 83.12 674 LEU B CA 1
ATOM 10757 C C . LEU B 1 674 ? -31.234 -35.625 -2.635 1 83.12 674 LEU B C 1
ATOM 10759 O O . LEU B 1 674 ? -32.375 -35.219 -2.365 1 83.12 674 LEU B O 1
ATOM 10763 N N . ARG B 1 675 ? -30.594 -35.281 -3.676 1 80.75 675 ARG B N 1
ATOM 10764 C CA . ARG B 1 675 ? -31.188 -34.406 -4.664 1 80.75 675 ARG B CA 1
ATOM 10765 C C . ARG B 1 675 ? -32.375 -35.062 -5.371 1 80.75 675 ARG B C 1
ATOM 10767 O O . ARG B 1 675 ? -33.344 -34.406 -5.711 1 80.75 675 ARG B O 1
ATOM 10774 N N . ASP B 1 676 ? -32.25 -36.281 -5.637 1 79.5 676 ASP B N 1
ATOM 10775 C CA . ASP B 1 676 ? -33.344 -37.062 -6.234 1 79.5 676 ASP B CA 1
ATOM 10776 C C . ASP B 1 676 ? -34.562 -37.031 -5.328 1 79.5 676 ASP B C 1
ATOM 10778 O O . ASP B 1 676 ? -35.688 -36.875 -5.801 1 79.5 676 ASP B O 1
ATOM 10782 N N . TYR B 1 677 ? -34.281 -37.219 -4.086 1 72.75 677 TYR B N 1
ATOM 10783 C CA . TYR B 1 677 ? -35.375 -37.25 -3.115 1 72.75 677 TYR B CA 1
ATOM 10784 C C . TYR B 1 677 ? -36.031 -35.906 -2.975 1 72.75 677 TYR B C 1
ATOM 10786 O O . TYR B 1 677 ? -37.25 -35.812 -2.859 1 72.75 677 TYR B O 1
ATOM 10794 N N . THR B 1 678 ? -35.25 -34.844 -2.943 1 69.81 678 THR B N 1
ATOM 10795 C CA . THR B 1 678 ? -35.781 -33.5 -2.801 1 69.81 678 THR B CA 1
ATOM 10796 C C . THR B 1 678 ? -36.625 -33.094 -4.027 1 69.81 678 THR B C 1
ATOM 10798 O O . THR B 1 678 ? -37.656 -32.438 -3.902 1 69.81 678 THR B O 1
ATOM 10801 N N . ASN B 1 679 ? -36.219 -33.531 -5.211 1 64.06 679 ASN B N 1
ATOM 10802 C CA . ASN B 1 679 ? -36.969 -33.25 -6.426 1 64.06 679 ASN B CA 1
ATOM 10803 C C . ASN B 1 679 ? -38.281 -34.062 -6.477 1 64.06 679 ASN B C 1
ATOM 10805 O O . ASN B 1 679 ? -39.281 -33.562 -6.965 1 64.06 679 ASN B O 1
ATOM 10809 N N . LEU B 1 680 ? -38.188 -35.281 -6.039 1 57.12 680 LEU B N 1
ATOM 10810 C CA . LEU B 1 680 ? -39.406 -36.125 -5.961 1 57.12 680 LEU B CA 1
ATOM 10811 C C . LEU B 1 680 ? -40.438 -35.5 -5.02 1 57.12 680 LEU B C 1
ATOM 10813 O O . LEU B 1 680 ? -41.625 -35.5 -5.312 1 57.12 680 LEU B O 1
ATOM 10817 N N . LEU B 1 681 ? -39.906 -34.906 -3.982 1 53.03 681 LEU B N 1
ATOM 10818 C CA . LEU B 1 681 ? -40.812 -34.281 -3.021 1 53.03 681 LEU B CA 1
ATOM 10819 C C . LEU B 1 681 ? -41.375 -33 -3.574 1 53.03 681 LEU B C 1
ATOM 10821 O O . LEU B 1 681 ? -42.562 -32.656 -3.309 1 53.03 681 LEU B O 1
ATOM 10825 N N . ASP B 1 682 ? -40.594 -32.312 -4.305 1 54.47 682 ASP B N 1
ATOM 10826 C CA . ASP B 1 682 ? -41.125 -31.094 -4.91 1 54.47 682 ASP B CA 1
ATOM 10827 C C . ASP B 1 682 ? -42.125 -31.406 -6.012 1 54.47 682 ASP B C 1
ATOM 10829 O O . ASP B 1 682 ? -43.094 -30.672 -6.199 1 54.47 682 ASP B O 1
ATOM 10833 N N . ASP B 1 683 ? -41.938 -32.406 -6.777 1 50.81 683 ASP B N 1
ATOM 10834 C CA . ASP B 1 683 ? -42.875 -32.812 -7.793 1 50.81 683 ASP B CA 1
ATOM 10835 C C . ASP B 1 683 ? -44.156 -33.375 -7.148 1 50.81 683 ASP B C 1
ATOM 10837 O O . ASP B 1 683 ? -45.25 -33.188 -7.672 1 50.81 683 ASP B O 1
ATOM 10841 N N . ASP B 1 684 ? -44.062 -34.062 -6.082 1 48.84 684 ASP B N 1
ATOM 10842 C CA . ASP B 1 684 ? -45.25 -34.594 -5.418 1 48.84 684 ASP B CA 1
ATOM 10843 C C . ASP B 1 684 ? -46.062 -33.438 -4.797 1 48.84 684 ASP B C 1
ATOM 10845 O O . ASP B 1 684 ? -47.281 -33.531 -4.668 1 48.84 684 ASP B O 1
ATOM 10849 N N . GLU B 1 685 ? -45.406 -32.438 -4.398 1 42.5 685 GLU B N 1
ATOM 10850 C CA . GLU B 1 685 ? -46.188 -31.344 -3.859 1 42.5 685 GLU B CA 1
ATOM 10851 C C . GLU B 1 685 ? -46.938 -30.609 -4.969 1 42.5 685 GLU B C 1
ATOM 10853 O O . GLU B 1 685 ? -47.906 -29.875 -4.699 1 42.5 685 GLU B O 1
ATOM 10858 N N . ILE B 1 686 ? -46.531 -30.594 -6.137 1 40.97 686 ILE B N 1
ATOM 10859 C CA . ILE B 1 686 ? -47.281 -29.984 -7.215 1 40.97 686 ILE B CA 1
ATOM 10860 C C . ILE B 1 686 ? -48.344 -30.953 -7.723 1 40.97 686 ILE B C 1
ATOM 10862 O O . ILE B 1 686 ? -49.25 -30.578 -8.477 1 40.97 686 ILE B O 1
ATOM 10866 N N . GLU B 1 687 ? -48.344 -32.25 -7.48 1 33.44 687 GLU B N 1
ATOM 10867 C CA . GLU B 1 687 ? -49.531 -33.031 -7.805 1 33.44 687 GLU B CA 1
ATOM 10868 C C . GLU B 1 687 ? -50.531 -33.031 -6.664 1 33.44 687 GLU B C 1
ATOM 10870 O O . GLU B 1 687 ? -50.188 -33.156 -5.496 1 33.44 687 GLU B O 1
#

Solvent-accessible surface area (backbone atoms only — not comparable to full-atom values): 75143 Å² total; per-residue (Å²): 139,79,81,74,70,78,77,80,71,78,79,71,81,77,76,83,70,80,76,70,77,74,73,73,72,73,74,70,68,72,69,69,74,73,67,53,83,60,44,28,44,49,30,54,73,66,71,47,90,35,75,47,40,75,72,48,20,70,66,33,65,80,38,99,53,77,43,41,53,64,77,65,71,75,62,49,73,66,38,31,50,47,48,41,46,49,38,44,41,51,54,71,38,54,64,70,53,41,59,60,44,35,60,58,45,45,68,46,82,47,33,67,58,48,49,38,55,58,60,56,41,72,78,57,42,53,58,46,49,50,48,46,54,47,41,64,75,60,36,55,40,58,57,69,50,40,26,64,73,30,44,69,78,33,54,84,76,72,78,78,50,68,67,51,59,68,29,70,76,39,40,57,44,53,38,78,73,80,67,79,66,72,64,76,68,58,79,63,67,62,62,61,57,54,43,85,54,47,57,51,68,80,46,42,91,58,97,63,55,42,61,61,51,48,51,24,52,35,47,35,50,61,58,46,35,43,74,46,30,43,49,38,65,66,54,26,52,53,18,53,48,69,70,41,68,87,63,29,48,42,41,32,53,28,14,43,46,24,34,23,26,33,32,41,20,49,78,41,61,78,41,48,73,50,30,60,52,26,44,52,52,19,51,51,42,44,54,56,46,56,72,65,70,63,84,46,64,57,58,34,36,19,25,45,28,45,16,50,38,27,45,37,52,9,35,38,71,59,14,51,50,27,43,50,50,26,52,52,46,37,40,74,71,63,33,29,45,52,76,92,55,80,70,61,75,63,64,77,72,50,51,73,66,53,49,43,35,48,18,20,28,34,46,16,49,50,42,50,46,42,53,48,43,63,56,34,68,45,72,73,64,82,62,68,83,31,70,54,80,61,64,72,51,68,67,73,76,72,71,71,75,75,62,70,75,62,61,76,64,80,60,76,90,60,84,74,82,38,71,70,63,52,93,64,65,52,65,52,34,42,58,48,51,55,51,40,56,58,50,37,54,50,46,36,33,75,48,70,73,37,68,61,25,49,51,93,65,43,56,50,64,47,31,52,49,52,51,38,26,51,51,14,50,45,66,57,53,56,78,82,60,38,91,50,94,81,41,59,70,60,45,55,42,51,52,39,50,50,37,46,48,51,45,57,53,36,51,79,31,49,80,82,38,22,79,44,62,42,61,58,44,52,51,76,68,31,16,48,46,53,53,41,51,52,33,47,54,50,44,54,50,50,51,49,50,41,60,70,74,36,73,57,50,33,31,52,68,89,54,51,65,41,41,46,52,48,46,46,52,44,57,70,44,88,76,56,87,61,34,65,61,53,42,33,38,39,45,44,42,33,53,46,25,34,71,30,20,55,32,31,53,44,45,45,39,16,51,47,26,49,40,49,74,64,42,96,55,58,43,64,61,52,48,48,54,51,49,62,60,64,65,55,83,61,94,64,80,85,76,81,68,39,36,78,36,52,52,38,66,72,47,35,75,82,41,49,78,67,11,11,20,40,48,27,30,67,39,24,63,59,48,33,49,52,47,51,51,55,48,52,51,52,53,50,67,74,97,133,82,77,72,71,72,73,78,68,76,79,69,80,77,77,80,70,80,73,73,77,73,71,75,72,72,73,68,70,71,70,69,72,72,66,53,83,62,46,28,46,49,30,53,74,64,72,46,90,38,75,46,40,75,71,48,20,72,67,32,65,82,38,99,56,78,44,40,53,64,76,66,72,75,63,48,72,66,39,31,51,46,46,42,47,50,37,42,41,52,54,70,38,54,61,68,51,40,58,60,44,36,60,59,44,46,68,45,84,48,32,68,57,47,47,40,55,59,60,54,43,71,78,58,41,53,59,45,49,52,48,45,52,46,40,63,73,60,36,54,39,56,58,69,50,40,26,64,73,31,43,72,77,32,53,83,77,73,79,77,51,67,68,51,60,66,29,70,76,39,40,57,44,54,38,79,73,80,66,78,65,73,63,75,71,57,79,63,67,64,61,60,56,56,43,85,54,48,59,52,70,79,47,39,89,58,97,63,54,41,61,59,51,48,50,23,52,35,48,34,50,60,59,46,34,44,74,45,29,43,49,36,67,67,54,28,53,52,19,53,46,69,69,41,68,87,62,28,47,43,41,32,52,27,15,43,45,25,35,22,26,31,32,39,20,48,79,42,62,76,41,49,73,49,27,61,54,27,43,51,51,20,51,52,43,45,53,56,45,56,73,66,70,64,86,48,63,58,58,34,36,20,25,46,29,45,16,49,38,27,45,37,52,10,35,38,72,60,13,53,49,27,42,50,50,27,50,52,45,36,41,74,70,65,34,27,46,53,76,93,55,80,72,60,76,65,64,78,71,50,50,70,64,54,48,43,36,48,17,19,26,35,46,16,49,51,42,49,47,42,52,46,44,63,55,34,66,45,73,73,63,83,64,70,82,31,70,54,78,59,64,72,51,67,68,73,76,72,72,69,75,76,62,69,77,62,60,77,64,78,59,76,89,57,83,74,82,42,69,72,61,51,93,64,65,52,66,52,36,43,57,48,50,56,51,40,55,59,50,37,56,52,46,36,35,75,48,69,73,37,68,62,25,48,48,93,67,42,57,50,62,46,32,50,49,52,49,37,26,50,50,14,52,45,65,57,53,56,75,85,62,38,89,49,94,82,41,59,68,59,46,54,41,51,52,38,51,50,38,46,49,51,45,57,54,38,49,80,31,49,81,82,38,22,80,44,62,42,61,58,44,51,50,77,70,31,16,48,45,52,52,40,52,52,34,46,54,50,44,53,51,48,51,51,50,40,61,70,72,36,72,56,51,33,32,52,68,89,54,50,64,41,41,48,52,47,45,47,51,43,58,72,43,86,77,56,88,59,35,66,62,52,42,33,38,37,45,41,43,32,54,46,26,33,70,31,21,56,31,31,54,43,46,43,37,15,52,48,24,49,40,49,72,62,43,96,56,58,42,65,61,52,49,47,53,51,50,62,59,65,66,54,82,61,94,66,80,84,76,80,68,38,36,77,37,51,51,38,65,73,47,36,75,82,39,49,78,69,12,10,20,40,49,26,32,67,39,25,64,59,48,33,48,52,46,50,52,53,49,53,52,54,53,51,68,75,99

Secondary structure (DSSP, 8-state):
------------------------------------SS-BHHHHHHT------SSS-HHHHSSSS---B---S---HHHHHHHHHHHHHHHHS-HHHHHHHHHHHHH---HHHHHHHHTT-HHHHHHHHHHHHHHHHSS-HIIIIIIHH-TTTSPPPPPP-HHHHHSHHHHHHHS---S---------------GGG--GGGT-SS---HHHHHHHHHHHHHHTHHHH--S-HHHHHHHHHHT-SSS--HHHHHHHHHHHHHHHTTT-GGGHHHHHHHHHHHHHHHHHHHHTT---HHHHHHHHHHHHHHHHHTBHHHHHHHHHHHHHHHHHTTSSSS------TTGGGS-HHHHHHHHHHHHHHHHHHHHHHHHH--TTS---SS---SPP-------TT----S------S------SS-TTTTSSHHHHHHHHHHHHHHHHHHHS-PPPTBGGGTTHHHHHHHHHHHHHHHHT--GGGS--TT--HHHHHHHHHHHHHHHHHHHHHHHHSTTPPPTTSS-TT--HHHHHHHHHHHHHHHHHHHHHH-GGGGT--TTHHHHHHHHHHHHH-S--TTHHHHHHHHHHHHHHHTTT-THHHHHHHHHHHHHHHHS---HHHHHHHHHHHHTS---PPSS--B--SBS-HHHHHH-GGGGBHHHHHHTHHHHHHHHHHHHHHHHHHH-/------------------------------------SS-BHHHHHHT------SSS-HHHHSSSS---B---S---HHHHHHHHHHHHHHHHS-HHHHHHHHHHHHH---HHHHHHHHTT-HHHHHHHHHHHHHHHHSS-HIIIIIIHH-TTTSPPPPPP-HHHHHSHHHHHHHS---S---------------GGG--GGGT-SS---HHHHHHHHHHHHHHTHHHH--S-HHHHHHHHHHT-SSS--HHHHHHHHHHHHHHHTTT-GGGHHHHHHHHHHHHHHHHHHHHTT---HHHHHHHHHHHHHHHHHTBHHHHHHHHHHHHHHHHHTTSSSS------TTGGGS-HHHHHHHHHHHHHHHHHHHHHHHHH--TT----SS---SPP-------TT----S------S------SS-TTTTSSHHHHHHHHHHHHHHHHHHHS-PPPTBGGGTTHHHHHHHHHHHHHHHHT--GGGS--TT--HHHHHHHHHHHHHHHHHHHHHHHHSTTPPPTTSS-TT--HHHHHHHHHHHHHHHHHHHHHH-GGGGT--TTHHHHHHHHHHHHH-S--TTHHHHHHHHHHHHHHHTTT-THHHHHHHHHHHHHHHHS---HHHHHHHHHHHHTS---PPSS--B--SBS-HHHHHH-GGGGBHHHHHHTHHHHHHHHHHHHHHHHHHH-

Organism: NCBI:txid72228

InterPro domains:
  IPR001138 Zn(2)Cys(6) fungal-type DNA-binding domain [PF00172] (38-71)
  IPR001138 Zn(2)Cys(6) fungal-type DNA-binding domain [PS00463] (39-67)
  IPR001138 Zn(2)Cys(6) fungal-type DNA-binding domain [PS50048] (39-69)
  IPR001138 Zn(2)Cys(6) fungal-type DNA-binding domain [SM00066] (34-78)
  IPR001138 Zn(2)Cys(6) fungal-type DNA-binding domain [cd00067] (36-69)
  IPR036864 Zn(2)-C6 fungal-type DNA-binding domain superfamily [G3DSA:4.10.240.10] (32-92)
  IPR036864 Zn(2)-C6 fungal-type DNA-binding domain superfamily [SSF57701] (29-72)
  IPR053187 Notoamide biosynthesis regulator [PTHR47256] (6-618)

Foldseek 3Di:
DCPCPDDPDDPDDPDPPPPPPPPVPPPPPPPPPPPLVWFFPVCVVVVHDFPVDPPATPVVVVPPDRRHTPPPDPPDPVRVVVVVVQVVLLVVDDPLVNLQCVVVLVPDPDPVLSVCCSVPPPVSVVVVCCVVVCCQQVPACLVNPCCSQQVLLFPDDDDDDPVNCVDPLNCCLQDQNPDDPPLPPPCPVCLQQCLVQADCVLQFPFPDDSSVLLVLLLVCQQPPCLPQLQFDPVVAVVCRSVVHPPRYHSLLSLLSSLQSLLLCCLVPVVSVVRNVVSLVRNVVVLVVVVVVVDADSSNLSSLQSNLNSCQLQQNNVSNLVSLVVSVVSCVVVVFFLDPPDPPPPPLVVDDPNRLLRSQSNQLSSLLVLLVCLLQQVDAPSDHRPGGGPRDHRADDPPPVPVPPVDDPPPPPPPDPNSDSHDPCRRPNNSLSSVVSNLLSVLSCCSHVVNPCPVPPVPLQVVLLVSVVVLSVSSVPRDPLLGDDLPRRLVSLLVSLVSLLSNCSSCVVCCPPFQQPARDVDPRRRDGSVSSNVSSLVVLLVSLSSSVSRDSSLLRPCSNLSSLLSNLLVLLPDPPDPCSSSSPSSSLVSLLSNCSSGVCSLLLSLLSLLSCLVRHLDALVVSVVSNVSSVPPPRPRDDDDRHWLGFRNPNCCVVPSRCRTSNNSSVCSVVSNVVSVVVVVVVVVVVD/DPPCPDPPDDPDDPDPPPPPPPVPPPPPPPPPPPPLVWFFPVCVVVVHDFPVDPPATPVVVVPPDRRHTPPPDPPDPVRVVVVVVLVVLLVVDDPLVNVVCVVVLVPDPDPVLSVCCSVPPPVSVVVVCCVVVCCQQVPACLVSPCCVQQVLLFPDDDDDDPVNCVDPLNCCLQDQNPDDPPLPPPCPVCPQQCLVQADCVLQFPFPDDSSRLLVLLLVCQQPPCLPQLQFDPVVAVVCRSVVHPPRDHSLLSLLSSLQSLLLCCLVPVVSVVRNVVSLVRNVVVLVVVVVVVDADSSNLSSLQSNLNSCQLQQNNVSNLVSLVVSVVSCVVVVFFLDPPDPPPPPLVVDDPNVLLRSQSNQLSSLLVLLVCLLQQVDAPSDHRPGGGPRDHRADDPDPVPPPPVDDPPPPPPPDPNSDSHDPCRRQNNSLSSVVSNLLSVLSCCSHVVNPCPVPPVPLQVVLLVSVVVLSVSSVPRDPLLGDDLPHRLVSLLVSLVSLLSNCSSCVVCCPPFQQPARDVDDRRRDGSVSSNVSSLVVLLVSLVSSVSRDSSLLRPCSNLSSLLSNLLVLLPDPPDPCSSSSPSSSLVSLLSNCSSGVCSLLLSLLSLLSCLVRHLDALVVSVVSNVSSVPPPRPRDDDDRHFLGFRNPNCCVVPSRCRTSNNSSVCSVVSNVVSVVVVVVVVVVVD

Nearest PDB structures (foldseek):
  5udj-assembly1_A  TM=3.227E-01  e=5.520E-02  Homo sapiens
  7rdr-assembly1_A  TM=1.916E-01  e=1.122E-01  unidentified
  4wnd-assembly1_A  TM=2.745E-01  e=7.436E-01  Homo sapiens
  5dlq-assembly1_B  TM=1.753E-01  e=8.226E+00  Mus musculus
  5udl-assembly1_A  TM=3.343E-01  e=3.313E-02  Homo sapiens

pLDDT: mean 76.71, std 22.25, range [20.27, 98.5]

Radius of gyration: 38.95 Å; Cα contacts (8 Å, |Δi|>4): 1741; chains: 2; bounding box: 163×105×98 Å